Protein AF-A0A1W0W4L3-F1 (afdb_monomer)

Structure (mmCIF, N/CA/C/O backbone):
data_AF-A0A1W0W4L3-F1
#
_entry.id   AF-A0A1W0W4L3-F1
#
loop_
_atom_site.group_PDB
_atom_site.id
_atom_site.type_symbol
_atom_site.label_atom_id
_atom_site.label_alt_id
_atom_site.label_comp_id
_atom_site.label_asym_id
_atom_site.label_entity_id
_atom_site.label_seq_id
_atom_site.pdbx_PDB_ins_code
_atom_site.Cartn_x
_atom_site.Cartn_y
_atom_site.Cartn_z
_atom_site.occupancy
_atom_site.B_iso_or_equiv
_atom_site.auth_seq_id
_atom_site.auth_comp_id
_atom_site.auth_asym_id
_atom_site.auth_atom_id
_atom_site.pdbx_PDB_model_num
ATOM 1 N N . MET A 1 1 ? 4.968 10.123 13.118 1.00 72.88 1 MET A N 1
ATOM 2 C CA . MET A 1 1 ? 4.625 8.791 13.677 1.00 72.88 1 MET A CA 1
ATOM 3 C C . MET A 1 1 ? 4.519 7.738 12.578 1.00 72.88 1 MET A C 1
ATOM 5 O O . MET A 1 1 ? 5.399 6.891 12.528 1.00 72.88 1 MET A O 1
ATOM 9 N N . ALA A 1 2 ? 3.546 7.833 11.662 1.00 73.88 2 ALA A N 1
ATOM 10 C CA . ALA A 1 2 ? 3.308 6.856 10.584 1.00 73.88 2 ALA A CA 1
ATOM 11 C C . ALA A 1 2 ? 4.543 6.439 9.759 1.00 73.88 2 ALA A C 1
ATOM 13 O O . ALA A 1 2 ? 4.734 5.258 9.485 1.00 73.88 2 ALA A O 1
ATOM 14 N N . THR A 1 3 ? 5.426 7.382 9.421 1.00 76.31 3 THR A N 1
ATOM 15 C CA . THR A 1 3 ? 6.697 7.104 8.730 1.00 76.31 3 THR A CA 1
ATOM 16 C C . THR A 1 3 ? 7.600 6.153 9.520 1.00 76.31 3 THR A C 1
ATOM 18 O O . THR A 1 3 ? 8.022 5.134 8.986 1.00 76.31 3 THR A O 1
ATOM 21 N N . VAL A 1 4 ? 7.810 6.419 10.815 1.00 81.31 4 VAL A N 1
ATOM 22 C CA . VAL A 1 4 ? 8.582 5.549 11.724 1.00 81.31 4 VAL A CA 1
ATOM 23 C C . VAL A 1 4 ? 7.907 4.181 11.889 1.00 81.31 4 VAL A C 1
ATOM 25 O O . VAL A 1 4 ? 8.585 3.162 11.902 1.00 81.31 4 VAL A O 1
ATOM 28 N N . SER A 1 5 ? 6.573 4.144 11.959 1.00 82.06 5 SER A N 1
ATOM 29 C CA . SER A 1 5 ? 5.777 2.904 12.011 1.00 82.06 5 SER A CA 1
ATOM 30 C C . SER A 1 5 ? 6.055 1.996 10.798 1.00 82.06 5 SER A C 1
ATOM 32 O O . SER A 1 5 ? 6.288 0.794 10.944 1.00 82.06 5 SER A O 1
ATOM 34 N N . ALA A 1 6 ? 6.135 2.589 9.602 1.00 81.44 6 ALA A N 1
ATOM 35 C CA . ALA A 1 6 ? 6.450 1.890 8.358 1.00 81.44 6 ALA A CA 1
ATOM 36 C C . ALA A 1 6 ? 7.951 1.552 8.190 1.00 81.44 6 ALA A C 1
ATOM 38 O O . ALA A 1 6 ? 8.288 0.517 7.615 1.00 81.44 6 ALA A O 1
ATOM 39 N N . ASP A 1 7 ? 8.866 2.359 8.742 1.00 82.81 7 ASP A N 1
ATOM 40 C CA . ASP A 1 7 ? 10.290 1.999 8.850 1.00 82.81 7 ASP A CA 1
ATOM 41 C C . ASP A 1 7 ? 10.504 0.766 9.749 1.00 82.81 7 ASP A C 1
ATOM 43 O O . ASP A 1 7 ? 11.326 -0.098 9.431 1.00 82.81 7 ASP A O 1
ATOM 47 N N . ILE A 1 8 ? 9.753 0.659 10.855 1.00 84.62 8 ILE A N 1
ATOM 48 C CA . ILE A 1 8 ? 9.790 -0.514 11.738 1.00 84.62 8 ILE A CA 1
ATOM 49 C C . ILE A 1 8 ? 9.273 -1.756 11.003 1.00 84.62 8 ILE A C 1
ATOM 51 O O . ILE A 1 8 ? 9.934 -2.792 11.048 1.00 84.62 8 ILE A O 1
ATOM 55 N N . ASP A 1 9 ? 8.142 -1.651 10.298 1.00 84.06 9 ASP A N 1
ATOM 56 C CA . ASP A 1 9 ? 7.587 -2.735 9.474 1.00 84.06 9 ASP A CA 1
ATOM 57 C C . ASP A 1 9 ? 8.597 -3.248 8.429 1.00 84.06 9 ASP A C 1
ATOM 59 O O . ASP A 1 9 ? 8.841 -4.455 8.337 1.00 84.06 9 ASP A O 1
ATOM 63 N N . ARG A 1 10 ? 9.265 -2.338 7.703 1.00 85.31 10 ARG A N 1
ATOM 64 C CA . ARG A 1 10 ? 10.335 -2.690 6.754 1.00 85.31 10 ARG A CA 1
ATOM 65 C C . ARG A 1 10 ? 11.459 -3.476 7.436 1.00 85.31 10 ARG A C 1
ATOM 67 O O . ARG A 1 10 ? 11.866 -4.531 6.943 1.00 85.31 10 ARG A O 1
ATOM 74 N N . LEU A 1 11 ? 11.955 -2.988 8.576 1.00 84.88 11 LEU A N 1
ATOM 75 C CA . LEU A 1 11 ? 13.038 -3.649 9.307 1.00 84.88 11 LEU A CA 1
ATOM 76 C C . LEU A 1 11 ? 12.603 -5.012 9.878 1.00 84.88 11 LEU A C 1
ATOM 78 O O . LEU A 1 11 ? 13.381 -5.962 9.836 1.00 84.88 11 LEU A O 1
ATOM 82 N N . GLN A 1 12 ? 11.368 -5.152 10.364 1.00 82.69 12 GLN A N 1
ATOM 83 C CA . GLN A 1 12 ? 10.822 -6.434 10.824 1.00 82.69 12 GLN A CA 1
ATOM 84 C C . GLN A 1 12 ? 10.712 -7.456 9.688 1.00 82.69 12 GLN A C 1
ATOM 86 O O . GLN A 1 12 ? 11.142 -8.597 9.868 1.00 82.69 12 GLN A O 1
ATOM 91 N N . ARG A 1 13 ? 10.183 -7.058 8.519 1.00 79.38 13 ARG A N 1
ATOM 92 C CA . ARG A 1 13 ? 10.095 -7.929 7.334 1.00 79.38 13 ARG A CA 1
ATOM 93 C C . ARG A 1 13 ? 11.479 -8.425 6.909 1.00 79.38 13 ARG A C 1
ATOM 95 O O . ARG A 1 13 ? 11.647 -9.625 6.704 1.00 79.38 13 ARG A O 1
ATOM 102 N N . ARG A 1 14 ? 12.488 -7.545 6.906 1.00 78.31 14 ARG A N 1
ATOM 103 C CA . ARG A 1 14 ? 13.891 -7.923 6.667 1.00 78.31 14 ARG A CA 1
ATOM 104 C C . ARG A 1 14 ? 14.452 -8.871 7.736 1.00 78.31 14 ARG A C 1
ATOM 106 O O . ARG A 1 14 ? 15.073 -9.880 7.417 1.00 78.31 14 ARG A O 1
ATOM 113 N N . LEU A 1 15 ? 14.229 -8.588 9.019 1.00 76.44 15 LEU A N 1
ATOM 114 C CA . LEU A 1 15 ? 14.695 -9.456 10.110 1.00 76.44 15 LEU A CA 1
ATOM 115 C C . LEU A 1 15 ? 14.067 -10.862 10.038 1.00 76.44 15 LEU A C 1
ATOM 117 O O . LEU A 1 15 ? 14.711 -11.835 10.434 1.00 76.44 15 LEU A O 1
ATOM 121 N N . ALA A 1 16 ? 12.845 -10.978 9.507 1.00 71.44 16 ALA A N 1
ATOM 122 C CA . ALA A 1 16 ? 12.181 -12.253 9.256 1.00 71.44 16 ALA A CA 1
ATOM 123 C C . ALA A 1 16 ? 12.767 -13.020 8.051 1.00 71.44 16 ALA A C 1
ATOM 125 O O . ALA A 1 16 ? 12.920 -14.239 8.149 1.00 71.44 16 ALA A O 1
ATOM 126 N N . SER A 1 17 ? 13.136 -12.346 6.951 1.00 65.50 17 SER A N 1
ATOM 127 C CA . SER A 1 17 ? 13.777 -12.996 5.791 1.00 65.50 17 SER A CA 1
ATOM 128 C C . SER A 1 17 ? 15.217 -13.428 6.074 1.00 65.50 17 SER A C 1
ATOM 130 O O . SER A 1 17 ? 15.622 -14.550 5.758 1.00 65.50 17 SER A O 1
ATOM 132 N N . ASP A 1 18 ? 15.998 -12.546 6.692 1.00 54.88 18 ASP A N 1
ATOM 133 C CA . ASP A 1 18 ? 17.454 -12.692 6.764 1.00 54.88 18 ASP A CA 1
ATOM 134 C C . ASP A 1 18 ? 17.862 -13.614 7.925 1.00 54.88 18 ASP A C 1
ATOM 136 O O . ASP A 1 18 ? 18.857 -14.341 7.840 1.00 54.88 18 ASP A O 1
ATOM 140 N N . GLY A 1 19 ? 17.034 -13.671 8.978 1.00 47.62 19 GLY A N 1
ATOM 141 C CA . GLY A 1 19 ? 17.228 -14.524 10.153 1.00 47.62 19 GLY A CA 1
ATOM 142 C C . GLY A 1 19 ? 17.235 -16.032 9.868 1.00 47.62 19 GLY A C 1
ATOM 143 O O . GLY A 1 19 ? 17.760 -16.791 10.683 1.00 47.62 19 GLY A O 1
ATOM 144 N N . GLN A 1 20 ? 16.709 -16.472 8.717 1.00 44.34 20 GLN A N 1
ATOM 145 C CA . GLN A 1 20 ? 16.822 -17.860 8.246 1.00 44.34 20 GLN A CA 1
ATOM 146 C C . GLN A 1 20 ? 18.052 -18.108 7.356 1.00 44.34 20 GLN A C 1
ATOM 148 O O . GLN A 1 20 ? 18.494 -19.249 7.235 1.00 44.34 20 GLN A O 1
ATOM 153 N N . ARG A 1 21 ? 18.609 -17.065 6.723 1.00 45.69 21 ARG A N 1
ATOM 154 C CA . ARG A 1 21 ? 19.637 -17.196 5.672 1.00 45.69 21 ARG A CA 1
ATOM 155 C C . ARG A 1 21 ? 21.070 -17.014 6.175 1.00 45.69 21 ARG A C 1
ATOM 157 O O . ARG A 1 21 ? 21.980 -17.622 5.616 1.00 45.69 21 ARG A O 1
ATOM 164 N N . ILE A 1 22 ? 21.295 -16.217 7.223 1.00 54.22 22 ILE A N 1
ATOM 165 C CA . ILE A 1 22 ? 22.650 -15.895 7.703 1.00 54.22 22 ILE A CA 1
ATOM 166 C C . ILE A 1 22 ? 23.038 -16.766 8.916 1.00 54.22 22 ILE A C 1
ATOM 168 O O . ILE A 1 22 ? 22.363 -16.770 9.950 1.00 54.22 22 ILE A O 1
ATOM 172 N N . LYS A 1 23 ? 24.178 -17.475 8.832 1.00 55.34 23 LYS A N 1
ATOM 173 C CA . LYS A 1 23 ? 24.774 -18.249 9.946 1.00 55.34 23 LYS A CA 1
ATOM 174 C C . LYS A 1 23 ? 25.409 -17.328 11.007 1.00 55.34 23 LYS A C 1
ATOM 176 O O . LYS A 1 23 ? 26.623 -17.289 11.173 1.00 55.34 23 LYS A O 1
ATOM 181 N N . LEU A 1 24 ? 24.575 -16.574 11.722 1.00 62.69 24 LEU A N 1
ATOM 182 C CA . LEU A 1 24 ? 24.998 -15.654 12.783 1.00 62.69 24 LEU A CA 1
ATOM 183 C C . LEU A 1 24 ? 25.360 -16.377 14.099 1.00 62.69 24 LEU A C 1
ATOM 185 O O . LEU A 1 24 ? 24.648 -17.315 14.476 1.00 62.69 24 LEU A O 1
ATOM 189 N N . PRO A 1 25 ? 26.381 -15.899 14.845 1.00 64.00 25 PRO A N 1
ATOM 190 C CA . PRO A 1 25 ? 26.672 -16.335 16.212 1.00 64.00 25 PRO A CA 1
ATOM 191 C C . PRO A 1 25 ? 25.469 -16.213 17.159 1.00 64.00 25 PRO A C 1
ATOM 193 O O . PRO A 1 25 ? 24.625 -15.324 17.016 1.00 64.00 25 PRO A O 1
ATOM 196 N N . SER A 1 26 ? 25.417 -17.081 18.173 1.00 64.38 26 SER A N 1
ATOM 197 C CA . SER A 1 26 ? 24.311 -17.163 19.141 1.00 64.38 26 SER A CA 1
ATOM 198 C C . SER A 1 26 ? 24.073 -15.860 19.914 1.00 64.38 26 SER A C 1
ATOM 200 O O . SER A 1 26 ? 22.919 -15.502 20.161 1.00 64.38 26 SER A O 1
ATOM 202 N N . SER A 1 27 ? 25.134 -15.113 20.235 1.00 65.44 27 SER A N 1
ATOM 203 C CA . SER A 1 27 ? 25.059 -13.790 20.867 1.00 65.44 27 SER A CA 1
ATOM 204 C C . SER A 1 27 ? 24.352 -12.767 19.974 1.00 65.44 27 SER A C 1
ATOM 206 O O . SER A 1 27 ? 23.346 -12.196 20.385 1.00 65.44 27 SER A O 1
ATOM 208 N N . ILE A 1 28 ? 24.809 -12.593 18.728 1.00 68.25 28 ILE A N 1
ATOM 209 C CA . ILE A 1 28 ? 24.196 -11.682 17.746 1.00 68.25 28 ILE A CA 1
ATOM 210 C C . ILE A 1 28 ? 22.742 -12.082 17.468 1.00 68.25 28 ILE A C 1
ATOM 212 O O . ILE A 1 28 ? 21.866 -11.220 17.445 1.00 68.25 28 ILE A O 1
ATOM 216 N N . ARG A 1 29 ? 22.451 -13.383 17.324 1.00 70.62 29 ARG A N 1
ATOM 217 C CA . ARG A 1 29 ? 21.078 -13.878 17.136 1.00 70.62 29 ARG A CA 1
ATOM 218 C C . ARG A 1 29 ? 20.178 -13.526 18.326 1.00 70.62 29 ARG A C 1
ATOM 220 O O . ARG A 1 29 ? 19.088 -13.002 18.117 1.00 70.62 29 ARG A O 1
ATOM 227 N N . THR A 1 30 ? 20.645 -13.745 19.556 1.00 72.56 30 THR A N 1
ATOM 228 C CA . THR A 1 30 ? 19.919 -13.383 20.791 1.00 72.56 30 THR A CA 1
ATOM 229 C C . THR A 1 30 ? 19.675 -11.877 20.880 1.00 72.56 30 THR A C 1
ATOM 231 O O . THR A 1 30 ? 18.585 -11.435 21.248 1.00 72.56 30 THR A O 1
ATOM 234 N N . ASP A 1 31 ? 20.680 -11.087 20.514 1.00 72.69 31 ASP A N 1
ATOM 235 C CA . ASP A 1 31 ? 20.645 -9.631 20.539 1.00 72.69 31 ASP A CA 1
ATOM 236 C C . ASP A 1 31 ? 19.648 -9.065 19.513 1.00 72.69 31 ASP A C 1
ATOM 238 O O . ASP A 1 31 ? 18.815 -8.232 19.883 1.00 72.69 31 ASP A O 1
ATOM 242 N N . LEU A 1 32 ? 19.645 -9.583 18.276 1.00 74.06 32 LEU A N 1
ATOM 243 C CA . LEU A 1 32 ? 18.611 -9.294 17.275 1.00 74.06 32 LEU A CA 1
ATOM 244 C C . LEU A 1 32 ? 17.222 -9.705 17.785 1.00 74.06 32 LEU A C 1
ATOM 246 O O . LEU A 1 32 ? 16.309 -8.891 17.754 1.00 74.06 32 LEU A O 1
ATOM 250 N N . SER A 1 33 ? 17.053 -10.907 18.351 1.00 76.50 33 SER A N 1
ATOM 251 C CA . SER A 1 33 ? 15.760 -11.374 18.886 1.00 76.50 33 SER A CA 1
ATOM 252 C C . SER A 1 33 ? 15.223 -10.559 20.076 1.00 76.50 33 SER A C 1
ATOM 254 O O . SER A 1 33 ? 14.022 -10.599 20.360 1.00 76.50 33 SER A O 1
ATOM 256 N N . ARG A 1 34 ? 16.073 -9.818 20.799 1.00 75.00 34 ARG A N 1
ATOM 257 C CA . ARG A 1 34 ? 15.632 -8.807 21.780 1.00 75.00 34 ARG A CA 1
ATOM 258 C C . ARG A 1 34 ? 15.162 -7.538 21.066 1.00 75.00 34 ARG A C 1
ATOM 260 O O . ARG A 1 34 ? 14.041 -7.096 21.291 1.00 75.00 34 ARG A O 1
ATOM 267 N N . MET A 1 35 ? 15.964 -7.021 20.138 1.00 79.56 35 MET A N 1
ATOM 268 C CA . MET A 1 35 ? 15.668 -5.786 19.400 1.00 79.56 35 MET A CA 1
ATOM 269 C C . MET A 1 35 ? 14.404 -5.915 18.529 1.00 79.56 35 MET A C 1
ATOM 271 O O . MET A 1 35 ? 13.580 -5.005 18.517 1.00 79.56 35 MET A O 1
ATOM 275 N N . THR A 1 36 ? 14.163 -7.074 17.907 1.00 79.50 36 THR A N 1
ATOM 276 C CA . THR A 1 36 ? 12.912 -7.389 17.196 1.00 79.50 36 THR A CA 1
ATOM 277 C C . THR A 1 36 ? 11.683 -7.293 18.110 1.00 79.50 36 THR A C 1
ATOM 279 O O . THR A 1 36 ? 10.642 -6.798 17.682 1.00 79.50 36 THR A O 1
ATOM 282 N N . ARG A 1 37 ? 11.779 -7.719 19.380 1.00 79.94 37 ARG A N 1
ATOM 283 C CA . ARG A 1 37 ? 10.670 -7.608 20.348 1.00 79.94 37 ARG A CA 1
ATOM 284 C C . ARG A 1 37 ? 10.395 -6.158 20.752 1.00 79.94 37 ARG A C 1
ATOM 286 O O . ARG A 1 37 ? 9.229 -5.776 20.805 1.00 79.94 37 ARG A O 1
ATOM 293 N N . ALA A 1 38 ? 11.434 -5.349 20.971 1.00 79.06 38 ALA A N 1
ATOM 294 C CA . ALA A 1 38 ? 11.279 -3.913 21.221 1.00 79.06 38 ALA A CA 1
ATOM 295 C C . ALA A 1 38 ? 10.621 -3.197 20.024 1.00 79.06 38 ALA A C 1
ATOM 297 O O . ALA A 1 38 ? 9.690 -2.416 20.200 1.00 79.06 38 ALA A O 1
ATOM 298 N N . LEU A 1 39 ? 11.023 -3.540 18.794 1.00 81.12 39 LEU A N 1
ATOM 299 C CA . LEU A 1 39 ? 10.416 -3.021 17.565 1.00 81.12 39 LEU A CA 1
ATOM 300 C C . LEU A 1 39 ? 8.921 -3.379 17.448 1.00 81.12 39 LEU A C 1
ATOM 302 O O . LEU A 1 39 ? 8.119 -2.498 17.151 1.00 81.12 39 LEU A O 1
ATOM 306 N N . TYR A 1 40 ? 8.516 -4.624 17.739 1.00 80.31 40 TYR A N 1
ATOM 307 C CA . TYR A 1 40 ? 7.090 -4.998 17.776 1.00 80.31 40 TYR A CA 1
ATOM 308 C C . TYR A 1 40 ? 6.286 -4.215 18.832 1.00 80.31 40 TYR A C 1
ATOM 310 O O . TYR A 1 40 ? 5.167 -3.793 18.537 1.00 80.31 40 TYR A O 1
ATOM 318 N N . ARG A 1 41 ? 6.845 -3.963 20.029 1.00 78.38 41 ARG A N 1
ATOM 319 C CA . ARG A 1 41 ? 6.204 -3.097 21.043 1.00 78.38 41 ARG A CA 1
ATOM 320 C C . ARG A 1 41 ? 5.982 -1.681 20.493 1.00 78.38 41 ARG A C 1
ATOM 322 O O . ARG A 1 41 ? 4.859 -1.185 20.514 1.00 78.38 41 ARG A O 1
ATOM 329 N N . LEU A 1 42 ? 7.034 -1.059 19.952 1.00 78.50 42 LEU A N 1
ATOM 330 C CA . LEU A 1 42 ? 6.994 0.311 19.421 1.00 78.50 42 LEU A CA 1
ATOM 331 C C . LEU A 1 42 ? 6.000 0.468 18.260 1.00 78.50 42 LEU A C 1
ATOM 333 O O . LEU A 1 42 ? 5.224 1.421 18.248 1.00 78.50 42 LEU A O 1
ATOM 337 N N . GLN A 1 43 ? 5.974 -0.475 17.316 1.00 82.56 43 GLN A N 1
ATOM 338 C CA . GLN A 1 43 ? 5.027 -0.479 16.195 1.00 82.56 43 GLN A CA 1
ATOM 339 C C . GLN A 1 43 ? 3.569 -0.561 16.669 1.00 82.56 43 GLN A C 1
ATOM 341 O O . GLN A 1 43 ? 2.719 0.188 16.182 1.00 82.56 43 GLN A O 1
ATOM 346 N N . GLY A 1 44 ? 3.280 -1.436 17.640 1.00 75.12 44 GLY A N 1
ATOM 347 C CA . GLY A 1 44 ? 1.942 -1.583 18.212 1.00 75.12 44 GLY A CA 1
ATOM 348 C C . GLY A 1 44 ? 1.448 -0.310 18.902 1.00 75.12 44 GLY A C 1
ATOM 349 O O . GLY A 1 44 ? 0.267 0.015 18.812 1.00 75.12 44 GLY A O 1
ATOM 350 N N . ILE A 1 45 ? 2.340 0.455 19.535 1.00 74.31 45 ILE A N 1
ATOM 351 C CA . ILE A 1 45 ? 1.982 1.738 20.153 1.00 74.31 45 ILE A CA 1
ATOM 352 C C . ILE A 1 45 ? 1.804 2.821 19.075 1.00 74.31 45 ILE A C 1
ATOM 354 O O . ILE A 1 45 ? 0.755 3.462 19.023 1.00 74.31 45 ILE A O 1
ATOM 358 N N . LEU A 1 46 ? 2.766 2.972 18.156 1.00 76.62 46 LEU A N 1
ATOM 359 C CA . LEU A 1 46 ? 2.711 3.968 17.076 1.00 76.62 46 LEU A CA 1
ATOM 360 C C . LEU A 1 46 ? 1.449 3.829 16.213 1.00 76.62 46 LEU A C 1
ATOM 362 O O . LEU A 1 46 ? 0.775 4.827 15.976 1.00 76.62 46 LEU A O 1
ATOM 366 N N . THR A 1 47 ? 1.080 2.606 15.820 1.00 72.81 47 THR A N 1
ATOM 367 C CA . THR A 1 47 ? -0.112 2.344 14.987 1.00 72.81 47 THR A CA 1
ATOM 368 C C . THR A 1 47 ? -1.418 2.776 15.675 1.00 72.81 47 THR A C 1
ATOM 370 O O . THR A 1 47 ? -2.347 3.221 15.005 1.00 72.81 47 THR A O 1
ATOM 373 N N . ASN A 1 48 ? -1.498 2.693 17.011 1.00 68.31 48 ASN A N 1
ATOM 374 C CA . ASN A 1 48 ? -2.670 3.145 17.775 1.00 68.31 48 ASN A CA 1
ATOM 375 C C . ASN A 1 48 ? -2.710 4.675 17.953 1.00 68.31 48 ASN A C 1
ATOM 377 O O . ASN A 1 48 ? -3.790 5.262 17.978 1.00 68.31 48 ASN A O 1
ATOM 381 N N . VAL A 1 49 ? -1.546 5.322 18.064 1.00 67.88 49 VAL A N 1
ATOM 382 C CA . VAL A 1 49 ? -1.415 6.765 18.350 1.00 67.88 49 VAL A CA 1
ATOM 383 C C . VAL A 1 49 ? -1.316 7.614 17.068 1.00 67.88 49 VAL A C 1
ATOM 385 O O . VAL A 1 49 ? -1.535 8.820 17.103 1.00 67.88 49 VAL A O 1
ATOM 388 N N . GLU A 1 50 ? -1.079 6.995 15.905 1.00 69.56 50 GLU A N 1
ATOM 389 C CA . GLU A 1 50 ? -0.925 7.632 14.582 1.00 69.56 50 GLU A CA 1
ATOM 390 C C . GLU A 1 50 ? -2.015 8.648 14.191 1.00 69.56 50 GLU A C 1
ATOM 392 O O . GLU A 1 50 ? -1.735 9.528 13.377 1.00 69.56 50 GLU A O 1
ATOM 397 N N . LYS A 1 51 ? -3.223 8.532 14.760 1.00 63.25 51 LYS A N 1
ATOM 398 C CA . LYS A 1 51 ? -4.386 9.397 14.495 1.00 63.25 51 LYS A CA 1
ATOM 399 C C . LYS A 1 51 ? -4.531 10.596 15.447 1.00 63.25 51 LYS A C 1
ATOM 401 O O . LYS A 1 51 ? -5.414 11.417 15.227 1.00 63.25 51 LYS A O 1
ATOM 406 N N . GLN A 1 52 ? -3.740 10.685 16.518 1.00 62.19 52 GLN A N 1
ATOM 407 C CA . GLN A 1 52 ? -3.864 11.765 17.506 1.00 62.19 52 GLN A CA 1
ATOM 408 C C . GLN A 1 52 ? -3.150 13.059 17.063 1.00 62.19 52 GLN A C 1
ATOM 410 O O . GLN A 1 52 ? -2.163 12.981 16.322 1.00 62.19 52 GLN A O 1
ATOM 415 N N . PRO A 1 53 ? -3.581 14.241 17.556 1.00 54.09 53 PRO A N 1
ATOM 416 C CA . PRO A 1 53 ? -2.872 15.502 17.347 1.00 54.09 53 PRO A CA 1
ATOM 417 C C . PRO A 1 53 ? -1.391 15.414 17.740 1.00 54.09 53 PRO A C 1
ATOM 419 O O . PRO A 1 53 ? -1.032 14.888 18.800 1.00 54.09 53 PRO A O 1
ATOM 422 N N . PHE A 1 54 ? -0.522 15.929 16.870 1.00 56.12 54 PHE A N 1
ATOM 423 C CA . PHE A 1 54 ? 0.923 15.868 17.053 1.00 56.12 54 PHE A CA 1
ATOM 424 C C . PHE A 1 54 ? 1.457 17.169 17.653 1.00 56.12 54 PHE A C 1
ATOM 426 O O . PHE A 1 54 ? 1.396 18.221 17.026 1.00 56.12 54 PHE A O 1
ATOM 433 N N . ASP A 1 55 ? 2.020 17.073 18.854 1.00 56.25 55 ASP A N 1
ATOM 434 C CA . ASP A 1 55 ? 2.743 18.165 19.503 1.00 56.25 55 ASP A CA 1
ATOM 435 C C . ASP A 1 55 ? 4.251 18.059 19.194 1.00 56.25 55 ASP A C 1
ATOM 437 O O . ASP A 1 55 ? 4.842 16.974 19.228 1.00 56.25 55 ASP A O 1
ATOM 441 N N . GLY A 1 56 ? 4.865 19.199 18.860 1.00 57.56 56 GLY A N 1
ATOM 442 C CA . GLY A 1 56 ? 6.253 19.299 18.401 1.00 57.56 56 GLY A CA 1
ATOM 443 C C . GLY A 1 56 ? 7.307 18.898 19.440 1.00 57.56 56 GLY A C 1
ATOM 444 O O . GLY A 1 56 ? 8.424 18.547 19.057 1.00 57.56 56 GLY A O 1
ATOM 445 N N . SER A 1 57 ? 6.959 18.845 20.733 1.00 57.44 57 SER A N 1
ATOM 446 C CA . SER A 1 57 ? 7.843 18.342 21.801 1.00 57.44 57 SER A CA 1
ATOM 447 C C . SER A 1 57 ? 8.350 16.910 21.545 1.00 57.44 57 SER A C 1
ATOM 449 O O . SER A 1 57 ? 9.387 16.498 22.064 1.00 57.44 57 SER A O 1
ATOM 451 N N . ARG A 1 58 ? 7.632 16.154 20.702 1.00 63.47 58 ARG A N 1
ATOM 452 C CA . ARG A 1 58 ? 7.773 14.706 20.490 1.00 63.47 58 ARG A CA 1
ATOM 453 C C . ARG A 1 58 ? 8.728 14.340 19.347 1.00 63.47 58 ARG A C 1
ATOM 455 O O . ARG A 1 58 ? 9.088 13.170 19.192 1.00 63.47 58 ARG A O 1
ATOM 462 N N . GLU A 1 59 ? 9.166 15.316 18.545 1.00 67.56 59 GLU A N 1
ATOM 463 C CA . GLU A 1 59 ? 10.080 15.093 17.412 1.00 67.56 59 GLU A CA 1
ATOM 464 C C . GLU A 1 59 ? 11.434 14.445 17.781 1.00 67.56 59 GLU A C 1
ATOM 466 O O . GLU A 1 59 ? 11.876 13.564 17.029 1.00 67.56 59 GLU A O 1
ATOM 471 N N . PRO A 1 60 ? 12.106 14.791 18.903 1.00 72.12 60 PRO A N 1
ATOM 472 C CA . PRO A 1 60 ? 13.417 14.225 19.232 1.00 72.12 60 PRO A CA 1
ATOM 473 C C . PRO A 1 60 ? 13.378 12.712 19.486 1.00 72.12 60 PRO A C 1
ATOM 475 O O . PRO A 1 60 ? 14.260 11.990 19.019 1.00 72.12 60 PRO A O 1
ATOM 478 N N . CYS A 1 61 ? 12.339 12.214 20.168 1.00 74.75 61 CYS A N 1
ATOM 479 C CA . CYS A 1 61 ? 12.182 10.786 20.457 1.00 74.75 61 CYS A CA 1
ATOM 480 C C . CYS A 1 61 ? 11.943 9.978 19.169 1.00 74.75 61 CYS A C 1
ATOM 482 O O . CYS A 1 61 ? 12.660 9.012 18.897 1.00 74.75 61 CYS A O 1
ATOM 484 N N . LEU A 1 62 ? 11.026 10.432 18.305 1.00 77.06 62 LEU A N 1
ATOM 485 C CA . LEU A 1 62 ? 10.779 9.798 17.003 1.00 77.06 62 LEU A CA 1
ATOM 486 C C . LEU A 1 62 ? 12.028 9.799 16.108 1.00 77.06 62 LEU A C 1
ATOM 488 O O . LEU A 1 62 ? 12.340 8.780 15.489 1.00 77.06 62 LEU A O 1
ATOM 492 N N . SER A 1 63 ? 12.777 10.905 16.090 1.00 76.94 63 SER A N 1
ATOM 493 C CA . SER A 1 63 ? 14.055 11.004 15.373 1.00 76.94 63 SER A CA 1
ATOM 494 C C . SER A 1 63 ? 15.084 10.005 15.916 1.00 76.94 63 SER A C 1
ATOM 496 O O . SER A 1 63 ? 15.793 9.356 15.145 1.00 76.94 63 SER A O 1
ATOM 498 N N . LYS A 1 64 ? 15.138 9.811 17.242 1.00 80.12 64 LYS A N 1
ATOM 499 C CA . LYS A 1 64 ? 16.051 8.856 17.879 1.00 80.12 64 LYS A CA 1
ATOM 500 C C . LYS A 1 64 ? 15.686 7.399 17.586 1.00 80.12 64 LYS A C 1
ATOM 502 O O . LYS A 1 64 ? 16.592 6.607 17.316 1.00 80.12 64 LYS A O 1
ATOM 507 N N . ILE A 1 65 ? 14.396 7.052 17.592 1.00 81.44 65 ILE A N 1
ATOM 508 C CA . ILE A 1 65 ? 13.905 5.727 17.175 1.00 81.44 65 ILE A CA 1
ATOM 509 C C . ILE A 1 65 ? 14.271 5.479 15.707 1.00 81.44 65 ILE A C 1
ATOM 511 O O . ILE A 1 65 ? 14.817 4.427 15.383 1.00 81.44 65 ILE A O 1
ATOM 515 N N . LYS A 1 66 ? 14.055 6.458 14.823 1.00 82.94 66 LYS A N 1
ATOM 516 C CA . LYS A 1 66 ? 14.369 6.328 13.395 1.00 82.94 66 LYS A CA 1
ATOM 517 C C . LYS A 1 66 ? 15.868 6.159 13.123 1.00 82.94 66 LYS A C 1
ATOM 519 O O . LYS A 1 66 ? 16.247 5.254 12.383 1.00 82.94 66 LYS A O 1
ATOM 524 N N . GLN A 1 67 ? 16.730 6.919 13.802 1.00 82.75 67 GLN A N 1
ATOM 525 C CA . GLN A 1 67 ? 18.177 6.686 13.739 1.00 82.75 67 GLN A CA 1
ATOM 526 C C . GLN A 1 67 ? 18.559 5.294 14.274 1.00 82.75 67 GLN A C 1
ATOM 528 O O . GLN A 1 67 ? 19.413 4.642 13.684 1.00 82.75 67 GLN A O 1
ATOM 533 N N . ASN A 1 68 ? 17.909 4.794 15.334 1.00 84.19 68 ASN A N 1
ATOM 534 C CA . ASN A 1 68 ? 18.139 3.427 15.818 1.00 84.19 68 ASN A CA 1
ATOM 535 C C . ASN A 1 68 ? 17.762 2.361 14.770 1.00 84.19 68 ASN A C 1
ATOM 537 O O . ASN A 1 68 ? 18.457 1.354 14.677 1.00 84.19 68 ASN A O 1
ATOM 541 N N . ILE A 1 69 ? 16.701 2.566 13.978 1.00 84.00 69 ILE A N 1
ATOM 542 C CA . ILE A 1 69 ? 16.309 1.662 12.879 1.00 84.00 69 ILE A CA 1
ATOM 543 C C . ILE A 1 69 ? 17.395 1.638 11.798 1.00 84.00 69 ILE A C 1
ATOM 545 O O . ILE A 1 69 ? 17.854 0.558 11.419 1.00 84.00 69 ILE A O 1
ATOM 549 N N . TYR A 1 70 ? 17.858 2.811 11.350 1.00 84.12 70 TYR A N 1
ATOM 550 C CA . TYR A 1 70 ? 18.960 2.901 10.388 1.00 84.12 70 TYR A CA 1
ATOM 551 C C . TYR A 1 70 ? 20.247 2.269 10.930 1.00 84.12 70 TYR A C 1
ATOM 553 O O . TYR A 1 70 ? 20.869 1.468 10.238 1.00 84.12 70 TYR A O 1
ATOM 561 N N . ASP A 1 71 ? 20.580 2.508 12.199 1.00 82.25 71 ASP A N 1
ATOM 562 C CA . ASP A 1 71 ? 21.742 1.906 12.851 1.00 82.25 71 ASP A CA 1
ATOM 563 C C . ASP A 1 71 ? 21.697 0.362 12.904 1.00 82.25 71 ASP A C 1
ATOM 565 O O . ASP A 1 71 ? 22.769 -0.245 12.989 1.00 82.25 71 ASP A O 1
ATOM 569 N N . VAL A 1 72 ? 20.511 -0.271 12.853 1.00 81.12 72 VAL A N 1
ATOM 570 C CA . VAL A 1 72 ? 20.339 -1.737 12.731 1.00 81.12 72 VAL A CA 1
ATOM 571 C C . VAL A 1 72 ? 20.419 -2.198 11.282 1.00 81.12 72 VAL A C 1
ATOM 573 O O . VAL A 1 72 ? 21.090 -3.191 11.011 1.00 81.12 72 VAL A O 1
ATOM 576 N N . GLU A 1 73 ? 19.771 -1.495 10.350 1.00 80.81 73 GLU A N 1
ATOM 577 C CA . GLU A 1 73 ? 19.914 -1.776 8.917 1.00 80.81 73 GLU A CA 1
ATOM 578 C C . GLU A 1 73 ? 21.393 -1.757 8.491 1.00 80.81 73 GLU A C 1
ATOM 580 O O . GLU A 1 73 ? 21.818 -2.677 7.799 1.00 80.81 73 GLU A O 1
ATOM 585 N N . ASP A 1 74 ? 22.179 -0.782 8.971 1.00 81.50 74 ASP A N 1
ATOM 586 C CA . ASP A 1 74 ? 23.626 -0.688 8.727 1.00 81.50 74 ASP A CA 1
ATOM 587 C C . ASP A 1 74 ? 24.373 -1.950 9.204 1.00 81.50 74 ASP A C 1
ATOM 589 O O . ASP A 1 74 ? 25.297 -2.416 8.546 1.00 81.50 74 ASP A O 1
ATOM 593 N N . ILE A 1 75 ? 23.981 -2.511 10.358 1.00 78.50 75 ILE A N 1
ATOM 594 C CA . ILE A 1 75 ? 24.612 -3.706 10.949 1.00 78.50 75 ILE A CA 1
ATOM 595 C C . ILE A 1 75 ? 24.252 -4.961 10.148 1.00 78.50 75 ILE A C 1
ATOM 597 O O . ILE A 1 75 ? 25.108 -5.818 9.945 1.00 78.50 75 ILE A O 1
ATOM 601 N N . LEU A 1 76 ? 23.003 -5.085 9.687 1.00 77.19 76 LEU A N 1
ATOM 602 C CA . LEU A 1 76 ? 22.587 -6.187 8.811 1.00 77.19 76 LEU A CA 1
ATOM 603 C C . LEU A 1 76 ? 23.318 -6.117 7.461 1.00 77.19 76 LEU A C 1
ATOM 605 O O . LEU A 1 76 ? 23.832 -7.127 6.985 1.00 77.19 76 LEU A O 1
ATOM 609 N N . ASP A 1 77 ? 23.437 -4.910 6.903 1.00 76.31 77 ASP A N 1
ATOM 610 C CA . ASP A 1 77 ? 24.201 -4.628 5.688 1.00 76.31 77 ASP A CA 1
ATOM 611 C C . ASP A 1 77 ? 25.698 -5.005 5.867 1.00 76.31 77 ASP A C 1
ATOM 613 O O . ASP A 1 77 ? 26.259 -5.726 5.036 1.00 76.31 77 ASP A O 1
ATOM 617 N N . GLU A 1 78 ? 26.337 -4.642 6.989 1.00 74.69 78 GLU A N 1
ATOM 618 C CA . GLU A 1 78 ? 27.710 -5.069 7.330 1.00 74.69 78 GLU A CA 1
ATOM 619 C C . GLU A 1 78 ? 27.863 -6.608 7.454 1.00 74.69 78 GLU A C 1
ATOM 621 O O . GLU A 1 78 ? 28.884 -7.162 7.030 1.00 74.69 78 GLU A O 1
ATOM 626 N N . LEU A 1 79 ? 26.860 -7.318 7.994 1.00 72.00 79 LEU A N 1
ATOM 627 C CA . LEU A 1 79 ? 26.876 -8.783 8.169 1.00 72.00 79 LEU A CA 1
ATOM 628 C C . LEU A 1 79 ? 26.757 -9.557 6.840 1.00 72.00 79 LEU A C 1
ATOM 630 O O . LEU A 1 79 ? 27.425 -10.586 6.666 1.00 72.00 79 LEU A O 1
ATOM 634 N N . GLU A 1 80 ? 25.955 -9.069 5.887 1.00 69.44 80 GLU A N 1
ATOM 635 C CA . GLU A 1 80 ? 25.895 -9.632 4.528 1.00 69.44 80 GLU A CA 1
ATOM 636 C C . GLU A 1 80 ? 27.264 -9.532 3.830 1.00 69.44 80 GLU A C 1
ATOM 638 O O . GLU A 1 80 ? 27.802 -10.535 3.351 1.00 69.44 80 GLU A O 1
ATOM 643 N N . ASN A 1 81 ? 27.875 -8.342 3.860 1.00 64.56 81 ASN A N 1
ATOM 644 C CA . ASN A 1 81 ? 29.185 -8.067 3.258 1.00 64.56 81 ASN A CA 1
ATOM 645 C C . ASN A 1 81 ? 30.299 -8.989 3.788 1.00 64.56 81 ASN A C 1
ATOM 647 O O . ASN A 1 81 ? 31.126 -9.487 3.016 1.00 64.56 81 ASN A O 1
ATOM 651 N N . GLY A 1 82 ? 30.335 -9.225 5.105 1.00 59.09 82 GLY A N 1
ATOM 652 C CA . GLY A 1 82 ? 31.321 -10.113 5.730 1.00 59.09 82 GLY A CA 1
ATOM 653 C C . GLY A 1 82 ? 31.222 -11.555 5.223 1.00 59.09 82 GLY A C 1
ATOM 654 O O . GLY A 1 82 ? 32.240 -12.187 4.936 1.00 59.09 82 GLY A O 1
ATOM 655 N N . SER A 1 83 ? 29.995 -12.042 5.027 1.00 52.06 83 SER A N 1
ATOM 656 C CA . SER A 1 83 ? 29.720 -13.390 4.515 1.00 52.06 83 SER A CA 1
ATOM 657 C C . SER A 1 83 ? 30.204 -13.567 3.068 1.00 52.06 83 SER A C 1
ATOM 659 O O . SER A 1 83 ? 30.780 -14.599 2.723 1.00 52.06 83 SER A O 1
ATOM 661 N N . PHE A 1 84 ? 30.033 -12.539 2.229 1.00 45.34 84 PHE A N 1
ATOM 662 C CA . PHE A 1 84 ? 30.429 -12.569 0.816 1.00 45.34 84 PHE A CA 1
ATOM 663 C C . PHE A 1 84 ? 31.957 -12.572 0.626 1.00 45.34 84 PHE A C 1
ATOM 665 O O . PHE A 1 84 ? 32.481 -13.250 -0.260 1.00 45.34 84 PHE A O 1
ATOM 672 N N . ARG A 1 85 ? 32.705 -11.865 1.490 1.00 46.91 85 ARG A N 1
ATOM 673 C CA . ARG A 1 85 ? 34.182 -11.867 1.450 1.00 46.91 85 ARG A CA 1
ATOM 674 C C . ARG A 1 85 ? 34.775 -13.244 1.759 1.00 46.91 85 ARG A C 1
ATOM 676 O O . ARG A 1 85 ? 35.692 -13.659 1.055 1.00 46.91 85 ARG A O 1
ATOM 683 N N . ALA A 1 86 ? 34.222 -13.969 2.732 1.00 41.12 86 ALA A N 1
ATOM 684 C CA . ALA A 1 86 ? 34.700 -15.302 3.115 1.00 41.12 86 ALA A CA 1
ATOM 685 C C . ALA A 1 86 ? 34.548 -16.359 1.998 1.00 41.12 86 ALA A C 1
ATOM 687 O O . ALA A 1 86 ? 35.364 -17.271 1.894 1.00 41.12 86 ALA A O 1
ATOM 688 N N . GLN A 1 87 ? 33.542 -16.224 1.124 1.00 42.62 87 GLN A N 1
ATOM 689 C CA . GLN A 1 87 ? 33.395 -17.086 -0.059 1.00 42.62 87 GLN A CA 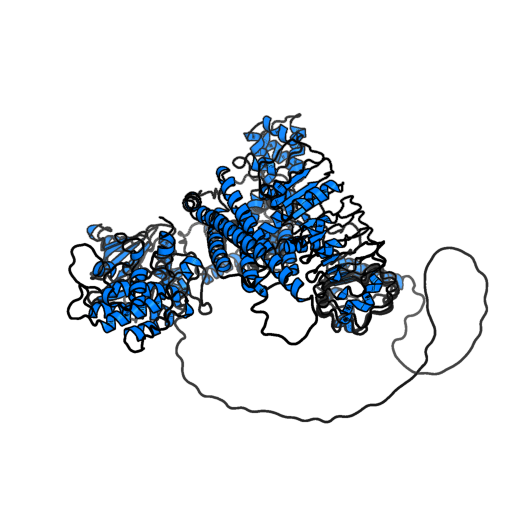1
ATOM 690 C C . GLN A 1 87 ? 34.370 -16.733 -1.192 1.00 42.62 87 GLN A C 1
ATOM 692 O O . GLN A 1 87 ? 34.674 -17.577 -2.035 1.00 42.62 87 GLN A O 1
ATOM 697 N N . ARG A 1 88 ? 34.869 -15.491 -1.245 1.00 37.06 88 ARG A N 1
ATOM 698 C CA . ARG A 1 88 ? 35.779 -15.047 -2.311 1.00 37.06 88 ARG A CA 1
ATOM 699 C C . ARG A 1 88 ? 37.214 -15.535 -2.088 1.00 37.06 88 ARG A C 1
ATOM 701 O O . ARG A 1 88 ? 37.910 -15.782 -3.066 1.00 37.06 88 ARG A O 1
ATOM 708 N N . SER A 1 89 ? 37.629 -15.749 -0.837 1.00 38.91 89 SER A N 1
ATOM 709 C CA . SER A 1 89 ? 38.931 -16.343 -0.497 1.00 38.91 89 SER A CA 1
ATOM 710 C C . SER A 1 89 ? 39.017 -17.858 -0.736 1.00 38.91 89 SER A C 1
ATOM 712 O O . SER A 1 89 ? 40.116 -18.360 -0.939 1.00 38.91 89 SER A O 1
ATOM 714 N N . SER A 1 90 ? 37.900 -18.600 -0.769 1.00 34.25 90 SER A N 1
ATOM 715 C CA . SER A 1 90 ? 37.925 -20.060 -0.992 1.00 34.25 90 SER A CA 1
ATOM 716 C C . SER A 1 90 ? 37.988 -20.484 -2.464 1.00 34.25 90 SER A C 1
ATOM 718 O O . SER A 1 90 ? 38.314 -21.630 -2.753 1.00 34.25 90 SER A O 1
ATOM 720 N N . ARG A 1 91 ? 37.725 -19.578 -3.416 1.00 32.47 91 ARG A N 1
ATOM 721 C CA . ARG A 1 91 ? 37.812 -19.856 -4.868 1.00 32.47 91 ARG A CA 1
ATOM 722 C C . ARG A 1 91 ? 39.220 -19.665 -5.456 1.00 32.47 91 ARG A C 1
ATOM 724 O O . ARG A 1 91 ? 39.378 -19.660 -6.673 1.00 32.47 91 ARG A O 1
ATOM 731 N N . GLY A 1 92 ? 40.219 -19.478 -4.592 1.00 32.16 92 GLY A N 1
ATOM 732 C CA . GLY A 1 92 ? 41.574 -19.052 -4.940 1.00 32.16 92 GLY A CA 1
ATOM 733 C C . GLY A 1 92 ? 42.641 -20.142 -5.074 1.00 32.16 92 GLY A C 1
ATOM 734 O O . GLY A 1 92 ? 43.772 -19.772 -5.350 1.00 32.16 92 GLY A O 1
ATOM 735 N N . TRP A 1 93 ? 42.330 -21.438 -4.922 1.00 26.66 93 TRP A N 1
ATOM 736 C CA . TRP A 1 93 ? 43.249 -22.548 -5.241 1.00 26.66 93 TRP A CA 1
ATOM 737 C C . TRP A 1 93 ? 42.493 -23.748 -5.835 1.00 26.66 93 TRP A C 1
ATOM 739 O O . TRP A 1 93 ? 41.406 -24.091 -5.376 1.00 26.66 93 TRP A O 1
ATOM 749 N N . LYS A 1 94 ? 43.084 -24.402 -6.846 1.00 32.28 94 LYS A N 1
ATOM 750 C CA . LYS A 1 94 ? 42.655 -25.718 -7.345 1.00 32.28 94 LYS A CA 1
ATOM 751 C C . LYS A 1 94 ? 43.540 -26.799 -6.728 1.00 32.28 94 LYS A C 1
ATOM 753 O O . LYS A 1 94 ? 44.702 -26.897 -7.103 1.00 32.28 94 LYS A O 1
ATOM 758 N N . LEU A 1 95 ? 42.966 -27.635 -5.872 1.00 24.92 95 LEU A N 1
ATOM 759 C CA . LEU A 1 95 ? 43.435 -28.989 -5.572 1.00 24.92 95 LEU A CA 1
ATOM 760 C C . LEU A 1 95 ? 42.241 -29.779 -5.022 1.00 24.92 95 LEU A C 1
ATOM 762 O O . LEU A 1 95 ? 41.388 -29.210 -4.340 1.00 24.92 95 LEU A O 1
ATOM 766 N N . ALA A 1 96 ? 42.143 -31.053 -5.388 1.00 32.22 96 ALA A N 1
ATOM 767 C CA . ALA A 1 96 ? 41.127 -31.956 -4.857 1.00 32.22 96 ALA A CA 1
ATOM 768 C C . ALA A 1 96 ? 41.609 -32.595 -3.538 1.00 32.22 96 ALA A C 1
ATOM 770 O O . ALA A 1 96 ? 42.783 -32.494 -3.198 1.00 32.22 96 ALA A O 1
ATOM 771 N N . GLU A 1 97 ? 40.691 -33.260 -2.832 1.00 33.00 97 GLU A N 1
ATOM 772 C CA . GLU A 1 97 ? 40.985 -34.233 -1.762 1.00 33.00 97 GLU A CA 1
ATOM 773 C C . GLU A 1 97 ? 41.766 -33.722 -0.530 1.00 33.00 97 GLU A C 1
ATOM 775 O O . GLU A 1 97 ? 42.898 -34.118 -0.274 1.00 33.00 97 GLU A O 1
ATOM 780 N N . ALA A 1 98 ? 41.099 -32.920 0.313 1.00 27.81 98 ALA A N 1
ATOM 781 C CA . ALA A 1 98 ? 41.350 -32.875 1.765 1.00 27.81 98 ALA A CA 1
ATOM 782 C C . ALA A 1 98 ? 40.173 -32.215 2.518 1.00 27.81 98 ALA A C 1
ATOM 784 O O . ALA A 1 98 ? 40.087 -30.987 2.596 1.00 27.81 98 ALA A O 1
ATOM 785 N N . SER A 1 99 ? 39.260 -33.003 3.096 1.00 31.89 99 SER A N 1
ATOM 786 C CA . SER A 1 99 ? 38.135 -32.475 3.893 1.00 31.89 99 SER A CA 1
ATOM 787 C C . SER A 1 99 ? 38.531 -32.044 5.314 1.00 31.89 99 SER A C 1
ATOM 789 O O . SER A 1 99 ? 37.942 -31.111 5.862 1.00 31.89 99 SER A O 1
ATOM 791 N N . ASP A 1 100 ? 39.558 -32.667 5.898 1.00 32.06 100 ASP A N 1
ATOM 792 C CA . ASP A 1 100 ? 39.657 -32.776 7.364 1.00 32.06 100 ASP A CA 1
ATOM 793 C C . ASP A 1 100 ? 40.619 -31.774 8.039 1.00 32.06 100 ASP A C 1
ATOM 795 O O . ASP A 1 100 ? 40.697 -31.712 9.265 1.00 32.06 100 ASP A O 1
ATOM 799 N N . LEU A 1 101 ? 41.313 -30.925 7.268 1.00 28.64 101 LEU A N 1
ATOM 800 C CA . LEU A 1 101 ? 42.264 -29.920 7.791 1.00 28.64 101 LEU A CA 1
ATOM 801 C C . LEU A 1 101 ? 41.686 -28.496 7.937 1.00 28.64 101 LEU A C 1
ATOM 803 O O . LEU A 1 101 ? 42.331 -27.607 8.501 1.00 28.64 101 LEU A O 1
ATOM 807 N N . TRP A 1 102 ? 40.447 -28.261 7.491 1.00 29.84 102 TRP A N 1
ATOM 808 C CA . TRP A 1 102 ? 39.804 -26.935 7.525 1.00 29.84 102 TRP A CA 1
ATOM 809 C C . TRP A 1 102 ? 39.454 -26.422 8.934 1.00 29.84 102 TRP A C 1
ATOM 811 O O . TRP A 1 102 ? 39.104 -25.253 9.097 1.00 29.84 102 TRP A O 1
ATOM 821 N N . SER A 1 103 ? 39.583 -27.262 9.962 1.00 32.16 103 SER A N 1
ATOM 822 C CA . SER A 1 103 ? 39.345 -26.911 11.367 1.00 32.16 103 SER A CA 1
ATOM 823 C C . SER A 1 103 ? 40.481 -26.102 12.012 1.00 32.16 103 SER A C 1
ATOM 825 O O . SER A 1 103 ? 40.221 -25.369 12.965 1.00 32.16 103 SER A O 1
ATOM 827 N N . GLN A 1 104 ? 41.719 -26.193 11.505 1.00 30.17 104 GLN A N 1
ATOM 828 C CA . GLN A 1 104 ? 42.901 -25.606 12.163 1.00 30.17 104 GLN A CA 1
ATOM 829 C C . GLN A 1 104 ? 43.423 -24.326 11.485 1.00 30.17 104 GLN A C 1
ATOM 831 O O . GLN A 1 104 ? 43.843 -23.393 12.167 1.00 30.17 104 GLN A O 1
ATOM 836 N N . VAL A 1 105 ? 43.331 -24.213 10.154 1.00 29.28 105 VAL A N 1
ATOM 837 C CA . VAL A 1 105 ? 43.853 -23.044 9.403 1.00 29.28 105 VAL A CA 1
ATOM 838 C C . VAL A 1 105 ? 43.006 -21.770 9.614 1.00 29.28 105 VAL A C 1
ATOM 840 O O . VAL A 1 105 ? 43.469 -20.654 9.376 1.00 29.28 105 VAL A O 1
ATOM 843 N N . ALA A 1 106 ? 41.786 -21.900 10.145 1.00 28.70 106 ALA A N 1
ATOM 844 C CA . ALA A 1 106 ? 40.871 -20.785 10.408 1.00 28.70 106 ALA A CA 1
ATOM 845 C C . ALA A 1 106 ? 41.375 -19.754 11.449 1.00 28.70 106 ALA A C 1
ATOM 847 O O . ALA A 1 106 ? 40.803 -18.668 11.556 1.00 28.70 106 ALA A O 1
ATOM 848 N N . PHE A 1 107 ? 42.431 -20.056 12.214 1.00 28.97 107 PHE A N 1
ATOM 849 C CA . PHE A 1 107 ? 42.911 -19.190 13.300 1.00 28.97 107 PHE A CA 1
ATOM 850 C C . PHE A 1 107 ? 43.812 -18.019 12.859 1.00 28.97 107 PHE A C 1
ATOM 852 O O . PHE A 1 107 ? 43.906 -17.015 13.574 1.00 28.97 107 PHE A O 1
ATOM 859 N N . SER A 1 108 ? 44.439 -18.095 11.679 1.00 27.72 108 SER A N 1
ATOM 860 C CA . SER A 1 108 ? 45.583 -17.234 11.311 1.00 27.72 108 SER A CA 1
ATOM 861 C C . SER A 1 108 ? 45.245 -15.867 10.686 1.00 27.72 108 SER A C 1
ATOM 863 O O . SER A 1 108 ? 46.152 -15.123 10.327 1.00 27.72 108 SER A O 1
ATOM 865 N N . PHE A 1 109 ? 43.963 -15.490 10.587 1.00 29.59 109 PHE A N 1
ATOM 866 C CA . PHE A 1 109 ? 43.508 -14.156 10.130 1.00 29.59 109 PHE A CA 1
ATOM 867 C C . PHE A 1 109 ? 42.516 -13.490 11.117 1.00 29.59 109 PHE A C 1
ATOM 869 O O . PHE A 1 109 ? 41.638 -12.711 10.744 1.00 29.59 109 PHE A O 1
ATOM 876 N N . SER A 1 110 ? 42.639 -13.810 12.408 1.00 35.97 110 SER A N 1
ATOM 877 C CA . SER A 1 110 ? 41.622 -13.570 13.448 1.00 35.97 110 SER A CA 1
ATOM 878 C C . SER A 1 110 ? 41.575 -12.155 14.064 1.00 35.97 110 SER A C 1
ATOM 880 O O . SER A 1 110 ? 40.567 -11.788 14.681 1.00 35.97 110 SER A O 1
ATOM 882 N N . SER A 1 111 ? 42.610 -11.327 13.888 1.00 34.50 111 SER A N 1
ATOM 883 C CA . SER A 1 111 ? 42.743 -10.022 14.565 1.00 34.50 111 SER A CA 1
ATOM 884 C C . SER A 1 111 ? 41.690 -8.987 14.142 1.00 34.50 111 SER A C 1
ATOM 886 O O . SER A 1 111 ? 41.016 -8.401 14.986 1.00 34.50 111 SER A O 1
ATOM 888 N N . ASN A 1 112 ? 41.478 -8.787 12.839 1.00 39.81 112 ASN A N 1
ATOM 889 C CA . ASN A 1 112 ? 40.527 -7.779 12.352 1.00 39.81 112 ASN A CA 1
ATOM 890 C C . ASN A 1 112 ? 39.056 -8.192 12.546 1.00 39.81 112 ASN A C 1
ATOM 892 O O . ASN A 1 112 ? 38.215 -7.348 12.863 1.00 39.81 112 ASN A O 1
ATOM 896 N N . HIS A 1 113 ? 38.727 -9.480 12.392 1.00 43.47 113 HIS A N 1
ATOM 897 C CA . HIS A 1 113 ? 37.342 -9.954 12.509 1.00 43.47 113 HIS A CA 1
ATOM 898 C C . HIS A 1 113 ? 36.821 -9.940 13.952 1.00 43.47 113 HIS A C 1
ATOM 900 O O . HIS A 1 113 ? 35.658 -9.599 14.174 1.00 43.47 113 HIS A O 1
ATOM 906 N N . SER A 1 114 ? 37.670 -10.253 14.936 1.00 51.16 114 SER A N 1
ATOM 907 C CA . SER A 1 114 ? 37.307 -10.206 16.359 1.00 51.16 114 SER A CA 1
ATOM 908 C C . SER A 1 114 ? 37.027 -8.774 16.835 1.00 51.16 114 SER A C 1
ATOM 910 O O . SER A 1 114 ? 35.993 -8.526 17.459 1.00 51.16 114 SER A O 1
ATOM 912 N N . VAL A 1 115 ? 37.871 -7.806 16.458 1.00 52.72 115 VAL A N 1
ATOM 913 C CA . VAL A 1 115 ? 37.657 -6.375 16.746 1.00 52.72 115 VAL A CA 1
ATOM 914 C C . VAL A 1 115 ? 36.371 -5.856 16.095 1.00 52.72 115 VAL A C 1
ATOM 916 O O . VAL A 1 115 ? 35.588 -5.164 16.753 1.00 52.72 115 VAL A O 1
ATOM 919 N N . LEU A 1 116 ? 36.106 -6.217 14.832 1.00 52.69 116 LEU A N 1
ATOM 920 C CA . LEU A 1 116 ? 34.881 -5.818 14.133 1.00 52.69 116 LEU A CA 1
ATOM 921 C C . LEU A 1 116 ? 33.631 -6.403 14.816 1.00 52.69 116 LEU A C 1
ATOM 923 O O . LEU A 1 116 ? 32.699 -5.666 15.127 1.00 52.69 116 LEU A O 1
ATOM 927 N N . HIS A 1 117 ? 33.650 -7.695 15.155 1.00 59.03 117 HIS A N 1
ATOM 928 C CA . HIS A 1 117 ? 32.566 -8.375 15.870 1.00 59.03 117 HIS A CA 1
ATOM 929 C C . HIS A 1 117 ? 32.290 -7.750 17.252 1.00 59.03 117 HIS A C 1
ATOM 931 O O . HIS A 1 117 ? 31.138 -7.475 17.595 1.00 59.03 117 HIS A O 1
ATOM 937 N N . CYS A 1 118 ? 33.330 -7.432 18.032 1.00 58.31 118 CYS A N 1
ATOM 938 C CA . CYS A 1 118 ? 33.187 -6.731 19.313 1.00 58.31 118 CYS A CA 1
ATOM 939 C C . CYS A 1 118 ? 32.624 -5.308 19.151 1.00 58.31 118 CYS A C 1
ATOM 941 O O . CYS A 1 118 ? 31.760 -4.893 19.929 1.00 58.31 118 CYS A O 1
ATOM 943 N N . ARG A 1 119 ? 33.043 -4.571 18.113 1.00 63.75 119 ARG A N 1
ATOM 944 C CA . ARG A 1 119 ? 32.488 -3.251 17.771 1.00 63.75 119 ARG A CA 1
ATOM 945 C C . ARG A 1 119 ? 31.001 -3.337 17.414 1.00 63.75 119 ARG A C 1
ATOM 947 O O . ARG A 1 119 ? 30.220 -2.529 17.916 1.00 63.75 119 ARG A O 1
ATOM 954 N N . MET A 1 120 ? 30.604 -4.328 16.614 1.00 64.94 120 MET A N 1
ATOM 955 C CA . MET A 1 120 ? 29.204 -4.575 16.247 1.00 64.94 120 MET A CA 1
ATOM 956 C C . MET A 1 120 ? 28.363 -4.941 17.474 1.00 64.94 120 MET A C 1
ATOM 958 O O . MET A 1 120 ? 27.353 -4.286 17.716 1.00 64.94 120 MET A O 1
ATOM 962 N N . MET A 1 121 ? 28.807 -5.884 18.318 1.00 66.25 121 MET A N 1
ATOM 963 C CA . MET A 1 121 ? 28.109 -6.223 19.570 1.00 66.25 121 MET A CA 1
ATOM 964 C C . MET A 1 121 ? 27.927 -5.001 20.486 1.00 66.25 121 MET A C 1
ATOM 966 O O . MET A 1 121 ? 26.858 -4.818 21.068 1.00 66.25 121 MET A O 1
ATOM 970 N N . ASN A 1 122 ? 28.929 -4.124 20.592 1.00 70.69 122 ASN A N 1
ATOM 971 C CA . ASN A 1 122 ? 28.813 -2.901 21.389 1.00 70.69 122 ASN A CA 1
ATOM 972 C C . ASN A 1 122 ? 27.855 -1.872 20.754 1.00 70.69 122 ASN A C 1
ATOM 974 O O . ASN A 1 122 ? 27.082 -1.246 21.484 1.00 70.69 122 ASN A O 1
ATOM 978 N N . LYS A 1 123 ? 27.818 -1.749 19.415 1.00 75.50 123 LYS A N 1
ATOM 979 C CA . LYS A 1 123 ? 26.799 -0.952 18.701 1.00 75.50 123 LYS A CA 1
ATOM 980 C C . LYS A 1 123 ? 25.395 -1.518 18.974 1.00 75.50 123 LYS A C 1
ATOM 982 O O . LYS A 1 123 ? 24.534 -0.784 19.451 1.00 75.50 123 LYS A O 1
ATOM 987 N N . MET A 1 124 ? 25.188 -2.828 18.807 1.00 72.69 124 MET A N 1
ATOM 988 C CA . MET A 1 124 ? 23.916 -3.523 19.074 1.00 72.69 124 MET A CA 1
ATOM 989 C C . MET A 1 124 ? 23.431 -3.366 20.521 1.00 72.69 124 MET A C 1
ATOM 991 O O . MET A 1 124 ? 22.251 -3.099 20.740 1.00 72.69 124 MET A O 1
ATOM 995 N N . LYS A 1 125 ? 24.318 -3.489 21.518 1.00 77.69 125 LYS A N 1
ATOM 996 C CA . LYS A 1 125 ? 23.982 -3.262 22.936 1.00 77.69 125 LYS A CA 1
ATOM 997 C C . LYS A 1 125 ? 23.547 -1.815 23.199 1.00 77.69 125 LYS A C 1
ATOM 999 O O . LYS A 1 125 ? 22.589 -1.600 23.938 1.00 77.69 125 LYS A O 1
ATOM 1004 N N . LYS A 1 126 ? 24.207 -0.827 22.577 1.00 80.56 126 LYS A N 1
ATOM 1005 C CA . LYS A 1 126 ? 23.844 0.596 2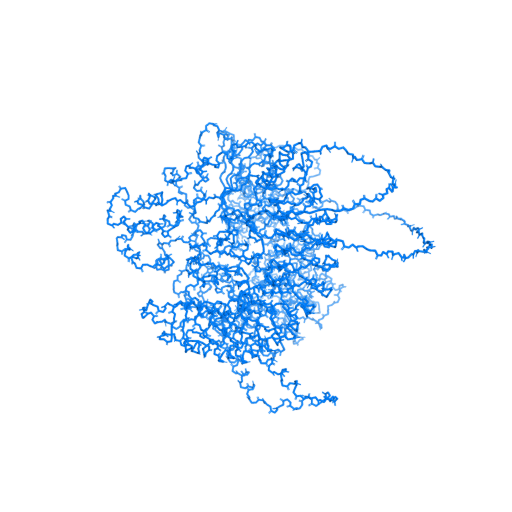2.705 1.00 80.56 126 LYS A CA 1
ATOM 1006 C C . LYS A 1 126 ? 22.509 0.919 22.026 1.00 80.56 126 LYS A C 1
ATOM 1008 O O . LYS A 1 126 ? 21.700 1.630 22.616 1.00 80.56 126 LYS A O 1
ATOM 1013 N N . ILE A 1 127 ? 22.258 0.378 20.830 1.00 77.00 127 ILE A N 1
ATOM 1014 C CA . ILE A 1 127 ? 20.970 0.541 20.139 1.00 77.00 127 ILE A CA 1
ATOM 1015 C C . ILE A 1 127 ? 19.853 -0.116 20.955 1.00 77.00 127 ILE A C 1
ATOM 1017 O O . ILE A 1 127 ? 18.837 0.526 21.190 1.00 77.00 127 ILE A O 1
ATOM 1021 N N . ARG A 1 128 ? 20.060 -1.346 21.453 1.00 77.50 128 ARG A N 1
ATOM 1022 C CA . ARG A 1 128 ? 19.096 -2.058 22.307 1.00 77.50 128 ARG A CA 1
ATOM 1023 C C . ARG A 1 128 ? 18.678 -1.225 23.512 1.00 77.50 128 ARG A C 1
ATOM 1025 O O . ARG A 1 128 ? 17.504 -0.910 23.615 1.00 77.50 128 ARG A O 1
ATOM 1032 N N . LYS A 1 129 ? 19.629 -0.772 24.341 1.00 81.44 129 LYS A N 1
ATOM 1033 C CA . LYS A 1 129 ? 19.314 0.096 25.493 1.00 81.44 129 LYS A CA 1
ATOM 1034 C C . LYS A 1 129 ? 18.524 1.351 25.093 1.00 81.44 129 LYS A C 1
ATOM 1036 O O . LYS A 1 129 ? 17.691 1.807 25.860 1.00 81.44 129 LYS A O 1
ATOM 1041 N N . SER A 1 130 ? 18.760 1.897 23.896 1.00 81.50 130 SER A N 1
ATOM 1042 C CA . SER A 1 130 ? 18.022 3.056 23.378 1.00 81.50 130 SER A CA 1
ATOM 1043 C C . SER A 1 130 ? 16.655 2.725 22.761 1.00 81.50 130 SER A C 1
ATOM 1045 O O . SER A 1 130 ? 15.873 3.654 22.580 1.00 81.50 130 SER A O 1
ATOM 1047 N N . LEU A 1 131 ? 16.375 1.470 22.396 1.00 76.69 131 LEU A N 1
ATOM 1048 C CA . LEU A 1 131 ? 15.066 1.003 21.921 1.00 76.69 131 LEU A CA 1
ATOM 1049 C C . LEU A 1 131 ? 14.195 0.526 23.084 1.00 76.69 131 LEU A C 1
ATOM 1051 O O . LEU A 1 131 ? 13.021 0.877 23.125 1.00 76.69 131 LEU A O 1
ATOM 1055 N N . ASP A 1 132 ? 14.780 -0.214 24.027 1.00 75.81 132 ASP A N 1
ATOM 1056 C CA . ASP A 1 132 ? 14.112 -0.693 25.239 1.00 75.81 132 ASP A CA 1
ATOM 1057 C C . ASP A 1 132 ? 13.610 0.520 26.047 1.00 75.81 132 ASP A C 1
ATOM 1059 O O . ASP A 1 132 ? 12.400 0.685 26.197 1.00 75.81 132 ASP A O 1
ATOM 1063 N N . HIS A 1 133 ? 14.499 1.477 26.360 1.00 76.94 133 HIS A N 1
ATOM 1064 C CA . HIS A 1 133 ? 14.154 2.737 27.035 1.00 76.94 133 HIS A CA 1
ATOM 1065 C C . HIS A 1 133 ? 13.105 3.573 26.278 1.00 76.94 133 HIS A C 1
ATOM 1067 O O . HIS A 1 133 ? 12.206 4.129 26.897 1.00 76.94 133 HIS A O 1
ATOM 1073 N N . ALA A 1 134 ? 13.152 3.621 24.940 1.00 68.88 134 ALA A N 1
ATOM 1074 C CA . ALA A 1 134 ? 12.131 4.310 24.139 1.00 68.88 134 ALA A CA 1
ATOM 1075 C C . ALA A 1 134 ? 10.779 3.565 24.097 1.00 68.88 134 ALA A C 1
ATOM 1077 O O . ALA A 1 134 ? 9.769 4.153 23.722 1.00 68.88 134 ALA A O 1
ATOM 1078 N N . SER A 1 135 ? 10.750 2.278 24.463 1.00 62.69 135 SER A N 1
ATOM 1079 C CA . SER A 1 135 ? 9.527 1.482 24.639 1.00 62.69 135 SER A CA 1
ATOM 1080 C C . SER A 1 135 ? 9.010 1.470 26.084 1.00 62.69 135 SER A C 1
ATOM 1082 O O . SER A 1 135 ? 7.878 1.057 26.314 1.00 62.69 135 SER A O 1
ATOM 1084 N N . GLU A 1 136 ? 9.833 1.918 27.034 1.00 62.91 136 GLU A N 1
ATOM 1085 C CA . GLU A 1 136 ? 9.569 1.979 28.480 1.00 62.91 136 GLU A CA 1
ATOM 1086 C C . GLU A 1 136 ? 9.329 3.418 28.976 1.00 62.91 136 GLU A C 1
ATOM 1088 O O . GLU A 1 136 ? 8.915 3.617 30.117 1.00 62.91 136 GLU A O 1
ATOM 1093 N N . ASP A 1 137 ? 9.544 4.417 28.115 1.00 61.69 137 ASP A N 1
ATOM 1094 C CA . ASP A 1 137 ? 9.257 5.828 28.370 1.00 61.69 137 ASP A CA 1
ATOM 1095 C C . ASP A 1 137 ? 7.790 6.027 28.800 1.00 61.69 137 ASP A C 1
ATOM 1097 O O . ASP A 1 137 ? 6.842 5.760 28.053 1.00 61.69 137 ASP A O 1
ATOM 1101 N N . SER A 1 138 ? 7.611 6.536 30.023 1.00 45.97 138 SER A N 1
ATOM 1102 C CA . SER A 1 138 ? 6.313 6.834 30.643 1.00 45.97 138 SER A CA 1
ATOM 1103 C C . SER A 1 138 ? 5.408 7.686 29.739 1.00 45.97 138 SER A C 1
ATOM 1105 O O . SER A 1 138 ? 4.187 7.502 29.684 1.00 45.97 138 SER A O 1
ATOM 1107 N N . PHE A 1 139 ? 6.008 8.587 28.958 1.00 53.38 139 PHE A N 1
ATOM 1108 C CA . PHE A 1 139 ? 5.309 9.466 28.028 1.00 53.38 139 PHE A CA 1
ATOM 1109 C C . PHE A 1 139 ? 4.643 8.701 26.871 1.00 53.38 139 PHE A C 1
ATOM 1111 O O . PHE A 1 139 ? 3.498 8.982 26.508 1.00 53.38 139 PHE A O 1
ATOM 1118 N N . ILE A 1 140 ? 5.315 7.671 26.344 1.00 52.25 140 ILE A N 1
ATOM 1119 C CA . ILE A 1 140 ? 4.789 6.792 25.289 1.00 52.25 140 ILE A CA 1
ATOM 1120 C C . ILE A 1 140 ? 3.570 5.998 25.797 1.00 52.25 140 ILE A C 1
ATOM 1122 O O . ILE A 1 140 ? 2.623 5.776 25.042 1.00 52.25 140 ILE A O 1
ATOM 1126 N N . PHE A 1 141 ? 3.536 5.647 27.088 1.00 50.22 141 PHE A N 1
ATOM 1127 C CA . PHE A 1 141 ? 2.360 5.046 27.733 1.00 50.22 141 PHE A CA 1
ATOM 1128 C C . PHE A 1 141 ? 1.259 6.059 28.085 1.00 50.22 141 PHE A C 1
ATOM 1130 O O . PHE A 1 141 ? 0.080 5.710 28.034 1.00 50.22 141 PHE A O 1
ATOM 1137 N N . THR A 1 142 ? 1.591 7.320 28.372 1.00 51.78 142 THR A N 1
ATOM 1138 C CA . THR A 1 142 ? 0.592 8.373 28.659 1.00 51.78 142 THR A CA 1
ATOM 1139 C C . THR A 1 142 ? -0.345 8.606 27.464 1.00 51.78 142 THR A C 1
ATOM 1141 O O . THR A 1 142 ? -1.541 8.850 27.638 1.00 51.78 142 THR A O 1
ATOM 1144 N N . LEU A 1 143 ? 0.156 8.410 26.239 1.00 48.22 143 LEU A N 1
ATOM 1145 C CA . LEU A 1 143 ? -0.623 8.472 24.993 1.00 48.22 143 LEU A CA 1
ATOM 1146 C C . LEU A 1 143 ? -1.706 7.379 24.860 1.00 48.22 143 LEU A C 1
ATOM 1148 O O . LEU A 1 143 ? -2.616 7.524 24.049 1.00 48.22 143 LEU A O 1
ATOM 1152 N N . LEU A 1 144 ? -1.666 6.317 25.675 1.00 46.91 144 LEU A N 1
ATOM 1153 C CA . LEU A 1 144 ? -2.757 5.334 25.777 1.00 46.91 144 LEU A CA 1
ATOM 1154 C C . LEU A 1 144 ? -3.882 5.786 26.728 1.00 46.91 144 LEU A C 1
ATOM 1156 O O . LEU A 1 144 ? -4.982 5.233 26.674 1.00 46.91 144 LEU A O 1
ATOM 1160 N N . HIS A 1 145 ? -3.618 6.776 27.588 1.00 41.41 145 HIS A N 1
ATOM 1161 C CA . HIS A 1 145 ? -4.554 7.277 28.599 1.00 41.41 145 HIS A CA 1
ATOM 1162 C C . HIS A 1 145 ? -5.217 8.607 28.221 1.00 41.41 145 HIS A C 1
ATOM 1164 O O . HIS A 1 145 ? -6.344 8.858 28.643 1.00 41.41 145 HIS A O 1
ATOM 1170 N N . HIS A 1 146 ? -4.578 9.443 27.399 1.00 38.47 146 HIS A N 1
ATOM 1171 C CA . HIS A 1 146 ? -5.248 10.594 26.792 1.00 38.47 146 HIS A CA 1
ATOM 1172 C C . HIS A 1 146 ? -5.998 10.189 25.521 1.00 38.47 146 HIS A C 1
ATOM 1174 O O . HIS A 1 146 ? -5.412 10.005 24.454 1.00 38.47 146 HIS A O 1
ATOM 1180 N N . ARG A 1 147 ? -7.328 10.118 25.629 1.00 33.62 147 ARG A N 1
ATOM 1181 C CA . ARG A 1 147 ? -8.209 10.364 24.487 1.00 33.62 147 ARG A CA 1
ATOM 1182 C C . ARG A 1 147 ? -8.469 11.858 24.388 1.00 33.62 147 ARG A C 1
ATOM 1184 O O . ARG A 1 147 ? -9.019 12.438 25.317 1.00 33.62 147 ARG A O 1
ATOM 1191 N N . ALA A 1 148 ? -8.155 12.440 23.239 1.00 31.14 148 ALA A N 1
ATOM 1192 C CA . ALA A 1 148 ? -8.982 13.520 22.733 1.00 31.14 148 ALA A CA 1
ATOM 1193 C C . ALA A 1 148 ? -10.185 12.857 22.047 1.00 31.14 148 ALA A C 1
ATOM 1195 O O . ALA A 1 148 ? -10.003 12.181 21.032 1.00 31.14 148 ALA A O 1
ATOM 1196 N N . ASP A 1 149 ? -11.386 13.002 22.608 1.00 30.58 149 ASP A N 1
ATOM 1197 C CA . ASP A 1 149 ? -12.614 12.734 21.855 1.00 30.58 149 ASP A CA 1
ATOM 1198 C C . ASP A 1 149 ? -12.780 13.905 20.869 1.00 30.58 149 ASP A C 1
ATOM 1200 O O . ASP A 1 149 ? -13.323 14.955 21.199 1.00 30.58 149 ASP A O 1
ATOM 1204 N N . ALA A 1 150 ? -12.187 13.736 19.684 1.00 29.81 150 ALA A N 1
ATOM 1205 C CA . ALA A 1 150 ? -12.066 14.747 18.632 1.00 29.81 150 ALA A CA 1
ATOM 1206 C C . ALA A 1 150 ? -12.749 14.312 17.321 1.00 29.81 150 ALA A C 1
ATOM 1208 O O . ALA A 1 150 ? -12.335 14.711 16.235 1.00 29.81 150 ALA A O 1
ATOM 1209 N N . ASP A 1 151 ? -13.815 13.516 17.430 1.00 31.14 151 ASP A N 1
ATOM 1210 C CA . ASP A 1 151 ? -14.857 13.459 16.404 1.00 31.14 151 ASP A CA 1
ATOM 1211 C C . ASP A 1 151 ? -15.850 14.601 16.688 1.00 31.14 151 ASP A C 1
ATOM 1213 O O . ASP A 1 151 ? -16.954 14.380 17.187 1.00 31.14 151 ASP A O 1
ATOM 1217 N N . GLN A 1 152 ? -15.450 15.847 16.393 1.00 32.31 152 GLN A N 1
ATOM 1218 C CA . GLN A 1 152 ? -16.432 16.909 16.170 1.00 32.31 152 GLN A CA 1
ATOM 1219 C C . GLN A 1 152 ? -17.157 16.586 14.864 1.00 32.31 152 GLN A C 1
ATOM 1221 O O . GLN A 1 152 ? -16.707 16.921 13.769 1.00 32.31 152 GLN A O 1
ATOM 1226 N N . SER A 1 153 ? -18.286 15.892 14.988 1.00 33.34 153 SER A N 1
ATOM 1227 C CA . SER A 1 153 ? -19.306 15.874 13.952 1.00 33.34 153 SER A CA 1
ATOM 1228 C C . SER A 1 153 ? -19.926 17.267 13.889 1.00 33.34 153 SER A C 1
ATOM 1230 O O . SER A 1 153 ? -20.935 17.530 14.549 1.00 33.34 153 SER A O 1
ATOM 1232 N N . ASP A 1 154 ? -19.302 18.164 13.124 1.00 31.59 154 ASP A N 1
ATOM 1233 C CA . ASP A 1 154 ? -19.914 19.436 12.761 1.00 31.59 154 ASP A CA 1
ATOM 1234 C C . ASP A 1 154 ? -21.208 19.136 11.999 1.00 31.59 154 ASP A C 1
ATOM 1236 O O . ASP A 1 154 ? -21.208 18.877 10.792 1.00 31.59 154 ASP A O 1
ATOM 1240 N N . HIS A 1 155 ? -22.330 19.203 12.717 1.00 31.67 155 HIS A N 1
ATOM 1241 C CA . HIS A 1 155 ? -23.648 19.421 12.136 1.00 31.67 155 HIS A CA 1
ATOM 1242 C C . HIS A 1 155 ? -23.694 20.853 11.590 1.00 31.67 155 HIS A C 1
ATOM 1244 O O . HIS A 1 155 ? -24.399 21.719 12.107 1.00 31.67 155 HIS A O 1
ATOM 1250 N N . ASN A 1 156 ? -22.897 21.102 10.549 1.00 38.38 156 ASN A N 1
ATOM 1251 C CA . ASN A 1 156 ? -22.994 22.302 9.742 1.00 38.38 156 ASN A CA 1
ATOM 1252 C C . ASN A 1 156 ? -24.421 22.368 9.202 1.00 38.38 156 ASN A C 1
ATOM 1254 O O . ASN A 1 156 ? -24.858 21.470 8.478 1.00 38.38 156 ASN A O 1
ATOM 1258 N N . VAL A 1 157 ? -25.140 23.421 9.588 1.00 40.25 157 VAL A N 1
ATOM 1259 C CA . VAL A 1 157 ? -26.449 23.743 9.023 1.00 40.25 157 VAL A CA 1
ATOM 1260 C C . VAL A 1 157 ? -26.276 23.830 7.509 1.00 40.25 157 VAL A C 1
ATOM 1262 O O . VAL A 1 157 ? -25.402 24.550 7.026 1.00 40.25 157 VAL A O 1
ATOM 1265 N N . PHE A 1 158 ? -27.061 23.048 6.769 1.00 52.16 158 PHE A N 1
ATOM 1266 C CA . PHE A 1 158 ? -26.982 23.013 5.314 1.00 52.16 158 PHE A CA 1
ATOM 1267 C C . PHE A 1 158 ? -27.559 24.312 4.741 1.00 52.16 158 PHE A C 1
ATOM 1269 O O . PHE A 1 158 ? -28.770 24.448 4.589 1.00 52.16 158 PHE A O 1
ATOM 1276 N N . ASP A 1 159 ? -26.681 25.270 4.449 1.00 59.84 159 ASP A N 1
ATOM 1277 C CA . ASP A 1 159 ? -27.009 26.433 3.630 1.00 59.84 159 ASP A CA 1
ATOM 1278 C C . ASP A 1 159 ? -26.726 26.109 2.161 1.00 59.84 159 ASP A C 1
ATOM 1280 O O . ASP A 1 159 ? -25.576 26.035 1.722 1.00 59.84 159 ASP A O 1
ATOM 1284 N N . GLU A 1 160 ? -27.797 25.910 1.398 1.00 59.62 160 GLU A N 1
ATOM 1285 C CA . GLU A 1 160 ? -27.728 25.593 -0.027 1.00 59.62 160 GLU A CA 1
ATOM 1286 C C . GLU A 1 160 ? -27.097 26.738 -0.845 1.00 59.62 160 GLU A C 1
ATOM 1288 O O . GLU A 1 160 ? -26.442 26.492 -1.860 1.00 59.62 160 GLU A O 1
ATOM 1293 N N . ASN A 1 161 ? -27.189 27.983 -0.356 1.00 60.22 161 ASN A N 1
ATOM 1294 C CA . ASN A 1 161 ? -26.610 29.168 -0.997 1.00 60.22 161 ASN A CA 1
ATOM 1295 C C . ASN A 1 161 ? -25.077 29.234 -0.864 1.00 60.22 161 ASN A C 1
ATOM 1297 O O . ASN A 1 161 ? -24.424 29.954 -1.620 1.00 60.22 161 ASN A O 1
ATOM 1301 N N . ALA A 1 162 ? -24.486 28.479 0.068 1.00 68.81 162 ALA A N 1
ATOM 1302 C CA . ALA A 1 162 ? -23.042 28.463 0.300 1.00 68.81 162 ALA A CA 1
ATOM 1303 C C . ALA A 1 162 ? -22.263 27.567 -0.690 1.00 68.81 162 ALA A C 1
ATOM 1305 O O . ALA A 1 162 ? -21.028 27.586 -0.699 1.00 68.81 162 ALA A O 1
ATOM 1306 N N . ILE A 1 163 ? -22.944 26.764 -1.522 1.00 82.06 163 ILE A N 1
ATOM 1307 C CA . ILE A 1 163 ? -22.303 25.773 -2.404 1.00 82.06 163 ILE A CA 1
ATOM 1308 C C . ILE A 1 163 ? -22.161 26.321 -3.829 1.00 82.06 163 ILE A C 1
ATOM 1310 O O . ILE A 1 163 ? -23.016 26.158 -4.697 1.00 82.06 163 ILE A O 1
ATOM 1314 N N . ILE A 1 164 ? -21.021 26.959 -4.082 1.00 85.06 164 ILE A N 1
ATOM 1315 C CA . ILE A 1 164 ? -20.742 27.680 -5.330 1.00 85.06 164 ILE A CA 1
ATOM 1316 C C . ILE A 1 164 ? -20.223 26.743 -6.438 1.00 85.06 164 ILE A C 1
ATOM 1318 O O . ILE A 1 164 ? -19.431 25.830 -6.200 1.00 85.06 164 ILE A O 1
ATOM 1322 N N . GLY A 1 165 ? -20.653 26.994 -7.679 1.00 86.00 165 GLY A N 1
ATOM 1323 C CA . GLY A 1 165 ? -20.067 26.417 -8.898 1.00 86.00 165 GLY A CA 1
ATOM 1324 C C . GLY A 1 165 ? -20.498 24.995 -9.279 1.00 86.00 165 GLY A C 1
ATOM 1325 O O . GLY A 1 165 ? -20.059 24.502 -10.315 1.00 86.00 165 GLY A O 1
ATOM 1326 N N . ARG A 1 166 ? -21.363 24.328 -8.500 1.00 93.19 166 ARG A N 1
ATOM 1327 C CA . ARG A 1 166 ? -21.731 22.907 -8.705 1.00 93.19 166 ARG A CA 1
ATOM 1328 C C . ARG A 1 166 ? -23.061 22.646 -9.426 1.00 93.19 166 ARG A C 1
ATOM 1330 O O . ARG A 1 166 ? -23.419 21.490 -9.632 1.00 93.19 166 ARG A O 1
ATOM 1337 N N . ASN A 1 167 ? -23.757 23.681 -9.900 1.00 89.06 167 ASN A N 1
ATOM 1338 C CA . ASN A 1 167 ? -25.064 23.532 -10.564 1.00 89.06 167 ASN A CA 1
ATOM 1339 C C . ASN A 1 167 ? -25.009 22.692 -11.857 1.00 89.06 167 ASN A C 1
ATOM 1341 O O . ASN A 1 167 ? -25.932 21.928 -12.127 1.00 89.06 167 ASN A O 1
ATOM 1345 N N . LYS A 1 168 ? -23.915 22.773 -12.630 1.00 90.31 168 LYS A N 1
ATOM 1346 C CA . LYS A 1 168 ? -23.724 21.933 -13.828 1.00 90.31 168 LYS A CA 1
ATOM 1347 C C . LYS A 1 168 ? -23.521 20.457 -13.464 1.00 90.31 168 LYS A C 1
ATOM 1349 O O . LYS A 1 168 ? -24.105 19.588 -14.101 1.00 90.31 168 LYS A O 1
ATOM 1354 N N . ASP A 1 169 ? -22.733 20.179 -12.424 1.00 93.31 169 ASP A N 1
ATOM 1355 C CA . ASP A 1 169 ? -22.533 18.814 -11.923 1.00 93.31 169 ASP A CA 1
ATOM 1356 C C . ASP A 1 169 ? -23.835 18.214 -11.379 1.00 93.31 169 ASP A C 1
ATOM 1358 O O . ASP A 1 169 ? -24.130 17.047 -11.637 1.00 93.31 169 ASP A O 1
ATOM 1362 N N . LYS A 1 170 ? -24.634 19.025 -10.668 1.00 91.75 170 LYS A N 1
ATOM 1363 C CA . LYS A 1 170 ? -25.959 18.644 -10.164 1.00 91.75 170 LYS A CA 1
ATOM 1364 C C . LYS A 1 170 ? -26.851 18.161 -11.308 1.00 91.75 170 LYS A C 1
ATOM 1366 O O . LYS A 1 170 ? -27.355 17.043 -11.235 1.00 91.75 170 LYS A O 1
ATOM 1371 N N . GLU A 1 171 ? -26.988 18.948 -12.376 1.00 89.50 171 GLU A N 1
ATOM 1372 C CA . GLU A 1 171 ? -27.844 18.578 -13.510 1.00 89.50 171 GLU A CA 1
ATOM 1373 C C . GLU A 1 171 ? -27.290 17.373 -14.295 1.00 89.50 171 GLU A C 1
ATOM 1375 O O . GLU A 1 171 ? -28.048 16.475 -14.653 1.00 89.50 171 GLU A O 1
ATOM 1380 N N . ASN A 1 172 ? -25.967 17.265 -14.477 1.00 90.38 172 ASN A N 1
ATOM 1381 C CA . ASN A 1 172 ? -25.351 16.089 -15.104 1.00 90.38 172 ASN A CA 1
ATOM 1382 C C . ASN A 1 172 ? -25.678 14.784 -14.347 1.00 90.38 172 ASN A C 1
ATOM 1384 O O . ASN A 1 172 ? -26.105 13.797 -14.949 1.00 90.38 172 ASN A O 1
ATOM 1388 N N . VAL A 1 173 ? -25.492 14.765 -13.021 1.00 89.88 173 VAL A N 1
ATOM 1389 C CA . VAL A 1 173 ? -25.791 13.584 -12.190 1.00 89.88 173 VAL A CA 1
ATOM 1390 C C . VAL A 1 173 ? -27.301 13.329 -12.127 1.00 89.88 173 VAL A C 1
ATOM 1392 O O . VAL A 1 173 ? -27.734 12.176 -12.128 1.00 89.88 173 VAL A O 1
ATOM 1395 N N . ARG A 1 174 ? -28.116 14.387 -12.149 1.00 85.50 174 ARG A N 1
ATOM 1396 C CA . ARG A 1 174 ? -29.577 14.300 -12.222 1.00 85.50 174 ARG A CA 1
ATOM 1397 C C . ARG A 1 174 ? -30.057 13.629 -13.513 1.00 85.50 174 ARG A C 1
ATOM 1399 O O . ARG A 1 174 ? -30.912 12.748 -13.443 1.00 85.50 174 ARG A O 1
ATOM 1406 N N . VAL A 1 175 ? -29.480 13.964 -14.669 1.00 84.81 175 VAL A N 1
ATOM 1407 C CA . VAL A 1 175 ? -29.766 13.285 -15.949 1.00 84.81 175 VAL A CA 1
ATOM 1408 C C . VAL A 1 175 ? -29.402 11.797 -15.878 1.00 84.81 175 VAL A C 1
ATOM 1410 O O . VAL A 1 175 ? -30.189 10.958 -16.315 1.00 84.81 175 VAL A O 1
ATOM 1413 N N . LEU A 1 176 ? -28.268 11.438 -15.260 1.00 85.69 176 LEU A N 1
ATOM 1414 C CA . LEU A 1 176 ? -27.905 10.031 -15.032 1.00 85.69 176 LEU A CA 1
ATOM 1415 C C . LEU A 1 176 ? -28.925 9.307 -14.133 1.00 85.69 176 LEU A C 1
ATOM 1417 O O . LEU A 1 176 ? -29.318 8.183 -14.442 1.00 85.69 176 LEU A O 1
ATOM 1421 N N . LEU A 1 177 ? -29.402 9.949 -13.063 1.00 81.00 177 LEU A N 1
ATOM 1422 C CA . LEU A 1 177 ? -30.421 9.396 -12.160 1.00 81.00 177 LEU A CA 1
ATOM 1423 C C . LEU A 1 177 ? -31.784 9.202 -12.844 1.00 81.00 177 LEU A C 1
ATOM 1425 O O . LEU A 1 177 ? -32.451 8.198 -12.589 1.00 81.00 177 LEU A O 1
ATOM 1429 N N . LEU A 1 178 ? -32.182 10.130 -13.718 1.00 77.31 178 LEU A N 1
ATOM 1430 C CA . LEU A 1 178 ? -33.437 10.081 -14.477 1.00 77.31 178 LEU A CA 1
ATOM 1431 C C . LEU A 1 178 ? -33.380 9.167 -15.714 1.00 77.31 178 LEU A C 1
ATOM 1433 O O . LEU A 1 178 ? -34.425 8.847 -16.277 1.00 77.31 178 LEU A O 1
ATOM 1437 N N . SER A 1 179 ? -32.193 8.722 -16.135 1.00 72.50 179 SER A N 1
ATOM 1438 C CA . SER A 1 179 ? -32.053 7.816 -17.277 1.00 72.50 179 SER A CA 1
ATOM 1439 C C . SER A 1 179 ? -32.674 6.432 -17.008 1.00 72.50 179 SER A C 1
ATOM 1441 O O . SER A 1 179 ? -32.495 5.835 -15.940 1.00 72.50 179 SER A O 1
ATOM 1443 N N . ASN A 1 180 ? -33.417 5.911 -17.991 1.00 53.25 180 ASN A N 1
ATOM 1444 C CA . ASN A 1 180 ? -34.017 4.577 -17.931 1.00 53.25 180 ASN A CA 1
ATOM 1445 C C . ASN A 1 180 ? -32.973 3.503 -18.267 1.00 53.25 180 ASN A C 1
ATOM 1447 O O . ASN A 1 180 ? -32.742 3.190 -19.433 1.00 53.25 180 ASN A O 1
ATOM 1451 N N . SER A 1 181 ? -32.370 2.908 -17.239 1.00 53.34 181 SER A N 1
ATOM 1452 C CA . SER A 1 181 ? -31.654 1.638 -17.360 1.00 53.34 181 SER A CA 1
ATOM 1453 C C . SER A 1 181 ? -32.627 0.459 -17.286 1.00 53.34 181 SER A C 1
ATOM 1455 O O . SER A 1 181 ? -33.469 0.422 -16.394 1.00 53.34 181 SER A O 1
ATOM 1457 N N . GLU A 1 182 ? -32.432 -0.575 -18.109 1.00 54.09 182 GLU A N 1
ATOM 1458 C CA . GLU A 1 182 ? -33.130 -1.873 -17.968 1.00 54.09 182 GLU A CA 1
ATOM 1459 C C . GLU A 1 182 ? -32.789 -2.602 -16.646 1.00 54.09 182 GLU A C 1
ATOM 1461 O O . GLU A 1 182 ? -33.420 -3.588 -16.264 1.00 54.09 182 GLU A O 1
ATOM 1466 N N . GLN A 1 183 ? -31.771 -2.119 -15.928 1.00 54.06 183 GLN A N 1
ATOM 1467 C CA . GLN A 1 183 ? -31.338 -2.634 -14.634 1.00 54.06 183 GLN A CA 1
ATOM 1468 C C . GLN A 1 183 ? -32.185 -2.055 -13.493 1.00 54.06 183 GLN A C 1
ATOM 1470 O O . GLN A 1 183 ? -32.351 -0.842 -13.384 1.00 54.06 183 GLN A O 1
ATOM 1475 N N . LYS A 1 184 ? -32.655 -2.934 -12.598 1.00 61.69 184 LYS A N 1
ATOM 1476 C CA . LYS A 1 184 ? -33.584 -2.599 -11.501 1.00 61.69 184 LYS A CA 1
ATOM 1477 C C . LYS A 1 184 ? -33.012 -1.670 -10.420 1.00 61.69 184 LYS A C 1
ATOM 1479 O O . LYS A 1 184 ? -33.786 -1.055 -9.705 1.00 61.69 184 LYS A O 1
ATOM 1484 N N . ILE A 1 185 ? -31.686 -1.545 -10.306 1.00 73.75 185 ILE A N 1
ATOM 1485 C CA . ILE A 1 185 ? -31.026 -0.657 -9.335 1.00 73.75 185 ILE A CA 1
ATOM 1486 C C . ILE A 1 185 ? -30.046 0.260 -10.064 1.00 73.75 185 ILE A C 1
ATOM 1488 O O . ILE A 1 185 ? -29.165 -0.215 -10.786 1.00 73.75 185 ILE A O 1
ATOM 1492 N N . SER A 1 186 ? -30.152 1.567 -9.821 1.00 85.38 186 SER A N 1
ATOM 1493 C CA . SER A 1 186 ? -29.225 2.576 -10.341 1.00 85.38 186 SER A CA 1
ATOM 1494 C C . SER A 1 186 ? -28.296 3.056 -9.224 1.00 85.38 186 SER A C 1
ATOM 1496 O O . SER A 1 186 ? -28.716 3.778 -8.321 1.00 85.38 186 SER A O 1
ATOM 1498 N N . ILE A 1 187 ? -27.034 2.625 -9.269 1.00 89.94 187 ILE A N 1
ATOM 1499 C CA . ILE A 1 187 ? -25.962 3.049 -8.367 1.00 89.94 187 ILE A CA 1
ATOM 1500 C C . ILE A 1 187 ? -25.001 3.925 -9.167 1.00 89.94 187 ILE A C 1
ATOM 1502 O O . ILE A 1 187 ? -24.345 3.432 -10.092 1.00 89.94 187 ILE A O 1
ATOM 1506 N N . ILE A 1 188 ? -24.900 5.199 -8.781 1.00 92.38 188 ILE A N 1
ATOM 1507 C CA . ILE A 1 188 ? -23.998 6.200 -9.365 1.00 92.38 188 ILE A CA 1
ATOM 1508 C C . ILE A 1 188 ? -22.959 6.594 -8.310 1.00 92.38 188 ILE A C 1
ATOM 1510 O O . ILE A 1 188 ? -23.259 7.348 -7.377 1.00 92.38 188 ILE A O 1
ATOM 1514 N N . PRO A 1 189 ? -21.714 6.107 -8.428 1.00 95.00 189 PRO A N 1
ATOM 1515 C CA . PRO A 1 189 ? -20.622 6.624 -7.624 1.00 95.00 189 PRO A CA 1
ATOM 1516 C C . PRO A 1 189 ? -20.201 8.017 -8.101 1.00 95.00 189 PRO A C 1
ATOM 1518 O O . PRO A 1 189 ? -19.856 8.187 -9.268 1.00 95.00 189 PRO A O 1
ATOM 1521 N N . ILE A 1 190 ? -20.170 8.990 -7.192 1.00 96.44 190 ILE A N 1
ATOM 1522 C CA . ILE A 1 190 ? -19.493 10.276 -7.389 1.00 96.44 190 ILE A CA 1
ATOM 1523 C C . ILE A 1 190 ? -18.059 10.099 -6.882 1.00 96.44 190 ILE A C 1
ATOM 1525 O O . ILE A 1 190 ? -17.837 9.826 -5.696 1.00 96.44 190 ILE A O 1
ATOM 1529 N N . VAL A 1 191 ? -17.082 10.228 -7.779 1.00 94.31 191 VAL A N 1
ATOM 1530 C CA . VAL A 1 191 ? -15.689 9.822 -7.548 1.00 94.31 191 VAL A CA 1
ATOM 1531 C C . VAL A 1 191 ? -14.698 10.944 -7.882 1.00 94.31 191 VAL A C 1
ATOM 1533 O O . VAL A 1 191 ? -14.969 11.799 -8.717 1.00 94.31 191 VAL A O 1
ATOM 1536 N N . GLY A 1 192 ? -13.562 10.991 -7.184 1.00 91.25 192 GLY A N 1
ATOM 1537 C CA . GLY A 1 192 ? -12.539 12.036 -7.340 1.00 91.25 192 GLY A CA 1
ATOM 1538 C C . GLY A 1 192 ? -11.680 12.208 -6.084 1.00 91.25 192 GLY A C 1
ATOM 1539 O O . GLY A 1 192 ? -11.959 11.594 -5.047 1.00 91.25 192 GLY A O 1
ATOM 1540 N N . LEU A 1 193 ? -10.672 13.083 -6.132 1.00 89.44 193 LEU A N 1
ATOM 1541 C CA . LEU A 1 193 ? -9.786 13.390 -5.000 1.00 89.44 193 LEU A CA 1
ATOM 1542 C C . LEU A 1 193 ? -10.550 13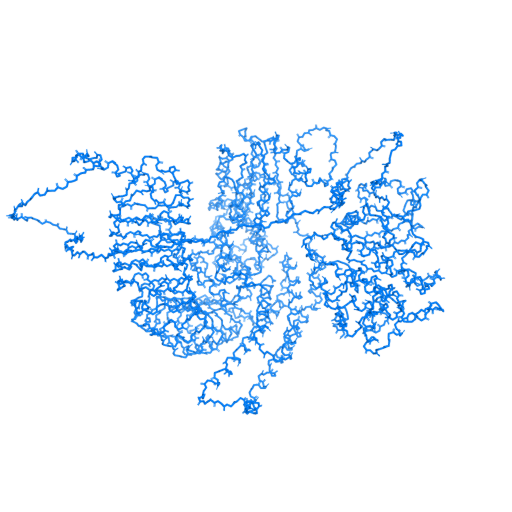.879 -3.745 1.00 89.44 193 LEU A C 1
ATOM 1544 O O . LEU A 1 193 ? -11.677 14.392 -3.801 1.00 89.44 193 LEU A O 1
ATOM 1548 N N . GLY A 1 194 ? -9.950 13.682 -2.568 1.00 86.06 194 GLY A N 1
ATOM 1549 C CA . GLY A 1 194 ? -10.431 14.256 -1.307 1.00 86.06 194 GLY A CA 1
ATOM 1550 C C . GLY A 1 194 ? -10.503 15.790 -1.357 1.00 86.06 194 GLY A C 1
ATOM 1551 O O . GLY A 1 194 ? -9.656 16.430 -1.966 1.00 86.06 194 GLY A O 1
ATOM 1552 N N . GLY A 1 195 ? -11.519 16.387 -0.729 1.00 85.81 195 GLY A N 1
ATOM 1553 C CA . GLY A 1 195 ? -11.692 17.846 -0.679 1.00 85.81 195 GLY A CA 1
ATOM 1554 C C . GLY A 1 195 ? -12.381 18.504 -1.886 1.00 85.81 195 GLY A C 1
ATOM 1555 O O . GLY A 1 195 ? -12.745 19.670 -1.773 1.00 85.81 195 GLY A O 1
ATOM 1556 N N . LEU A 1 196 ? -12.637 17.786 -2.993 1.00 90.81 196 LEU A N 1
ATOM 1557 C CA . LEU A 1 196 ? -13.282 18.324 -4.215 1.00 90.81 196 LEU A CA 1
ATOM 1558 C C . LEU A 1 196 ? -14.768 18.735 -4.076 1.00 90.81 196 LEU A C 1
ATOM 1560 O O . LEU A 1 196 ? -15.343 19.284 -5.015 1.00 90.81 196 LEU A O 1
ATOM 1564 N N . GLY A 1 197 ? -15.407 18.471 -2.931 1.00 89.88 197 GLY A N 1
ATOM 1565 C CA . GLY A 1 197 ? -16.820 18.807 -2.700 1.00 89.88 197 GLY A CA 1
ATOM 1566 C C . GLY A 1 197 ? -17.837 17.736 -3.119 1.00 89.88 197 GLY A C 1
ATOM 1567 O O . GLY A 1 197 ? -19.008 18.058 -3.274 1.00 89.88 197 GLY A O 1
ATOM 1568 N N . LYS A 1 198 ? -17.434 16.463 -3.265 1.00 92.44 198 LYS A N 1
ATOM 1569 C CA . LYS A 1 198 ? -18.350 15.342 -3.593 1.00 92.44 198 LYS A CA 1
ATOM 1570 C C . LYS A 1 198 ? -19.561 15.254 -2.657 1.00 92.44 198 LYS A C 1
ATOM 1572 O O . LYS A 1 198 ? -20.680 15.084 -3.122 1.00 92.44 198 LYS A O 1
ATOM 1577 N N . THR A 1 199 ? -19.324 15.400 -1.354 1.00 90.69 199 THR A N 1
ATOM 1578 C CA . THR A 1 199 ? -20.357 15.437 -0.309 1.00 90.69 199 THR A CA 1
ATOM 1579 C C . THR A 1 199 ? -21.315 16.610 -0.522 1.00 90.69 199 THR A C 1
ATOM 1581 O O . THR A 1 199 ? -22.519 16.399 -0.548 1.00 90.69 199 THR A O 1
ATOM 1584 N N . ALA A 1 200 ? -20.799 17.814 -0.795 1.00 90.69 200 ALA A N 1
ATOM 1585 C CA . ALA A 1 200 ? -21.613 19.002 -1.071 1.00 90.69 200 ALA A CA 1
ATOM 1586 C C . ALA A 1 200 ? -22.467 18.854 -2.347 1.00 90.69 200 ALA A C 1
ATOM 1588 O O . ALA A 1 200 ? -23.640 19.211 -2.348 1.00 90.69 200 ALA A O 1
ATOM 1589 N N . LEU A 1 201 ? -21.920 18.255 -3.414 1.00 93.19 201 LEU A N 1
ATOM 1590 C CA . LEU A 1 201 ? -22.691 17.910 -4.614 1.00 93.19 201 LEU A CA 1
ATOM 1591 C C . LEU A 1 201 ? -23.793 16.883 -4.307 1.00 93.19 201 LEU A C 1
ATOM 1593 O O . LEU A 1 201 ? -24.928 17.053 -4.740 1.00 93.19 201 LEU A O 1
ATOM 1597 N N . ALA A 1 202 ? -23.486 15.837 -3.537 1.00 92.88 202 ALA A N 1
ATOM 1598 C CA . ALA A 1 202 ? -24.491 14.864 -3.124 1.00 92.88 202 ALA A CA 1
ATOM 1599 C C . ALA A 1 202 ? -25.587 15.506 -2.251 1.00 92.88 202 ALA A C 1
ATOM 1601 O O . ALA A 1 202 ? -26.751 15.158 -2.420 1.00 92.88 202 ALA A O 1
ATOM 1602 N N . GLN A 1 203 ? -25.259 16.480 -1.391 1.00 91.00 203 GLN A N 1
ATOM 1603 C CA . GLN A 1 203 ? -26.249 17.253 -0.627 1.00 91.00 203 GLN A CA 1
ATOM 1604 C C . GLN A 1 203 ? -27.128 18.126 -1.540 1.00 91.00 203 GLN A C 1
ATOM 1606 O O . GLN A 1 203 ? -28.347 18.052 -1.438 1.00 91.00 203 GLN A O 1
ATOM 1611 N N . LEU A 1 204 ? -26.544 18.858 -2.501 1.00 90.25 204 LEU A N 1
ATOM 1612 C CA . LEU A 1 204 ? -27.290 19.631 -3.513 1.00 90.25 204 LEU A CA 1
ATOM 1613 C C . LEU A 1 204 ? -28.288 18.787 -4.327 1.00 90.25 204 LEU A C 1
ATOM 1615 O O . LEU A 1 204 ? -29.290 19.309 -4.815 1.00 90.25 204 LEU A O 1
ATOM 1619 N N . ILE A 1 205 ? -27.997 17.498 -4.516 1.00 90.25 205 ILE A N 1
ATOM 1620 C CA . ILE A 1 205 ? -28.870 16.536 -5.201 1.00 90.25 205 ILE A CA 1
ATOM 1621 C C . ILE A 1 205 ? -29.897 15.929 -4.227 1.00 90.25 205 ILE A C 1
ATOM 1623 O O . ILE A 1 205 ? -31.033 15.664 -4.610 1.00 90.25 205 ILE A O 1
ATOM 1627 N N . PHE A 1 206 ? -29.525 15.718 -2.963 1.00 89.88 206 PHE A N 1
ATOM 1628 C CA . PHE A 1 206 ? -30.393 15.167 -1.918 1.00 89.88 206 PHE A CA 1
ATOM 1629 C C . PHE A 1 206 ? -31.478 16.148 -1.449 1.00 89.88 206 PHE A C 1
ATOM 1631 O O . PHE A 1 206 ? -32.575 15.717 -1.092 1.00 89.88 206 PHE A O 1
ATOM 1638 N N . SER A 1 207 ? -31.194 17.451 -1.493 1.00 86.56 207 SER A N 1
ATOM 1639 C CA . SER A 1 207 ? -32.113 18.527 -1.101 1.00 86.56 207 SER A CA 1
ATOM 1640 C C . SER A 1 207 ? -33.071 18.975 -2.216 1.00 86.56 207 SER A C 1
ATOM 1642 O O . SER A 1 207 ? -34.047 19.659 -1.925 1.00 86.56 207 SER A O 1
ATOM 1644 N N . ASP A 1 208 ? -32.852 18.570 -3.474 1.00 83.31 208 ASP A N 1
ATOM 1645 C CA . ASP A 1 208 ? -33.606 19.051 -4.647 1.00 83.31 208 ASP A CA 1
ATOM 1646 C C . ASP A 1 208 ? -35.100 18.667 -4.621 1.00 83.31 208 ASP A C 1
ATOM 1648 O O . ASP A 1 208 ? -35.429 17.490 -4.465 1.00 83.31 208 ASP A O 1
ATOM 1652 N N . GLN A 1 209 ? -36.000 19.637 -4.808 1.00 73.19 209 GLN A N 1
ATOM 1653 C CA . GLN A 1 209 ? -37.459 19.475 -4.716 1.00 73.19 209 GLN A CA 1
ATOM 1654 C C . GLN A 1 209 ? -38.201 19.526 -6.073 1.00 73.19 209 GLN A C 1
ATOM 1656 O O . GLN A 1 209 ? -39.426 19.607 -6.081 1.00 73.19 209 GLN A O 1
ATOM 1661 N N . ASP A 1 210 ? -37.514 19.493 -7.225 1.00 74.62 210 ASP A N 1
ATOM 1662 C CA . ASP A 1 210 ? -38.183 19.449 -8.542 1.00 74.62 210 ASP A CA 1
ATOM 1663 C C . ASP A 1 210 ? -39.133 18.237 -8.651 1.00 74.62 210 ASP A C 1
ATOM 1665 O O . ASP A 1 210 ? -38.747 17.095 -8.395 1.00 74.62 210 ASP A O 1
ATOM 1669 N N . GLU A 1 211 ? -40.381 18.478 -9.061 1.00 63.56 211 GLU A N 1
ATOM 1670 C CA . GLU A 1 211 ? -41.470 17.489 -9.073 1.00 63.56 211 GLU A CA 1
ATOM 1671 C C . GLU A 1 211 ? -41.139 16.223 -9.883 1.00 63.56 211 GLU A C 1
ATOM 1673 O O . GLU A 1 211 ? -41.547 15.116 -9.523 1.00 63.56 211 GLU A O 1
ATOM 1678 N N . ARG A 1 212 ? -40.325 16.352 -10.941 1.00 63.75 212 ARG A N 1
ATOM 1679 C CA . ARG A 1 212 ? -39.863 15.226 -11.780 1.00 63.75 212 ARG A CA 1
ATOM 1680 C C . ARG A 1 212 ? -38.817 14.349 -11.081 1.00 63.75 212 ARG A C 1
ATOM 1682 O O . ARG A 1 212 ? -38.353 13.366 -11.650 1.00 63.75 212 ARG A O 1
ATOM 1689 N N . TYR A 1 213 ? -38.409 14.737 -9.878 1.00 68.81 213 TYR A N 1
ATOM 1690 C CA . TYR A 1 213 ? -37.361 14.144 -9.056 1.00 68.81 213 TYR A CA 1
ATOM 1691 C C . TYR A 1 213 ? -37.883 13.821 -7.632 1.00 68.81 213 TYR A C 1
ATOM 1693 O O . TYR A 1 213 ? -37.126 13.682 -6.669 1.00 68.81 213 TYR A O 1
ATOM 1701 N N . ASN A 1 214 ? -39.205 13.681 -7.487 1.00 74.88 214 ASN A N 1
ATOM 1702 C CA . ASN A 1 214 ? -39.846 13.292 -6.234 1.00 74.88 214 ASN A CA 1
ATOM 1703 C C . ASN A 1 214 ? -39.592 11.801 -5.905 1.00 74.88 214 ASN A C 1
ATOM 1705 O O . ASN A 1 214 ? -39.842 10.932 -6.747 1.00 74.88 214 ASN A O 1
ATOM 1709 N N . PHE A 1 215 ? -39.145 11.514 -4.677 1.00 81.88 215 PHE A N 1
ATOM 1710 C CA . PHE A 1 215 ? -38.822 10.180 -4.146 1.00 81.88 215 PHE A CA 1
ATOM 1711 C C . PHE A 1 215 ? -39.576 9.948 -2.838 1.00 81.88 215 PHE A C 1
ATOM 1713 O O . PHE A 1 215 ? -39.573 10.821 -1.974 1.00 81.88 215 PHE A O 1
ATOM 1720 N N . ASP A 1 216 ? -40.152 8.758 -2.670 1.00 80.56 216 ASP A N 1
ATOM 1721 C CA . ASP A 1 216 ? -41.035 8.430 -1.538 1.00 80.56 216 ASP A CA 1
ATOM 1722 C C . ASP A 1 216 ? -40.259 8.204 -0.225 1.00 80.56 216 ASP A C 1
ATOM 1724 O O . ASP A 1 216 ? -40.842 8.162 0.856 1.00 80.56 216 ASP A O 1
ATOM 1728 N N . LEU A 1 217 ? -38.933 8.050 -0.321 1.00 85.25 217 LEU A N 1
ATOM 1729 C CA . LEU A 1 217 ? -38.001 8.005 0.803 1.00 85.25 217 LEU A CA 1
ATOM 1730 C C . LEU A 1 217 ? -36.659 8.623 0.390 1.00 85.25 217 LEU A C 1
ATOM 1732 O O . LEU A 1 217 ? -36.141 8.325 -0.691 1.00 85.25 217 LEU A O 1
ATOM 1736 N N . ARG A 1 218 ? -36.049 9.428 1.266 1.00 87.12 218 ARG A N 1
ATOM 1737 C CA . ARG A 1 218 ? -34.687 9.956 1.091 1.00 87.12 218 ARG A CA 1
ATOM 1738 C C . ARG A 1 218 ? -33.852 9.654 2.336 1.00 87.12 218 ARG A C 1
ATOM 1740 O O . ARG A 1 218 ? -34.237 10.055 3.424 1.00 87.12 218 ARG A O 1
ATOM 1747 N N . VAL A 1 219 ? -32.722 8.956 2.186 1.00 87.88 219 VAL A N 1
ATOM 1748 C CA . VAL A 1 219 ? -31.860 8.525 3.310 1.00 87.88 219 VAL A CA 1
ATOM 1749 C C . VAL A 1 219 ? -30.414 8.979 3.109 1.00 87.88 219 VAL A C 1
ATOM 1751 O O . VAL A 1 219 ? -29.834 8.743 2.048 1.00 87.88 219 VAL A O 1
ATOM 1754 N N . TRP A 1 220 ? -29.799 9.565 4.141 1.00 88.50 220 TRP A N 1
ATOM 1755 C CA . TRP A 1 220 ? -28.386 9.959 4.140 1.00 88.50 220 TRP A CA 1
ATOM 1756 C C . TRP A 1 220 ? -27.567 9.150 5.154 1.00 88.50 220 TRP A C 1
ATOM 1758 O O . TRP A 1 220 ? -27.873 9.145 6.343 1.00 88.50 220 TRP A O 1
ATOM 1768 N N . ILE A 1 221 ? -26.482 8.504 4.712 1.00 86.94 221 ILE A N 1
ATOM 1769 C CA . ILE A 1 221 ? -25.643 7.646 5.561 1.00 86.94 221 ILE A CA 1
ATOM 1770 C C . ILE A 1 221 ? -24.172 8.052 5.437 1.00 86.94 221 ILE A C 1
ATOM 1772 O O . ILE A 1 221 ? -23.565 7.939 4.374 1.00 86.94 221 ILE A O 1
ATOM 1776 N N . ASN A 1 222 ? -23.580 8.494 6.549 1.00 82.06 222 ASN A N 1
ATOM 1777 C CA . ASN A 1 222 ? -22.170 8.879 6.635 1.00 82.06 222 ASN A CA 1
ATOM 1778 C C . ASN A 1 222 ? -21.311 7.682 7.086 1.00 82.06 222 ASN A C 1
ATOM 1780 O O . ASN A 1 222 ? -21.492 7.151 8.181 1.00 82.06 222 ASN A O 1
ATOM 1784 N N . LEU A 1 223 ? -20.369 7.254 6.243 1.00 76.06 223 LEU A N 1
ATOM 1785 C CA . LEU A 1 223 ? -19.594 6.015 6.398 1.00 76.06 223 LEU A CA 1
ATOM 1786 C C . LEU A 1 223 ? -18.145 6.244 6.861 1.00 76.06 223 LEU A C 1
ATOM 1788 O O . LEU A 1 223 ? -17.315 5.332 6.788 1.00 76.06 223 LEU A O 1
ATOM 1792 N N . ASN A 1 224 ? -17.806 7.454 7.325 1.00 56.38 224 ASN A N 1
ATOM 1793 C CA . ASN A 1 224 ? -16.412 7.885 7.488 1.00 56.38 224 ASN A CA 1
ATOM 1794 C C . ASN A 1 224 ? -15.547 7.003 8.415 1.00 56.38 224 ASN A C 1
ATOM 1796 O O . ASN A 1 224 ? -14.324 6.946 8.220 1.00 56.38 224 ASN A O 1
ATOM 1800 N N . MET A 1 225 ? -16.138 6.268 9.365 1.00 48.22 225 MET A N 1
ATOM 1801 C CA . MET A 1 225 ? -15.434 5.354 10.276 1.00 48.22 225 MET A CA 1
ATOM 1802 C C . MET A 1 225 ? -16.135 3.990 10.389 1.00 48.22 225 MET A C 1
ATOM 1804 O O . MET A 1 225 ? -17.186 3.884 11.007 1.00 48.22 225 MET A O 1
ATOM 1808 N N . SER A 1 226 ? -15.499 2.946 9.833 1.00 48.22 226 SER A N 1
ATOM 1809 C CA . SER A 1 226 ? -15.828 1.511 9.993 1.00 48.22 226 SER A CA 1
ATOM 1810 C C . SER A 1 226 ? -17.327 1.183 10.059 1.00 48.22 226 SER A C 1
ATOM 1812 O O . SER A 1 226 ? -17.849 0.869 11.131 1.00 48.22 226 SER A O 1
ATOM 1814 N N . TYR A 1 227 ? -17.999 1.243 8.910 1.00 62.59 227 TYR A N 1
ATOM 1815 C CA . TYR A 1 227 ? -19.400 0.852 8.786 1.00 62.59 227 TYR A CA 1
ATOM 1816 C C . TYR A 1 227 ? -19.600 -0.658 8.995 1.00 62.59 227 TYR A C 1
ATOM 1818 O O . TYR A 1 227 ? -18.740 -1.470 8.657 1.00 62.59 227 TYR A O 1
ATOM 1826 N N . ASP A 1 228 ? -20.768 -1.026 9.520 1.00 68.56 228 ASP A N 1
ATOM 1827 C CA . ASP A 1 228 ? -21.282 -2.398 9.541 1.00 68.56 228 ASP A CA 1
ATOM 1828 C C . ASP A 1 228 ? -22.540 -2.476 8.664 1.00 68.56 228 ASP A C 1
ATOM 1830 O O . ASP A 1 228 ? -23.339 -1.536 8.641 1.00 68.56 228 ASP A O 1
ATOM 1834 N N . PHE A 1 229 ? -22.756 -3.593 7.970 1.00 77.94 229 PHE A N 1
ATOM 1835 C CA . PHE A 1 229 ? -23.928 -3.791 7.110 1.00 77.94 229 PHE A CA 1
ATOM 1836 C C . PHE A 1 229 ? -25.239 -3.587 7.881 1.00 77.94 229 PHE A C 1
ATOM 1838 O O . PHE A 1 229 ? -26.155 -2.935 7.381 1.00 77.94 229 PHE A O 1
ATOM 1845 N N . ASN A 1 230 ? -25.290 -4.040 9.140 1.00 76.62 230 ASN A N 1
ATOM 1846 C CA . ASN A 1 230 ? -26.468 -3.865 9.987 1.00 76.62 230 ASN A CA 1
ATOM 1847 C C . ASN A 1 230 ? -26.715 -2.389 10.341 1.00 76.62 230 ASN A C 1
ATOM 1849 O O . ASN A 1 230 ? -27.866 -1.967 10.411 1.00 76.62 230 ASN A O 1
ATOM 1853 N N . SER A 1 231 ? -25.657 -1.583 10.514 1.00 78.25 231 SER A N 1
ATOM 1854 C CA . SER A 1 231 ? -25.791 -0.138 10.763 1.00 78.25 231 SER A CA 1
ATOM 1855 C C . SER A 1 231 ? -26.339 0.622 9.549 1.00 78.25 231 SER A C 1
ATOM 1857 O O . SER A 1 231 ? -27.197 1.483 9.717 1.00 78.25 231 SER A O 1
ATOM 1859 N N . ILE A 1 232 ? -25.928 0.245 8.331 1.00 81.25 232 ILE A N 1
ATOM 1860 C CA . ILE A 1 232 ? -26.456 0.817 7.081 1.00 81.25 232 ILE A CA 1
ATOM 1861 C C . ILE A 1 232 ? -27.934 0.443 6.906 1.00 81.25 232 ILE A C 1
ATOM 1863 O O . ILE A 1 232 ? -28.767 1.322 6.712 1.00 81.25 232 ILE A O 1
ATOM 1867 N N . ALA A 1 233 ? -28.278 -0.843 7.021 1.00 79.94 233 ALA A N 1
ATOM 1868 C CA . ALA A 1 233 ? -29.659 -1.303 6.867 1.00 79.94 233 ALA A CA 1
ATOM 1869 C C . ALA A 1 233 ? -30.603 -0.711 7.932 1.00 79.94 233 ALA A C 1
ATOM 1871 O O . ALA A 1 233 ? -31.717 -0.307 7.607 1.00 79.94 233 ALA A O 1
ATOM 1872 N N . SER A 1 234 ? -30.146 -0.589 9.186 1.00 78.38 234 SER A N 1
ATOM 1873 C CA . SER A 1 234 ? -30.943 0.017 10.264 1.00 78.38 234 SER A CA 1
ATOM 1874 C C . SER A 1 234 ? -31.229 1.501 10.016 1.00 78.38 234 SER A C 1
ATOM 1876 O O . SER A 1 234 ? -32.334 1.944 10.309 1.00 78.38 234 SER A O 1
ATOM 1878 N N . ALA A 1 235 ? -30.272 2.249 9.450 1.00 78.50 235 ALA A N 1
ATOM 1879 C CA . ALA A 1 235 ? -30.447 3.664 9.111 1.00 78.50 235 ALA A CA 1
ATOM 1880 C C . ALA A 1 235 ? -31.431 3.890 7.946 1.00 78.50 235 ALA A C 1
ATOM 1882 O O . ALA A 1 235 ? -32.124 4.899 7.914 1.00 78.50 235 ALA A O 1
ATOM 1883 N N . ILE A 1 236 ? -31.532 2.943 7.004 1.00 80.62 236 ILE A N 1
ATOM 1884 C CA . ILE A 1 236 ? -32.543 2.995 5.932 1.00 80.62 236 ILE A CA 1
ATOM 1885 C C . ILE A 1 236 ? -33.944 2.750 6.507 1.00 80.62 236 ILE A C 1
ATOM 1887 O O . ILE A 1 236 ? -34.882 3.464 6.167 1.00 80.62 236 ILE A O 1
ATOM 1891 N N . ILE A 1 237 ? -34.082 1.767 7.401 1.00 79.12 237 ILE A N 1
ATOM 1892 C CA . ILE A 1 237 ? -35.371 1.399 8.005 1.00 79.12 237 ILE A CA 1
ATOM 1893 C C . ILE A 1 237 ? -35.864 2.468 8.996 1.00 79.12 237 ILE A C 1
ATOM 1895 O O . ILE A 1 237 ? -37.066 2.712 9.071 1.00 79.12 237 ILE A O 1
ATOM 1899 N N . SER A 1 238 ? -34.973 3.138 9.740 1.00 76.12 238 SER A N 1
ATOM 1900 C CA . SER A 1 238 ? -35.384 4.184 10.690 1.00 76.12 238 SER A CA 1
ATOM 1901 C C . SER A 1 238 ? -36.066 5.376 10.020 1.00 76.12 238 SER A C 1
ATOM 1903 O O . SER A 1 238 ? -37.009 5.915 10.591 1.00 76.12 238 SER A O 1
ATOM 1905 N N . GLU A 1 239 ? -35.639 5.752 8.813 1.00 70.38 239 GLU A N 1
ATOM 1906 C CA . GLU A 1 239 ? -36.158 6.933 8.110 1.00 70.38 239 GLU A CA 1
ATOM 1907 C C . GLU A 1 239 ? -37.586 6.726 7.569 1.00 70.38 239 GLU A C 1
ATOM 1909 O O . GLU A 1 239 ? -38.376 7.666 7.465 1.00 70.38 239 GLU A O 1
ATOM 1914 N N . VAL A 1 240 ? -37.967 5.472 7.294 1.00 65.94 240 VAL A N 1
ATOM 1915 C CA . VAL A 1 240 ? -39.344 5.106 6.916 1.00 65.94 240 VAL A CA 1
ATOM 1916 C C . VAL A 1 240 ? -40.302 5.373 8.075 1.00 65.94 240 VAL A C 1
ATOM 1918 O O . VAL A 1 240 ? -41.336 6.005 7.893 1.00 65.94 240 VAL A O 1
ATOM 1921 N N . ASN A 1 241 ? -39.907 4.990 9.291 1.00 58.47 241 ASN A N 1
ATOM 1922 C CA . ASN A 1 241 ? -40.708 5.166 10.507 1.00 58.47 241 ASN A CA 1
ATOM 1923 C C . ASN A 1 241 ? -40.857 6.640 10.948 1.00 58.47 241 ASN A C 1
ATOM 1925 O O . ASN A 1 241 ? -41.540 6.910 11.934 1.00 58.47 241 ASN A O 1
ATOM 1929 N N . ILE A 1 242 ? -40.197 7.581 10.263 1.00 59.03 242 ILE A N 1
ATOM 1930 C CA . ILE A 1 242 ? -40.307 9.033 10.488 1.00 59.03 242 ILE A CA 1
ATOM 1931 C C . ILE A 1 242 ? -41.271 9.681 9.476 1.00 59.03 242 ILE A C 1
ATOM 1933 O O . ILE A 1 242 ? -41.822 10.743 9.753 1.00 59.03 242 ILE A O 1
ATOM 1937 N N . THR A 1 243 ? -41.504 9.048 8.319 1.00 52.25 243 THR A N 1
ATOM 1938 C CA . THR A 1 243 ? -42.293 9.618 7.208 1.00 52.25 243 THR A CA 1
ATOM 1939 C C . THR A 1 243 ? -43.765 9.187 7.187 1.00 52.25 243 THR A C 1
ATOM 1941 O O . THR A 1 243 ? -44.544 9.735 6.410 1.00 52.25 243 THR A O 1
ATOM 1944 N N . GLU A 1 244 ? -44.174 8.266 8.063 1.00 52.69 244 GLU A N 1
ATOM 1945 C CA . GLU A 1 244 ? -45.572 7.862 8.273 1.00 52.69 244 GLU A CA 1
ATOM 1946 C C . GLU A 1 244 ? -46.036 8.260 9.684 1.00 52.69 244 GLU A C 1
ATOM 1948 O O . GLU A 1 244 ? -45.604 7.687 10.685 1.00 52.69 244 GLU A O 1
ATOM 1953 N N . GLU A 1 245 ? -46.902 9.273 9.788 1.00 41.75 245 GLU A N 1
ATOM 1954 C CA . GLU A 1 245 ? -47.330 9.808 11.086 1.00 41.75 245 GLU A CA 1
ATOM 1955 C C . GLU A 1 245 ? -48.295 8.885 11.856 1.00 41.75 245 GLU A C 1
ATOM 1957 O O . GLU A 1 245 ? -49.297 8.402 11.330 1.00 41.75 245 GLU A O 1
ATOM 1962 N N . GLY A 1 246 ? -48.076 8.777 13.173 1.00 40.38 246 GLY A N 1
ATOM 1963 C CA . GLY A 1 246 ? -49.163 8.616 14.150 1.00 40.38 246 GLY A CA 1
ATOM 1964 C C . GLY A 1 246 ? -49.137 7.370 15.041 1.00 40.38 246 GLY A C 1
ATOM 1965 O O . GLY A 1 246 ? -49.645 7.430 16.163 1.00 40.38 246 GLY A O 1
ATOM 1966 N N . THR A 1 247 ? -48.542 6.251 14.618 1.00 29.73 247 THR A N 1
ATOM 1967 C CA . THR A 1 247 ? -48.644 4.979 15.364 1.00 29.73 247 THR A CA 1
ATOM 1968 C C . THR A 1 247 ? -47.389 4.610 16.154 1.00 29.73 247 THR A C 1
ATOM 1970 O O . THR A 1 247 ? -46.404 4.156 15.587 1.00 29.73 247 THR A O 1
ATOM 1973 N N . SER A 1 248 ? -47.492 4.729 17.485 1.00 35.38 248 SER A N 1
ATOM 1974 C CA . SER A 1 248 ? -46.732 3.998 18.522 1.00 35.38 248 SER A CA 1
ATOM 1975 C C . SER A 1 248 ? -45.237 3.731 18.272 1.00 35.38 248 SER A C 1
ATOM 1977 O O . SER A 1 248 ? -44.889 2.808 17.543 1.00 35.38 248 SER A O 1
ATOM 1979 N N . GLN A 1 249 ? -44.380 4.457 19.008 1.00 39.56 249 GLN A N 1
ATOM 1980 C CA . GLN A 1 249 ? -42.925 4.252 19.150 1.00 39.56 249 GLN A CA 1
ATOM 1981 C C . GLN A 1 249 ? -42.468 2.813 18.837 1.00 39.56 249 GLN A C 1
ATOM 1983 O O . GLN A 1 249 ? -42.635 1.918 19.662 1.00 39.56 249 GLN A O 1
ATOM 1988 N N . VAL A 1 250 ? -41.873 2.595 17.659 1.00 34.16 250 VAL A N 1
ATOM 1989 C CA . VAL A 1 250 ? -41.320 1.286 17.289 1.00 34.16 250 VAL A CA 1
ATOM 1990 C C . VAL A 1 250 ? -39.957 1.129 17.952 1.00 34.16 250 VAL A C 1
ATOM 1992 O O . VAL A 1 250 ? -38.978 1.778 17.583 1.00 34.16 250 VAL A O 1
ATOM 1995 N N . ASN A 1 251 ? -39.919 0.278 18.973 1.00 36.56 251 ASN A N 1
ATOM 1996 C CA . ASN A 1 251 ? -38.768 0.076 19.841 1.00 36.56 251 ASN A CA 1
ATOM 1997 C C . ASN A 1 251 ? -37.498 -0.270 19.031 1.00 36.56 251 ASN A C 1
ATOM 1999 O O . ASN A 1 251 ? -37.453 -1.270 18.312 1.00 36.56 251 ASN A O 1
ATOM 2003 N N . GLY A 1 252 ? -36.437 0.531 19.174 1.00 33.88 252 GLY A N 1
ATOM 2004 C CA . GLY A 1 252 ? -35.174 0.321 18.460 1.00 33.88 252 GLY A CA 1
ATOM 2005 C C . GLY A 1 252 ? -34.384 -0.869 19.009 1.00 33.88 252 GLY A C 1
ATOM 2006 O O . GLY A 1 252 ? -33.690 -0.732 20.017 1.00 33.88 252 GLY A O 1
ATOM 2007 N N . GLY A 1 253 ? -34.484 -2.027 18.353 1.00 38.94 253 GLY A N 1
ATOM 2008 C CA . GLY A 1 253 ? -33.729 -3.242 18.672 1.00 38.94 253 GLY A CA 1
ATOM 2009 C C . GLY A 1 253 ? -32.779 -3.686 17.560 1.00 38.94 253 GLY A C 1
ATOM 2010 O O . GLY A 1 253 ? -32.945 -3.312 16.402 1.00 38.94 253 GLY A O 1
ATOM 2011 N N . GLU A 1 254 ? -31.802 -4.540 17.890 1.00 41.19 254 GLU A N 1
ATOM 2012 C CA . GLU A 1 254 ? -31.059 -5.294 16.870 1.00 41.19 254 GLU A CA 1
ATOM 2013 C C . GLU A 1 254 ? -32.003 -6.302 16.201 1.00 41.19 254 GLU A C 1
ATOM 2015 O O . GLU A 1 254 ? -32.187 -7.437 16.656 1.00 41.19 254 GLU A O 1
ATOM 2020 N N . TYR A 1 255 ? -32.592 -5.878 15.085 1.00 45.50 255 TYR A N 1
ATOM 2021 C CA . TYR A 1 255 ? -33.153 -6.774 14.087 1.00 45.50 255 TYR A CA 1
ATOM 2022 C C . TYR A 1 255 ? -32.129 -7.884 13.781 1.00 45.50 255 TYR A C 1
ATOM 2024 O O . TYR A 1 255 ? -30.963 -7.611 13.493 1.00 45.50 255 TYR A O 1
ATOM 2032 N N . ASN A 1 256 ? -32.541 -9.156 13.813 1.00 57.22 256 ASN A N 1
ATOM 2033 C CA . ASN A 1 256 ? -31.664 -10.233 13.334 1.00 57.22 256 ASN A CA 1
ATOM 2034 C C . ASN A 1 256 ? -31.326 -9.987 11.852 1.00 57.22 256 ASN A C 1
ATOM 2036 O O . ASN A 1 256 ? -32.247 -9.646 11.118 1.00 57.22 256 ASN A O 1
ATOM 2040 N N . PRO A 1 257 ? -30.095 -10.262 11.382 1.00 58.44 257 PRO A N 1
ATOM 2041 C CA . PRO A 1 257 ? -29.693 -9.991 10.002 1.00 58.44 257 PRO A CA 1
ATOM 2042 C C . PRO A 1 257 ? -30.645 -10.479 8.897 1.00 58.44 257 PRO A C 1
ATOM 2044 O O . PRO A 1 257 ? -30.764 -9.793 7.894 1.00 58.44 257 PRO A O 1
ATOM 2047 N N . GLN A 1 258 ? -31.370 -11.599 9.056 1.00 61.19 258 GLN A N 1
ATOM 2048 C CA . GLN A 1 258 ? -32.404 -11.996 8.084 1.00 61.19 258 GLN A CA 1
ATOM 2049 C C . GLN A 1 258 ? -33.691 -11.162 8.187 1.00 61.19 258 GLN A C 1
ATOM 2051 O O . GLN A 1 258 ? -34.251 -10.834 7.154 1.00 61.19 258 GLN A O 1
ATOM 2056 N N . ILE A 1 259 ? -34.158 -10.786 9.383 1.00 65.50 259 ILE A N 1
ATOM 2057 C CA . ILE A 1 259 ? -35.296 -9.851 9.507 1.00 65.50 259 ILE A CA 1
ATOM 2058 C C . ILE A 1 259 ? -34.891 -8.458 9.020 1.00 65.50 259 ILE A C 1
ATOM 2060 O O . ILE A 1 259 ? -35.631 -7.852 8.263 1.00 65.50 259 ILE A O 1
ATOM 2064 N N . LEU A 1 260 ? -33.702 -7.980 9.391 1.00 70.62 260 LEU A N 1
ATOM 2065 C CA . LEU A 1 260 ? -33.168 -6.698 8.936 1.00 70.62 260 LEU A CA 1
ATOM 2066 C C . LEU A 1 260 ? -33.065 -6.649 7.406 1.00 70.62 260 LEU A C 1
ATOM 2068 O O . LEU A 1 260 ? -33.462 -5.663 6.801 1.00 70.62 260 LEU A O 1
ATOM 2072 N N . MET A 1 261 ? -32.583 -7.731 6.784 1.00 74.06 261 MET A N 1
ATOM 2073 C CA . MET A 1 261 ? -32.546 -7.875 5.328 1.00 74.06 261 MET A CA 1
ATOM 2074 C C . MET A 1 261 ? -33.952 -7.951 4.723 1.00 74.06 261 MET A C 1
ATOM 2076 O O . MET A 1 261 ? -34.197 -7.299 3.719 1.00 74.06 261 MET A O 1
ATOM 2080 N N . ASN A 1 262 ? -34.882 -8.705 5.318 1.00 75.19 262 ASN A N 1
ATOM 2081 C CA . ASN A 1 262 ? -36.253 -8.803 4.815 1.00 75.19 262 ASN A CA 1
ATOM 2082 C C . ASN A 1 262 ? -36.977 -7.453 4.881 1.00 75.19 262 ASN A C 1
ATOM 2084 O O . ASN A 1 262 ? -37.513 -7.031 3.869 1.00 75.19 262 ASN A O 1
ATOM 2088 N N . CYS A 1 263 ? -36.923 -6.745 6.011 1.00 73.62 263 CYS A N 1
ATOM 2089 C CA . CYS A 1 263 ? -37.551 -5.431 6.157 1.00 73.62 263 CYS A CA 1
ATOM 2090 C C . CYS A 1 263 ? -36.856 -4.355 5.313 1.00 73.62 263 CYS A C 1
ATOM 2092 O O . CYS A 1 263 ? -37.521 -3.473 4.782 1.00 73.62 263 CYS A O 1
ATOM 2094 N N . LEU A 1 264 ? -35.535 -4.450 5.109 1.00 82.81 264 LEU A N 1
ATOM 2095 C CA . LEU A 1 264 ? -34.838 -3.619 4.126 1.00 82.81 264 LEU A CA 1
ATOM 2096 C C . LEU A 1 264 ? -35.352 -3.906 2.707 1.00 82.81 264 LEU A C 1
ATOM 2098 O O . LEU A 1 264 ? -35.639 -2.975 1.967 1.00 82.81 264 LEU A O 1
ATOM 2102 N N . LEU A 1 265 ? -35.494 -5.178 2.328 1.00 80.69 265 LEU A N 1
ATOM 2103 C CA . LEU A 1 265 ? -36.028 -5.568 1.023 1.00 80.69 265 LEU A CA 1
ATOM 2104 C C . LEU A 1 265 ? -37.494 -5.150 0.860 1.00 80.69 265 LEU A C 1
ATOM 2106 O O . LEU A 1 265 ? -37.849 -4.683 -0.210 1.00 80.69 265 LEU A O 1
ATOM 2110 N N . GLU A 1 266 ? -38.329 -5.263 1.892 1.00 79.12 266 GLU A N 1
ATOM 2111 C CA . GLU A 1 266 ? -39.709 -4.757 1.904 1.00 79.12 266 GLU A CA 1
ATOM 2112 C C . GLU A 1 266 ? -39.718 -3.246 1.622 1.00 79.12 266 GLU A C 1
ATOM 2114 O O . GLU A 1 266 ? -40.291 -2.823 0.622 1.00 79.12 266 GLU A O 1
ATOM 2119 N N . VAL A 1 267 ? -38.966 -2.450 2.393 1.00 78.25 267 VAL A N 1
ATOM 2120 C CA . VAL A 1 267 ? -38.819 -0.995 2.195 1.00 78.25 267 VAL A CA 1
ATOM 2121 C C . VAL A 1 267 ? -38.330 -0.633 0.787 1.00 78.25 267 VAL A C 1
ATOM 2123 O O . VAL A 1 267 ? -38.908 0.238 0.139 1.00 78.25 267 VAL A O 1
ATOM 2126 N N . LEU A 1 268 ? -37.280 -1.296 0.289 1.00 81.25 268 LEU A N 1
ATOM 2127 C CA . LEU A 1 268 ? -36.702 -1.010 -1.031 1.00 81.25 268 LEU A CA 1
ATOM 2128 C C . LEU A 1 268 ? -37.553 -1.537 -2.207 1.00 81.25 268 LEU A C 1
ATOM 2130 O O . LEU A 1 268 ? -37.310 -1.142 -3.348 1.00 81.25 268 LEU A O 1
ATOM 2134 N N . ASN A 1 269 ? -38.515 -2.431 -1.955 1.00 80.56 269 ASN A N 1
ATOM 2135 C CA . ASN A 1 269 ? -39.441 -2.975 -2.956 1.00 80.56 269 ASN A CA 1
ATOM 2136 C C . ASN A 1 269 ? -40.829 -2.313 -2.921 1.00 80.56 269 ASN A C 1
ATOM 2138 O O . ASN A 1 269 ? -41.609 -2.534 -3.848 1.00 80.56 269 ASN A O 1
ATOM 2142 N N . ASP A 1 270 ? -41.139 -1.533 -1.884 1.00 79.31 270 ASP A N 1
ATOM 2143 C CA . ASP A 1 270 ? -42.403 -0.807 -1.719 1.00 79.31 270 ASP A CA 1
ATOM 2144 C C . ASP A 1 270 ? -42.285 0.677 -2.116 1.00 79.31 270 ASP A C 1
ATOM 2146 O O . ASP A 1 270 ? -43.175 1.210 -2.781 1.00 79.31 270 ASP A O 1
ATOM 2150 N N . LYS A 1 271 ? -41.151 1.325 -1.804 1.00 77.94 271 LYS A N 1
ATOM 2151 C CA . LYS A 1 271 ? -40.937 2.769 -2.008 1.00 77.94 271 LYS A CA 1
ATOM 2152 C C . LYS A 1 271 ? -39.831 3.092 -3.018 1.00 77.94 271 LYS A C 1
ATOM 2154 O O . LYS A 1 271 ? -38.795 2.424 -3.084 1.00 77.94 271 LYS A O 1
ATOM 2159 N N . ARG A 1 272 ? -39.979 4.201 -3.758 1.00 82.31 272 ARG A N 1
ATOM 2160 C CA . ARG A 1 272 ? -38.915 4.746 -4.622 1.00 82.31 272 ARG A CA 1
ATOM 2161 C C . ARG A 1 272 ? -37.912 5.514 -3.761 1.00 82.31 272 ARG A C 1
ATOM 2163 O O . ARG A 1 272 ? -38.056 6.716 -3.540 1.00 82.31 272 ARG A O 1
ATOM 2170 N N . CYS A 1 273 ? -36.898 4.812 -3.264 1.00 86.12 273 CYS A N 1
ATOM 2171 C CA . CYS A 1 273 ? -35.884 5.383 -2.376 1.00 86.12 273 CYS A CA 1
ATOM 2172 C C . CYS A 1 273 ? -34.735 6.075 -3.134 1.00 86.12 273 CYS A C 1
ATOM 2174 O O . CYS A 1 273 ? -34.179 5.502 -4.077 1.00 86.12 273 CYS A O 1
ATOM 2176 N N . LEU A 1 274 ? -34.312 7.248 -2.647 1.00 88.94 274 LEU A N 1
ATOM 2177 C CA . LEU A 1 274 ? -33.022 7.882 -2.947 1.00 88.94 274 LEU A CA 1
ATOM 2178 C C . LEU A 1 274 ? -32.094 7.750 -1.728 1.00 88.94 274 LEU A C 1
ATOM 2180 O O . LEU A 1 274 ? -32.374 8.302 -0.665 1.00 88.94 274 LEU A O 1
ATOM 2184 N N . ILE A 1 275 ? -30.986 7.025 -1.872 1.00 90.75 275 ILE A N 1
ATOM 2185 C CA . ILE A 1 275 ? -30.061 6.723 -0.766 1.00 90.75 275 ILE A CA 1
ATOM 2186 C C . ILE A 1 275 ? -28.682 7.311 -1.063 1.00 90.75 275 ILE A C 1
ATOM 2188 O O . ILE A 1 275 ? -28.126 7.071 -2.134 1.00 90.75 275 ILE A O 1
ATOM 2192 N N . VAL A 1 276 ? -28.095 8.033 -0.105 1.00 92.69 276 VAL A N 1
ATOM 2193 C CA . VAL A 1 276 ? -26.716 8.534 -0.192 1.00 92.69 276 VAL A CA 1
ATOM 2194 C C . VAL A 1 276 ? -25.809 7.774 0.769 1.00 92.69 276 VAL A C 1
ATOM 2196 O O . VAL A 1 276 ? -26.031 7.765 1.978 1.00 92.69 276 VAL A O 1
ATOM 2199 N N . LEU A 1 277 ? -24.754 7.170 0.223 1.00 92.06 277 LEU A N 1
ATOM 2200 C CA . LEU A 1 277 ? -23.661 6.535 0.957 1.00 92.06 277 LEU A CA 1
ATOM 2201 C C . LEU A 1 277 ? -22.418 7.432 0.874 1.00 92.06 277 LEU A C 1
ATOM 2203 O O . LEU A 1 277 ? -21.647 7.353 -0.085 1.00 92.06 277 LEU A O 1
ATOM 2207 N N . ASP A 1 278 ? -22.238 8.315 1.855 1.00 90.81 278 ASP A N 1
ATOM 2208 C CA . ASP A 1 278 ? -21.169 9.317 1.864 1.00 90.81 278 ASP A CA 1
ATOM 2209 C C . ASP A 1 278 ? -19.883 8.783 2.521 1.00 90.81 278 ASP A C 1
ATOM 2211 O O . ASP A 1 278 ? -19.899 8.271 3.641 1.00 90.81 278 ASP A O 1
ATOM 2215 N N . GLY A 1 279 ? -18.749 8.906 1.826 1.00 86.25 279 GLY A N 1
ATOM 2216 C CA . GLY A 1 279 ? -17.429 8.522 2.335 1.00 86.25 279 GLY A CA 1
ATOM 2217 C C . GLY A 1 279 ? -17.095 7.027 2.240 1.00 86.25 279 GLY A C 1
ATOM 2218 O O . GLY A 1 279 ? -16.247 6.550 3.001 1.00 86.25 279 GLY A O 1
ATOM 2219 N N . LEU A 1 280 ? -17.725 6.272 1.328 1.00 86.75 280 LEU A N 1
ATOM 2220 C CA . LEU A 1 280 ? -17.515 4.823 1.201 1.00 86.75 280 LEU A CA 1
ATOM 2221 C C . LEU A 1 280 ? -16.050 4.486 0.865 1.00 86.75 280 LEU A C 1
ATOM 2223 O O . LEU A 1 280 ? -15.496 4.944 -0.137 1.00 86.75 28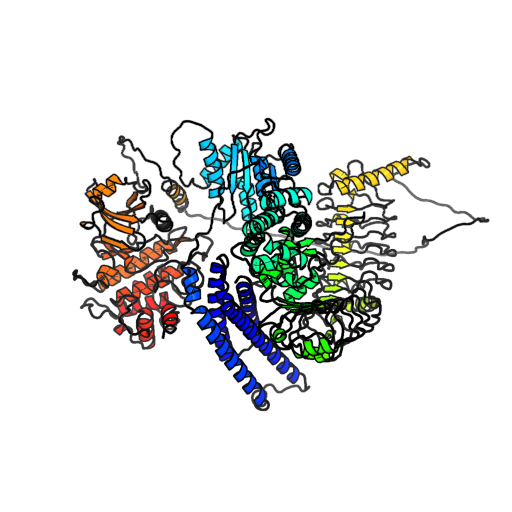0 LEU A O 1
ATOM 2227 N N . TRP A 1 281 ? -15.437 3.623 1.678 1.00 82.44 281 TRP A N 1
ATOM 2228 C CA . TRP A 1 281 ? -14.067 3.140 1.502 1.00 82.44 281 TRP A CA 1
ATOM 2229 C C . TRP A 1 281 ? -13.928 1.693 1.981 1.00 82.44 281 TRP A C 1
ATOM 2231 O O . TRP A 1 281 ? -14.227 1.397 3.137 1.00 82.44 281 TRP A O 1
ATOM 2241 N N . SER A 1 282 ? -13.393 0.815 1.131 1.00 77.31 282 SER A N 1
ATOM 2242 C CA . SER A 1 282 ? -12.962 -0.536 1.505 1.00 77.31 282 SER A CA 1
ATOM 2243 C C . SER A 1 282 ? -11.820 -1.008 0.600 1.00 77.31 282 SER A C 1
ATOM 2245 O O . SER A 1 282 ? -11.682 -0.540 -0.527 1.00 77.31 282 SER A O 1
ATOM 2247 N N . ILE A 1 283 ? -11.023 -1.949 1.108 1.00 66.69 283 ILE A N 1
ATOM 2248 C CA . ILE A 1 283 ? -10.016 -2.723 0.356 1.00 66.69 283 ILE A CA 1
ATOM 2249 C C . ILE A 1 283 ? -10.414 -4.206 0.216 1.00 66.69 283 ILE A C 1
ATOM 2251 O O . ILE A 1 283 ? -9.627 -5.020 -0.261 1.00 66.69 283 ILE A O 1
ATOM 2255 N N . ASP A 1 284 ? -11.618 -4.559 0.672 1.00 76.44 284 ASP A N 1
ATOM 2256 C CA . ASP A 1 284 ? -12.212 -5.891 0.592 1.00 76.44 284 ASP A CA 1
ATOM 2257 C C . ASP A 1 284 ? -13.353 -5.864 -0.435 1.00 76.44 284 ASP A C 1
ATOM 2259 O O . ASP A 1 284 ? -14.427 -5.297 -0.202 1.00 76.44 284 ASP A O 1
ATOM 2263 N N . GLU A 1 285 ? -13.094 -6.468 -1.593 1.00 81.88 285 GLU A N 1
ATOM 2264 C CA . GLU A 1 285 ? -14.034 -6.554 -2.714 1.00 81.88 285 GLU A CA 1
ATOM 2265 C C . GLU A 1 285 ? -15.265 -7.403 -2.366 1.00 81.88 285 GLU A C 1
ATOM 2267 O O . GLU A 1 285 ? -16.365 -7.124 -2.842 1.00 81.88 285 GLU A O 1
ATOM 2272 N N . GLY A 1 286 ? -15.109 -8.400 -1.488 1.00 80.25 286 GLY A N 1
ATOM 2273 C CA . GLY A 1 286 ? -16.198 -9.242 -1.003 1.00 80.25 286 GLY A CA 1
ATOM 2274 C C . GLY A 1 286 ? -17.175 -8.465 -0.124 1.00 80.25 286 GLY A C 1
ATOM 2275 O O . GLY A 1 286 ? -18.387 -8.629 -0.266 1.00 80.25 286 GLY A O 1
ATOM 2276 N N . GLN A 1 287 ? -16.673 -7.560 0.722 1.00 82.00 287 GLN A N 1
ATOM 2277 C CA . GLN A 1 287 ? -17.512 -6.644 1.505 1.00 82.00 287 GLN A CA 1
ATOM 2278 C C . GLN A 1 287 ? -18.281 -5.660 0.614 1.00 82.00 287 GLN A C 1
ATOM 2280 O O . GLN A 1 287 ? -19.469 -5.434 0.844 1.00 82.00 287 GLN A O 1
ATOM 2285 N N . LEU A 1 288 ? -17.644 -5.102 -0.421 1.00 85.06 288 LEU A N 1
ATOM 2286 C CA . LEU A 1 288 ? -18.310 -4.203 -1.373 1.00 85.06 288 LEU A CA 1
ATOM 2287 C C . LEU A 1 288 ? -19.369 -4.942 -2.201 1.00 85.06 288 LEU A C 1
ATOM 2289 O O . LEU A 1 288 ? -20.497 -4.472 -2.330 1.00 85.06 288 LEU A O 1
ATOM 2293 N N . LEU A 1 289 ? -19.054 -6.141 -2.693 1.00 85.19 289 LEU A N 1
ATOM 2294 C CA . LEU A 1 289 ? -20.009 -6.972 -3.424 1.00 85.19 289 LEU A CA 1
ATOM 2295 C C . LEU A 1 289 ? -21.163 -7.456 -2.527 1.00 85.19 289 LEU A C 1
ATOM 2297 O O . LEU A 1 289 ? -22.282 -7.614 -3.012 1.00 85.19 289 LEU A O 1
ATOM 2301 N N . HIS A 1 290 ? -20.933 -7.647 -1.223 1.00 84.25 290 HIS A N 1
ATOM 2302 C CA . HIS A 1 290 ? -21.999 -7.918 -0.257 1.00 84.25 290 HIS A CA 1
ATOM 2303 C C . HIS A 1 290 ? -22.886 -6.688 -0.013 1.00 84.25 290 HIS A C 1
ATOM 2305 O O . HIS A 1 290 ? -24.106 -6.823 -0.072 1.00 84.25 290 HIS A O 1
ATOM 2311 N N . LEU A 1 291 ? -22.308 -5.490 0.155 1.00 86.62 291 LEU A N 1
ATOM 2312 C CA . LEU A 1 291 ? -23.064 -4.232 0.257 1.00 86.62 291 LEU A CA 1
ATOM 2313 C C . LEU A 1 291 ? -23.938 -4.004 -0.984 1.00 86.62 291 LEU A C 1
ATOM 2315 O O . LEU A 1 291 ? -25.127 -3.718 -0.867 1.00 86.62 291 LEU A O 1
ATOM 2319 N N . LYS A 1 292 ? -23.365 -4.203 -2.176 1.00 87.31 292 LYS A N 1
ATOM 2320 C CA . LYS A 1 292 ? -24.074 -4.093 -3.455 1.00 87.31 292 LYS A CA 1
ATOM 2321 C C . LYS A 1 292 ? -25.241 -5.075 -3.564 1.00 87.31 292 LYS A C 1
ATOM 2323 O O . LYS A 1 292 ? -26.255 -4.706 -4.136 1.00 87.31 292 LYS A O 1
ATOM 2328 N N . ARG A 1 293 ? -25.112 -6.292 -3.011 1.00 85.44 293 ARG A N 1
ATOM 2329 C CA . ARG A 1 293 ? -26.178 -7.317 -2.951 1.00 85.44 293 ARG A CA 1
ATOM 2330 C C . ARG A 1 293 ? -27.259 -7.007 -1.913 1.00 85.44 293 ARG A C 1
ATOM 2332 O O . ARG A 1 293 ? -28.428 -7.240 -2.182 1.00 85.44 293 ARG A O 1
ATOM 2339 N N . MET A 1 294 ? -26.879 -6.473 -0.751 1.00 85.25 294 MET A N 1
ATOM 2340 C CA . MET A 1 294 ? -27.807 -6.052 0.310 1.00 85.25 294 MET A CA 1
ATOM 2341 C C . MET A 1 294 ? -28.768 -4.951 -0.162 1.00 85.25 294 MET A C 1
ATOM 2343 O O . MET A 1 294 ? -29.906 -4.892 0.284 1.00 85.25 294 MET A O 1
ATOM 2347 N N . LEU A 1 295 ? -28.305 -4.089 -1.069 1.00 84.56 295 LEU A N 1
ATOM 2348 C CA . LEU A 1 295 ? -29.054 -2.952 -1.603 1.00 84.56 295 LEU A CA 1
ATOM 2349 C C . LEU A 1 295 ? -29.767 -3.269 -2.937 1.00 84.56 295 LEU A C 1
ATOM 2351 O O . LEU A 1 295 ? -30.074 -2.350 -3.695 1.00 84.56 295 LEU A O 1
ATOM 2355 N N . GLN A 1 296 ? -29.994 -4.550 -3.264 1.00 78.50 296 GLN A N 1
ATOM 2356 C CA . GLN A 1 296 ? -30.721 -4.946 -4.480 1.00 78.50 296 GLN A CA 1
ATOM 2357 C C . GLN A 1 296 ? -32.226 -5.032 -4.238 1.00 78.50 296 GLN A C 1
ATOM 2359 O O . GLN A 1 296 ? -32.669 -5.714 -3.320 1.00 78.50 296 GLN A O 1
ATOM 2364 N N . SER A 1 297 ? -33.000 -4.402 -5.115 1.00 69.62 297 SER A N 1
ATOM 2365 C CA . SER A 1 297 ? -34.456 -4.308 -5.039 1.00 69.62 297 SER A CA 1
ATOM 2366 C C . SER A 1 297 ? -35.137 -4.625 -6.375 1.00 69.62 297 SER A C 1
ATOM 2368 O O . SER A 1 297 ? -34.491 -4.895 -7.395 1.00 69.62 297 SER A O 1
ATOM 2370 N N . THR A 1 298 ? -36.470 -4.643 -6.360 1.00 58.31 298 THR A N 1
ATOM 2371 C CA . THR A 1 298 ? -37.331 -4.852 -7.530 1.00 58.31 298 THR A CA 1
ATOM 2372 C C . THR A 1 298 ? -37.987 -3.571 -8.047 1.00 58.31 298 THR A C 1
ATOM 2374 O O . THR A 1 298 ? -38.415 -3.564 -9.202 1.00 58.31 298 THR A O 1
ATOM 2377 N N . GLN A 1 299 ? -38.031 -2.509 -7.234 1.00 62.88 299 GLN A N 1
ATOM 2378 C CA . GLN A 1 299 ? -38.477 -1.159 -7.597 1.00 62.88 299 GLN A CA 1
ATOM 2379 C C . GLN A 1 299 ? -37.309 -0.236 -7.992 1.00 62.88 299 GLN A C 1
ATOM 2381 O O . GLN A 1 299 ? -36.143 -0.589 -7.862 1.00 62.88 299 GLN A O 1
ATOM 2386 N N . ASN A 1 300 ? -37.634 0.967 -8.481 1.00 70.56 300 ASN A N 1
ATOM 2387 C CA . ASN A 1 300 ? -36.703 1.961 -9.034 1.00 70.56 300 ASN A CA 1
ATOM 2388 C C . ASN A 1 300 ? -35.868 2.692 -7.954 1.00 70.56 300 ASN A C 1
ATOM 2390 O O . ASN A 1 300 ? -35.935 3.916 -7.820 1.00 70.56 300 ASN A O 1
ATOM 2394 N N . THR A 1 301 ? -35.093 1.944 -7.166 1.00 84.25 301 THR A N 1
ATOM 2395 C CA . THR A 1 301 ? -34.175 2.485 -6.152 1.00 84.25 301 THR A CA 1
ATOM 2396 C C . THR A 1 301 ? -32.983 3.190 -6.809 1.00 84.25 301 THR A C 1
ATOM 2398 O O . THR A 1 301 ? -32.311 2.632 -7.687 1.00 84.25 301 THR A O 1
ATOM 2401 N N . LYS A 1 302 ? -32.676 4.407 -6.345 1.00 87.81 302 LYS A N 1
ATOM 2402 C CA . LYS A 1 302 ? -31.523 5.205 -6.783 1.00 87.81 302 LYS A CA 1
ATOM 2403 C C . LYS A 1 302 ? -30.529 5.374 -5.633 1.00 87.81 302 LYS A C 1
ATOM 2405 O O . LYS A 1 302 ? -30.914 5.729 -4.520 1.00 87.81 302 LYS A O 1
ATOM 2410 N N . ILE A 1 303 ? -29.244 5.133 -5.891 1.00 91.31 303 ILE A N 1
ATOM 2411 C CA . ILE A 1 303 ? -28.190 5.176 -4.869 1.00 91.31 303 ILE A CA 1
ATOM 2412 C C . ILE A 1 303 ? -27.021 6.035 -5.351 1.00 91.31 303 ILE A C 1
ATOM 2414 O O . ILE A 1 303 ? -26.377 5.728 -6.355 1.00 91.31 303 ILE A O 1
ATOM 2418 N N . ILE A 1 304 ? -26.711 7.088 -4.599 1.00 93.81 304 ILE A N 1
ATOM 2419 C CA . ILE A 1 304 ? -25.524 7.924 -4.786 1.00 93.81 304 ILE A CA 1
ATOM 2420 C C . ILE A 1 304 ? -24.445 7.430 -3.823 1.00 93.81 304 ILE A C 1
ATOM 2422 O O . ILE A 1 304 ? -24.685 7.294 -2.625 1.00 93.81 304 ILE A O 1
ATOM 2426 N N . VAL A 1 305 ? -23.238 7.177 -4.325 1.00 94.50 305 VAL A N 1
ATOM 2427 C CA . VAL A 1 305 ? -22.105 6.727 -3.498 1.00 94.50 305 VAL A CA 1
ATOM 2428 C C . VAL A 1 305 ? -20.973 7.737 -3.609 1.00 94.50 305 VAL A C 1
ATOM 2430 O O . VAL A 1 305 ? -20.333 7.812 -4.653 1.00 94.50 305 VAL A O 1
ATOM 2433 N N . THR A 1 306 ? -20.674 8.506 -2.560 1.00 94.25 306 THR A N 1
ATOM 2434 C CA . THR A 1 306 ? -19.481 9.367 -2.588 1.00 94.25 306 THR A CA 1
ATOM 2435 C C . THR A 1 306 ? -18.264 8.536 -2.182 1.00 94.25 306 THR A C 1
ATOM 2437 O O . THR A 1 306 ? -18.245 7.872 -1.142 1.00 94.25 306 THR A O 1
ATOM 2440 N N . THR A 1 307 ? -17.224 8.528 -3.017 1.00 91.88 307 THR A N 1
ATOM 2441 C CA . THR A 1 307 ? -15.975 7.827 -2.699 1.00 91.88 307 THR A CA 1
ATOM 2442 C C . THR A 1 307 ? -14.758 8.545 -3.269 1.00 91.88 307 THR A C 1
ATOM 2444 O O . THR A 1 307 ? -14.839 9.335 -4.207 1.00 91.88 307 THR A O 1
ATOM 2447 N N . CYS A 1 308 ? -13.601 8.302 -2.664 1.00 90.38 308 CYS A N 1
ATOM 2448 C CA . CYS A 1 308 ? -12.309 8.727 -3.190 1.00 90.38 308 CYS A CA 1
ATOM 2449 C C . CYS A 1 308 ? -11.560 7.602 -3.912 1.00 90.38 308 CYS A C 1
ATOM 2451 O O . CYS A 1 308 ? -10.416 7.827 -4.275 1.00 90.38 308 CYS A O 1
ATOM 2453 N N . SER A 1 309 ? -12.170 6.426 -4.126 1.00 90.62 309 SER A N 1
ATOM 2454 C CA . SER A 1 309 ? -11.538 5.310 -4.838 1.00 90.62 309 SER A CA 1
ATOM 2455 C C . SER A 1 309 ? -12.318 4.884 -6.088 1.00 90.62 309 SER A C 1
ATOM 2457 O O . SER A 1 309 ? -13.466 4.450 -5.993 1.00 90.62 309 SER A O 1
ATOM 2459 N N . GLU A 1 310 ? -11.668 4.933 -7.253 1.00 89.19 310 GLU A N 1
ATOM 2460 C CA . GLU A 1 310 ? -12.163 4.369 -8.515 1.00 89.19 310 GLU A CA 1
ATOM 2461 C C . GLU A 1 310 ? -12.376 2.850 -8.405 1.00 89.19 310 GLU A C 1
ATOM 2463 O O . GLU A 1 310 ? -13.338 2.342 -8.965 1.00 89.19 310 GLU A O 1
ATOM 2468 N N . ASN A 1 311 ? -11.585 2.117 -7.609 1.00 87.19 311 ASN A N 1
ATOM 2469 C CA . ASN A 1 311 ? -11.815 0.681 -7.383 1.00 87.19 311 ASN A CA 1
ATOM 2470 C C . ASN A 1 311 ? -13.132 0.432 -6.625 1.00 87.19 311 ASN A C 1
ATOM 2472 O O . ASN A 1 311 ? -13.919 -0.432 -7.011 1.00 87.19 311 ASN A O 1
ATOM 2476 N N . VAL A 1 312 ? -13.408 1.223 -5.579 1.00 89.88 312 VAL A N 1
ATOM 2477 C CA . VAL A 1 312 ? -14.683 1.169 -4.839 1.00 89.88 312 VAL A CA 1
ATOM 2478 C C . VAL A 1 312 ? -15.851 1.538 -5.757 1.00 89.88 312 VAL A C 1
ATOM 2480 O O . VAL A 1 312 ? -16.867 0.843 -5.761 1.00 89.88 312 VAL A O 1
ATOM 2483 N N . ALA A 1 313 ? -15.696 2.589 -6.566 1.00 90.75 313 ALA A N 1
ATOM 2484 C CA . ALA A 1 313 ? -16.690 2.994 -7.553 1.00 90.75 313 ALA A CA 1
ATOM 2485 C C . ALA A 1 313 ? -16.963 1.875 -8.573 1.00 90.75 313 ALA A C 1
ATOM 2487 O O . ALA A 1 313 ? -18.105 1.450 -8.718 1.00 90.75 313 ALA A O 1
ATOM 2488 N N . ASN A 1 314 ? -15.925 1.333 -9.210 1.00 87.31 314 ASN A N 1
ATOM 2489 C CA . ASN A 1 314 ? -16.031 0.299 -10.240 1.00 87.31 314 ASN A CA 1
ATOM 2490 C C . ASN A 1 314 ? -16.672 -0.995 -9.712 1.00 87.31 314 ASN A C 1
ATOM 2492 O O . ASN A 1 314 ? -17.449 -1.622 -10.429 1.00 87.31 314 ASN A O 1
ATOM 2496 N N . LEU A 1 315 ? -16.447 -1.363 -8.447 1.00 87.56 315 LEU A N 1
ATOM 2497 C CA . LEU A 1 315 ? -17.143 -2.493 -7.822 1.00 87.56 315 LEU A CA 1
ATOM 2498 C C . LEU A 1 315 ? -18.621 -2.176 -7.529 1.00 87.56 315 LEU A C 1
ATOM 2500 O O . LEU A 1 315 ? -19.494 -2.999 -7.812 1.00 87.56 315 LEU A O 1
ATOM 2504 N N . MET A 1 316 ? -18.928 -0.984 -7.008 1.00 87.44 316 MET A N 1
ATOM 2505 C CA . MET A 1 316 ? -20.290 -0.603 -6.601 1.00 87.44 316 MET A CA 1
ATOM 2506 C C . MET A 1 316 ? -21.220 -0.201 -7.755 1.00 87.44 316 MET A C 1
ATOM 2508 O O . MET A 1 316 ? -22.424 -0.401 -7.633 1.00 87.44 316 MET A O 1
ATOM 2512 N N . HIS A 1 317 ? -20.705 0.336 -8.861 1.00 87.75 317 HIS A N 1
ATOM 2513 C CA . HIS A 1 317 ? -21.518 0.997 -9.890 1.00 87.75 317 HIS A CA 1
ATOM 2514 C C . HIS A 1 317 ? -22.515 0.082 -10.624 1.00 87.75 317 HIS A C 1
ATOM 2516 O O . HIS A 1 317 ? -22.268 -1.113 -10.799 1.00 87.75 317 HIS A O 1
ATOM 2522 N N . THR A 1 318 ? -23.616 0.659 -11.107 1.00 85.69 318 THR A N 1
ATOM 2523 C CA . THR A 1 318 ? -24.437 0.075 -12.192 1.00 85.69 318 THR A CA 1
ATOM 2524 C C . THR A 1 318 ? -24.616 1.054 -13.356 1.00 85.69 318 THR A C 1
ATOM 2526 O O . THR A 1 318 ? -24.658 0.636 -14.509 1.00 85.69 318 THR A O 1
ATOM 2529 N N . VAL A 1 319 ? -24.592 2.361 -13.075 1.00 84.69 319 VAL A N 1
ATOM 2530 C CA . VAL A 1 319 ? -24.361 3.440 -14.050 1.00 84.69 319 VAL A CA 1
ATOM 2531 C C . VAL A 1 319 ? -22.897 3.883 -13.943 1.00 84.69 319 VAL A C 1
ATOM 2533 O O . VAL A 1 319 ? -22.340 3.861 -12.847 1.00 84.69 319 VAL A O 1
ATOM 2536 N N . ARG A 1 320 ? -22.244 4.263 -15.055 1.00 82.06 320 ARG A N 1
ATOM 2537 C CA . ARG A 1 320 ? -20.819 4.668 -15.066 1.00 82.06 320 ARG A CA 1
ATOM 2538 C C . ARG A 1 320 ? -20.523 5.725 -13.973 1.00 82.06 320 ARG A C 1
ATOM 2540 O O . ARG A 1 320 ? -21.296 6.677 -13.865 1.00 82.06 320 ARG A O 1
ATOM 2547 N N . PRO A 1 321 ? -19.432 5.597 -13.186 1.00 90.88 321 PRO A N 1
ATOM 2548 C CA . PRO A 1 321 ? -19.083 6.571 -12.150 1.00 90.88 321 PRO A CA 1
ATOM 2549 C C . PRO A 1 321 ? -18.964 8.007 -12.675 1.00 90.88 321 PRO A C 1
ATOM 2551 O O . PRO A 1 321 ? -18.294 8.253 -13.678 1.00 90.88 321 PRO A O 1
ATOM 2554 N N . TYR A 1 322 ? -19.562 8.963 -11.961 1.00 93.88 322 TYR A N 1
ATOM 2555 C CA . TYR A 1 322 ? -19.414 10.387 -12.248 1.00 93.88 322 TYR A CA 1
ATOM 2556 C C . TYR A 1 322 ? -18.116 10.905 -11.624 1.00 93.88 322 TYR A C 1
ATOM 2558 O O . TYR A 1 322 ? -18.001 11.033 -10.400 1.00 93.88 322 TYR A O 1
ATOM 2566 N N . LYS A 1 323 ? -17.121 11.185 -12.467 1.00 93.38 323 LYS A N 1
ATOM 2567 C CA . LYS A 1 323 ? -15.853 11.794 -12.058 1.00 93.38 323 LYS A CA 1
ATOM 2568 C C . LYS A 1 323 ? -16.077 13.289 -11.834 1.00 93.38 323 LYS A C 1
ATOM 2570 O O . LYS A 1 323 ? -16.510 13.986 -12.742 1.00 93.38 323 LYS A O 1
ATOM 2575 N N . LEU A 1 324 ? -15.839 13.757 -10.611 1.00 94.31 324 LEU A N 1
ATOM 2576 C CA . LEU A 1 324 ? -16.049 15.151 -10.231 1.00 94.31 324 LEU A CA 1
ATOM 2577 C C . LEU A 1 324 ? -14.778 15.969 -10.472 1.00 94.31 324 LEU A C 1
ATOM 2579 O O . LEU A 1 324 ? -13.772 15.747 -9.797 1.00 94.31 324 LEU A O 1
ATOM 2583 N N . ASP A 1 325 ? -14.855 16.940 -11.376 1.00 91.12 325 ASP A N 1
ATOM 2584 C CA . ASP A 1 325 ? -13.733 17.815 -11.722 1.00 91.12 325 ASP A CA 1
ATOM 2585 C C . ASP A 1 325 ? -13.507 18.943 -10.690 1.00 91.12 325 ASP A C 1
ATOM 2587 O O . ASP A 1 325 ? -14.413 19.270 -9.908 1.00 91.12 325 ASP A O 1
ATOM 2591 N N . PRO A 1 326 ? -12.315 19.572 -10.657 1.00 92.56 326 PRO A N 1
ATOM 2592 C CA . PRO A 1 326 ? -12.064 20.781 -9.869 1.00 92.56 326 PRO A CA 1
ATOM 2593 C C . PRO A 1 326 ? -12.956 21.966 -10.279 1.00 92.56 326 PRO A C 1
ATOM 2595 O O . PRO A 1 326 ? -13.453 22.032 -11.402 1.00 92.56 326 PRO A O 1
ATOM 2598 N N . LEU A 1 327 ? -13.157 22.927 -9.373 1.00 93.88 327 LEU A N 1
ATOM 2599 C CA . LEU A 1 327 ? -13.853 24.178 -9.697 1.00 93.88 327 LEU A CA 1
ATOM 2600 C C . LEU A 1 327 ? -12.972 25.114 -10.543 1.00 93.88 327 LEU A C 1
ATOM 2602 O O . LEU A 1 327 ? -11.748 25.123 -10.413 1.00 93.88 327 LEU A O 1
ATOM 2606 N N . SER A 1 328 ? -13.605 25.962 -11.361 1.00 92.88 328 SER A N 1
ATOM 2607 C CA . SER A 1 328 ? -12.913 27.017 -12.115 1.00 92.88 328 SER A CA 1
ATOM 2608 C C . SER A 1 328 ? -12.322 28.098 -11.199 1.00 92.88 328 SER A C 1
ATOM 2610 O O . SER A 1 328 ? -12.842 28.348 -10.109 1.00 92.88 328 SER A O 1
ATOM 2612 N N . GLU A 1 329 ? -11.266 28.781 -11.663 1.00 90.31 329 GLU A N 1
ATOM 2613 C CA . GLU A 1 329 ? -10.596 29.882 -10.941 1.00 90.31 329 GLU A CA 1
ATOM 2614 C C . GLU A 1 329 ? -11.589 30.952 -10.455 1.00 90.31 329 GLU A C 1
ATOM 2616 O O . GLU A 1 329 ? -11.488 31.414 -9.323 1.00 90.31 329 GLU A O 1
ATOM 2621 N N . GLU A 1 330 ? -12.596 31.285 -11.267 1.00 90.62 330 GLU A N 1
ATOM 2622 C CA . GLU A 1 330 ? -13.666 32.229 -10.926 1.00 90.62 330 GLU A CA 1
ATOM 2623 C C . GLU A 1 330 ? -14.503 31.771 -9.720 1.00 90.62 330 GLU A C 1
ATOM 2625 O O . GLU A 1 330 ? -14.610 32.497 -8.734 1.00 90.62 330 GLU A O 1
ATOM 2630 N N . ASN A 1 331 ? -15.038 30.544 -9.742 1.00 92.44 331 ASN A N 1
ATOM 2631 C CA . ASN A 1 331 ? -15.810 30.005 -8.615 1.00 92.44 331 ASN A CA 1
ATOM 2632 C C . ASN A 1 331 ? -14.948 29.896 -7.346 1.00 92.44 331 ASN A C 1
ATOM 2634 O O . ASN A 1 331 ? -15.412 30.182 -6.242 1.00 92.44 331 ASN A O 1
ATOM 2638 N N . CYS A 1 332 ? -13.674 29.533 -7.505 1.00 91.56 332 CYS A N 1
ATOM 2639 C CA . CYS A 1 332 ? -12.711 29.473 -6.410 1.00 91.56 332 CYS A CA 1
ATOM 2640 C C . CYS A 1 332 ? -12.404 30.857 -5.823 1.00 91.56 332 CYS A C 1
ATOM 2642 O O . CYS A 1 332 ? -12.311 30.998 -4.602 1.00 91.56 332 CYS A O 1
ATOM 2644 N N . TRP A 1 333 ? -12.287 31.881 -6.673 1.00 91.00 333 TRP A N 1
ATOM 2645 C CA . TRP A 1 333 ? -12.125 33.271 -6.263 1.00 91.00 333 TRP A CA 1
ATOM 2646 C C . TRP A 1 333 ? -13.345 33.783 -5.496 1.00 91.00 333 TRP A C 1
ATOM 2648 O O . TRP A 1 333 ? -13.174 34.450 -4.477 1.00 91.00 333 TRP A O 1
ATOM 2658 N N . THR A 1 334 ? -14.563 33.418 -5.900 1.00 89.81 334 THR A N 1
ATOM 2659 C CA . THR A 1 334 ? -15.786 33.790 -5.173 1.00 89.81 334 THR A CA 1
ATOM 2660 C C . THR A 1 334 ? -15.837 33.143 -3.784 1.00 89.81 334 THR A C 1
ATOM 2662 O O . THR A 1 334 ? -16.025 33.852 -2.798 1.00 89.81 334 THR A O 1
ATOM 2665 N N . ILE A 1 335 ? -15.564 31.834 -3.667 1.00 88.62 335 ILE A N 1
ATOM 2666 C CA . ILE A 1 335 ? -15.500 31.131 -2.367 1.00 88.62 335 ILE A CA 1
ATOM 2667 C C . ILE A 1 335 ? -14.445 31.766 -1.446 1.00 88.62 335 ILE A C 1
ATOM 2669 O O . ILE A 1 335 ? -14.697 31.996 -0.262 1.00 88.62 335 ILE A O 1
ATOM 2673 N N . PHE A 1 336 ? -13.258 32.064 -1.983 1.00 88.88 336 PHE A N 1
ATOM 2674 C CA . PHE A 1 336 ? -12.164 32.660 -1.218 1.00 88.88 336 PHE A CA 1
ATOM 2675 C C . PHE A 1 336 ? -12.483 34.096 -0.775 1.00 88.88 336 PHE A C 1
ATOM 2677 O O . PHE A 1 336 ? -12.361 34.417 0.405 1.00 88.88 336 PHE A O 1
ATOM 2684 N N . SER A 1 337 ? -12.924 34.954 -1.697 1.00 88.50 337 SER A N 1
ATOM 2685 C CA . SER A 1 337 ? -13.167 36.377 -1.425 1.00 88.50 337 SER A CA 1
ATOM 2686 C C . SER A 1 337 ? -14.340 36.600 -0.466 1.00 88.50 337 SER A C 1
ATOM 2688 O O . SER A 1 337 ? -14.208 37.400 0.459 1.00 88.50 337 SER A O 1
ATOM 2690 N N . GLN A 1 338 ? -15.431 35.830 -0.577 1.00 86.25 338 GLN A N 1
ATOM 2691 C CA . GLN A 1 338 ? -16.516 35.847 0.413 1.00 86.25 338 GLN A CA 1
ATOM 2692 C C . GLN A 1 338 ? -16.019 35.467 1.815 1.00 86.25 338 GLN A C 1
ATOM 2694 O O . GLN A 1 338 ? -16.321 36.167 2.782 1.00 86.25 338 GLN A O 1
ATOM 2699 N N . ARG A 1 339 ? -15.226 34.390 1.935 1.00 84.38 339 ARG A N 1
ATOM 2700 C CA . ARG A 1 339 ? -14.728 33.896 3.231 1.00 84.38 339 ARG A CA 1
ATOM 2701 C C . ARG A 1 339 ? -13.730 34.846 3.900 1.00 84.38 339 ARG A C 1
ATOM 2703 O O . ARG A 1 339 ? -13.638 34.850 5.122 1.00 84.38 339 ARG A O 1
ATOM 2710 N N . VAL A 1 340 ? -12.985 35.612 3.105 1.00 85.12 340 VAL A N 1
ATOM 2711 C CA . VAL A 1 340 ? -11.897 36.488 3.563 1.00 85.12 340 VAL A CA 1
ATOM 2712 C C . VAL A 1 340 ? -12.357 37.927 3.812 1.00 85.12 340 VAL A C 1
ATOM 2714 O O . VAL A 1 340 ? -11.925 38.532 4.790 1.00 85.12 340 VAL A O 1
ATOM 2717 N N . PHE A 1 341 ? -13.210 38.484 2.946 1.00 82.12 341 PHE A N 1
ATOM 2718 C CA . PHE A 1 341 ? -13.589 39.905 2.976 1.00 82.12 341 PHE A CA 1
ATOM 2719 C C . PHE A 1 341 ? -15.050 40.161 3.378 1.00 82.12 341 PHE A C 1
ATOM 2721 O O . PHE A 1 341 ? -15.454 41.319 3.475 1.00 82.12 341 PHE A O 1
ATOM 2728 N N . GLY A 1 342 ? -15.871 39.119 3.564 1.00 73.00 342 GLY A N 1
ATOM 2729 C CA . GLY A 1 342 ? -17.274 39.261 3.977 1.00 73.00 342 GLY A CA 1
ATOM 2730 C C . GLY A 1 342 ? -18.167 40.027 2.989 1.00 73.00 342 GLY A C 1
ATOM 2731 O O . GLY A 1 342 ? -19.221 40.518 3.381 1.00 73.00 342 GLY A O 1
ATOM 2732 N N . GLY A 1 343 ? -17.744 40.159 1.725 1.00 63.97 343 GLY A N 1
ATOM 2733 C CA . GLY A 1 343 ? -18.424 40.950 0.691 1.00 63.97 343 GLY A CA 1
ATOM 2734 C C . GLY A 1 343 ? -17.825 42.338 0.421 1.00 63.97 343 GLY A C 1
ATOM 2735 O O . GLY A 1 343 ? -18.292 43.018 -0.488 1.00 63.97 343 GLY A O 1
ATOM 2736 N N . GLY A 1 344 ? -16.790 42.761 1.157 1.00 63.72 344 GLY A N 1
ATOM 2737 C CA . GLY A 1 344 ? -15.974 43.923 0.786 1.00 63.72 344 GLY A CA 1
ATOM 2738 C C . GLY A 1 344 ? -14.981 43.614 -0.344 1.00 63.72 344 GLY A C 1
ATOM 2739 O O . GLY A 1 344 ? -14.603 42.461 -0.540 1.00 63.72 344 GLY A O 1
ATOM 2740 N N . ASP A 1 345 ? -14.522 44.647 -1.057 1.00 61.44 345 ASP A N 1
ATOM 2741 C CA . ASP A 1 345 ? -13.446 44.542 -2.056 1.00 61.44 345 ASP A CA 1
ATOM 2742 C C . ASP A 1 345 ? -12.159 45.228 -1.560 1.00 61.44 345 ASP A C 1
ATOM 2744 O O . ASP A 1 345 ? -12.191 46.213 -0.818 1.00 61.44 345 ASP A O 1
ATOM 2748 N N . ASN A 1 346 ? -11.013 44.692 -1.974 1.00 71.38 346 ASN A N 1
ATOM 2749 C CA . ASN A 1 346 ? -9.685 45.235 -1.733 1.00 71.38 346 ASN A CA 1
ATOM 2750 C C . ASN A 1 346 ? -8.799 44.946 -2.958 1.00 71.38 346 ASN A C 1
ATOM 2752 O O . ASN A 1 346 ? -8.366 43.809 -3.185 1.00 71.38 346 ASN A O 1
ATOM 2756 N N . SER A 1 347 ? -8.518 45.988 -3.745 1.00 73.06 347 SER A N 1
ATOM 2757 C CA . SER A 1 347 ? -7.753 45.914 -4.999 1.00 73.06 347 SER A CA 1
ATOM 2758 C C . SER A 1 347 ? -6.371 45.283 -4.831 1.00 73.06 347 SER A C 1
ATOM 2760 O O . SER A 1 347 ? -5.929 44.488 -5.665 1.00 73.06 347 SER A O 1
ATOM 2762 N N . ASP A 1 348 ? -5.696 45.621 -3.737 1.00 74.00 348 ASP A N 1
ATOM 2763 C CA . ASP A 1 348 ? -4.272 45.356 -3.548 1.00 74.00 348 ASP A CA 1
ATOM 2764 C C . ASP A 1 348 ? -4.049 43.895 -3.137 1.00 74.00 348 ASP A C 1
ATOM 2766 O O . ASP A 1 348 ? -3.153 43.213 -3.645 1.00 74.00 348 ASP A O 1
ATOM 2770 N N . LEU A 1 349 ? -4.929 43.380 -2.272 1.00 78.38 349 LEU A N 1
ATOM 2771 C CA . LEU A 1 349 ? -4.935 41.980 -1.852 1.00 78.38 349 LEU A CA 1
ATOM 2772 C C . LEU A 1 349 ? -5.506 41.051 -2.933 1.00 78.38 349 LEU A C 1
ATOM 2774 O O . LEU A 1 349 ? -5.064 39.904 -3.032 1.00 78.38 349 LEU A O 1
ATOM 2778 N N . THR A 1 350 ? -6.413 41.528 -3.795 1.00 84.06 350 THR A N 1
ATOM 2779 C CA . THR A 1 350 ? -7.041 40.720 -4.858 1.00 84.06 350 THR A CA 1
ATOM 2780 C C . THR A 1 350 ? -6.028 40.026 -5.773 1.00 84.06 350 THR A C 1
ATOM 2782 O O . THR A 1 350 ? -6.187 38.843 -6.090 1.00 84.06 350 THR A O 1
ATOM 2785 N N . ARG A 1 351 ? -4.928 40.698 -6.146 1.00 84.25 351 ARG A N 1
ATOM 2786 C CA . ARG A 1 351 ? -3.868 40.087 -6.972 1.00 84.25 351 ARG A CA 1
ATOM 2787 C C . ARG A 1 351 ? -3.200 38.895 -6.277 1.00 84.25 351 ARG A C 1
ATOM 2789 O O . ARG A 1 351 ? -2.957 37.871 -6.911 1.00 84.25 351 ARG A O 1
ATOM 2796 N N . ILE A 1 352 ? -2.897 39.032 -4.987 1.00 81.62 352 ILE A N 1
ATOM 2797 C CA . ILE A 1 352 ? -2.232 37.993 -4.187 1.00 81.62 352 ILE A CA 1
ATOM 2798 C C . ILE A 1 352 ? -3.216 36.844 -3.914 1.00 81.62 352 ILE A C 1
ATOM 2800 O O . ILE A 1 352 ? -2.859 35.674 -4.038 1.00 81.62 352 ILE A O 1
ATOM 2804 N N . GLY A 1 353 ? -4.480 37.170 -3.633 1.00 85.69 353 GLY A N 1
ATOM 2805 C CA . GLY A 1 353 ? -5.554 36.206 -3.400 1.00 85.69 353 GLY A CA 1
ATOM 2806 C C . GLY A 1 353 ? -5.804 35.278 -4.592 1.00 85.69 353 GLY A C 1
ATOM 2807 O O . GLY A 1 353 ? -5.877 34.065 -4.410 1.00 85.69 353 GLY A O 1
ATOM 2808 N N . LYS A 1 354 ? -5.829 35.804 -5.826 1.00 87.19 354 LYS A N 1
ATOM 2809 C CA . LYS A 1 354 ? -5.937 34.967 -7.038 1.00 87.19 354 LYS A CA 1
ATOM 2810 C C . LYS A 1 354 ? -4.742 34.021 -7.212 1.00 87.19 354 LYS A C 1
ATOM 2812 O O . LYS A 1 354 ? -4.922 32.854 -7.545 1.00 87.19 354 LYS A O 1
ATOM 2817 N N . GLN A 1 355 ? -3.523 34.462 -6.894 1.00 85.25 355 GLN A N 1
ATOM 2818 C CA . GLN A 1 355 ? -2.348 33.576 -6.902 1.00 85.25 355 GLN A CA 1
ATOM 2819 C C . GLN A 1 355 ? -2.430 32.463 -5.839 1.00 85.25 355 GLN A C 1
ATOM 2821 O O . GLN A 1 355 ? -1.970 31.350 -6.091 1.00 85.25 355 GLN A O 1
ATOM 2826 N N . ILE A 1 356 ? -3.018 32.739 -4.669 1.00 85.31 356 ILE A N 1
ATOM 2827 C CA . ILE A 1 356 ? -3.273 31.734 -3.623 1.00 85.31 356 ILE A CA 1
ATOM 2828 C C . ILE A 1 356 ? -4.334 30.731 -4.097 1.00 85.31 356 ILE A C 1
ATOM 2830 O O . ILE A 1 356 ? -4.115 29.525 -4.000 1.00 85.31 356 ILE A O 1
ATOM 2834 N N . VAL A 1 357 ? -5.436 31.209 -4.685 1.00 88.88 357 VAL A N 1
ATOM 2835 C CA . VAL A 1 357 ? -6.476 30.371 -5.306 1.00 88.88 357 VAL A CA 1
ATOM 2836 C C . VAL A 1 357 ? -5.891 29.446 -6.378 1.00 88.88 357 VAL A C 1
ATOM 2838 O O . VAL A 1 357 ? -6.173 28.249 -6.365 1.00 88.88 357 VAL A O 1
ATOM 2841 N N . ASN A 1 358 ? -4.991 29.940 -7.230 1.00 87.94 358 ASN A N 1
ATOM 2842 C CA . ASN A 1 358 ? -4.364 29.119 -8.270 1.00 87.94 358 ASN A CA 1
ATOM 2843 C C . ASN A 1 358 ? -3.389 28.060 -7.717 1.00 87.94 358 ASN A C 1
ATOM 2845 O O . ASN A 1 358 ? -3.215 27.017 -8.343 1.00 87.94 358 ASN A O 1
ATOM 2849 N N . LYS A 1 359 ? -2.832 28.239 -6.508 1.00 86.38 359 LYS A N 1
ATOM 2850 C CA . LYS A 1 359 ? -2.129 27.158 -5.781 1.00 86.38 359 LYS A CA 1
ATOM 2851 C C . LYS A 1 359 ? -3.071 26.083 -5.214 1.00 86.38 359 LYS A C 1
ATOM 2853 O O . LYS A 1 359 ? -2.586 25.026 -4.820 1.00 86.38 359 LYS A O 1
ATOM 2858 N N . CYS A 1 360 ? -4.381 26.335 -5.150 1.00 87.94 360 CYS A N 1
ATOM 2859 C CA . CYS A 1 360 ? -5.377 25.390 -4.633 1.00 87.94 360 CYS A CA 1
ATOM 2860 C C . CYS A 1 360 ? -5.952 24.447 -5.700 1.00 87.94 360 CYS A C 1
ATOM 2862 O O . CYS A 1 360 ? -6.717 23.552 -5.345 1.00 87.94 360 CYS A O 1
ATOM 2864 N N . GLU A 1 361 ? -5.624 24.660 -6.981 1.00 88.06 361 GLU A N 1
ATOM 2865 C CA . GLU A 1 361 ? -5.925 23.740 -8.094 1.00 88.06 361 GLU A CA 1
ATOM 2866 C C . GLU A 1 361 ? -7.414 23.348 -8.186 1.00 88.06 361 GLU A C 1
ATOM 2868 O O . GLU A 1 361 ? -7.767 22.213 -8.492 1.00 88.06 361 GLU A O 1
ATOM 2873 N N . GLY A 1 362 ? -8.305 24.298 -7.879 1.00 90.50 362 GLY A N 1
ATOM 2874 C CA . GLY A 1 362 ? -9.755 24.111 -7.944 1.00 90.50 362 GLY A CA 1
ATOM 2875 C C . GLY A 1 362 ? -10.375 23.276 -6.812 1.00 90.50 362 GLY A C 1
ATOM 2876 O O . GLY A 1 362 ? -11.534 22.881 -6.930 1.00 90.50 362 GLY A O 1
ATOM 2877 N N . ILE A 1 363 ? -9.640 22.982 -5.727 1.00 92.06 363 ILE A N 1
ATOM 2878 C CA . ILE A 1 363 ? -10.078 22.091 -4.634 1.00 92.06 363 ILE A CA 1
ATOM 2879 C C . ILE A 1 363 ? -10.759 22.891 -3.497 1.00 92.06 363 ILE A C 1
ATOM 2881 O O . ILE A 1 363 ? -10.059 23.527 -2.699 1.00 92.06 363 ILE A O 1
ATOM 2885 N N . PRO A 1 364 ? -12.101 22.830 -3.328 1.00 90.50 364 PRO A N 1
ATOM 2886 C CA . PRO A 1 364 ? -12.829 23.715 -2.407 1.00 90.50 364 PRO A CA 1
ATOM 2887 C C . PRO A 1 364 ? -12.417 23.591 -0.936 1.00 90.50 364 PRO A C 1
ATOM 2889 O O . PRO A 1 364 ? -12.309 24.602 -0.247 1.00 90.50 364 PRO A O 1
ATOM 2892 N N . GLY A 1 365 ? -12.124 22.378 -0.448 1.00 86.19 365 GLY A N 1
ATOM 2893 C CA . GLY A 1 365 ? -11.712 22.174 0.949 1.00 86.19 365 GLY A CA 1
ATOM 2894 C C . GLY A 1 365 ? -10.377 22.842 1.318 1.00 86.19 365 GLY A C 1
ATOM 2895 O O . GLY A 1 365 ? -10.193 23.275 2.458 1.00 86.19 365 GLY A O 1
ATOM 2896 N N . VAL A 1 366 ? -9.462 22.976 0.350 1.00 89.50 366 VAL A N 1
ATOM 2897 C CA . VAL A 1 366 ? -8.178 23.677 0.529 1.00 89.50 366 VAL A CA 1
ATOM 2898 C C . VAL A 1 366 ? -8.406 25.189 0.534 1.00 89.50 366 VAL A C 1
ATOM 2900 O O . VAL A 1 366 ? -7.899 25.882 1.415 1.00 89.50 366 VAL A O 1
ATOM 2903 N N . ILE A 1 367 ? -9.234 25.681 -0.395 1.00 89.75 367 ILE A N 1
ATOM 2904 C CA . ILE A 1 367 ? -9.609 27.099 -0.516 1.00 89.75 367 ILE A CA 1
ATOM 2905 C C . ILE A 1 367 ? -10.299 27.590 0.761 1.00 89.75 367 ILE A C 1
ATOM 2907 O O . ILE A 1 367 ? -9.918 28.627 1.301 1.00 89.75 367 ILE A O 1
ATOM 2911 N N . HIS A 1 368 ? -11.268 26.831 1.284 1.00 86.88 368 HIS A N 1
ATOM 2912 C CA . HIS A 1 368 ? -11.983 27.169 2.521 1.00 86.88 368 HIS A CA 1
ATOM 2913 C C . HIS A 1 368 ? -11.045 27.223 3.736 1.00 86.88 368 HIS A C 1
ATOM 2915 O O . HIS A 1 368 ? -11.090 28.185 4.504 1.00 86.88 368 HIS A O 1
ATOM 2921 N N . SER A 1 369 ? -10.126 26.256 3.848 1.00 86.75 369 SER A N 1
ATOM 2922 C CA . SER A 1 369 ? -9.122 26.214 4.922 1.00 86.75 369 SER A CA 1
ATOM 2923 C C . SER A 1 369 ? -8.139 27.394 4.867 1.00 86.75 369 SER A C 1
ATOM 2925 O O . SER A 1 369 ? -7.777 27.935 5.909 1.00 86.75 369 SER A O 1
ATOM 2927 N N . LEU A 1 370 ? -7.714 27.818 3.669 1.00 87.88 370 LEU A N 1
ATOM 2928 C CA . LEU A 1 370 ? -6.860 29.001 3.488 1.00 87.88 370 LEU A CA 1
ATOM 2929 C C . LEU A 1 370 ? -7.619 30.304 3.747 1.00 87.88 370 LEU A C 1
ATOM 2931 O O . LEU A 1 370 ? -7.085 31.188 4.412 1.00 87.88 370 LEU A O 1
ATOM 2935 N N . GLY A 1 371 ? -8.857 30.416 3.257 1.00 87.19 371 GLY A N 1
ATOM 2936 C CA . GLY A 1 371 ? -9.696 31.597 3.452 1.00 87.19 371 GLY A CA 1
ATOM 2937 C C . GLY A 1 371 ? -9.991 31.858 4.929 1.00 87.19 371 GLY A C 1
ATOM 2938 O O . GLY A 1 371 ? -9.813 32.979 5.395 1.00 87.19 371 GLY A O 1
ATOM 2939 N N . ALA A 1 372 ? -10.346 30.815 5.690 1.00 85.19 372 ALA A N 1
ATOM 2940 C CA . ALA A 1 372 ? -10.505 30.911 7.142 1.00 85.19 372 ALA A CA 1
ATOM 2941 C C . ALA A 1 372 ? -9.195 31.332 7.836 1.00 85.19 372 ALA A C 1
ATOM 2943 O O . ALA A 1 372 ? -9.172 32.321 8.562 1.00 85.19 372 ALA A O 1
ATOM 2944 N N . PHE A 1 373 ? -8.075 30.665 7.536 1.00 85.56 373 PHE A N 1
ATOM 2945 C CA . PHE A 1 373 ? -6.775 31.007 8.124 1.00 85.56 373 PHE A CA 1
ATOM 2946 C C . PHE A 1 373 ? -6.337 32.460 7.844 1.00 85.56 373 PHE A C 1
ATOM 2948 O O . PHE A 1 373 ? -5.739 33.099 8.712 1.00 85.56 373 PHE A O 1
ATOM 2955 N N . MET A 1 374 ? -6.630 32.996 6.654 1.00 84.75 374 MET A N 1
ATOM 2956 C CA . MET A 1 374 ? -6.266 34.368 6.268 1.00 84.75 374 MET A CA 1
ATOM 2957 C C . MET A 1 374 ? -7.218 35.435 6.815 1.00 84.75 374 MET A C 1
ATOM 2959 O O . MET A 1 374 ? -6.758 36.540 7.102 1.00 84.75 374 MET A O 1
ATOM 2963 N N . HIS A 1 375 ? -8.496 35.103 7.011 1.00 83.69 375 HIS A N 1
ATOM 2964 C CA . HIS A 1 375 ? -9.429 35.915 7.794 1.00 83.69 375 HIS A CA 1
ATOM 2965 C C . HIS A 1 375 ? -8.928 36.050 9.244 1.00 83.69 375 HIS A C 1
ATOM 2967 O O . HIS A 1 375 ? -8.706 37.159 9.727 1.00 83.69 375 HIS A O 1
ATOM 2973 N N . ASP A 1 376 ? -8.634 34.924 9.900 1.00 81.69 376 ASP A N 1
ATOM 2974 C CA . ASP A 1 376 ? -8.348 34.878 11.341 1.00 81.69 376 ASP A CA 1
ATOM 2975 C C . ASP A 1 376 ? -6.971 35.456 11.736 1.00 81.69 376 ASP A C 1
ATOM 2977 O O . ASP A 1 376 ? -6.766 35.833 12.889 1.00 81.69 376 ASP A O 1
ATOM 2981 N N . ASN A 1 377 ? -6.017 35.551 10.797 1.00 75.69 377 ASN A N 1
ATOM 2982 C CA . ASN A 1 377 ? -4.653 36.058 11.047 1.00 75.69 377 ASN A CA 1
ATOM 2983 C C . ASN A 1 377 ? -4.316 37.381 10.318 1.00 75.69 377 ASN A C 1
ATOM 2985 O O . ASN A 1 377 ? -3.219 37.929 10.487 1.00 75.69 377 ASN A O 1
ATOM 2989 N N . GLY A 1 378 ? -5.239 37.912 9.511 1.00 72.56 378 GLY A N 1
ATOM 2990 C CA . GLY A 1 378 ? -5.127 39.226 8.875 1.00 72.56 378 GLY A CA 1
ATOM 2991 C C . GLY A 1 378 ? -3.988 39.400 7.855 1.00 72.56 378 GLY A C 1
ATOM 2992 O O . GLY A 1 378 ? -3.296 38.463 7.441 1.00 72.56 378 GLY A O 1
ATOM 2993 N N . THR A 1 379 ? -3.785 40.655 7.438 1.00 69.12 379 THR A N 1
ATOM 2994 C CA . THR A 1 379 ? -2.949 41.048 6.282 1.00 69.12 379 THR A CA 1
ATOM 2995 C C . THR A 1 379 ? -1.478 40.635 6.376 1.00 69.12 379 THR A C 1
ATOM 2997 O O . THR A 1 379 ? -0.836 40.414 5.350 1.00 69.12 379 THR A O 1
ATOM 3000 N N . SER A 1 380 ? -0.933 40.461 7.585 1.00 66.94 380 SER A N 1
ATOM 3001 C CA . SER A 1 380 ? 0.477 40.092 7.786 1.00 66.94 380 SER A CA 1
ATOM 3002 C C . SER A 1 380 ? 0.865 38.759 7.124 1.00 66.94 380 SER A C 1
ATOM 3004 O O . SER A 1 380 ? 2.000 38.612 6.657 1.00 66.94 380 SER A O 1
ATOM 3006 N N . THR A 1 381 ? -0.087 37.821 7.018 1.00 69.19 381 THR A N 1
ATOM 3007 C CA . THR A 1 381 ? 0.115 36.471 6.464 1.00 69.19 381 THR A CA 1
ATOM 3008 C C . THR A 1 381 ? 0.256 36.430 4.942 1.00 69.19 381 THR A C 1
ATOM 3010 O O . THR A 1 381 ? 0.889 35.519 4.409 1.00 69.19 381 THR A O 1
ATOM 3013 N N . TRP A 1 382 ? -0.251 37.437 4.225 1.00 74.56 382 TRP A N 1
ATOM 3014 C CA . TRP A 1 382 ? -0.299 37.460 2.757 1.00 74.56 382 TRP A CA 1
ATOM 3015 C C . TRP A 1 382 ? 1.102 37.541 2.131 1.00 74.56 382 TRP A C 1
ATOM 3017 O O . TRP A 1 382 ? 1.360 36.941 1.087 1.00 74.56 382 TRP A O 1
ATOM 3027 N N . ASN A 1 383 ? 2.050 38.136 2.867 1.00 67.75 383 ASN A N 1
ATOM 3028 C CA . ASN A 1 383 ? 3.495 38.164 2.590 1.00 67.75 383 ASN A CA 1
ATOM 3029 C C . ASN A 1 383 ? 4.163 36.772 2.501 1.00 67.75 383 ASN A C 1
ATOM 3031 O O . ASN A 1 383 ? 5.381 36.675 2.313 1.00 67.75 383 ASN A O 1
ATOM 3035 N N . TRP A 1 384 ? 3.421 35.686 2.726 1.00 70.75 384 TRP A N 1
ATOM 3036 C CA . TRP A 1 384 ? 3.855 34.322 2.443 1.00 70.75 384 TRP A CA 1
ATOM 3037 C C . TRP A 1 384 ? 3.884 34.026 0.936 1.00 70.75 384 TRP A C 1
ATOM 3039 O O . TRP A 1 384 ? 4.822 33.381 0.462 1.00 70.75 384 TRP A O 1
ATOM 3049 N N . ASN A 1 385 ? 2.898 34.504 0.166 1.00 66.00 385 ASN A N 1
ATOM 3050 C CA . ASN A 1 385 ? 2.739 34.058 -1.218 1.00 66.00 385 ASN A CA 1
ATOM 3051 C C . ASN A 1 385 ? 3.818 34.627 -2.153 1.00 66.00 385 ASN A C 1
ATOM 3053 O O . ASN A 1 385 ? 4.408 33.868 -2.924 1.00 66.00 385 ASN A O 1
ATOM 3057 N N . ASP A 1 386 ? 4.157 35.912 -1.989 1.00 60.41 386 ASP A N 1
ATOM 3058 C CA . ASP A 1 386 ? 5.224 36.616 -2.725 1.00 60.41 386 ASP A CA 1
ATOM 3059 C C . ASP A 1 386 ? 6.614 35.961 -2.578 1.00 60.41 386 ASP A C 1
ATOM 3061 O O . ASP A 1 386 ? 7.528 36.227 -3.357 1.00 60.41 386 ASP A O 1
ATOM 3065 N N . LYS A 1 387 ? 6.797 35.074 -1.589 1.00 59.56 387 LYS A N 1
ATOM 3066 C CA . LYS A 1 387 ? 8.056 34.353 -1.339 1.00 59.56 387 LYS A CA 1
ATOM 3067 C C . LYS A 1 387 ? 8.169 33.027 -2.099 1.00 59.56 387 LYS A C 1
ATOM 3069 O O . LYS A 1 387 ? 9.173 32.336 -1.939 1.00 59.56 387 LYS A O 1
ATOM 3074 N N . ASN A 1 388 ? 7.168 32.659 -2.911 1.00 67.62 388 ASN A N 1
ATOM 3075 C CA . ASN A 1 388 ? 7.084 31.364 -3.604 1.00 67.62 388 ASN A CA 1
ATOM 3076 C C . ASN A 1 388 ? 7.235 30.149 -2.662 1.00 67.62 388 ASN A C 1
ATOM 3078 O O . ASN A 1 388 ? 7.781 29.109 -3.036 1.00 67.62 388 ASN A O 1
ATOM 3082 N N . GLU A 1 389 ? 6.740 30.279 -1.429 1.00 73.62 389 GLU A N 1
ATOM 3083 C CA . GLU A 1 389 ? 6.706 29.180 -0.465 1.00 73.62 389 GLU A CA 1
ATOM 3084 C C . GLU A 1 389 ? 5.567 28.182 -0.792 1.00 73.62 389 GLU A C 1
ATOM 3086 O O . GLU A 1 389 ? 4.598 28.495 -1.498 1.00 73.62 389 GLU A O 1
ATOM 3091 N N . GLU A 1 390 ? 5.732 26.956 -0.294 1.00 83.94 390 GLU A N 1
ATOM 3092 C CA . GLU A 1 390 ? 4.900 25.771 -0.558 1.00 83.94 390 GLU A CA 1
ATOM 3093 C C . GLU A 1 390 ? 3.849 25.578 0.552 1.00 83.94 390 GLU A C 1
ATOM 3095 O O . GLU A 1 390 ? 4.143 25.816 1.728 1.00 83.94 390 GLU A O 1
ATOM 3100 N N . LEU A 1 391 ? 2.630 25.151 0.203 1.00 87.25 391 LEU A N 1
ATOM 3101 C CA . LEU A 1 391 ? 1.483 25.022 1.117 1.00 87.25 391 LEU A CA 1
ATOM 3102 C C . LEU A 1 391 ? 1.797 24.126 2.320 1.00 87.25 391 LEU A C 1
ATOM 3104 O O . LEU A 1 391 ? 1.392 24.422 3.445 1.00 87.25 391 LEU A O 1
ATOM 3108 N N . TRP A 1 392 ? 2.586 23.067 2.115 1.00 88.12 392 TRP A N 1
ATOM 3109 C CA . TRP A 1 392 ? 2.975 22.157 3.196 1.00 88.12 392 TRP A CA 1
ATOM 3110 C C . TRP A 1 392 ? 3.758 22.831 4.333 1.00 88.12 392 TRP A C 1
ATOM 3112 O O . TRP A 1 392 ? 3.741 22.346 5.467 1.00 88.12 392 TRP A O 1
ATOM 3122 N N . LYS A 1 393 ? 4.418 23.964 4.061 1.00 86.62 393 LYS A N 1
ATOM 3123 C CA . LYS A 1 393 ? 5.134 24.751 5.074 1.00 86.62 393 LYS A CA 1
ATOM 3124 C C . LYS A 1 393 ? 4.180 25.545 5.964 1.00 86.62 393 LYS A C 1
ATOM 3126 O O . LYS A 1 393 ? 4.463 25.655 7.152 1.00 86.62 393 LYS A O 1
ATOM 3131 N N . LEU A 1 394 ? 3.049 26.032 5.434 1.00 84.69 394 LEU A N 1
ATOM 3132 C CA . LEU A 1 394 ? 2.010 26.690 6.241 1.00 84.69 394 LEU A CA 1
ATOM 3133 C C . LEU A 1 394 ? 1.451 25.723 7.283 1.00 84.69 394 LEU A C 1
ATOM 3135 O O . LEU A 1 394 ? 1.456 26.039 8.468 1.00 84.69 394 LEU A O 1
ATOM 3139 N N . GLU A 1 395 ? 1.047 24.520 6.864 1.00 84.75 395 GLU A N 1
ATOM 3140 C CA . GLU A 1 395 ? 0.498 23.531 7.800 1.00 84.75 395 GLU A CA 1
ATOM 3141 C C . GLU A 1 395 ? 1.544 23.047 8.816 1.00 84.75 395 GLU A C 1
ATOM 3143 O O . GLU A 1 395 ? 1.210 22.786 9.968 1.00 84.75 395 GLU A O 1
ATOM 3148 N N . LYS A 1 396 ? 2.833 23.008 8.446 1.00 82.00 396 LYS A N 1
ATOM 3149 C CA . LYS A 1 396 ? 3.914 22.712 9.400 1.00 82.00 396 LYS A CA 1
ATOM 3150 C C . LYS A 1 396 ? 4.208 23.866 10.372 1.00 82.00 396 LYS A C 1
ATOM 3152 O O . LYS A 1 396 ? 4.679 23.607 11.476 1.00 82.00 396 LYS A O 1
ATOM 3157 N N . GLN A 1 397 ? 3.948 25.115 9.983 1.00 82.12 397 GLN A N 1
ATOM 3158 C CA . GLN A 1 397 ? 4.148 26.300 10.824 1.00 82.12 397 GLN A CA 1
ATOM 3159 C C . GLN A 1 397 ? 2.952 26.575 11.753 1.00 82.12 397 GLN A C 1
ATOM 3161 O O . GLN A 1 397 ? 3.156 27.003 12.886 1.00 82.12 397 GLN A O 1
ATOM 3166 N N . PHE A 1 398 ? 1.726 26.290 11.303 1.00 79.56 398 PHE A N 1
ATOM 3167 C CA . PHE A 1 398 ? 0.476 26.596 12.010 1.00 79.56 398 PHE A CA 1
ATOM 3168 C C . PHE A 1 398 ? -0.448 25.362 12.198 1.00 79.56 398 PHE A C 1
ATOM 3170 O O . PHE A 1 398 ? -1.646 25.444 11.915 1.00 79.56 398 PHE A O 1
ATOM 3177 N N . PRO A 1 399 ? 0.049 24.209 12.699 1.00 73.19 399 PRO A N 1
ATOM 3178 C CA . PRO A 1 399 ? -0.656 22.914 12.660 1.00 73.19 399 PRO A CA 1
ATOM 3179 C C . PRO A 1 399 ? -1.939 22.816 13.507 1.00 73.19 399 PRO A C 1
ATOM 3181 O O . PRO A 1 399 ? -2.630 21.800 13.442 1.00 73.19 399 PRO A O 1
ATOM 3184 N N . LEU A 1 400 ? -2.247 23.835 14.317 1.00 76.19 400 LEU A N 1
ATOM 3185 C CA . LEU A 1 400 ? -3.482 23.944 15.109 1.00 76.19 400 LEU A CA 1
ATOM 3186 C C . LEU A 1 400 ? -4.486 24.964 14.538 1.00 76.19 400 LEU A C 1
ATOM 3188 O O . LEU A 1 400 ? -5.600 25.045 15.038 1.00 76.19 400 LEU A O 1
ATOM 3192 N N . GLN A 1 401 ? -4.099 25.743 13.522 1.00 76.00 401 GLN A N 1
ATOM 3193 C CA . GLN A 1 401 ? -4.929 26.794 12.911 1.00 76.00 401 GLN A CA 1
ATOM 3194 C C . GLN A 1 401 ? -5.300 26.491 11.452 1.00 76.00 401 GLN A C 1
ATOM 3196 O O . GLN A 1 401 ? -6.227 27.094 10.923 1.00 76.00 401 GLN A O 1
ATOM 3201 N N . ILE A 1 402 ? -4.578 25.587 10.780 1.00 81.12 402 ILE A N 1
ATOM 3202 C CA . ILE A 1 402 ? -4.808 25.257 9.370 1.00 81.12 402 ILE A CA 1
ATOM 3203 C C . ILE A 1 402 ? -4.756 23.739 9.145 1.00 81.12 402 ILE A C 1
ATOM 3205 O O . ILE A 1 402 ? -3.960 23.032 9.762 1.00 81.12 402 ILE A O 1
ATOM 3209 N N . ASN A 1 403 ? -5.630 23.222 8.278 1.00 82.50 403 ASN A N 1
ATOM 3210 C CA . ASN A 1 403 ? -5.812 21.780 8.056 1.00 82.50 403 ASN A CA 1
ATOM 3211 C C . ASN A 1 403 ? -6.043 21.459 6.565 1.00 82.50 403 ASN A C 1
ATOM 3213 O O . ASN A 1 403 ? -6.981 20.747 6.196 1.00 82.50 403 ASN A O 1
ATOM 3217 N N . LEU A 1 404 ? -5.170 22.006 5.713 1.00 86.12 404 LEU A N 1
ATOM 3218 C CA . LEU A 1 404 ? -5.191 21.895 4.249 1.00 86.12 404 LEU A CA 1
ATOM 3219 C C . LEU A 1 404 ? -5.343 20.446 3.781 1.00 86.12 404 LEU A C 1
ATOM 3221 O O . LEU A 1 404 ? -6.125 20.146 2.882 1.00 86.12 404 LEU A O 1
ATOM 3225 N N . PHE A 1 405 ? -4.608 19.531 4.415 1.00 88.88 405 PHE A N 1
ATOM 3226 C CA . PHE A 1 405 ? -4.571 18.129 4.012 1.00 88.88 405 PHE A CA 1
ATOM 3227 C C . PHE A 1 405 ? -5.612 17.247 4.720 1.00 88.88 405 PHE A C 1
ATOM 3229 O O . PHE A 1 405 ? -5.495 16.026 4.659 1.00 88.88 405 PHE A O 1
ATOM 3236 N N . SER A 1 406 ? -6.626 17.818 5.383 1.00 84.25 406 SER A N 1
ATOM 3237 C CA . SER A 1 406 ? -7.682 17.106 6.136 1.00 84.25 406 SER A CA 1
ATOM 3238 C C . SER A 1 406 ? -8.197 15.824 5.456 1.00 84.25 406 SER A C 1
ATOM 3240 O O . SER A 1 406 ? -8.090 14.731 6.014 1.00 84.25 406 SER A O 1
ATOM 3242 N N . SER A 1 407 ? -8.678 15.933 4.215 1.00 82.25 407 SER A N 1
ATOM 3243 C CA . SER A 1 407 ? -9.184 14.793 3.433 1.00 82.25 407 SER A CA 1
ATOM 3244 C C . SER A 1 407 ? -8.082 13.798 3.034 1.00 82.25 407 SER A C 1
ATOM 3246 O O . SER A 1 407 ? -8.307 12.590 3.009 1.00 82.25 407 SER A O 1
ATOM 3248 N N . VAL A 1 408 ? -6.870 14.283 2.742 1.00 87.69 408 VAL A N 1
ATOM 3249 C CA . VAL A 1 408 ? -5.730 13.446 2.321 1.00 87.69 408 VAL A CA 1
ATOM 3250 C C . VAL A 1 408 ? -5.189 12.633 3.506 1.00 87.69 408 VAL A C 1
ATOM 3252 O O . VAL A 1 408 ? -4.909 11.442 3.365 1.00 87.69 408 VAL A O 1
ATOM 3255 N N . LYS A 1 409 ? -5.146 13.236 4.704 1.00 86.81 409 LYS A N 1
ATOM 3256 C CA . LYS A 1 409 ? -4.825 12.585 5.985 1.00 86.81 409 LYS A CA 1
ATOM 3257 C C . LYS A 1 409 ? -5.754 11.403 6.265 1.00 86.81 409 LYS A C 1
ATOM 3259 O O . LYS A 1 409 ? -5.268 10.320 6.584 1.00 86.81 409 LYS A O 1
ATOM 3264 N N . GLN A 1 410 ? -7.072 11.582 6.125 1.00 80.56 410 GLN A N 1
ATOM 3265 C CA . GLN A 1 410 ? -8.059 10.517 6.366 1.00 80.56 410 GLN A CA 1
ATOM 3266 C C . GLN A 1 410 ? -7.803 9.276 5.496 1.00 80.56 410 GLN A C 1
ATOM 3268 O O . GLN A 1 410 ? -7.853 8.154 6.003 1.00 80.56 410 GLN A O 1
ATOM 3273 N N . ILE A 1 411 ? -7.483 9.477 4.212 1.00 85.06 411 ILE A N 1
ATOM 3274 C CA . ILE A 1 411 ? -7.111 8.402 3.282 1.00 85.06 411 ILE A CA 1
ATOM 3275 C C . ILE A 1 411 ? -5.776 7.780 3.719 1.00 85.06 411 ILE A C 1
ATOM 3277 O O . ILE A 1 411 ? -5.697 6.574 3.947 1.00 85.06 411 ILE A O 1
ATOM 3281 N N . TYR A 1 412 ? -4.738 8.599 3.919 1.00 87.25 412 TYR A N 1
ATOM 3282 C CA . TYR A 1 412 ? -3.396 8.149 4.297 1.00 87.25 412 TYR A CA 1
ATOM 3283 C C . TYR A 1 412 ? -3.375 7.313 5.584 1.00 87.25 412 TYR A C 1
ATOM 3285 O O . TYR A 1 412 ? -2.707 6.282 5.636 1.00 87.25 412 TYR A O 1
ATOM 3293 N N . TYR A 1 413 ? -4.135 7.685 6.619 1.00 83.44 413 TYR A N 1
ATOM 3294 C CA . TYR A 1 413 ? -4.210 6.896 7.852 1.00 83.44 413 TYR A CA 1
ATOM 3295 C C . TYR A 1 413 ? -4.879 5.526 7.657 1.00 83.44 413 TYR A C 1
ATOM 3297 O O . TYR A 1 413 ? -4.547 4.599 8.398 1.00 83.44 413 TYR A O 1
ATOM 3305 N N . LYS A 1 414 ? -5.772 5.383 6.663 1.00 78.25 414 LYS A N 1
ATOM 3306 C CA . LYS A 1 414 ? -6.414 4.114 6.268 1.00 78.25 414 LYS A CA 1
ATOM 3307 C C . LYS A 1 414 ? -5.525 3.244 5.351 1.00 78.25 414 LYS A C 1
ATOM 3309 O O . LYS A 1 414 ? -5.842 2.073 5.163 1.00 78.25 414 LYS A O 1
ATOM 3314 N N . MET A 1 415 ? -4.416 3.767 4.810 1.00 83.94 415 MET A N 1
ATOM 3315 C CA . MET A 1 415 ? -3.496 3.020 3.934 1.00 83.94 415 MET A CA 1
ATOM 3316 C C . MET A 1 415 ? -2.610 1.995 4.685 1.00 83.94 415 MET A C 1
ATOM 3318 O O . MET A 1 415 ? -2.189 2.259 5.818 1.00 83.94 415 MET A O 1
ATOM 3322 N N . PRO A 1 416 ? -2.224 0.869 4.041 1.00 84.94 416 PRO A N 1
ATOM 3323 C CA . PRO A 1 416 ? -1.208 -0.058 4.554 1.00 84.94 416 PRO A CA 1
ATOM 3324 C C . PRO A 1 416 ? 0.160 0.604 4.798 1.00 84.94 416 PRO A C 1
ATOM 3326 O O . PRO A 1 416 ? 0.553 1.515 4.070 1.00 84.94 416 PRO A O 1
ATOM 3329 N N . LEU A 1 417 ? 0.940 0.103 5.768 1.00 85.81 417 LEU A N 1
ATOM 3330 C CA . LEU A 1 417 ? 2.258 0.667 6.120 1.00 85.81 417 LEU A CA 1
ATOM 3331 C C . LEU A 1 417 ? 3.238 0.706 4.931 1.00 85.81 417 LEU A C 1
ATOM 3333 O O . LEU A 1 417 ? 3.888 1.725 4.708 1.00 85.81 417 LEU A O 1
ATOM 3337 N N . ALA A 1 418 ? 3.293 -0.351 4.115 1.00 86.56 418 ALA A N 1
ATOM 3338 C CA . ALA A 1 418 ? 4.123 -0.368 2.909 1.00 86.56 418 ALA A CA 1
ATOM 3339 C C . ALA A 1 418 ? 3.701 0.713 1.892 1.00 86.56 418 ALA A C 1
ATOM 3341 O O . ALA A 1 418 ? 4.561 1.397 1.339 1.00 86.56 418 ALA A O 1
ATOM 3342 N N . LEU A 1 419 ? 2.394 0.947 1.719 1.00 89.94 419 LEU A N 1
ATOM 3343 C CA . LEU A 1 419 ? 1.863 1.987 0.830 1.00 89.94 419 LEU A CA 1
ATOM 3344 C C . LEU A 1 419 ? 2.171 3.400 1.359 1.00 89.94 419 LEU A C 1
ATOM 3346 O O . LEU A 1 419 ? 2.543 4.288 0.591 1.00 89.94 419 LEU A O 1
ATOM 3350 N N . LYS A 1 420 ? 2.130 3.594 2.687 1.00 90.62 420 LYS A N 1
ATOM 3351 C CA . LYS A 1 420 ? 2.606 4.823 3.345 1.00 90.62 420 LYS A CA 1
ATOM 3352 C C . LYS A 1 420 ? 4.092 5.079 3.055 1.00 90.62 420 LYS A C 1
ATOM 3354 O O . LYS A 1 420 ? 4.462 6.230 2.819 1.00 90.62 420 LYS A O 1
ATOM 3359 N N . SER A 1 421 ? 4.941 4.044 3.019 1.00 91.06 421 SER A N 1
ATOM 3360 C CA . SER A 1 421 ? 6.348 4.162 2.590 1.00 91.06 421 SER A CA 1
ATOM 3361 C C . SER A 1 421 ? 6.502 4.445 1.093 1.00 91.06 421 SER A C 1
ATOM 3363 O O . SER A 1 421 ? 7.329 5.281 0.738 1.00 91.06 421 SER A O 1
ATOM 3365 N N . CYS A 1 422 ? 5.701 3.818 0.227 1.00 94.00 422 CYS A N 1
ATOM 3366 C CA . CYS A 1 422 ? 5.665 4.093 -1.214 1.00 94.00 422 CYS A CA 1
ATOM 3367 C C . CYS A 1 422 ? 5.352 5.571 -1.507 1.00 94.00 422 CYS A C 1
ATOM 3369 O O . CYS A 1 422 ? 6.110 6.235 -2.217 1.00 94.00 422 CYS A O 1
ATOM 3371 N N . LEU A 1 423 ? 4.290 6.108 -0.893 1.00 94.25 423 LEU A N 1
ATOM 3372 C CA . LEU A 1 423 ? 3.913 7.523 -0.991 1.00 94.25 423 LEU A CA 1
ATOM 3373 C C . LEU A 1 423 ? 5.004 8.446 -0.432 1.00 94.25 423 LEU A C 1
ATOM 3375 O O . LEU A 1 423 ? 5.324 9.471 -1.030 1.00 94.25 423 LEU A O 1
ATOM 3379 N N . SER A 1 424 ? 5.614 8.055 0.691 1.00 92.56 424 SER A N 1
ATOM 3380 C CA . SER A 1 424 ? 6.731 8.796 1.285 1.00 92.56 424 SER A CA 1
ATOM 3381 C C . SER A 1 424 ? 7.917 8.881 0.320 1.00 92.56 424 SER A C 1
ATOM 3383 O O . SER A 1 424 ? 8.445 9.966 0.098 1.00 92.56 424 SER A O 1
ATOM 3385 N N . TYR A 1 425 ? 8.312 7.771 -0.308 1.00 94.56 425 TYR A N 1
ATOM 3386 C CA . TYR A 1 425 ? 9.400 7.768 -1.287 1.00 94.56 425 TYR A CA 1
ATOM 3387 C C . TYR A 1 425 ? 9.097 8.661 -2.498 1.00 94.56 425 TYR A C 1
ATOM 3389 O O . TYR A 1 425 ? 9.946 9.446 -2.914 1.00 94.56 425 TYR A O 1
ATOM 3397 N N . LEU A 1 426 ? 7.864 8.610 -3.017 1.00 94.81 426 LEU A N 1
ATOM 3398 C CA . LEU A 1 426 ? 7.435 9.425 -4.159 1.00 94.81 426 LEU A CA 1
ATOM 3399 C C . LEU A 1 426 ? 7.551 10.942 -3.918 1.00 94.81 426 LEU A C 1
ATOM 3401 O O . LEU A 1 426 ? 7.679 11.697 -4.880 1.00 94.81 426 LEU A O 1
ATOM 3405 N N . SER A 1 427 ? 7.607 11.398 -2.660 1.00 93.25 427 SER A N 1
ATOM 3406 C CA . SER A 1 427 ? 7.922 12.801 -2.363 1.00 93.25 427 SER A CA 1
ATOM 3407 C C . SER A 1 427 ? 9.290 13.241 -2.902 1.00 93.25 427 SER A C 1
ATOM 3409 O O . SER A 1 427 ? 9.449 14.426 -3.171 1.00 93.25 427 SER A O 1
ATOM 3411 N N . MET A 1 428 ? 10.259 12.339 -3.124 1.00 91.31 428 MET A N 1
ATOM 3412 C CA . MET A 1 428 ? 11.586 12.688 -3.659 1.00 91.31 428 MET A CA 1
ATOM 3413 C C . MET A 1 428 ? 11.540 13.330 -5.051 1.00 91.31 428 MET A C 1
ATOM 3415 O O . MET A 1 428 ? 12.364 14.199 -5.338 1.00 91.31 428 MET A O 1
ATOM 3419 N N . PHE A 1 429 ? 10.587 12.952 -5.904 1.00 90.81 429 PHE A N 1
ATOM 3420 C CA . PHE A 1 429 ? 10.488 13.478 -7.267 1.00 90.81 429 PHE A CA 1
ATOM 3421 C C . PHE A 1 429 ? 10.058 14.962 -7.270 1.00 90.81 429 PHE A C 1
ATOM 3423 O O . PHE A 1 429 ? 9.418 15.418 -6.315 1.00 90.81 429 PHE A O 1
ATOM 3430 N N . PRO A 1 430 ? 10.403 15.764 -8.296 1.00 88.00 430 PRO A N 1
ATOM 3431 C CA . PRO A 1 430 ? 9.886 17.129 -8.441 1.00 88.00 430 PRO A CA 1
ATOM 3432 C C . PRO A 1 430 ? 8.360 17.173 -8.656 1.00 88.00 430 PRO A C 1
ATOM 3434 O O . PRO A 1 430 ? 7.793 16.276 -9.286 1.00 88.00 430 PRO A O 1
ATOM 3437 N N . LYS A 1 431 ? 7.695 18.232 -8.169 1.00 87.94 431 LYS A N 1
ATOM 3438 C CA . LYS A 1 431 ? 6.247 18.457 -8.357 1.00 87.94 431 LYS A CA 1
ATOM 3439 C C . LYS A 1 431 ? 5.915 18.488 -9.860 1.00 87.94 431 LYS A C 1
ATOM 3441 O O . LYS A 1 431 ? 6.639 19.118 -10.627 1.00 87.94 431 LYS A O 1
ATOM 3446 N N . GLY A 1 432 ? 4.870 17.771 -10.281 1.00 85.50 432 GLY A N 1
ATOM 3447 C CA . GLY A 1 432 ? 4.443 17.678 -11.688 1.00 85.50 432 GLY A CA 1
ATOM 3448 C C . GLY A 1 432 ? 5.371 16.903 -12.641 1.00 85.50 432 GLY A C 1
ATOM 3449 O O . GLY A 1 432 ? 5.097 16.864 -13.840 1.00 85.50 432 GLY A O 1
ATOM 3450 N N . SER A 1 433 ? 6.459 16.291 -12.153 1.00 87.44 433 SER A N 1
ATOM 3451 C CA . SER A 1 433 ? 7.375 15.520 -13.007 1.00 87.44 433 SER A CA 1
ATOM 3452 C C . SER A 1 433 ? 6.779 14.187 -13.480 1.00 87.44 433 SER A C 1
ATOM 3454 O O . SER A 1 433 ? 5.979 13.563 -12.785 1.00 87.44 433 SER A O 1
ATOM 3456 N N . ASN A 1 434 ? 7.194 13.753 -14.673 1.00 88.31 434 ASN A N 1
ATOM 3457 C CA . ASN A 1 434 ? 6.844 12.451 -15.241 1.00 88.31 434 ASN A CA 1
ATOM 3458 C C . ASN A 1 434 ? 7.667 11.343 -14.572 1.00 88.31 434 ASN A C 1
ATOM 3460 O O . ASN A 1 434 ? 8.898 11.375 -14.615 1.00 88.31 434 ASN A O 1
ATOM 3464 N N . ILE A 1 435 ? 6.988 10.347 -14.008 1.00 89.44 435 ILE A N 1
ATOM 3465 C CA . ILE A 1 435 ? 7.580 9.246 -13.248 1.00 89.44 435 ILE A CA 1
ATOM 3466 C C . ILE A 1 435 ? 7.303 7.925 -13.984 1.00 89.44 435 ILE A C 1
ATOM 3468 O O . ILE A 1 435 ? 6.145 7.586 -14.225 1.00 89.44 435 ILE A O 1
ATOM 3472 N N . ARG A 1 436 ? 8.357 7.177 -14.349 1.00 86.06 436 ARG A N 1
ATOM 3473 C CA . ARG A 1 436 ? 8.253 5.830 -14.948 1.00 86.06 436 ARG A CA 1
ATOM 3474 C C . ARG A 1 436 ? 7.896 4.793 -13.874 1.00 86.06 436 ARG A C 1
ATOM 3476 O O . ARG A 1 436 ? 8.560 4.721 -12.836 1.00 86.06 436 ARG A O 1
ATOM 3483 N N . MET A 1 437 ? 6.892 3.957 -14.141 1.00 86.50 437 MET A N 1
ATOM 3484 C CA . MET A 1 437 ? 6.421 2.909 -13.224 1.00 86.50 437 MET A CA 1
ATOM 3485 C C . MET A 1 437 ? 7.520 1.911 -12.831 1.00 86.50 437 MET A C 1
ATOM 3487 O O . MET A 1 437 ? 7.652 1.573 -11.655 1.00 86.50 437 MET A O 1
ATOM 3491 N N . GLU A 1 438 ? 8.331 1.461 -13.785 1.00 83.00 438 GLU A N 1
ATOM 3492 C CA . GLU A 1 438 ? 9.325 0.400 -13.570 1.00 83.00 438 GLU A CA 1
ATOM 3493 C C . GLU A 1 438 ? 10.518 0.886 -12.741 1.00 83.00 438 GLU A C 1
ATOM 3495 O O . GLU A 1 438 ? 10.911 0.218 -11.779 1.00 83.00 438 GLU A O 1
ATOM 3500 N N . ASN A 1 439 ? 11.026 2.088 -13.035 1.00 87.69 439 ASN A N 1
ATOM 3501 C CA . ASN A 1 439 ? 12.061 2.755 -12.245 1.00 87.69 439 ASN A CA 1
ATOM 3502 C C . ASN A 1 439 ? 11.596 2.927 -10.782 1.00 87.69 439 ASN A C 1
ATOM 3504 O O . ASN A 1 439 ? 12.349 2.633 -9.860 1.00 87.69 439 ASN A O 1
ATOM 3508 N N . VAL A 1 440 ? 10.333 3.295 -10.523 1.00 92.75 440 VAL A N 1
ATOM 3509 C CA . VAL A 1 440 ? 9.813 3.386 -9.141 1.00 92.75 440 VAL A CA 1
ATOM 3510 C C . VAL A 1 440 ? 9.670 2.025 -8.459 1.00 92.75 440 VAL A C 1
ATOM 3512 O O . VAL A 1 440 ? 10.074 1.888 -7.303 1.00 92.75 440 VAL A O 1
ATOM 3515 N N . ILE A 1 441 ? 9.135 1.005 -9.138 1.00 91.12 441 ILE A N 1
ATOM 3516 C CA . ILE A 1 441 ? 8.987 -0.339 -8.552 1.00 91.12 441 ILE A CA 1
ATOM 3517 C C . ILE A 1 441 ? 10.358 -0.925 -8.185 1.00 91.12 441 ILE A C 1
ATOM 3519 O O . ILE A 1 441 ? 10.522 -1.474 -7.093 1.00 91.12 441 ILE A O 1
ATOM 3523 N N . THR A 1 442 ? 11.356 -0.770 -9.056 1.00 90.25 442 THR A N 1
ATOM 3524 C CA . THR A 1 442 ? 12.729 -1.236 -8.809 1.00 90.25 442 THR A CA 1
ATOM 3525 C C . THR A 1 442 ? 13.434 -0.423 -7.717 1.00 90.25 442 THR A C 1
ATOM 3527 O O . THR A 1 442 ? 14.099 -1.016 -6.870 1.00 90.25 442 THR A O 1
ATOM 3530 N N . GLN A 1 443 ? 13.219 0.894 -7.623 1.00 94.75 443 GLN A N 1
ATOM 3531 C CA . GLN A 1 443 ? 13.709 1.713 -6.501 1.00 94.75 443 GLN A CA 1
ATOM 3532 C C . GLN A 1 443 ? 13.069 1.311 -5.155 1.00 94.75 443 GLN A C 1
ATOM 3534 O O . GLN A 1 443 ? 13.764 1.196 -4.142 1.00 94.75 443 GLN A O 1
ATOM 3539 N N . TRP A 1 444 ? 11.761 1.025 -5.122 1.00 94.31 444 TRP A N 1
ATOM 3540 C CA . TRP A 1 444 ? 11.088 0.509 -3.922 1.00 94.31 444 TRP A CA 1
ATOM 3541 C C . TRP A 1 444 ? 11.565 -0.900 -3.531 1.00 94.31 444 TRP A C 1
ATOM 3543 O O . TRP A 1 444 ? 11.665 -1.198 -2.337 1.00 94.31 444 TRP A O 1
ATOM 3553 N N . ALA A 1 445 ? 11.878 -1.757 -4.509 1.00 89.75 445 ALA A N 1
ATOM 3554 C CA . ALA A 1 445 ? 12.488 -3.067 -4.280 1.00 89.75 445 ALA A CA 1
ATOM 3555 C C . ALA A 1 445 ? 13.900 -2.930 -3.681 1.00 89.75 445 ALA A C 1
ATOM 3557 O O . ALA A 1 445 ? 14.162 -3.487 -2.616 1.00 89.75 445 ALA A O 1
ATOM 3558 N N . ALA A 1 446 ? 14.752 -2.096 -4.285 1.00 90.88 446 ALA A N 1
ATOM 3559 C CA . ALA A 1 446 ? 16.112 -1.792 -3.831 1.00 90.88 446 ALA A CA 1
ATOM 3560 C C . ALA A 1 446 ? 16.169 -1.233 -2.395 1.00 90.88 446 ALA A C 1
ATOM 3562 O O . ALA A 1 446 ? 17.100 -1.514 -1.635 1.00 90.88 446 ALA A O 1
ATOM 3563 N N . LEU A 1 447 ? 15.159 -0.457 -1.987 1.00 90.88 447 LEU A N 1
ATOM 3564 C CA . LEU A 1 447 ? 15.017 0.021 -0.607 1.00 90.88 447 LEU A CA 1
ATOM 3565 C C . LEU A 1 447 ? 14.503 -1.050 0.369 1.00 90.88 447 LEU A C 1
ATOM 3567 O O . LEU A 1 447 ? 14.690 -0.895 1.578 1.00 90.88 447 LEU A O 1
ATOM 3571 N N . GLY A 1 448 ? 13.890 -2.127 -0.126 1.00 86.56 448 GLY A N 1
ATOM 3572 C CA . GLY A 1 448 ? 13.216 -3.156 0.670 1.00 86.56 448 GLY A CA 1
ATOM 3573 C C . GLY A 1 448 ? 11.799 -2.771 1.111 1.00 86.56 448 GLY A C 1
ATOM 3574 O O . GLY A 1 448 ? 11.279 -3.350 2.059 1.00 86.56 448 GLY A O 1
ATOM 3575 N N . ILE A 1 449 ? 11.170 -1.777 0.471 1.00 89.50 449 ILE A N 1
ATOM 3576 C CA . ILE A 1 449 ? 9.791 -1.359 0.783 1.00 89.50 449 ILE A CA 1
ATOM 3577 C C . ILE A 1 449 ? 8.800 -2.463 0.379 1.00 89.50 449 ILE A C 1
ATOM 3579 O O . ILE A 1 449 ? 7.849 -2.744 1.115 1.00 89.50 449 ILE A O 1
ATOM 3583 N N . LEU A 1 450 ? 9.050 -3.124 -0.756 1.00 85.56 450 LEU A N 1
ATOM 3584 C CA . LEU A 1 450 ? 8.235 -4.217 -1.294 1.00 85.56 450 LEU A CA 1
ATOM 3585 C C . LEU A 1 450 ? 8.595 -5.575 -0.667 1.00 85.56 450 LEU A C 1
ATOM 3587 O O . LEU A 1 450 ? 9.759 -5.858 -0.405 1.00 85.56 450 LEU A O 1
ATOM 3591 N N . GLY A 1 451 ? 7.586 -6.427 -0.467 1.00 65.25 451 GLY A N 1
ATOM 3592 C CA . GLY A 1 451 ? 7.736 -7.805 0.021 1.00 65.25 451 GLY A CA 1
ATOM 3593 C C . GLY A 1 451 ? 6.675 -8.181 1.060 1.00 65.25 451 GLY A C 1
ATOM 3594 O O . GLY A 1 451 ? 6.361 -7.377 1.938 1.00 65.25 451 GLY A O 1
ATOM 3595 N N . SER A 1 452 ? 6.123 -9.395 0.971 1.00 53.34 452 SER A N 1
ATOM 3596 C CA . SER A 1 452 ? 5.071 -9.897 1.869 1.00 53.34 452 SER A CA 1
ATOM 3597 C C . SER A 1 452 ? 5.617 -10.861 2.931 1.00 53.34 452 SER A C 1
ATOM 3599 O O . SER A 1 452 ? 6.625 -11.533 2.723 1.00 53.34 452 SER A O 1
ATOM 3601 N N . THR A 1 453 ? 4.922 -10.983 4.067 1.00 45.12 453 THR A N 1
ATOM 3602 C CA . THR A 1 453 ? 5.299 -11.875 5.187 1.00 45.12 453 THR A CA 1
ATOM 3603 C C . THR A 1 453 ? 5.236 -13.371 4.856 1.00 45.12 453 THR A C 1
ATOM 3605 O O . THR A 1 453 ? 5.699 -14.188 5.650 1.00 45.12 453 THR A O 1
ATOM 3608 N N . HIS A 1 454 ? 4.663 -13.734 3.704 1.00 44.50 454 HIS A N 1
ATOM 3609 C CA . HIS A 1 454 ? 4.444 -15.118 3.268 1.00 44.50 454 HIS A CA 1
ATOM 3610 C C . HIS A 1 454 ? 4.969 -15.414 1.851 1.00 44.50 454 HIS A C 1
ATOM 3612 O O . HIS A 1 454 ? 4.746 -16.510 1.349 1.00 44.50 454 HIS A O 1
ATOM 3618 N N . GLY A 1 455 ? 5.650 -14.465 1.191 1.00 49.06 455 GLY A N 1
ATOM 3619 C CA . GLY A 1 455 ? 6.241 -14.665 -0.144 1.00 49.06 455 GLY A CA 1
ATOM 3620 C C . GLY A 1 455 ? 5.240 -14.892 -1.289 1.00 49.06 455 GLY A C 1
ATOM 3621 O O . GLY A 1 455 ? 5.634 -15.338 -2.359 1.00 49.06 455 GLY A O 1
ATOM 3622 N N . SER A 1 456 ? 3.955 -14.600 -1.076 1.00 56.72 456 SER A N 1
ATOM 3623 C CA . SER A 1 456 ? 2.836 -15.011 -1.940 1.00 56.72 456 SER A CA 1
ATOM 3624 C C . SER A 1 456 ? 2.705 -14.298 -3.294 1.00 56.72 456 SER A C 1
ATOM 3626 O O . SER A 1 456 ? 1.855 -14.687 -4.089 1.00 56.72 456 SER A O 1
ATOM 3628 N N . LEU A 1 457 ? 3.487 -13.246 -3.556 1.00 63.41 457 LEU A N 1
ATOM 3629 C CA . LEU A 1 457 ? 3.436 -12.450 -4.789 1.00 63.41 457 LEU A CA 1
ATOM 3630 C C . LEU A 1 457 ? 4.854 -12.021 -5.207 1.00 63.41 457 LEU A C 1
ATOM 3632 O O . LEU A 1 457 ? 5.627 -11.607 -4.336 1.00 63.41 457 LEU A O 1
ATOM 3636 N N . PRO A 1 458 ? 5.193 -12.044 -6.512 1.00 72.94 458 PRO A N 1
ATOM 3637 C CA . PRO A 1 458 ? 6.437 -11.472 -7.022 1.00 72.94 458 PRO A CA 1
ATOM 3638 C C . PRO A 1 458 ? 6.577 -9.983 -6.686 1.00 72.94 458 PRO A C 1
ATOM 3640 O O . PRO A 1 458 ? 5.595 -9.238 -6.679 1.00 72.94 458 PRO A O 1
ATOM 3643 N N . VAL A 1 459 ? 7.814 -9.527 -6.468 1.00 79.50 459 VAL A N 1
ATOM 3644 C CA . VAL A 1 459 ? 8.122 -8.141 -6.065 1.00 79.50 459 VAL A CA 1
ATOM 3645 C C . VAL A 1 459 ? 7.561 -7.118 -7.061 1.00 79.50 459 VAL A C 1
ATOM 3647 O O . VAL A 1 459 ? 6.924 -6.150 -6.647 1.00 79.50 459 VAL A O 1
ATOM 3650 N N . TYR A 1 460 ? 7.723 -7.364 -8.365 1.00 79.75 460 TYR A N 1
ATOM 3651 C CA . TYR A 1 460 ? 7.210 -6.487 -9.421 1.00 79.75 460 TYR A CA 1
ATOM 3652 C C . TYR A 1 460 ? 5.673 -6.399 -9.422 1.00 79.75 460 TYR A C 1
ATOM 3654 O O . TYR A 1 460 ? 5.114 -5.303 -9.425 1.00 79.75 460 TYR A O 1
ATOM 3662 N N . ALA A 1 461 ? 4.982 -7.540 -9.313 1.00 78.44 461 ALA A N 1
ATOM 3663 C CA . ALA A 1 461 ? 3.521 -7.596 -9.224 1.00 78.44 461 ALA A CA 1
ATOM 3664 C C . ALA A 1 461 ? 2.988 -6.875 -7.969 1.00 78.44 461 ALA A C 1
ATOM 3666 O O . ALA A 1 461 ? 2.010 -6.130 -8.042 1.00 78.44 461 ALA A O 1
ATOM 3667 N N . GLN A 1 462 ? 3.670 -7.027 -6.828 1.00 84.00 462 GLN A N 1
ATOM 3668 C CA . GLN A 1 462 ? 3.333 -6.313 -5.595 1.00 84.00 462 GLN A CA 1
ATOM 3669 C C . GLN A 1 462 ? 3.533 -4.791 -5.727 1.00 84.00 462 GLN A C 1
ATOM 3671 O O . GLN A 1 462 ? 2.732 -4.025 -5.188 1.00 84.00 462 GLN A O 1
ATOM 3676 N N . GLY A 1 463 ? 4.560 -4.353 -6.464 1.00 88.00 463 GLY A N 1
ATOM 3677 C CA . GLY A 1 463 ? 4.786 -2.947 -6.807 1.00 88.00 463 GLY A CA 1
ATOM 3678 C C . GLY A 1 463 ? 3.712 -2.377 -7.739 1.00 88.00 463 GLY A C 1
ATOM 3679 O O . GLY A 1 463 ? 3.163 -1.314 -7.447 1.00 88.00 463 GLY A O 1
ATOM 3680 N N . ARG A 1 464 ? 3.341 -3.111 -8.803 1.00 85.12 464 ARG A N 1
ATOM 3681 C CA . ARG A 1 464 ? 2.227 -2.746 -9.701 1.00 85.12 464 ARG A CA 1
ATOM 3682 C C . ARG A 1 464 ? 0.920 -2.576 -8.926 1.00 85.12 464 ARG A C 1
ATOM 3684 O O . ARG A 1 464 ? 0.273 -1.544 -9.088 1.00 85.12 464 ARG A O 1
ATOM 3691 N N . LYS A 1 465 ? 0.588 -3.508 -8.020 1.00 85.25 465 LYS A N 1
ATOM 3692 C CA . LYS A 1 465 ? -0.599 -3.399 -7.154 1.00 85.25 465 LYS A CA 1
ATOM 3693 C C . LYS A 1 465 ? -0.601 -2.108 -6.325 1.00 85.25 465 LYS A C 1
ATOM 3695 O O . LYS A 1 465 ? -1.609 -1.412 -6.311 1.00 85.25 465 LYS A O 1
ATOM 3700 N N . TYR A 1 466 ? 0.512 -1.743 -5.687 1.00 90.44 466 TYR A N 1
ATOM 3701 C CA . TYR A 1 466 ? 0.588 -0.497 -4.909 1.00 90.44 466 TYR A CA 1
ATOM 3702 C C . TYR A 1 466 ? 0.464 0.769 -5.773 1.00 90.44 466 TYR A C 1
ATOM 3704 O O . TYR A 1 466 ? -0.129 1.751 -5.332 1.00 90.44 466 TYR A O 1
ATOM 3712 N N . ILE A 1 467 ? 0.959 0.764 -7.015 1.00 91.50 467 ILE A N 1
ATOM 3713 C CA . ILE A 1 467 ? 0.762 1.897 -7.936 1.00 91.50 467 ILE A CA 1
ATOM 3714 C C . ILE A 1 467 ? -0.695 1.969 -8.412 1.00 91.50 467 ILE A C 1
ATOM 3716 O O . ILE A 1 467 ? -1.253 3.060 -8.458 1.00 91.50 467 ILE A O 1
ATOM 3720 N N . GLN A 1 468 ? -1.347 0.831 -8.673 1.00 86.62 468 GLN A N 1
ATOM 3721 C CA . GLN A 1 468 ? -2.784 0.778 -8.972 1.00 86.62 468 GLN A CA 1
ATOM 3722 C C . GLN A 1 468 ? -3.644 1.247 -7.787 1.00 86.62 468 GLN A C 1
ATOM 3724 O O . GLN A 1 468 ? -4.601 1.987 -7.995 1.00 86.62 468 GLN A O 1
ATOM 3729 N N . GLU A 1 469 ? -3.284 0.899 -6.547 1.00 87.81 469 GLU A N 1
ATOM 3730 C CA . GLU A 1 469 ? -3.938 1.427 -5.341 1.00 87.81 469 GLU A CA 1
ATOM 3731 C C . GLU A 1 469 ? -3.825 2.963 -5.272 1.00 87.81 469 GLU A C 1
ATOM 3733 O O . GLU A 1 469 ? -4.842 3.626 -5.073 1.00 87.81 469 GLU A O 1
ATOM 3738 N N . LEU A 1 470 ? -2.640 3.546 -5.517 1.00 92.75 470 LEU A N 1
ATOM 3739 C CA . LEU A 1 470 ? -2.436 5.007 -5.523 1.00 92.75 470 LEU A CA 1
ATOM 3740 C C . LEU A 1 470 ? -3.122 5.735 -6.696 1.00 92.75 470 LEU A C 1
ATOM 3742 O O . LEU A 1 470 ? -3.668 6.822 -6.492 1.00 92.75 470 LEU A O 1
ATOM 3746 N N . LEU A 1 471 ? -3.115 5.150 -7.899 1.00 90.88 471 LEU A N 1
ATOM 3747 C CA . LEU A 1 471 ? -3.855 5.656 -9.064 1.00 90.88 471 LEU A CA 1
ATOM 3748 C C . LEU A 1 471 ? -5.356 5.686 -8.770 1.00 90.88 471 LEU A C 1
ATOM 3750 O O . LEU A 1 471 ? -5.990 6.726 -8.917 1.00 90.88 471 LEU A O 1
ATOM 3754 N N . SER A 1 472 ? -5.900 4.579 -8.246 1.00 88.75 472 SER A N 1
ATOM 3755 C CA . SER A 1 472 ? -7.330 4.460 -7.947 1.00 88.75 472 SER A CA 1
ATOM 3756 C C . SER A 1 472 ? -7.839 5.497 -6.948 1.00 88.75 472 SER A C 1
ATOM 3758 O O . SER A 1 472 ? -9.045 5.682 -6.860 1.00 88.75 472 SER A O 1
ATOM 3760 N N . VAL A 1 473 ? -6.961 6.163 -6.187 1.00 90.81 473 VAL A N 1
ATOM 3761 C CA . VAL A 1 473 ? -7.335 7.180 -5.189 1.00 90.81 473 VAL A CA 1
ATOM 3762 C C . VAL A 1 473 ? -6.917 8.602 -5.558 1.00 90.81 473 VAL A C 1
ATOM 3764 O O . VAL A 1 473 ? -6.903 9.482 -4.696 1.00 90.81 473 VAL A O 1
ATOM 3767 N N . PHE A 1 474 ? -6.587 8.841 -6.833 1.00 91.44 474 PHE A N 1
ATOM 3768 C CA . PHE A 1 474 ? -6.164 10.145 -7.366 1.00 91.44 474 PHE A CA 1
ATOM 3769 C C . PHE A 1 474 ? -4.896 10.704 -6.701 1.00 91.44 474 PHE A C 1
ATOM 3771 O O . PHE A 1 474 ? -4.633 11.903 -6.741 1.00 91.44 474 PHE A O 1
ATOM 3778 N N . PHE A 1 475 ? -4.095 9.845 -6.062 1.00 94.00 475 PHE A N 1
ATOM 3779 C CA . PHE A 1 475 ? -2.785 10.234 -5.530 1.00 94.00 475 PHE A CA 1
ATOM 3780 C C . PHE A 1 475 ? -1.725 10.231 -6.638 1.00 94.00 475 PHE A C 1
ATOM 3782 O O . PHE A 1 475 ? -0.739 10.965 -6.558 1.00 94.00 475 PHE A O 1
ATOM 3789 N N . LEU A 1 476 ? -1.956 9.433 -7.681 1.00 93.25 476 LEU A N 1
ATOM 3790 C CA . LEU A 1 476 ? -1.238 9.452 -8.948 1.00 93.25 476 LEU A CA 1
ATOM 3791 C C . LEU A 1 476 ? -2.230 9.676 -10.097 1.00 93.25 476 LEU A C 1
ATOM 3793 O O . LEU A 1 476 ? -3.391 9.283 -10.005 1.00 93.25 476 LEU A O 1
ATOM 3797 N N . GLU A 1 477 ? -1.735 10.242 -11.190 1.00 88.38 477 GLU A N 1
ATOM 3798 C CA . GLU A 1 477 ? -2.453 10.466 -12.447 1.00 88.38 477 GLU A CA 1
ATOM 3799 C C . GLU A 1 477 ? -1.696 9.749 -13.569 1.00 88.38 477 GLU A C 1
ATOM 3801 O O . GLU A 1 477 ? -0.520 10.042 -13.801 1.00 88.38 477 GLU A O 1
ATOM 3806 N N . ALA A 1 478 ? -2.338 8.803 -14.259 1.00 81.94 478 ALA A N 1
ATOM 3807 C CA . ALA A 1 478 ? -1.759 8.178 -15.449 1.00 81.94 478 ALA A CA 1
ATOM 3808 C C . ALA A 1 478 ? -1.678 9.203 -16.590 1.00 81.94 478 ALA A C 1
ATOM 3810 O O . ALA A 1 478 ? -2.616 9.967 -16.804 1.00 81.94 478 ALA A O 1
ATOM 3811 N N . HIS A 1 479 ? -0.555 9.234 -17.311 1.00 69.69 479 HIS A N 1
ATOM 3812 C CA . HIS A 1 479 ? -0.319 10.214 -18.371 1.00 69.69 479 HIS A CA 1
ATOM 3813 C C . HIS A 1 479 ? -0.489 9.604 -19.765 1.00 69.69 479 HIS A C 1
ATOM 3815 O O . HIS A 1 479 ? 0.453 9.585 -20.564 1.00 69.69 479 HIS A O 1
ATOM 3821 N N . ASP A 1 480 ? -1.693 9.130 -20.070 1.00 52.19 480 ASP A N 1
ATOM 3822 C CA . ASP A 1 480 ? -2.014 8.649 -21.412 1.00 52.19 480 ASP A CA 1
ATOM 3823 C C . ASP A 1 480 ? -1.864 9.792 -22.432 1.00 52.19 480 ASP A C 1
ATOM 3825 O O . ASP A 1 480 ? -2.372 10.900 -22.250 1.00 52.19 480 ASP A O 1
ATOM 3829 N N . LYS A 1 481 ? -1.114 9.547 -23.513 1.00 41.50 481 LYS A N 1
ATOM 3830 C CA . LYS A 1 481 ? -0.946 10.497 -24.627 1.00 41.50 481 LYS A CA 1
ATOM 3831 C C . LYS A 1 481 ? -2.105 10.370 -25.624 1.00 41.50 481 LYS A C 1
ATOM 3833 O O . LYS A 1 481 ? -1.886 10.122 -26.804 1.00 41.50 481 LYS A O 1
ATOM 3838 N N . SER A 1 482 ? -3.337 10.528 -25.152 1.00 35.91 482 SER A N 1
ATOM 3839 C CA . SER A 1 482 ? -4.553 10.441 -25.970 1.00 35.91 482 SER A CA 1
ATOM 3840 C C . SER A 1 482 ? -5.036 11.825 -26.428 1.00 35.91 482 SER A C 1
ATOM 3842 O O . SER A 1 482 ? -6.155 12.236 -26.130 1.00 35.91 482 SER A O 1
ATOM 3844 N N . THR A 1 483 ? -4.172 12.560 -27.134 1.00 28.97 483 THR A N 1
ATOM 3845 C CA . THR A 1 483 ? -4.529 13.804 -27.848 1.00 28.97 483 THR A CA 1
ATOM 3846 C C . THR A 1 483 ? -3.975 13.798 -29.275 1.00 28.97 483 THR A C 1
ATOM 3848 O O . THR A 1 483 ? -3.422 14.791 -29.727 1.00 28.97 483 THR A O 1
ATOM 3851 N N . ASP A 1 484 ? -4.080 12.644 -29.933 1.00 27.98 484 ASP A N 1
ATOM 3852 C CA . ASP A 1 484 ? -4.045 12.441 -31.386 1.00 27.98 484 ASP A CA 1
ATOM 3853 C C . ASP A 1 484 ? -4.604 11.035 -31.679 1.00 27.98 484 ASP A C 1
ATOM 3855 O O . ASP A 1 484 ? -4.637 10.177 -30.788 1.00 27.98 484 ASP A O 1
ATOM 3859 N N . PHE A 1 485 ? -5.055 10.780 -32.911 1.00 35.22 485 PHE A N 1
ATOM 3860 C CA . PHE A 1 485 ? -5.565 9.466 -33.328 1.00 35.22 485 PHE A CA 1
ATOM 3861 C C . PHE A 1 485 ? -4.416 8.449 -33.477 1.00 35.22 485 PHE A C 1
ATOM 3863 O O . PHE A 1 485 ? -3.862 8.264 -34.557 1.00 35.22 485 PHE A O 1
ATOM 3870 N N . GLY A 1 486 ? -4.053 7.773 -32.384 1.00 32.44 486 GLY A N 1
ATOM 3871 C CA . GLY A 1 486 ? -3.094 6.667 -32.412 1.00 32.44 486 GLY A CA 1
ATOM 3872 C C . GLY A 1 486 ? -3.054 5.878 -31.105 1.00 32.44 486 GLY A C 1
ATOM 3873 O O . GLY A 1 486 ? -2.852 6.454 -30.034 1.00 32.44 486 GLY A O 1
ATOM 3874 N N . ILE A 1 487 ? -3.205 4.550 -31.189 1.00 35.88 487 ILE A N 1
ATOM 3875 C CA . ILE A 1 487 ? -3.237 3.625 -30.040 1.00 35.88 487 ILE A CA 1
ATOM 3876 C C . ILE A 1 487 ? -1.807 3.378 -29.522 1.00 35.88 487 ILE A C 1
ATOM 3878 O O . ILE A 1 487 ? -1.223 2.299 -29.622 1.00 35.88 487 ILE A O 1
ATOM 3882 N N . ASN A 1 488 ? -1.206 4.431 -28.969 1.00 32.22 488 ASN A N 1
ATOM 3883 C CA . ASN A 1 488 ? 0.192 4.443 -28.559 1.00 32.22 488 ASN A CA 1
ATOM 3884 C C . ASN A 1 488 ? 0.417 3.749 -27.203 1.00 32.22 488 ASN A C 1
ATOM 3886 O O . ASN A 1 488 ? 0.614 4.381 -26.167 1.00 32.22 488 ASN A O 1
ATOM 3890 N N . HIS A 1 489 ? 0.506 2.418 -27.293 1.00 42.00 489 HIS A N 1
ATOM 3891 C CA . HIS A 1 489 ? 1.210 1.500 -26.388 1.00 42.00 489 HIS A CA 1
ATOM 3892 C C . HIS A 1 489 ? 0.558 1.160 -25.029 1.00 42.00 489 HIS A C 1
ATOM 3894 O O . HIS A 1 489 ? 0.882 1.730 -23.987 1.00 42.00 489 HIS A O 1
ATOM 3900 N N . ALA A 1 490 ? -0.211 0.065 -24.982 1.00 37.75 490 ALA A N 1
ATOM 3901 C CA . ALA A 1 490 ? -0.700 -0.493 -23.714 1.00 37.75 490 ALA A CA 1
ATOM 3902 C C . ALA A 1 490 ? 0.402 -1.053 -22.772 1.00 37.75 490 ALA A C 1
ATOM 3904 O O . ALA A 1 490 ? 0.126 -1.177 -21.576 1.00 37.75 490 ALA A O 1
ATOM 3905 N N . SER A 1 491 ? 1.623 -1.327 -23.268 1.00 43.28 491 SER A N 1
ATOM 3906 C CA . SER A 1 491 ? 2.814 -1.724 -22.477 1.00 43.28 491 SER A CA 1
ATOM 3907 C C . SER A 1 491 ? 4.104 -0.943 -22.818 1.00 43.28 491 SER A C 1
ATOM 3909 O O . SER A 1 491 ? 5.198 -1.442 -22.570 1.00 43.28 491 SER A O 1
ATOM 3911 N N . ALA A 1 492 ? 4.035 0.298 -23.327 1.00 41.75 492 ALA A N 1
ATOM 3912 C CA . ALA A 1 492 ? 5.196 1.190 -23.145 1.00 41.75 492 ALA A CA 1
ATOM 3913 C C . ALA A 1 492 ? 5.280 1.608 -21.669 1.00 41.75 492 ALA A C 1
ATOM 3915 O O . ALA A 1 492 ? 4.249 1.691 -20.994 1.00 41.75 492 ALA A O 1
ATOM 3916 N N . SER A 1 493 ? 6.496 1.872 -21.175 1.00 53.44 493 SER A N 1
ATOM 3917 C CA . SER A 1 493 ? 6.774 2.180 -19.763 1.00 53.44 493 SER A CA 1
ATOM 3918 C C . SER A 1 493 ? 5.785 3.205 -19.197 1.00 53.44 493 SER A C 1
ATOM 3920 O O . SER A 1 493 ? 5.808 4.382 -19.566 1.00 53.44 493 SER A O 1
ATOM 3922 N N . LYS A 1 494 ? 4.873 2.750 -18.326 1.00 71.06 494 LYS A N 1
ATOM 3923 C CA . LYS A 1 494 ? 3.713 3.557 -17.926 1.00 71.06 494 LYS A CA 1
ATOM 3924 C C . LYS A 1 494 ? 4.158 4.751 -17.096 1.00 71.06 494 LYS A C 1
ATOM 3926 O O . LYS A 1 494 ? 4.708 4.595 -16.004 1.00 71.06 494 LYS A O 1
ATOM 3931 N N . VAL A 1 495 ? 3.917 5.944 -17.632 1.00 82.69 495 VAL A N 1
ATOM 3932 C CA . VAL A 1 495 ? 4.249 7.214 -16.989 1.00 82.69 495 VAL A CA 1
ATOM 3933 C C . VAL A 1 495 ? 3.050 7.715 -16.198 1.00 82.69 495 VAL A C 1
ATOM 3935 O O . VAL A 1 495 ? 1.930 7.761 -16.704 1.00 82.69 495 VAL A O 1
ATOM 3938 N N . PHE A 1 496 ? 3.304 8.152 -14.971 1.00 89.62 496 PHE A N 1
ATOM 3939 C CA . PHE A 1 496 ? 2.339 8.889 -14.165 1.00 89.62 496 PHE A CA 1
ATOM 3940 C C . PHE A 1 496 ? 2.951 10.173 -13.603 1.00 89.62 496 PHE A C 1
ATOM 3942 O O . PHE A 1 496 ? 4.173 10.322 -13.515 1.00 89.62 496 PHE A O 1
ATOM 3949 N N . LYS A 1 497 ? 2.086 11.097 -13.195 1.00 91.50 497 LYS A N 1
ATOM 3950 C CA . LYS A 1 497 ? 2.415 12.225 -12.317 1.00 91.50 497 LYS A CA 1
ATOM 3951 C C . LYS A 1 497 ? 1.856 11.940 -10.924 1.00 91.50 497 LYS A C 1
ATOM 3953 O O . LYS A 1 497 ? 0.959 11.117 -10.759 1.00 91.50 497 LYS A O 1
ATOM 3958 N N . MET A 1 498 ? 2.387 12.614 -9.909 1.00 93.62 498 MET A N 1
ATOM 3959 C CA . MET A 1 498 ? 1.732 12.705 -8.602 1.00 93.62 498 MET A CA 1
ATOM 3960 C C . MET A 1 498 ? 0.882 13.970 -8.570 1.00 93.62 498 MET A C 1
ATOM 3962 O O . MET A 1 498 ? 1.410 15.036 -8.894 1.00 93.62 498 MET A O 1
ATOM 3966 N N . HIS A 1 499 ? -0.377 13.859 -8.131 1.00 92.38 499 HIS A N 1
ATOM 3967 C CA . HIS A 1 499 ? -1.251 15.021 -7.990 1.00 92.38 499 HIS A CA 1
ATOM 3968 C C . HIS A 1 499 ? -0.580 16.056 -7.086 1.00 92.38 499 HIS A C 1
ATOM 3970 O O . HIS A 1 499 ? -0.146 15.749 -5.975 1.00 92.38 499 HIS A O 1
ATOM 3976 N N . SER A 1 500 ? -0.516 17.301 -7.538 1.00 91.06 500 SER A N 1
ATOM 3977 C CA . SER A 1 500 ? 0.188 18.404 -6.884 1.00 91.06 500 SER A CA 1
ATOM 3978 C C . SER A 1 500 ? -0.108 18.574 -5.382 1.00 91.06 500 SER A C 1
ATOM 3980 O O . SER A 1 500 ? 0.830 18.562 -4.585 1.00 91.06 500 SER A O 1
ATOM 3982 N N . LEU A 1 501 ? -1.377 18.679 -4.958 1.00 90.62 501 LEU A N 1
ATOM 3983 C CA . LEU A 1 501 ? -1.728 18.703 -3.523 1.00 90.62 501 LEU A CA 1
ATOM 3984 C C . LEU A 1 501 ? -1.204 17.474 -2.746 1.00 90.62 501 LEU A C 1
ATOM 3986 O O . LEU A 1 501 ? -0.749 17.597 -1.608 1.00 90.62 501 LEU A O 1
ATOM 3990 N N . VAL A 1 502 ? -1.242 16.285 -3.355 1.00 94.12 502 VAL A N 1
ATOM 3991 C CA . VAL A 1 502 ? -0.761 15.034 -2.747 1.00 94.12 502 VAL A CA 1
ATOM 3992 C C . VAL A 1 502 ? 0.767 14.998 -2.686 1.00 94.12 502 VAL A C 1
ATOM 3994 O O . VAL A 1 502 ? 1.317 14.480 -1.717 1.00 94.12 502 VAL A O 1
ATOM 3997 N N . HIS A 1 503 ? 1.464 15.615 -3.644 1.00 94.62 503 HIS A N 1
ATOM 3998 C CA . HIS A 1 503 ? 2.911 15.842 -3.582 1.00 94.62 503 HIS A CA 1
ATOM 3999 C C . HIS A 1 503 ? 3.288 16.722 -2.393 1.00 94.62 503 HIS A C 1
ATOM 4001 O O . HIS A 1 503 ? 4.197 16.379 -1.638 1.00 94.62 503 HIS A O 1
ATOM 4007 N N . GLU A 1 504 ? 2.543 17.802 -2.160 1.00 92.50 504 GLU A N 1
ATOM 4008 C CA . GLU A 1 504 ? 2.766 18.668 -1.002 1.00 92.50 504 GLU A CA 1
ATOM 4009 C C . GLU A 1 504 ? 2.420 17.972 0.322 1.00 92.50 504 GLU A C 1
ATOM 4011 O O . GLU A 1 504 ? 3.181 18.084 1.281 1.00 92.50 504 GLU A O 1
ATOM 4016 N N . PHE A 1 505 ? 1.372 17.145 0.371 1.00 93.31 505 PHE A N 1
ATOM 4017 C CA . PHE A 1 505 ? 1.122 16.272 1.522 1.00 93.31 505 PHE A CA 1
ATOM 4018 C C . PHE A 1 505 ? 2.242 15.236 1.732 1.00 93.31 505 PHE A C 1
ATOM 4020 O O . PHE A 1 505 ? 2.659 14.980 2.863 1.00 93.31 505 PHE A O 1
ATOM 4027 N N . ALA A 1 506 ? 2.783 14.653 0.660 1.00 94.25 506 ALA A N 1
ATOM 4028 C CA . ALA A 1 506 ? 3.900 13.723 0.757 1.00 94.25 506 ALA A CA 1
ATOM 4029 C C . ALA A 1 506 ? 5.151 14.436 1.305 1.00 94.25 506 ALA A C 1
ATOM 4031 O O . ALA A 1 506 ? 5.789 13.910 2.215 1.00 94.25 506 ALA A O 1
ATOM 4032 N N . ARG A 1 507 ? 5.441 15.666 0.845 1.00 91.50 507 ARG A N 1
ATOM 4033 C CA . ARG A 1 507 ? 6.496 16.545 1.390 1.00 91.50 507 ARG A CA 1
ATOM 4034 C C . ARG A 1 507 ? 6.240 16.900 2.858 1.00 91.50 507 ARG A C 1
ATOM 4036 O O . ARG A 1 507 ? 7.171 16.803 3.649 1.00 91.50 507 ARG A O 1
ATOM 4043 N N . TYR A 1 508 ? 5.006 17.230 3.255 1.00 90.12 508 TYR A N 1
ATOM 4044 C CA . TYR A 1 508 ? 4.620 17.446 4.660 1.00 90.12 508 TYR A CA 1
ATOM 4045 C C . TYR A 1 508 ? 5.022 16.245 5.529 1.00 90.12 508 TYR A C 1
ATOM 4047 O O . TYR A 1 508 ? 5.790 16.392 6.483 1.00 90.12 508 TYR A O 1
ATOM 4055 N N . VAL A 1 509 ? 4.576 15.042 5.150 1.00 87.50 509 VAL A N 1
ATOM 4056 C CA . VAL A 1 509 ? 4.790 13.792 5.898 1.00 87.50 509 VAL A CA 1
ATOM 4057 C C . VAL A 1 509 ? 6.263 13.352 5.932 1.00 87.50 509 VAL A C 1
ATOM 4059 O O . VAL A 1 509 ? 6.701 12.774 6.931 1.00 87.50 509 VAL A O 1
ATOM 4062 N N . THR A 1 510 ? 7.048 13.634 4.885 1.00 88.06 510 THR A N 1
ATOM 4063 C CA . THR A 1 510 ? 8.481 13.284 4.803 1.00 88.06 510 THR A CA 1
ATOM 4064 C C . THR A 1 510 ? 9.443 14.398 5.202 1.00 88.06 510 THR A C 1
ATOM 4066 O O . THR A 1 510 ? 10.643 14.148 5.262 1.00 88.06 510 THR A O 1
ATOM 4069 N N . SER A 1 511 ? 8.964 15.592 5.565 1.00 85.19 511 SER A N 1
ATOM 4070 C CA . SER A 1 511 ? 9.773 16.794 5.870 1.00 85.19 511 SER A CA 1
ATOM 4071 C C . SER A 1 511 ? 10.752 16.700 7.061 1.00 85.19 511 SER A C 1
ATOM 4073 O O . SER A 1 511 ? 11.396 17.690 7.417 1.00 85.19 511 SER A O 1
ATOM 4075 N N . HIS A 1 512 ? 10.870 15.536 7.704 1.00 78.94 512 HIS A N 1
ATOM 4076 C CA . HIS A 1 512 ? 11.895 15.216 8.710 1.00 78.94 512 HIS A CA 1
ATOM 4077 C C . HIS A 1 512 ? 12.908 14.163 8.231 1.00 78.94 512 HIS A C 1
ATOM 4079 O O . HIS A 1 512 ? 13.957 14.008 8.846 1.00 78.94 512 HIS A O 1
ATOM 4085 N N . ASP A 1 513 ? 12.601 13.460 7.140 1.00 83.69 513 ASP A N 1
ATOM 4086 C CA . ASP A 1 513 ? 13.366 12.348 6.561 1.00 83.69 513 ASP A CA 1
ATOM 4087 C C . ASP A 1 513 ? 13.931 12.655 5.162 1.00 83.69 513 ASP A C 1
ATOM 4089 O O . ASP A 1 513 ? 14.860 11.996 4.696 1.00 83.69 513 ASP A O 1
ATOM 4093 N N . LEU A 1 514 ? 13.377 13.671 4.501 1.00 87.69 514 LEU A N 1
ATOM 4094 C CA . LEU A 1 514 ? 13.774 14.144 3.185 1.00 87.69 514 LEU A CA 1
ATOM 4095 C C . LEU A 1 514 ? 14.629 15.409 3.304 1.00 87.69 514 LEU A C 1
ATOM 4097 O O . LEU A 1 514 ? 14.144 16.471 3.693 1.00 87.69 514 LEU A O 1
ATOM 4101 N N . PHE A 1 515 ? 15.897 15.303 2.918 1.00 87.25 515 PHE A N 1
ATOM 4102 C CA . PHE A 1 515 ? 16.765 16.452 2.689 1.00 87.25 515 PHE A CA 1
ATOM 4103 C C . PHE A 1 515 ? 16.558 16.999 1.269 1.00 87.25 515 PHE A C 1
ATOM 4105 O O . PHE A 1 515 ? 16.457 16.233 0.309 1.00 87.25 515 PHE A O 1
ATOM 4112 N N . ILE A 1 516 ? 16.514 18.324 1.125 1.00 86.44 516 ILE A N 1
ATOM 4113 C CA . ILE A 1 516 ? 16.379 19.016 -0.162 1.00 86.44 516 ILE A CA 1
ATOM 4114 C C . ILE A 1 516 ? 17.471 20.081 -0.230 1.00 86.44 516 ILE A C 1
ATOM 4116 O O . ILE A 1 516 ? 17.593 20.887 0.692 1.00 86.44 516 ILE A O 1
ATOM 4120 N N . LEU A 1 517 ? 18.239 20.110 -1.318 1.00 85.56 517 LEU A N 1
ATOM 4121 C CA . LEU A 1 517 ? 19.202 21.173 -1.598 1.00 85.56 517 LEU A CA 1
ATOM 4122 C C . LEU A 1 517 ? 19.064 21.643 -3.046 1.00 85.56 517 LEU A C 1
ATOM 4124 O O . LEU A 1 517 ? 19.303 20.875 -3.974 1.00 85.56 517 LEU A O 1
ATOM 4128 N N . ASP A 1 518 ? 18.730 22.918 -3.212 1.00 84.69 518 ASP A N 1
ATOM 4129 C CA . ASP A 1 518 ? 18.726 23.615 -4.496 1.00 84.69 518 ASP A CA 1
ATOM 4130 C C . ASP A 1 518 ? 19.991 24.478 -4.585 1.00 84.69 518 ASP A C 1
ATOM 4132 O O . ASP A 1 518 ? 20.234 25.327 -3.723 1.00 84.69 518 ASP A O 1
ATOM 4136 N N . GLY A 1 519 ? 20.825 24.231 -5.597 1.00 80.19 519 GLY A N 1
ATOM 4137 C CA . GLY A 1 519 ? 22.121 24.888 -5.760 1.00 80.19 519 GLY A CA 1
ATOM 4138 C C . GLY A 1 519 ? 22.043 26.397 -6.012 1.00 80.19 519 GLY A C 1
ATOM 4139 O O . GLY A 1 519 ? 23.029 27.094 -5.768 1.00 80.19 519 GLY A O 1
ATOM 4140 N N . GLU A 1 520 ? 20.891 26.898 -6.465 1.00 74.00 520 GLU A N 1
ATOM 4141 C CA . GLU A 1 520 ? 20.691 28.303 -6.840 1.00 74.00 520 GLU A CA 1
ATOM 4142 C C . GLU A 1 520 ? 19.993 29.114 -5.738 1.00 74.00 520 GLU A C 1
ATOM 4144 O O . GLU A 1 520 ? 20.307 30.286 -5.533 1.00 74.00 520 GLU A O 1
ATOM 4149 N N . ARG A 1 521 ? 19.095 28.494 -4.960 1.00 68.44 521 ARG A N 1
ATOM 4150 C CA . ARG A 1 521 ? 18.298 29.156 -3.903 1.00 68.44 521 ARG A CA 1
ATOM 4151 C C . ARG A 1 521 ? 19.047 29.295 -2.567 1.00 68.44 521 ARG A C 1
ATOM 4153 O O . ARG A 1 521 ? 18.476 29.038 -1.510 1.00 68.44 521 ARG A O 1
ATOM 4160 N N . MET A 1 522 ? 20.327 29.669 -2.603 1.00 52.81 522 MET A N 1
ATOM 4161 C CA . MET A 1 522 ? 21.257 29.694 -1.457 1.00 52.81 522 MET A CA 1
ATOM 4162 C C . MET A 1 522 ? 20.776 30.546 -0.253 1.00 52.81 522 MET A C 1
ATOM 4164 O O . MET A 1 522 ? 21.204 31.686 -0.074 1.00 52.81 522 MET A O 1
ATOM 4168 N N . ARG A 1 523 ? 19.957 29.971 0.639 1.00 50.22 523 ARG A N 1
ATOM 4169 C CA . ARG A 1 523 ? 19.796 30.425 2.034 1.00 50.22 523 ARG A CA 1
ATOM 4170 C C . ARG A 1 523 ? 20.812 29.708 2.928 1.00 50.22 523 ARG A C 1
ATOM 4172 O O . ARG A 1 523 ? 21.110 28.533 2.727 1.00 50.22 523 ARG A O 1
ATOM 4179 N N . ASN A 1 524 ? 21.314 30.399 3.952 1.00 42.53 524 ASN A N 1
ATOM 4180 C CA . ASN A 1 524 ? 22.209 29.827 4.970 1.00 42.53 524 ASN A CA 1
ATOM 4181 C C . ASN A 1 524 ? 21.443 28.993 6.020 1.00 42.53 524 ASN A C 1
ATOM 4183 O O . ASN A 1 524 ? 21.744 29.070 7.212 1.00 42.53 524 ASN A O 1
ATOM 4187 N N . ASP A 1 525 ? 20.484 28.173 5.584 1.00 45.38 525 ASP A N 1
ATOM 4188 C CA . ASP A 1 525 ? 19.801 27.190 6.429 1.00 45.38 525 ASP A CA 1
ATOM 4189 C C . ASP A 1 525 ? 20.761 26.027 6.711 1.00 45.38 525 ASP A C 1
ATOM 4191 O O . ASP A 1 525 ? 20.645 24.933 6.163 1.00 45.38 525 ASP A O 1
ATOM 4195 N N . ASN A 1 526 ? 21.773 26.300 7.541 1.00 46.72 526 ASN A N 1
ATOM 4196 C CA . ASN A 1 526 ? 22.741 25.326 8.022 1.00 46.72 526 ASN A CA 1
ATOM 4197 C C . ASN A 1 526 ? 21.975 24.258 8.816 1.00 46.72 526 ASN A C 1
ATOM 4199 O O . ASN A 1 526 ? 21.517 24.560 9.925 1.00 46.72 526 ASN A O 1
ATOM 4203 N N . PRO A 1 527 ? 21.773 23.038 8.283 1.00 49.72 527 PRO A N 1
ATOM 4204 C CA . PRO A 1 527 ? 20.828 22.128 8.898 1.00 49.72 527 PRO A CA 1
ATOM 4205 C C . PRO A 1 527 ? 21.343 21.715 10.275 1.00 49.72 527 PRO A C 1
ATOM 4207 O O . PRO A 1 527 ? 22.507 21.341 10.436 1.00 49.72 527 PRO A O 1
ATOM 4210 N N . GLY A 1 528 ? 20.459 21.726 11.276 1.00 52.91 528 GLY A N 1
ATOM 4211 C CA . GLY A 1 528 ? 20.717 20.988 12.513 1.00 52.91 528 GLY A CA 1
ATOM 4212 C C . GLY A 1 528 ? 21.055 19.529 12.184 1.00 52.91 528 GLY A C 1
ATOM 4213 O O . GLY A 1 528 ? 20.705 19.050 11.107 1.00 52.91 528 GLY A O 1
ATOM 4214 N N . ASN A 1 529 ? 21.732 18.824 13.094 1.00 56.03 529 ASN A N 1
ATOM 4215 C CA . ASN A 1 529 ? 22.344 17.501 12.878 1.00 56.03 529 ASN A CA 1
ATOM 4216 C C . ASN A 1 529 ? 21.307 16.354 12.711 1.00 56.03 529 ASN A C 1
ATOM 4218 O O . ASN A 1 529 ? 21.272 15.408 13.496 1.00 56.03 529 ASN A O 1
ATOM 4222 N N . ARG A 1 530 ? 20.417 16.497 11.722 1.00 64.94 530 ARG A N 1
ATOM 4223 C CA . ARG A 1 530 ? 19.250 15.667 11.409 1.00 64.94 530 ARG A CA 1
ATOM 4224 C C . ARG A 1 530 ? 19.656 14.470 10.553 1.00 64.94 530 ARG A C 1
ATOM 4226 O O . ARG A 1 530 ? 20.577 14.546 9.741 1.00 64.94 530 ARG A O 1
ATOM 4233 N N . THR A 1 531 ? 18.933 13.376 10.746 1.00 69.50 531 THR A N 1
ATOM 4234 C CA . THR A 1 531 ? 19.163 12.077 10.113 1.00 69.50 531 THR A CA 1
ATOM 4235 C C . THR A 1 531 ? 18.075 11.826 9.073 1.00 69.50 531 THR A C 1
ATOM 4237 O O . THR A 1 531 ? 16.929 11.563 9.435 1.00 69.50 531 THR A O 1
ATOM 4240 N N . SER A 1 532 ? 18.438 11.927 7.798 1.00 80.81 532 SER A N 1
ATOM 4241 C CA . SER A 1 532 ? 17.541 11.778 6.647 1.00 80.81 532 SER A CA 1
ATOM 4242 C C . SER A 1 532 ? 17.892 10.514 5.861 1.00 80.81 532 SER A C 1
ATOM 4244 O O . SER A 1 532 ? 19.065 10.287 5.556 1.00 80.81 532 SER A O 1
ATOM 4246 N N . GLY A 1 533 ? 16.897 9.689 5.541 1.00 85.75 533 GLY A N 1
ATOM 4247 C CA . GLY A 1 533 ? 17.026 8.526 4.663 1.00 85.75 533 GLY A CA 1
ATOM 4248 C C . GLY A 1 533 ? 16.943 8.877 3.177 1.00 85.75 533 GLY A C 1
ATOM 4249 O O . GLY A 1 533 ? 17.443 8.119 2.344 1.00 85.75 533 GLY A O 1
ATOM 4250 N N . TYR A 1 534 ? 16.369 10.033 2.838 1.00 91.75 534 TYR A N 1
ATOM 4251 C CA . TYR A 1 534 ? 16.170 10.489 1.463 1.00 91.75 534 TYR A CA 1
ATOM 4252 C C . TYR A 1 534 ? 16.848 11.840 1.222 1.00 91.75 534 TYR A C 1
ATOM 4254 O O . TYR A 1 534 ? 16.815 12.720 2.084 1.00 91.75 534 TYR A O 1
ATOM 4262 N N . ALA A 1 535 ? 17.439 12.032 0.041 1.00 91.06 535 ALA A N 1
ATOM 4263 C CA . ALA A 1 535 ? 18.034 13.309 -0.349 1.00 91.06 535 ALA A CA 1
ATOM 4264 C C . ALA A 1 535 ? 17.785 13.649 -1.830 1.00 91.06 535 ALA A C 1
ATOM 4266 O O . ALA A 1 535 ? 18.110 12.863 -2.719 1.00 91.06 535 ALA A O 1
ATOM 4267 N N . LEU A 1 536 ? 17.250 14.846 -2.083 1.00 91.19 536 LEU A N 1
ATOM 4268 C CA . LEU A 1 536 ? 17.102 15.451 -3.408 1.00 91.19 536 LEU A CA 1
ATOM 4269 C C . LEU A 1 536 ? 18.081 16.624 -3.547 1.00 91.19 536 LEU A C 1
ATOM 4271 O O . LEU A 1 536 ? 18.019 17.578 -2.770 1.00 91.19 536 LEU A O 1
ATOM 4275 N N . LEU A 1 537 ? 18.957 16.569 -4.548 1.00 89.81 537 LEU A N 1
ATOM 4276 C CA . LEU A 1 537 ? 19.871 17.653 -4.912 1.00 89.81 537 LEU A CA 1
ATOM 4277 C C . LEU A 1 537 ? 19.516 18.148 -6.321 1.00 89.81 537 LEU A C 1
ATOM 4279 O O . LEU A 1 537 ? 19.594 17.380 -7.279 1.00 89.81 537 LEU A O 1
ATOM 4283 N N . THR A 1 538 ? 19.152 19.423 -6.458 1.00 89.19 538 THR A N 1
ATOM 4284 C CA . THR A 1 538 ? 18.845 20.059 -7.750 1.00 89.19 538 THR A CA 1
ATOM 4285 C C . THR A 1 538 ? 19.868 21.141 -8.088 1.00 89.19 538 THR A C 1
ATOM 4287 O O . THR A 1 538 ? 20.315 21.875 -7.203 1.00 89.19 538 THR A O 1
ATOM 4290 N N . ARG A 1 539 ? 20.267 21.234 -9.366 1.00 88.31 539 ARG A N 1
ATOM 4291 C CA . ARG A 1 539 ? 21.148 22.293 -9.919 1.00 88.31 539 ARG A CA 1
ATOM 4292 C C . ARG A 1 539 ? 22.443 22.535 -9.123 1.00 88.31 539 ARG A C 1
ATOM 4294 O O . ARG A 1 539 ? 23.004 23.630 -9.098 1.00 88.31 539 ARG A O 1
ATOM 4301 N N . CYS A 1 540 ? 22.942 21.500 -8.447 1.00 87.75 540 CYS A N 1
ATOM 4302 C CA . CYS A 1 540 ? 24.153 21.583 -7.635 1.00 87.75 540 CYS A CA 1
ATOM 4303 C C . CYS A 1 540 ? 25.425 21.496 -8.493 1.00 87.75 540 CYS A C 1
ATOM 4305 O O . CYS A 1 540 ? 25.442 20.913 -9.578 1.00 87.75 540 CYS A O 1
ATOM 4307 N N . SER A 1 541 ? 26.511 22.076 -7.976 1.00 87.06 541 SER A N 1
ATOM 4308 C CA . SER A 1 541 ? 27.832 22.083 -8.613 1.00 87.06 541 SER A CA 1
ATOM 4309 C C . SER A 1 541 ? 28.949 21.773 -7.613 1.00 87.06 541 SER A C 1
ATOM 4311 O O . SER A 1 541 ? 28.711 21.736 -6.406 1.00 87.06 541 SER A O 1
ATOM 4313 N N . ASP A 1 542 ? 30.194 21.651 -8.081 1.00 84.00 542 ASP A N 1
ATOM 4314 C CA . ASP A 1 542 ? 31.388 21.535 -7.222 1.00 84.00 542 ASP A CA 1
ATOM 4315 C C . ASP A 1 542 ? 31.521 22.666 -6.173 1.00 84.00 542 ASP A C 1
ATOM 4317 O O . ASP A 1 542 ? 32.197 22.495 -5.158 1.00 84.00 542 ASP A O 1
ATOM 4321 N N . LYS A 1 543 ? 30.861 23.818 -6.384 1.00 80.69 543 LYS A N 1
ATOM 4322 C CA . LYS A 1 543 ? 30.815 24.945 -5.431 1.00 80.69 543 LYS A CA 1
ATOM 4323 C C . LYS A 1 543 ? 29.767 24.765 -4.314 1.00 80.69 543 LYS A C 1
ATOM 4325 O O . LYS A 1 543 ? 29.783 25.518 -3.340 1.00 80.69 543 LYS A O 1
ATOM 4330 N N . SER A 1 544 ? 28.857 23.794 -4.420 1.00 83.00 544 SER A N 1
ATOM 4331 C CA . SER A 1 544 ? 27.739 23.598 -3.485 1.00 83.00 544 SER A CA 1
ATOM 4332 C C . SER A 1 544 ? 28.197 23.027 -2.129 1.00 83.00 544 SER A C 1
ATOM 4334 O O . SER A 1 544 ? 28.878 21.999 -2.035 1.00 83.00 544 SER A O 1
ATOM 4336 N N . LYS A 1 545 ? 27.782 23.675 -1.031 1.00 75.44 545 LYS A N 1
ATOM 4337 C CA . LYS A 1 545 ? 28.194 23.350 0.351 1.00 75.44 545 LYS A CA 1
ATOM 4338 C C . LYS A 1 545 ? 27.466 22.130 0.951 1.00 75.44 545 LYS A C 1
ATOM 4340 O O . LYS A 1 545 ? 26.899 22.202 2.034 1.00 75.44 545 LYS A O 1
ATOM 4345 N N . VAL A 1 546 ? 27.536 20.970 0.295 1.00 73.81 546 VAL A N 1
ATOM 4346 C CA . VAL A 1 546 ? 27.049 19.703 0.879 1.00 73.81 546 VAL A CA 1
ATOM 4347 C C . VAL A 1 546 ? 27.925 19.306 2.078 1.00 73.81 546 VAL A C 1
ATOM 4349 O O . VAL A 1 546 ? 29.150 19.222 1.943 1.00 73.81 546 VAL A O 1
ATOM 4352 N N . SER A 1 547 ? 27.331 19.054 3.247 1.00 72.00 547 SER A N 1
ATOM 4353 C CA . SER A 1 547 ? 28.050 18.582 4.442 1.00 72.00 547 SER A CA 1
ATOM 4354 C C . SER A 1 547 ? 28.095 17.053 4.508 1.00 72.00 547 SER A C 1
ATOM 4356 O O . SER A 1 547 ? 27.082 16.383 4.316 1.00 72.00 547 SER A O 1
ATOM 4358 N N . ARG A 1 548 ? 29.257 16.491 4.874 1.00 70.88 548 ARG A N 1
ATOM 4359 C CA . ARG A 1 548 ? 29.435 15.045 5.125 1.00 70.88 548 ARG A CA 1
ATOM 4360 C C . ARG A 1 548 ? 28.687 14.532 6.370 1.00 70.88 548 ARG A C 1
ATOM 4362 O O . ARG A 1 548 ? 28.729 13.334 6.637 1.00 70.88 548 ARG A O 1
ATOM 4369 N N . GLY A 1 549 ? 28.055 15.406 7.160 1.00 67.31 549 GLY A N 1
ATOM 4370 C CA . GLY A 1 549 ? 27.237 15.012 8.313 1.00 67.31 549 GLY A CA 1
ATOM 4371 C C . GLY A 1 549 ? 25.954 14.294 7.890 1.00 67.31 549 GLY A C 1
ATOM 4372 O O . GLY A 1 549 ? 25.794 13.110 8.175 1.00 67.31 549 GLY A O 1
ATOM 4373 N N . PHE A 1 550 ? 25.089 15.007 7.163 1.00 69.25 550 PHE A N 1
ATOM 4374 C CA . PHE A 1 550 ? 23.720 14.586 6.830 1.00 69.25 550 PHE A CA 1
ATOM 4375 C C . PHE A 1 550 ? 23.657 13.364 5.909 1.00 69.25 550 PHE A C 1
ATOM 4377 O O . PHE A 1 550 ? 22.764 12.535 6.039 1.00 69.25 550 PHE A O 1
ATOM 4384 N N . LEU A 1 551 ? 24.634 13.218 5.008 1.00 74.25 551 LEU A N 1
ATOM 4385 C CA . LEU A 1 551 ? 24.655 12.124 4.033 1.00 74.25 551 LEU A CA 1
ATOM 4386 C C . LEU A 1 551 ? 24.748 10.727 4.679 1.00 74.25 551 LEU A C 1
ATOM 4388 O O . LEU A 1 551 ? 24.319 9.754 4.074 1.00 74.25 551 LEU A O 1
ATOM 4392 N N . LYS A 1 552 ? 25.271 10.592 5.905 1.00 77.50 552 LYS A N 1
ATOM 4393 C CA . LYS A 1 552 ? 25.597 9.279 6.503 1.00 77.50 552 LYS A CA 1
ATOM 4394 C C . LYS A 1 552 ? 24.411 8.314 6.639 1.00 77.50 552 LYS A C 1
ATOM 4396 O O . LYS A 1 552 ? 24.631 7.109 6.585 1.00 77.50 552 LYS A O 1
ATOM 4401 N N . SER A 1 553 ? 23.193 8.826 6.828 1.00 78.69 553 SER A N 1
ATOM 4402 C CA . SER A 1 553 ? 21.966 8.024 6.967 1.00 78.69 553 SER A CA 1
ATOM 4403 C C . SER A 1 553 ? 21.238 7.758 5.643 1.00 78.69 553 SER A C 1
ATOM 4405 O O . SER A 1 553 ? 20.303 6.961 5.616 1.00 78.69 553 SER A O 1
ATOM 4407 N N . VAL A 1 554 ? 21.641 8.410 4.547 1.00 89.19 554 VAL A N 1
ATOM 4408 C CA . VAL A 1 554 ? 20.882 8.418 3.289 1.00 89.19 554 VAL A CA 1
ATOM 4409 C C . VAL A 1 554 ? 20.910 7.042 2.612 1.00 89.19 554 VAL A C 1
ATOM 4411 O O . VAL A 1 554 ? 21.968 6.457 2.382 1.00 89.19 554 VAL A O 1
ATOM 4414 N N . ARG A 1 555 ? 19.716 6.541 2.278 1.00 90.94 555 ARG A N 1
ATOM 4415 C CA . ARG A 1 555 ? 19.438 5.264 1.599 1.00 90.94 555 ARG A CA 1
ATOM 4416 C C . ARG A 1 555 ? 19.123 5.443 0.116 1.00 90.94 555 ARG A C 1
ATOM 4418 O O . ARG A 1 555 ? 19.474 4.570 -0.679 1.00 90.94 555 ARG A O 1
ATOM 4425 N N . ALA A 1 556 ? 18.507 6.567 -0.249 1.00 95.00 556 ALA A N 1
ATOM 4426 C CA . ALA A 1 556 ? 18.281 6.975 -1.633 1.00 95.00 556 ALA A CA 1
ATOM 4427 C C . ALA A 1 556 ? 18.715 8.424 -1.856 1.00 95.00 556 ALA A C 1
ATOM 4429 O O . ALA A 1 556 ? 18.324 9.315 -1.096 1.00 95.00 556 ALA A O 1
ATOM 4430 N N . ILE A 1 557 ? 19.483 8.661 -2.919 1.00 93.62 557 ILE A N 1
ATOM 4431 C CA . ILE A 1 557 ? 19.839 10.007 -3.368 1.00 93.62 557 ILE A CA 1
ATOM 4432 C C . ILE A 1 557 ? 19.441 10.202 -4.832 1.00 93.62 557 ILE A C 1
ATOM 4434 O O . ILE A 1 557 ? 19.674 9.336 -5.673 1.00 93.62 557 ILE A O 1
ATOM 4438 N N . CYS A 1 558 ? 18.836 11.353 -5.105 1.00 92.94 558 CYS A N 1
ATOM 4439 C CA . CYS A 1 558 ? 18.363 11.776 -6.414 1.00 92.94 558 CYS A CA 1
ATOM 4440 C C . CYS A 1 558 ? 19.034 13.108 -6.764 1.00 92.94 558 CYS A C 1
ATOM 4442 O O . CYS A 1 558 ? 18.838 14.106 -6.066 1.00 92.94 558 CYS A O 1
ATOM 4444 N N . LEU A 1 559 ? 19.835 13.124 -7.828 1.00 91.31 559 LEU A N 1
ATOM 4445 C CA . LEU A 1 559 ? 20.438 14.325 -8.398 1.00 91.31 559 LEU A CA 1
ATOM 4446 C C . LEU A 1 559 ? 19.690 14.678 -9.688 1.00 91.31 559 LEU A C 1
ATOM 4448 O O . LEU A 1 559 ? 19.461 13.806 -10.522 1.00 91.31 559 LEU A O 1
ATOM 4452 N N . LYS A 1 560 ? 19.317 15.951 -9.857 1.00 88.19 560 LYS A N 1
ATOM 4453 C CA . LYS A 1 560 ? 18.728 16.481 -11.100 1.00 88.19 560 LYS A CA 1
ATOM 4454 C C . LYS A 1 560 ? 19.417 17.776 -11.496 1.00 88.19 560 LYS A C 1
ATOM 4456 O O . LYS A 1 560 ? 19.693 18.620 -10.642 1.00 88.19 560 LYS A O 1
ATOM 4461 N N . ASP A 1 561 ? 19.706 17.919 -12.785 1.00 87.31 561 ASP A N 1
ATOM 4462 C CA . ASP A 1 561 ? 20.375 19.089 -13.370 1.00 87.31 561 ASP A CA 1
ATOM 4463 C C . ASP A 1 561 ? 21.746 19.401 -12.713 1.00 87.31 561 ASP A C 1
ATOM 4465 O O . ASP A 1 561 ? 22.230 20.535 -12.726 1.00 87.31 561 ASP A O 1
ATOM 4469 N N . CYS A 1 562 ? 22.369 18.401 -12.076 1.00 88.44 562 CYS A N 1
ATOM 4470 C CA . CYS A 1 562 ? 23.623 18.546 -11.337 1.00 88.44 562 CYS A CA 1
ATOM 4471 C C . CYS A 1 562 ? 24.844 18.371 -12.251 1.00 88.44 562 CYS A C 1
ATOM 4473 O O . CYS A 1 562 ? 24.797 17.662 -13.259 1.00 88.44 562 CYS A O 1
ATOM 4475 N N . ARG A 1 563 ? 25.962 19.002 -11.870 1.00 86.06 563 ARG A N 1
ATOM 4476 C CA . ARG A 1 563 ? 27.215 19.008 -12.645 1.00 86.06 563 ARG A CA 1
ATOM 4477 C C . ARG A 1 563 ? 28.466 19.047 -11.764 1.00 86.06 563 ARG A C 1
ATOM 4479 O O . ARG A 1 563 ? 28.415 19.510 -10.629 1.00 86.06 563 ARG A O 1
ATOM 4486 N N . GLY A 1 564 ? 29.603 18.631 -12.320 1.00 83.56 564 GLY A N 1
ATOM 4487 C CA . GLY A 1 564 ? 30.901 18.612 -11.633 1.00 83.56 564 GLY A CA 1
ATOM 4488 C C . GLY A 1 564 ? 31.209 17.277 -10.947 1.00 83.56 564 GLY A C 1
ATOM 4489 O O . GLY A 1 564 ? 30.363 16.685 -10.278 1.00 83.56 564 GLY A O 1
ATOM 4490 N N . THR A 1 565 ? 32.428 16.776 -11.148 1.00 81.56 565 THR A N 1
ATOM 4491 C CA . THR A 1 565 ? 32.859 15.448 -10.679 1.00 81.56 565 THR A CA 1
ATOM 4492 C C . THR A 1 565 ? 33.201 15.435 -9.191 1.00 81.56 565 THR A C 1
ATOM 4494 O O . THR A 1 565 ? 32.902 14.456 -8.503 1.00 81.56 565 THR A O 1
ATOM 4497 N N . LYS A 1 566 ? 33.739 16.537 -8.651 1.00 84.62 566 LYS A N 1
ATOM 4498 C CA . LYS A 1 566 ? 34.119 16.649 -7.230 1.00 84.62 566 LYS A CA 1
ATOM 4499 C C . LYS A 1 566 ? 32.890 16.598 -6.324 1.00 84.62 566 LYS A C 1
ATOM 4501 O O . LYS A 1 566 ? 32.973 16.097 -5.202 1.00 84.62 566 LYS A O 1
ATOM 4506 N N . LEU A 1 567 ? 31.738 17.074 -6.807 1.00 85.56 567 LEU A N 1
ATOM 4507 C CA . LEU A 1 567 ? 30.445 16.890 -6.151 1.00 85.56 567 LEU A CA 1
ATOM 4508 C C . LEU A 1 567 ? 30.115 15.396 -5.981 1.00 85.56 567 LEU A C 1
ATOM 4510 O O . LEU A 1 567 ? 29.801 14.985 -4.863 1.00 85.56 567 LEU A O 1
ATOM 4514 N N . ILE A 1 568 ? 30.248 14.580 -7.036 1.00 86.50 568 ILE A N 1
ATOM 4515 C CA . ILE A 1 568 ? 30.005 13.128 -6.961 1.00 86.50 568 ILE A CA 1
ATOM 4516 C C . ILE A 1 568 ? 30.997 12.458 -6.006 1.00 86.50 568 ILE A C 1
ATOM 4518 O O . ILE A 1 568 ? 30.575 11.743 -5.103 1.00 86.50 568 ILE A O 1
ATOM 4522 N N . GLU A 1 569 ? 32.303 12.710 -6.134 1.00 86.94 569 GLU A N 1
ATOM 4523 C CA . GLU A 1 569 ? 33.318 12.106 -5.254 1.00 86.94 569 GLU A CA 1
ATOM 4524 C C . GLU A 1 569 ? 33.067 12.426 -3.771 1.00 86.94 569 GLU A C 1
ATOM 4526 O O . GLU A 1 569 ? 33.158 11.566 -2.885 1.00 86.94 569 GLU A O 1
ATOM 4531 N N . LYS A 1 570 ? 32.692 13.676 -3.479 1.00 84.88 570 LYS A N 1
ATOM 4532 C CA . LYS A 1 570 ? 32.334 14.127 -2.132 1.00 84.88 570 LYS A CA 1
ATOM 4533 C C . LYS A 1 570 ? 31.093 13.409 -1.596 1.00 84.88 570 LYS A C 1
ATOM 4535 O O . LYS A 1 570 ? 31.057 13.098 -0.405 1.00 84.88 570 LYS A O 1
ATOM 4540 N N . ILE A 1 571 ? 30.121 13.130 -2.462 1.00 87.25 571 ILE A N 1
ATOM 4541 C CA . ILE A 1 571 ? 28.899 12.379 -2.161 1.00 87.25 571 ILE A CA 1
ATOM 4542 C C . ILE A 1 571 ? 29.224 10.889 -1.935 1.00 87.25 571 ILE A C 1
ATOM 4544 O O . ILE A 1 571 ? 28.947 10.365 -0.855 1.00 87.25 571 ILE A O 1
ATOM 4548 N N . PHE A 1 572 ? 29.897 10.219 -2.875 1.00 89.00 572 PHE A N 1
ATOM 4549 C CA . PHE A 1 572 ? 30.263 8.799 -2.775 1.00 89.00 572 PHE A CA 1
ATOM 4550 C C . PHE A 1 572 ? 31.148 8.515 -1.550 1.00 89.00 572 PHE A C 1
ATOM 4552 O O . PHE A 1 572 ? 30.888 7.569 -0.811 1.00 89.00 572 PHE A O 1
ATOM 4559 N N . SER A 1 573 ? 32.106 9.398 -1.237 1.00 86.00 573 SER A N 1
ATOM 4560 C CA . SER A 1 573 ? 32.954 9.285 -0.033 1.00 86.00 573 SER A CA 1
ATOM 4561 C C . SER A 1 573 ? 32.210 9.409 1.312 1.00 86.00 573 SER A C 1
ATOM 4563 O O . SER A 1 573 ? 32.817 9.208 2.368 1.00 86.00 573 SER A O 1
ATOM 4565 N N . ALA A 1 574 ? 30.915 9.751 1.306 1.00 84.75 574 ALA A N 1
ATOM 4566 C CA . ALA A 1 574 ? 30.069 9.854 2.497 1.00 84.75 574 ALA A CA 1
ATOM 4567 C C . ALA A 1 574 ? 28.975 8.768 2.584 1.00 84.75 574 ALA A C 1
ATOM 4569 O O . ALA A 1 574 ? 28.570 8.403 3.689 1.00 84.75 574 ALA A O 1
ATOM 4570 N N . LEU A 1 575 ? 28.505 8.249 1.445 1.00 86.69 575 LEU A N 1
ATOM 4571 C CA . LEU A 1 575 ? 27.268 7.467 1.304 1.00 86.69 575 LEU A CA 1
ATOM 4572 C C . LEU A 1 575 ? 27.434 5.944 1.486 1.00 86.69 575 LEU A C 1
ATOM 4574 O O . LEU A 1 575 ? 27.037 5.147 0.639 1.00 86.69 575 LEU A O 1
ATOM 4578 N N . LYS A 1 576 ? 27.992 5.503 2.617 1.00 82.75 576 LYS A N 1
ATOM 4579 C CA . LYS A 1 576 ? 28.353 4.081 2.824 1.00 82.75 576 LYS A CA 1
ATOM 4580 C C . LYS A 1 576 ? 27.194 3.075 2.754 1.00 82.75 576 LYS A C 1
ATOM 4582 O O . LYS A 1 576 ? 27.435 1.929 2.391 1.00 82.75 576 LYS A O 1
ATOM 4587 N N . HIS A 1 577 ? 25.969 3.489 3.082 1.00 86.50 577 HIS A N 1
ATOM 4588 C CA . HIS A 1 577 ? 24.781 2.622 3.169 1.00 86.50 577 HIS A CA 1
ATOM 4589 C C . HIS A 1 577 ? 23.703 2.972 2.123 1.00 86.50 577 HIS A C 1
ATOM 4591 O O . HIS A 1 577 ? 22.513 2.727 2.330 1.00 86.50 577 HIS A O 1
ATOM 4597 N N . LEU A 1 578 ? 24.119 3.565 0.999 1.00 92.06 578 LEU A N 1
ATOM 4598 C CA . LEU A 1 578 ? 23.235 3.882 -0.121 1.00 92.06 578 LEU A CA 1
ATOM 4599 C C . LEU A 1 578 ? 22.737 2.608 -0.813 1.00 92.06 578 LEU A C 1
ATOM 4601 O O . LEU A 1 578 ? 23.523 1.692 -1.046 1.00 92.06 578 LEU A O 1
ATOM 4605 N N . ARG A 1 579 ? 21.452 2.580 -1.183 1.00 93.44 579 ARG A N 1
ATOM 4606 C CA . ARG A 1 579 ? 20.823 1.501 -1.966 1.00 93.44 579 ARG A CA 1
ATOM 4607 C C . ARG A 1 579 ? 20.286 1.971 -3.315 1.00 93.44 579 ARG A C 1
ATOM 4609 O O . ARG A 1 579 ? 20.279 1.179 -4.252 1.00 93.44 579 ARG A O 1
ATOM 4616 N N . VAL A 1 580 ? 19.882 3.238 -3.419 1.00 96.62 580 VAL A N 1
ATOM 4617 C CA . VAL A 1 580 ? 19.370 3.861 -4.649 1.00 96.62 580 VAL A CA 1
ATOM 4618 C C . VAL A 1 580 ? 20.202 5.095 -4.995 1.00 96.62 580 VAL A C 1
ATOM 4620 O O . VAL A 1 580 ? 20.339 6.006 -4.175 1.00 96.62 580 VAL A O 1
ATOM 4623 N N . LEU A 1 581 ? 20.728 5.123 -6.217 1.00 95.44 581 LEU A N 1
ATOM 4624 C CA . LEU A 1 581 ? 21.452 6.245 -6.803 1.00 95.44 581 LEU A CA 1
ATOM 4625 C C . LEU A 1 581 ? 20.799 6.632 -8.133 1.00 95.44 581 LEU A C 1
ATOM 4627 O O . LEU A 1 581 ? 20.915 5.899 -9.110 1.00 95.44 581 LEU A O 1
ATOM 4631 N N . ASP A 1 582 ? 20.143 7.788 -8.163 1.00 94.00 582 ASP A N 1
ATOM 4632 C CA . ASP A 1 582 ? 19.612 8.401 -9.382 1.00 94.00 582 ASP A CA 1
ATOM 4633 C C . ASP A 1 582 ? 20.445 9.647 -9.723 1.00 94.00 582 ASP A C 1
ATOM 4635 O O . ASP A 1 582 ? 20.485 10.616 -8.959 1.00 94.00 582 ASP A O 1
ATOM 4639 N N . LEU A 1 583 ? 21.145 9.584 -10.856 1.00 91.88 583 LEU A N 1
ATOM 4640 C CA . LEU A 1 583 ? 21.925 10.659 -11.478 1.00 91.88 583 LEU A CA 1
ATOM 4641 C C . LEU A 1 583 ? 21.360 11.037 -12.859 1.00 91.88 583 LEU A C 1
ATOM 4643 O O . LEU A 1 583 ? 22.040 11.716 -13.632 1.00 91.88 583 LEU A O 1
ATOM 4647 N N . SER A 1 584 ? 20.157 10.578 -13.209 1.00 89.12 584 SER A N 1
ATOM 4648 C CA . SER A 1 584 ? 19.629 10.763 -14.561 1.00 89.12 584 SER A CA 1
ATOM 4649 C C . SER A 1 584 ? 19.447 12.239 -14.918 1.00 89.12 584 SER A C 1
ATOM 4651 O O . SER A 1 584 ? 19.078 13.067 -14.078 1.00 89.12 584 SER A O 1
ATOM 4653 N N . ARG A 1 585 ? 19.728 12.570 -16.185 1.00 83.44 585 ARG A N 1
ATOM 4654 C CA . ARG A 1 585 ? 19.798 13.942 -16.729 1.00 83.44 585 ARG A CA 1
ATOM 4655 C C . ARG A 1 585 ? 20.865 14.846 -16.090 1.00 83.44 585 ARG A C 1
ATOM 4657 O O . ARG A 1 585 ? 20.805 16.064 -16.245 1.00 83.44 585 ARG A O 1
ATOM 4664 N N . CYS A 1 586 ? 21.851 14.295 -15.381 1.00 86.06 586 CYS A N 1
ATOM 4665 C CA . CYS A 1 586 ? 22.998 15.074 -14.906 1.00 86.06 586 CYS A CA 1
ATOM 4666 C C . CYS A 1 586 ? 24.123 15.121 -15.952 1.00 86.06 586 CYS A C 1
ATOM 4668 O O . CYS A 1 586 ? 24.427 14.128 -16.614 1.00 86.06 586 CYS A O 1
ATOM 4670 N N . SER A 1 587 ? 24.784 16.275 -16.085 1.00 83.38 587 SER A N 1
ATOM 4671 C CA . SER A 1 587 ? 25.794 16.516 -17.125 1.00 83.38 587 SER A CA 1
ATOM 4672 C C . SER A 1 587 ? 27.188 16.038 -16.687 1.00 83.38 587 SER A C 1
ATOM 4674 O O . SER A 1 587 ? 28.113 16.837 -16.497 1.00 83.38 587 SER A O 1
ATOM 4676 N N . PHE A 1 588 ? 27.326 14.733 -16.464 1.00 80.12 588 PHE A N 1
ATOM 4677 C CA . PHE A 1 588 ? 28.590 14.080 -16.122 1.00 80.12 588 PHE A CA 1
ATOM 4678 C C . PHE A 1 588 ? 29.161 13.348 -17.344 1.00 80.12 588 PHE A C 1
ATOM 4680 O O . PHE A 1 588 ? 28.410 12.724 -18.087 1.00 80.12 588 PHE A O 1
ATOM 4687 N N . LEU A 1 589 ? 30.480 13.436 -17.546 1.00 79.00 589 LEU A N 1
ATOM 4688 C CA . LEU A 1 589 ? 31.204 12.740 -18.625 1.00 79.00 589 LEU A CA 1
ATOM 4689 C C . LEU A 1 589 ? 31.690 11.347 -18.193 1.00 79.00 589 LEU A C 1
ATOM 4691 O O . LEU A 1 589 ? 31.771 10.426 -18.998 1.00 79.00 589 LEU A O 1
ATOM 4695 N N . GLU A 1 590 ? 32.005 11.200 -16.905 1.00 83.62 590 GLU A N 1
ATOM 4696 C CA . GLU A 1 590 ? 32.565 9.990 -16.308 1.00 83.62 590 GLU A CA 1
ATOM 4697 C C . GLU A 1 590 ? 31.963 9.752 -14.919 1.00 83.62 590 GLU A C 1
ATOM 4699 O O . GLU A 1 590 ? 31.620 10.692 -14.193 1.00 83.62 590 GLU A O 1
ATOM 4704 N N . LEU A 1 591 ? 31.878 8.478 -14.536 1.00 88.56 591 LEU A N 1
ATOM 4705 C CA . LEU A 1 591 ? 31.441 8.028 -13.218 1.00 88.56 591 LEU A CA 1
ATOM 4706 C C . LEU A 1 591 ? 32.689 7.691 -12.377 1.00 88.56 591 LEU A C 1
ATOM 4708 O O . LEU A 1 591 ? 33.438 6.790 -12.757 1.00 88.56 591 LEU A O 1
ATOM 4712 N N . PRO A 1 592 ? 32.967 8.382 -11.254 1.00 88.75 592 PRO A N 1
ATOM 4713 C CA . PRO A 1 592 ? 34.244 8.231 -10.562 1.00 88.75 592 PRO A CA 1
ATOM 4714 C C . PRO A 1 592 ? 34.388 6.850 -9.909 1.00 88.75 592 PRO A C 1
ATOM 4716 O O . PRO A 1 592 ? 33.460 6.334 -9.280 1.00 88.75 592 PRO A O 1
ATOM 4719 N N . SER A 1 593 ? 35.599 6.288 -9.971 1.00 87.81 593 SER A N 1
ATOM 4720 C CA . SER A 1 593 ? 35.952 4.955 -9.445 1.00 87.81 593 SER A CA 1
ATOM 4721 C C . SER A 1 593 ? 35.666 4.761 -7.947 1.00 87.81 593 SER A C 1
ATOM 4723 O O . SER A 1 593 ? 35.554 3.628 -7.474 1.00 87.81 593 SER A O 1
ATOM 4725 N N . SER A 1 594 ? 35.465 5.855 -7.201 1.00 88.56 594 SER A N 1
ATOM 4726 C CA . SER A 1 594 ? 34.973 5.855 -5.818 1.00 88.56 594 SER A CA 1
ATOM 4727 C C . SER A 1 594 ? 33.581 5.225 -5.642 1.00 88.56 594 SER A C 1
ATOM 4729 O O . SER A 1 594 ? 33.235 4.871 -4.514 1.00 88.56 594 SER A O 1
ATOM 4731 N N . ILE A 1 595 ? 32.825 4.976 -6.723 1.00 89.19 595 ILE A N 1
ATOM 4732 C CA . ILE A 1 595 ? 31.589 4.171 -6.703 1.00 89.19 595 ILE A CA 1
ATOM 4733 C C . ILE A 1 595 ? 31.786 2.791 -6.057 1.00 89.19 595 ILE A C 1
ATOM 4735 O O . ILE A 1 595 ? 30.880 2.277 -5.405 1.00 89.19 595 ILE A O 1
ATOM 4739 N N . CYS A 1 596 ? 32.994 2.221 -6.138 1.00 85.56 596 CYS A N 1
ATOM 4740 C CA . CYS A 1 596 ? 33.320 0.921 -5.550 1.00 85.56 596 CYS A CA 1
ATOM 4741 C C . CYS A 1 596 ? 33.178 0.862 -4.013 1.00 85.56 596 CYS A C 1
ATOM 4743 O O . CYS A 1 596 ? 33.174 -0.231 -3.438 1.00 85.56 596 CYS A O 1
ATOM 4745 N N . GLN A 1 597 ? 33.056 2.023 -3.353 1.00 86.12 597 GLN A N 1
ATOM 4746 C CA . GLN A 1 597 ? 32.816 2.173 -1.914 1.00 86.12 597 GLN A CA 1
ATOM 4747 C C . GLN A 1 597 ? 31.339 1.961 -1.531 1.00 86.12 597 GLN A C 1
ATOM 4749 O O . GLN A 1 597 ? 31.045 1.697 -0.365 1.00 86.12 597 GLN A O 1
ATOM 4754 N N . LEU A 1 598 ? 30.411 2.051 -2.491 1.00 89.75 598 LEU A N 1
ATOM 4755 C CA . LEU A 1 598 ? 28.962 1.964 -2.285 1.00 89.75 598 LEU A CA 1
ATOM 4756 C C . LEU A 1 598 ? 28.492 0.498 -2.254 1.00 89.75 598 LEU A C 1
ATOM 4758 O O . LEU A 1 598 ? 27.665 0.067 -3.050 1.00 89.75 598 LEU A O 1
ATOM 4762 N N . THR A 1 599 ? 29.037 -0.306 -1.339 1.00 85.69 599 THR A N 1
ATOM 4763 C CA . THR A 1 599 ? 28.884 -1.778 -1.367 1.00 85.69 599 THR A CA 1
ATOM 4764 C C . THR A 1 599 ? 27.451 -2.302 -1.182 1.00 85.69 599 THR A C 1
ATOM 4766 O O . THR A 1 599 ? 27.199 -3.473 -1.443 1.00 85.69 599 THR A O 1
ATOM 4769 N N . HIS A 1 600 ? 26.517 -1.455 -0.741 1.00 87.44 600 HIS A N 1
ATOM 4770 C CA . HIS A 1 600 ? 25.102 -1.800 -0.535 1.00 87.44 600 HIS A CA 1
ATOM 4771 C C . HIS A 1 600 ? 24.176 -1.296 -1.650 1.00 87.44 600 HIS A C 1
ATOM 4773 O O . HIS A 1 600 ? 22.960 -1.464 -1.552 1.00 87.44 600 HIS A O 1
ATOM 4779 N N . LEU A 1 601 ? 24.749 -0.699 -2.698 1.00 92.69 601 LEU A N 1
ATOM 4780 C CA . LEU A 1 601 ? 24.035 -0.114 -3.822 1.00 92.69 601 LEU A CA 1
ATOM 4781 C C . LEU A 1 601 ? 23.337 -1.200 -4.648 1.00 92.69 601 LEU A C 1
ATOM 4783 O O . LEU A 1 601 ? 23.948 -2.209 -5.003 1.00 92.69 601 LEU A O 1
ATOM 4787 N N . ARG A 1 602 ? 22.045 -0.987 -4.920 1.00 93.75 602 ARG A N 1
ATOM 4788 C CA . ARG A 1 602 ? 21.158 -1.954 -5.580 1.00 93.75 602 ARG A CA 1
ATOM 4789 C C . ARG A 1 602 ? 20.489 -1.401 -6.833 1.00 93.75 602 ARG A C 1
ATOM 4791 O O . ARG A 1 602 ? 20.278 -2.155 -7.769 1.00 93.75 602 ARG A O 1
ATOM 4798 N N . TYR A 1 603 ? 20.197 -0.106 -6.870 1.00 96.44 603 TYR A N 1
ATOM 4799 C CA . TYR A 1 603 ? 19.673 0.594 -8.042 1.00 96.44 603 TYR A CA 1
ATOM 4800 C C . TYR A 1 603 ? 20.642 1.705 -8.450 1.00 96.44 603 TYR A C 1
ATOM 4802 O O . TYR A 1 603 ? 20.984 2.555 -7.621 1.00 96.44 603 TYR A O 1
ATOM 4810 N N . ILE A 1 604 ? 21.052 1.701 -9.717 1.00 95.56 604 ILE A N 1
ATOM 4811 C CA . ILE A 1 604 ? 21.790 2.788 -10.368 1.00 95.56 604 ILE A CA 1
ATOM 4812 C C . ILE A 1 604 ? 20.990 3.241 -11.583 1.00 95.56 604 ILE A C 1
ATOM 4814 O O . ILE A 1 604 ? 20.628 2.421 -12.421 1.00 95.56 604 ILE A O 1
ATOM 4818 N N . ASP A 1 605 ? 20.789 4.546 -11.703 1.00 94.50 605 ASP A N 1
ATOM 4819 C CA . ASP A 1 605 ? 20.220 5.183 -12.884 1.00 94.50 605 ASP A CA 1
ATOM 4820 C C . ASP A 1 605 ? 21.101 6.362 -13.276 1.00 94.50 605 ASP A C 1
ATOM 4822 O O . ASP A 1 605 ? 21.275 7.315 -12.512 1.00 94.50 605 ASP A O 1
ATOM 4826 N N . ILE A 1 606 ? 21.711 6.250 -14.452 1.00 92.75 606 ILE A N 1
ATOM 4827 C CA . ILE A 1 606 ? 22.523 7.299 -15.070 1.00 92.75 606 ILE A CA 1
ATOM 4828 C C . ILE A 1 606 ? 21.953 7.686 -16.441 1.00 92.75 606 ILE A C 1
ATOM 4830 O O . ILE A 1 606 ? 22.684 8.179 -17.300 1.00 92.75 606 ILE A O 1
ATOM 4834 N N . SER A 1 607 ? 20.653 7.460 -16.656 1.00 91.19 607 SER A N 1
ATOM 4835 C CA . SER A 1 607 ? 19.994 7.695 -17.941 1.00 91.19 607 SER A CA 1
ATOM 4836 C C . SER A 1 607 ? 20.039 9.163 -18.389 1.00 91.19 607 SER A C 1
ATOM 4838 O O . SER A 1 607 ? 20.101 10.095 -17.580 1.00 91.19 607 SER A O 1
ATOM 4840 N N . CYS A 1 608 ? 20.021 9.386 -19.704 1.00 87.94 608 CYS A N 1
ATOM 4841 C CA . CYS A 1 608 ? 20.125 10.699 -20.343 1.00 87.94 608 CYS A CA 1
ATOM 4842 C C . CYS A 1 608 ? 21.352 11.509 -19.866 1.00 87.94 608 CYS A C 1
ATOM 4844 O O . CYS A 1 608 ? 21.239 12.709 -19.602 1.00 87.94 608 CYS A O 1
ATOM 4846 N N . SER A 1 609 ? 22.510 10.859 -19.699 1.00 87.25 609 SER A N 1
ATOM 4847 C CA . SER A 1 609 ? 23.770 11.498 -19.287 1.00 87.25 609 SER A CA 1
ATOM 4848 C C . SER A 1 609 ? 24.874 11.310 -20.330 1.00 87.25 609 SER A C 1
ATOM 4850 O O . SER A 1 609 ? 24.863 10.363 -21.114 1.00 87.25 609 SER A O 1
ATOM 4852 N N . ALA A 1 610 ? 25.864 12.205 -20.324 1.00 86.25 610 ALA A N 1
ATOM 4853 C CA . ALA A 1 610 ? 26.968 12.213 -21.289 1.00 86.25 610 ALA A CA 1
ATOM 4854 C C . ALA A 1 610 ? 28.072 11.172 -20.984 1.00 86.25 610 ALA A C 1
ATOM 4856 O O . ALA A 1 610 ? 29.217 11.345 -21.404 1.00 86.25 610 ALA A O 1
ATOM 4857 N N . ILE A 1 611 ? 27.742 10.113 -20.237 1.00 88.44 611 ILE A N 1
ATOM 4858 C CA . ILE A 1 611 ? 28.683 9.074 -19.812 1.00 88.44 611 ILE A CA 1
ATOM 4859 C C . ILE A 1 611 ? 29.012 8.145 -20.986 1.00 88.44 611 ILE A C 1
ATOM 4861 O O . ILE A 1 611 ? 28.117 7.620 -21.648 1.00 88.44 611 ILE A O 1
ATOM 4865 N N . GLN A 1 612 ? 30.311 7.941 -21.227 1.00 89.12 612 GLN A N 1
ATOM 4866 C CA . GLN A 1 612 ? 30.835 7.158 -22.360 1.00 89.12 612 GLN A CA 1
ATOM 4867 C C . GLN A 1 612 ? 31.330 5.754 -21.965 1.00 89.12 612 GLN A C 1
ATOM 4869 O O . GLN A 1 612 ? 31.485 4.882 -22.820 1.00 89.12 612 GLN A O 1
ATOM 4874 N N . SER A 1 613 ? 31.580 5.517 -20.673 1.00 90.00 613 SER A N 1
ATOM 4875 C CA . SER A 1 613 ? 32.088 4.248 -20.137 1.00 90.00 613 SER A CA 1
ATOM 4876 C C . SER A 1 613 ? 31.705 4.058 -18.662 1.00 90.00 613 SER A C 1
ATOM 4878 O O . SER A 1 613 ? 31.391 5.017 -17.955 1.00 90.00 613 SER A O 1
ATOM 4880 N N . LEU A 1 614 ? 31.731 2.808 -18.184 1.00 91.81 614 LEU A N 1
ATOM 4881 C CA . LEU A 1 614 ? 31.578 2.477 -16.761 1.00 91.81 614 LEU A CA 1
ATOM 4882 C C . LEU A 1 614 ? 32.937 2.053 -16.174 1.00 91.81 614 LEU A C 1
ATOM 4884 O O . LEU A 1 614 ? 33.639 1.268 -16.812 1.00 91.81 614 LEU A O 1
ATOM 4888 N N . PRO A 1 615 ? 33.310 2.507 -14.963 1.00 91.50 615 PRO A N 1
ATOM 4889 C CA . PRO A 1 615 ? 34.602 2.186 -14.360 1.00 91.50 615 PRO A CA 1
ATOM 4890 C C . PRO A 1 615 ? 34.676 0.720 -13.907 1.00 91.50 615 PRO A C 1
ATOM 4892 O O . PRO A 1 615 ? 33.787 0.245 -13.199 1.00 91.50 615 PRO A O 1
ATOM 4895 N N . ASP A 1 616 ? 35.779 0.022 -14.204 1.00 88.12 616 ASP A N 1
ATOM 4896 C CA . ASP A 1 616 ? 35.994 -1.394 -13.838 1.00 88.12 616 ASP A CA 1
ATOM 4897 C C . ASP A 1 616 ? 35.799 -1.696 -12.346 1.00 88.12 616 ASP A C 1
ATOM 4899 O O . ASP A 1 616 ? 35.409 -2.802 -11.957 1.00 88.12 616 ASP A O 1
ATOM 4903 N N . GLN A 1 617 ? 36.040 -0.714 -11.474 1.00 88.50 617 GLN A N 1
ATOM 4904 C CA . GLN A 1 617 ? 35.874 -0.872 -10.029 1.00 88.50 617 GLN A CA 1
ATOM 4905 C C . GLN A 1 617 ? 34.394 -1.016 -9.614 1.00 88.50 617 GLN A C 1
ATOM 4907 O O . GLN A 1 617 ? 34.122 -1.484 -8.509 1.00 88.50 617 GLN A O 1
ATOM 4912 N N . MET A 1 618 ? 33.437 -0.712 -10.502 1.00 90.19 618 MET A N 1
ATOM 4913 C CA . MET A 1 618 ? 32.007 -1.014 -10.333 1.00 90.19 618 MET A CA 1
ATOM 4914 C C . MET A 1 618 ? 31.736 -2.528 -10.237 1.00 90.19 618 MET A C 1
ATOM 4916 O O . MET A 1 618 ? 30.744 -2.936 -9.636 1.00 90.19 618 MET A O 1
ATOM 4920 N N . SER A 1 619 ? 32.661 -3.381 -10.696 1.00 87.38 619 SER A N 1
ATOM 4921 C CA . SER A 1 619 ? 32.639 -4.834 -10.449 1.00 87.38 619 SER A CA 1
ATOM 4922 C C . SER A 1 619 ? 32.630 -5.228 -8.956 1.00 87.38 619 SER A C 1
ATOM 4924 O O . SER A 1 619 ? 32.317 -6.377 -8.625 1.00 87.38 619 SER A O 1
ATOM 4926 N N . SER A 1 620 ? 32.919 -4.307 -8.022 1.00 85.31 620 SER A N 1
ATOM 4927 C CA . SER A 1 620 ? 32.750 -4.549 -6.580 1.00 85.31 620 SER A CA 1
ATOM 4928 C C . SER A 1 620 ? 31.286 -4.545 -6.114 1.00 85.31 620 SER A C 1
ATOM 4930 O O . SER A 1 620 ? 30.993 -5.116 -5.061 1.00 85.31 620 SER A O 1
ATOM 4932 N N . VAL A 1 621 ? 30.364 -3.944 -6.879 1.00 88.19 621 VAL A N 1
ATOM 4933 C CA . VAL A 1 621 ? 28.963 -3.687 -6.491 1.00 88.19 621 VAL A CA 1
ATOM 4934 C C . VAL A 1 621 ? 28.095 -4.935 -6.714 1.00 88.19 621 VAL A C 1
ATOM 4936 O O . VAL A 1 621 ? 27.136 -4.962 -7.476 1.00 88.19 621 VAL A O 1
ATOM 4939 N N . GLN A 1 622 ? 28.443 -6.022 -6.027 1.00 85.62 622 GLN A N 1
ATOM 4940 C CA . GLN A 1 622 ? 27.824 -7.350 -6.175 1.00 85.62 622 GLN A CA 1
ATOM 4941 C C . GLN A 1 622 ? 26.375 -7.438 -5.641 1.00 85.62 622 GLN A C 1
ATOM 4943 O O . GLN A 1 622 ? 25.752 -8.497 -5.709 1.00 85.62 622 GLN A O 1
ATOM 4948 N N . HIS A 1 623 ? 25.834 -6.341 -5.098 1.00 88.25 623 HIS A N 1
ATOM 4949 C CA . HIS A 1 623 ? 24.447 -6.224 -4.636 1.00 88.25 623 HIS A CA 1
ATOM 4950 C C . HIS A 1 623 ? 23.527 -5.497 -5.637 1.00 88.25 623 HIS A C 1
ATOM 4952 O O . HIS A 1 623 ? 22.363 -5.278 -5.312 1.00 88.25 623 HIS A O 1
ATOM 4958 N N . LEU A 1 624 ? 24.022 -5.166 -6.838 1.00 92.94 624 LEU A N 1
ATOM 4959 C CA . LEU A 1 624 ? 23.248 -4.494 -7.881 1.00 92.94 624 LEU A CA 1
ATOM 4960 C C . LEU A 1 624 ? 22.075 -5.366 -8.371 1.00 92.94 624 LEU A C 1
ATOM 4962 O O . LEU A 1 624 ? 22.273 -6.493 -8.827 1.00 92.94 624 LEU A O 1
ATOM 4966 N N . GLU A 1 625 ? 20.867 -4.820 -8.261 1.00 92.75 625 GLU A N 1
ATOM 4967 C CA . GLU A 1 625 ? 19.578 -5.407 -8.648 1.00 92.75 625 GLU A CA 1
ATOM 4968 C C . GLU A 1 625 ? 19.012 -4.716 -9.909 1.00 92.75 625 GLU A C 1
ATOM 4970 O O . GLU A 1 625 ? 18.392 -5.375 -10.738 1.00 92.75 625 GLU A O 1
ATOM 4975 N N . ALA A 1 626 ? 19.291 -3.424 -10.122 1.00 95.25 626 ALA A N 1
ATOM 4976 C CA . ALA A 1 626 ? 18.838 -2.652 -11.282 1.00 95.25 626 ALA A CA 1
ATOM 4977 C C . ALA A 1 626 ? 19.906 -1.672 -11.803 1.00 95.25 626 ALA A C 1
ATOM 4979 O O . ALA A 1 626 ? 20.581 -1.002 -11.015 1.00 95.25 626 ALA A O 1
ATOM 4980 N N . LEU A 1 627 ? 20.021 -1.569 -13.132 1.00 95.81 627 LEU A N 1
ATOM 4981 C CA . LEU A 1 627 ? 20.936 -0.665 -13.833 1.00 95.81 627 LEU A CA 1
ATOM 4982 C C . LEU A 1 627 ? 20.242 -0.013 -15.045 1.00 95.81 627 LEU A C 1
ATOM 4984 O O . LEU A 1 627 ? 19.958 -0.694 -16.030 1.00 95.81 627 LEU A O 1
ATOM 4988 N N . ASP A 1 628 ? 19.989 1.296 -14.980 1.00 94.56 628 ASP A N 1
ATOM 4989 C CA . ASP A 1 628 ? 19.476 2.097 -16.101 1.00 94.56 628 ASP A CA 1
ATOM 4990 C C . ASP A 1 628 ? 20.601 2.947 -16.720 1.00 94.56 628 ASP A C 1
ATOM 4992 O O . ASP A 1 628 ? 21.217 3.791 -16.058 1.00 94.56 628 ASP A O 1
ATOM 4996 N N . LEU A 1 629 ? 20.880 2.675 -17.996 1.00 94.38 629 LEU A N 1
ATOM 4997 C CA . LEU A 1 629 ? 21.869 3.335 -18.848 1.00 94.38 629 LEU A CA 1
ATOM 4998 C C . LEU A 1 629 ? 21.196 4.043 -20.040 1.00 94.38 629 LEU A C 1
ATOM 5000 O O . LEU A 1 629 ? 21.895 4.452 -20.965 1.00 94.38 629 LEU A O 1
ATOM 5004 N N . SER A 1 630 ? 19.863 4.158 -20.066 1.00 92.25 630 SER A N 1
ATOM 5005 C CA . SER A 1 630 ? 19.135 4.590 -21.265 1.00 92.25 630 SER A CA 1
ATOM 5006 C C . SER A 1 630 ? 19.513 6.002 -21.724 1.00 92.25 630 SER A C 1
ATOM 5008 O O . SER A 1 630 ? 19.649 6.916 -20.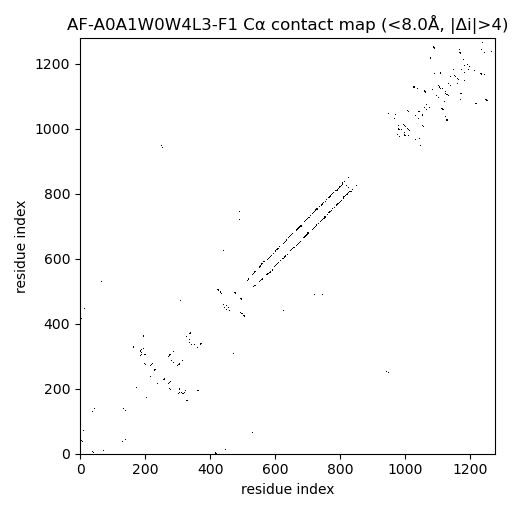914 1.00 92.25 630 SER A O 1
ATOM 5010 N N . GLY A 1 631 ? 19.711 6.204 -23.027 1.00 90.75 631 GLY A N 1
ATOM 5011 C CA . GLY A 1 631 ? 20.146 7.483 -23.592 1.00 90.75 631 GLY A CA 1
ATOM 5012 C C . GLY A 1 631 ? 21.529 7.937 -23.104 1.00 90.75 631 GLY A C 1
ATOM 5013 O O . GLY A 1 631 ? 21.727 9.133 -22.884 1.00 90.75 631 GLY A O 1
ATOM 5014 N N . THR A 1 632 ? 22.462 7.004 -22.877 1.00 92.88 632 THR A N 1
ATOM 5015 C CA . THR A 1 632 ? 23.882 7.308 -22.612 1.00 92.88 632 THR A CA 1
ATOM 5016 C C . THR A 1 632 ? 24.754 7.059 -23.842 1.00 92.88 632 THR A C 1
ATOM 5018 O O . THR A 1 632 ? 24.432 6.249 -24.711 1.00 92.88 632 THR A O 1
ATOM 5021 N N . CYS A 1 633 ? 25.901 7.735 -23.904 1.00 91.25 633 CYS A N 1
ATOM 5022 C CA . CYS A 1 633 ? 26.857 7.643 -25.012 1.00 91.25 633 CYS A CA 1
ATOM 5023 C C . CYS A 1 633 ? 27.816 6.438 -24.889 1.00 91.25 633 CYS A C 1
ATOM 5025 O O . CYS A 1 633 ? 28.970 6.521 -25.315 1.00 91.25 633 CYS A O 1
ATOM 5027 N N . ILE A 1 634 ? 27.383 5.342 -24.255 1.00 91.94 634 ILE A N 1
ATOM 5028 C CA . ILE A 1 634 ? 28.247 4.200 -23.938 1.00 91.94 634 ILE A CA 1
ATOM 5029 C C . ILE A 1 634 ? 28.549 3.355 -25.185 1.00 91.94 634 ILE A C 1
ATOM 5031 O O . ILE A 1 634 ? 27.643 2.839 -25.830 1.00 91.94 634 ILE A O 1
ATOM 5035 N N . GLN A 1 635 ? 29.832 3.190 -25.521 1.00 90.94 635 GLN A N 1
ATOM 5036 C CA . GLN A 1 635 ? 30.246 2.500 -26.757 1.00 90.94 635 GLN A CA 1
ATOM 5037 C C . GLN A 1 635 ? 30.326 0.970 -26.612 1.00 90.94 635 GLN A C 1
ATOM 5039 O O . GLN A 1 635 ? 30.068 0.223 -27.560 1.00 90.94 635 GLN A O 1
ATOM 5044 N N . VAL A 1 636 ? 30.688 0.502 -25.414 1.00 91.38 636 VAL A N 1
ATOM 5045 C CA . VAL A 1 636 ? 30.863 -0.914 -25.060 1.00 91.38 636 VAL A CA 1
ATOM 5046 C C . VAL A 1 636 ? 30.313 -1.135 -23.656 1.00 91.38 636 VAL A C 1
ATOM 5048 O O . VAL A 1 636 ? 30.700 -0.431 -22.723 1.00 91.38 636 VAL A O 1
ATOM 5051 N N . LEU A 1 637 ? 29.442 -2.132 -23.484 1.00 92.62 637 LEU A N 1
ATOM 5052 C CA . LEU A 1 637 ? 28.959 -2.544 -22.166 1.00 92.62 637 LEU A CA 1
ATOM 5053 C C . LEU A 1 637 ? 30.008 -3.469 -21.512 1.00 92.62 637 LEU A C 1
ATOM 5055 O O . LEU A 1 637 ? 30.264 -4.543 -22.060 1.00 92.62 637 LEU A O 1
ATOM 5059 N N . PRO A 1 638 ? 30.633 -3.106 -20.371 1.00 91.00 638 PRO A N 1
ATOM 5060 C CA . PRO A 1 638 ? 31.798 -3.840 -19.885 1.00 91.00 638 PRO A CA 1
ATOM 5061 C C . PRO A 1 638 ? 31.533 -5.286 -19.470 1.00 91.00 638 PRO A C 1
ATOM 5063 O O . PRO A 1 638 ? 30.523 -5.638 -18.857 1.00 91.00 638 PRO A O 1
ATOM 5066 N N . ASP A 1 639 ? 32.540 -6.118 -19.706 1.00 88.69 639 ASP A N 1
ATOM 5067 C CA . ASP A 1 639 ? 32.497 -7.568 -19.530 1.00 88.69 639 ASP A CA 1
ATOM 5068 C C . ASP A 1 639 ? 32.365 -8.023 -18.054 1.00 88.69 639 ASP A C 1
ATOM 5070 O O . ASP A 1 639 ? 32.131 -9.200 -17.773 1.00 88.69 639 ASP A O 1
ATOM 5074 N N . PHE A 1 640 ? 32.447 -7.094 -17.088 1.00 90.25 640 PHE A N 1
ATOM 5075 C CA . PHE A 1 640 ? 32.130 -7.350 -15.679 1.00 90.25 640 PHE A CA 1
ATOM 5076 C C . PHE A 1 640 ? 30.622 -7.381 -15.376 1.00 90.25 640 PHE A C 1
ATOM 5078 O O . PHE A 1 640 ? 30.235 -7.913 -14.332 1.00 90.25 640 PHE A O 1
ATOM 5085 N N . VAL A 1 641 ? 29.755 -6.857 -16.253 1.00 91.00 641 VAL A N 1
ATOM 5086 C CA . VAL A 1 641 ? 28.300 -6.759 -16.008 1.00 91.00 641 VAL A CA 1
ATOM 5087 C C . VAL A 1 641 ? 27.667 -8.145 -15.812 1.00 91.00 641 VAL A C 1
ATOM 5089 O O . VAL A 1 641 ? 26.849 -8.331 -14.910 1.00 91.00 641 VAL A O 1
ATOM 5092 N N . ARG A 1 642 ? 28.159 -9.172 -16.523 1.00 87.12 642 ARG A N 1
ATOM 5093 C CA . ARG A 1 642 ? 27.763 -10.585 -16.335 1.00 87.12 642 ARG A CA 1
ATOM 5094 C C . ARG A 1 642 ? 28.052 -11.160 -14.939 1.00 87.12 642 ARG A C 1
ATOM 5096 O O . ARG A 1 642 ? 27.581 -12.253 -14.614 1.00 87.12 642 ARG A O 1
ATOM 5103 N N . THR A 1 643 ? 28.826 -10.464 -14.100 1.00 87.31 643 THR A N 1
ATOM 5104 C CA . THR A 1 643 ? 29.101 -10.882 -12.713 1.00 87.31 643 THR A CA 1
ATOM 5105 C C . THR A 1 643 ? 28.000 -10.484 -11.728 1.00 87.31 643 THR A C 1
ATOM 5107 O O . THR A 1 643 ? 27.927 -11.086 -10.658 1.00 87.31 643 THR A O 1
ATOM 5110 N N . PHE A 1 644 ? 27.110 -9.543 -12.070 1.00 90.25 644 PHE A N 1
ATOM 5111 C CA . PHE A 1 644 ? 26.036 -9.078 -11.186 1.00 90.25 644 PHE A CA 1
ATOM 5112 C C . PHE A 1 644 ? 24.900 -10.111 -11.070 1.00 90.25 644 PHE A C 1
ATOM 5114 O O . PHE A 1 644 ? 23.832 -9.967 -11.656 1.00 90.25 644 PHE A O 1
ATOM 5121 N N . LYS A 1 645 ? 25.104 -11.171 -10.276 1.00 86.19 645 LYS A N 1
ATOM 5122 C CA . LYS A 1 645 ? 24.145 -12.290 -10.120 1.00 86.19 645 LYS A CA 1
ATOM 5123 C C . LYS A 1 645 ? 22.844 -11.954 -9.366 1.00 86.19 645 LYS A C 1
ATOM 5125 O O . LYS A 1 645 ? 22.075 -12.862 -9.068 1.00 86.19 645 LYS A O 1
ATOM 5130 N N . LYS A 1 646 ? 22.612 -10.679 -9.037 1.00 89.00 646 LYS A N 1
ATOM 5131 C CA . LYS A 1 646 ? 21.336 -10.158 -8.519 1.00 89.00 646 LYS A CA 1
ATOM 5132 C C . LYS A 1 646 ? 20.610 -9.241 -9.509 1.00 89.00 646 LYS A C 1
ATOM 5134 O O . LYS A 1 646 ? 19.498 -8.831 -9.200 1.00 89.00 646 LYS A O 1
ATOM 5139 N N . LEU A 1 647 ? 21.201 -8.918 -10.664 1.00 93.19 647 LEU A N 1
ATOM 5140 C CA . LEU A 1 647 ? 20.621 -7.969 -11.612 1.00 93.19 647 LEU A CA 1
ATOM 5141 C C . LEU A 1 647 ? 19.330 -8.553 -12.209 1.00 93.19 647 LEU A C 1
ATOM 5143 O O . LEU A 1 647 ? 19.369 -9.601 -12.858 1.00 93.19 647 LEU A O 1
ATOM 5147 N N . THR A 1 648 ? 18.205 -7.886 -11.952 1.00 92.31 648 THR A N 1
ATOM 5148 C CA . THR A 1 648 ? 16.865 -8.204 -12.466 1.00 92.31 648 THR A CA 1
ATOM 5149 C C . THR A 1 648 ? 16.398 -7.205 -13.525 1.00 92.31 648 THR A C 1
ATOM 5151 O O . THR A 1 648 ? 15.565 -7.562 -14.353 1.00 92.31 648 THR A O 1
ATOM 5154 N N . TYR A 1 649 ? 16.948 -5.988 -13.543 1.00 92.94 649 TYR A N 1
ATOM 5155 C CA . TYR A 1 649 ? 16.585 -4.920 -14.479 1.00 92.94 649 TYR A CA 1
ATOM 5156 C C . TYR A 1 649 ? 17.830 -4.341 -15.163 1.00 92.94 649 TYR A C 1
ATOM 5158 O O . TYR A 1 649 ? 18.751 -3.876 -14.484 1.00 92.94 649 TYR A O 1
ATOM 5166 N N . LEU A 1 650 ? 17.844 -4.342 -16.498 1.00 94.31 650 LEU A N 1
ATOM 5167 C CA . LEU A 1 650 ? 18.866 -3.695 -17.323 1.00 94.31 650 LEU A CA 1
ATOM 5168 C C . LEU A 1 650 ? 18.193 -2.895 -18.444 1.00 94.31 650 LEU A C 1
ATOM 5170 O O . LEU A 1 650 ? 17.495 -3.468 -19.279 1.00 94.31 650 LEU A O 1
ATOM 5174 N N . ASN A 1 651 ? 18.421 -1.583 -18.470 1.00 93.19 651 ASN A N 1
ATOM 5175 C CA . ASN A 1 651 ? 17.888 -0.696 -19.501 1.00 93.19 651 ASN A CA 1
ATOM 5176 C C . ASN A 1 651 ? 19.026 -0.052 -20.309 1.00 93.19 651 ASN A C 1
ATOM 5178 O O . ASN A 1 651 ? 19.898 0.613 -19.751 1.00 93.19 651 ASN A O 1
ATOM 5182 N N . LEU A 1 652 ? 18.999 -0.286 -21.620 1.00 93.19 652 LEU A N 1
ATOM 5183 C CA . LEU A 1 652 ? 19.938 0.155 -22.654 1.00 93.19 652 LEU A CA 1
ATOM 5184 C C . LEU A 1 652 ? 19.195 0.859 -23.814 1.00 93.19 652 LEU A C 1
ATOM 5186 O O . LEU A 1 652 ? 19.744 0.990 -24.909 1.00 93.19 652 LEU A O 1
ATOM 5190 N N . GLN A 1 653 ? 17.946 1.293 -23.588 1.00 91.12 653 GLN A N 1
ATOM 5191 C CA . GLN A 1 653 ? 17.158 2.063 -24.554 1.00 91.12 653 GLN A CA 1
ATOM 5192 C C . GLN A 1 653 ? 17.938 3.288 -25.046 1.00 91.12 653 GLN A C 1
ATOM 5194 O O . GLN A 1 653 ? 18.526 3.998 -24.236 1.00 91.12 653 GLN A O 1
ATOM 5199 N N . GLU A 1 654 ? 17.909 3.583 -26.346 1.00 91.06 654 GLU A N 1
ATOM 5200 C CA . GLU A 1 654 ? 18.544 4.777 -26.938 1.00 91.06 654 GLU A CA 1
ATOM 5201 C C . GLU A 1 654 ? 20.067 4.879 -26.674 1.00 91.06 654 GLU A C 1
ATOM 5203 O O . GLU A 1 654 ? 20.656 5.958 -26.757 1.00 91.06 654 GLU A O 1
ATOM 5208 N N . CYS A 1 655 ? 20.745 3.761 -26.391 1.00 91.75 655 CYS A N 1
ATOM 5209 C CA . CYS A 1 655 ? 22.210 3.680 -26.391 1.00 91.75 655 CYS A CA 1
ATOM 5210 C C . CYS A 1 655 ? 22.742 3.601 -27.836 1.00 91.75 655 CYS A C 1
ATOM 5212 O O . CYS A 1 655 ? 23.267 2.573 -28.265 1.00 91.75 655 CYS A O 1
ATOM 5214 N N . TRP A 1 656 ? 22.582 4.687 -28.600 1.00 89.94 656 TRP A N 1
ATOM 5215 C CA . TRP A 1 656 ? 22.862 4.748 -30.044 1.00 89.94 656 TRP A CA 1
ATOM 5216 C C . TRP A 1 656 ? 24.321 4.449 -30.427 1.00 89.94 656 TRP A C 1
ATOM 5218 O O . TRP A 1 656 ? 24.572 3.947 -31.518 1.00 89.94 656 TRP A O 1
ATOM 5228 N N . GLU A 1 657 ? 25.287 4.718 -29.543 1.00 90.75 657 GLU A N 1
ATOM 5229 C CA . GLU A 1 657 ? 26.708 4.412 -29.783 1.00 90.75 657 GLU A CA 1
ATOM 5230 C C . GLU A 1 657 ? 27.129 3.006 -29.326 1.00 90.75 657 GLU A C 1
ATOM 5232 O O . GLU A 1 657 ? 28.270 2.604 -29.564 1.00 90.75 657 GLU A O 1
ATOM 5237 N N . LEU A 1 658 ? 26.236 2.235 -28.691 1.00 91.25 658 LEU A N 1
ATOM 5238 C CA . LEU A 1 658 ? 26.563 0.909 -28.174 1.00 91.25 658 LEU A CA 1
ATOM 5239 C C . LEU A 1 658 ? 26.655 -0.101 -29.321 1.00 91.25 658 LEU A C 1
ATOM 5241 O O . LEU A 1 658 ? 25.645 -0.529 -29.883 1.00 91.25 658 LEU A O 1
ATOM 5245 N N . ARG A 1 659 ? 27.893 -0.491 -29.648 1.00 87.06 659 ARG A N 1
ATOM 5246 C CA . ARG A 1 659 ? 28.218 -1.394 -30.768 1.00 87.06 659 ARG A CA 1
ATOM 5247 C C . ARG A 1 659 ? 28.527 -2.823 -30.336 1.00 87.06 659 ARG A C 1
ATOM 5249 O O . ARG A 1 659 ? 28.485 -3.712 -31.181 1.00 87.06 659 ARG A O 1
ATOM 5256 N N . HIS A 1 660 ? 28.813 -3.058 -29.052 1.00 85.25 660 HIS A N 1
ATOM 5257 C CA . HIS A 1 660 ? 29.204 -4.376 -28.540 1.00 85.25 660 HIS A CA 1
ATOM 5258 C C . HIS A 1 660 ? 28.564 -4.721 -27.188 1.00 85.25 660 HIS A C 1
ATOM 5260 O O . HIS A 1 660 ? 28.717 -3.983 -26.210 1.00 85.25 660 HIS A O 1
ATOM 5266 N N . LEU A 1 661 ? 27.909 -5.885 -27.129 1.00 88.06 661 LEU A N 1
ATOM 5267 C CA . LEU A 1 661 ? 27.438 -6.523 -25.894 1.00 88.06 661 LEU A CA 1
ATOM 5268 C C . LEU A 1 661 ? 28.403 -7.643 -25.436 1.00 88.06 661 LEU A C 1
ATOM 5270 O O . LEU A 1 661 ? 29.107 -8.223 -26.266 1.00 88.06 661 LEU A O 1
ATOM 5274 N N . PRO A 1 662 ? 28.445 -7.998 -24.134 1.00 86.12 662 PRO A N 1
ATOM 5275 C CA . PRO A 1 662 ? 29.258 -9.111 -23.644 1.00 86.12 662 PRO A CA 1
ATOM 5276 C C . PRO A 1 662 ? 28.835 -10.449 -24.261 1.00 86.12 662 PRO A C 1
ATOM 5278 O O . PRO A 1 662 ? 27.659 -10.809 -24.221 1.00 86.12 662 PRO A O 1
ATOM 5281 N N . SER A 1 663 ? 29.801 -11.248 -24.723 1.00 76.75 663 SER A N 1
ATOM 5282 C CA . SER A 1 663 ? 29.577 -12.527 -25.432 1.00 76.75 663 SER A CA 1
ATOM 5283 C C . SER A 1 663 ? 28.944 -13.653 -24.596 1.00 76.75 663 SER A C 1
ATOM 5285 O O . SER A 1 663 ? 28.752 -14.760 -25.094 1.00 76.75 663 SER A O 1
ATOM 5287 N N . LYS A 1 664 ? 28.629 -13.373 -23.324 1.00 83.06 664 LYS A N 1
ATOM 5288 C CA . LYS A 1 664 ? 27.816 -14.189 -22.408 1.00 83.06 664 LYS A CA 1
ATOM 5289 C C . LYS A 1 664 ? 26.964 -13.303 -21.496 1.00 83.06 664 LYS A C 1
ATOM 5291 O O . LYS A 1 664 ? 27.004 -13.438 -20.274 1.00 83.06 664 LYS A O 1
ATOM 5296 N N . LEU A 1 665 ? 26.239 -12.328 -22.050 1.00 85.69 665 LEU A N 1
ATOM 5297 C CA . LEU A 1 665 ? 25.311 -11.513 -21.250 1.00 85.69 665 LEU A CA 1
ATOM 5298 C C . LEU A 1 665 ? 24.203 -12.383 -20.616 1.00 85.69 665 LEU A C 1
ATOM 5300 O O . LEU A 1 665 ? 23.736 -12.091 -19.516 1.00 85.69 665 LEU A O 1
ATOM 5304 N N . ASP A 1 666 ? 23.872 -13.508 -21.256 1.00 81.94 666 ASP A N 1
ATOM 5305 C CA . ASP A 1 666 ? 22.934 -14.522 -20.772 1.00 81.94 666 ASP A CA 1
ATOM 5306 C C . ASP A 1 666 ? 23.359 -15.197 -19.449 1.00 81.94 666 ASP A C 1
ATOM 5308 O O . ASP A 1 666 ? 22.516 -15.787 -18.774 1.00 81.94 666 ASP A O 1
ATOM 5312 N N . ASP A 1 667 ? 24.625 -15.088 -19.018 1.00 85.75 667 ASP A N 1
ATOM 5313 C CA . ASP A 1 667 ? 25.091 -15.545 -17.697 1.00 85.75 667 ASP A CA 1
ATOM 5314 C C . ASP A 1 667 ? 24.336 -14.858 -16.529 1.00 85.75 667 ASP A C 1
ATOM 5316 O O . ASP A 1 667 ? 24.425 -15.307 -15.377 1.00 85.75 667 ASP A O 1
ATOM 5320 N N . ILE A 1 668 ? 23.598 -13.770 -16.783 1.00 89.25 668 ILE A N 1
ATOM 5321 C CA . ILE A 1 668 ? 22.729 -13.078 -15.818 1.00 89.25 668 ILE A CA 1
ATOM 5322 C C . ILE A 1 668 ? 21.364 -13.790 -15.747 1.00 89.25 668 ILE A C 1
ATOM 5324 O O . ILE A 1 668 ? 20.329 -13.268 -16.151 1.00 89.25 668 ILE A O 1
ATOM 5328 N N . LYS A 1 669 ? 21.355 -15.012 -15.198 1.00 87.81 669 LYS A N 1
ATOM 5329 C CA . LYS A 1 669 ? 20.151 -15.868 -15.093 1.00 87.81 669 LYS A CA 1
ATOM 5330 C C . LYS A 1 669 ? 19.000 -15.269 -14.265 1.00 87.81 669 LYS A C 1
ATOM 5332 O O . LYS A 1 669 ? 17.889 -15.774 -14.336 1.00 87.81 669 LYS A O 1
ATOM 5337 N N . SER A 1 670 ? 19.265 -14.210 -13.499 1.00 90.19 670 SER A N 1
ATOM 5338 C CA . SER A 1 670 ? 18.298 -13.465 -12.683 1.00 90.19 670 SER A CA 1
ATOM 5339 C C . SER A 1 670 ? 17.584 -12.321 -13.417 1.00 90.19 670 SER A C 1
ATOM 5341 O O . SER A 1 670 ? 16.745 -11.666 -12.804 1.00 90.19 670 SER A O 1
ATOM 5343 N N . LEU A 1 671 ? 17.926 -12.034 -14.679 1.00 92.31 671 LEU A N 1
ATOM 5344 C CA . LEU A 1 671 ? 17.378 -10.888 -15.410 1.00 92.31 671 LEU A CA 1
ATOM 5345 C C . LEU A 1 671 ? 15.888 -11.094 -15.739 1.00 92.31 671 LEU A C 1
ATOM 5347 O O . LEU A 1 671 ? 15.521 -12.116 -16.311 1.00 92.31 671 LEU A O 1
ATOM 5351 N N . GLN A 1 672 ? 15.049 -10.117 -15.382 1.00 90.94 672 GLN A N 1
ATOM 5352 C CA . GLN A 1 672 ? 13.586 -10.142 -15.537 1.00 90.94 672 GLN A CA 1
ATOM 5353 C C . GLN A 1 672 ? 13.073 -9.080 -16.519 1.00 90.94 672 GLN A C 1
ATOM 5355 O O . GLN A 1 672 ? 12.089 -9.321 -17.213 1.00 90.94 672 GLN A O 1
ATOM 5360 N N . HIS A 1 673 ? 13.740 -7.929 -16.611 1.00 90.81 673 HIS A N 1
ATOM 5361 C CA . HIS A 1 673 ? 13.439 -6.863 -17.566 1.00 90.81 673 HIS A CA 1
ATOM 5362 C C . HIS A 1 673 ? 14.713 -6.486 -18.323 1.00 90.81 673 HIS A C 1
ATOM 5364 O O . HIS A 1 673 ? 15.724 -6.135 -17.703 1.00 90.81 673 HIS A O 1
ATOM 5370 N N . LEU A 1 674 ? 14.642 -6.533 -19.653 1.00 92.81 674 LEU A N 1
ATOM 5371 C CA . LEU A 1 674 ? 15.695 -6.079 -20.552 1.00 92.81 674 LEU A CA 1
ATOM 5372 C C . LEU A 1 674 ? 15.108 -5.170 -21.634 1.00 92.81 674 LEU A C 1
ATOM 5374 O O . LEU A 1 674 ? 14.266 -5.598 -22.420 1.00 92.81 674 LEU A O 1
ATOM 5378 N N . ASN A 1 675 ? 15.587 -3.931 -21.691 1.00 91.25 675 ASN A N 1
ATOM 5379 C CA . ASN A 1 675 ? 15.237 -2.984 -22.744 1.00 91.25 675 ASN A CA 1
ATOM 5380 C C . ASN A 1 675 ? 16.493 -2.616 -23.546 1.00 91.25 675 ASN A C 1
ATOM 5382 O O . ASN A 1 675 ? 17.503 -2.204 -22.979 1.00 91.25 675 ASN A O 1
ATOM 5386 N N . LEU A 1 676 ? 16.412 -2.809 -24.858 1.00 91.44 676 LEU A N 1
ATOM 5387 C CA . LEU A 1 676 ? 17.421 -2.578 -25.892 1.00 91.44 676 LEU A CA 1
ATOM 5388 C C . LEU A 1 676 ? 16.809 -1.814 -27.088 1.00 91.44 676 LEU A C 1
ATOM 5390 O O . LEU A 1 676 ? 17.370 -1.825 -28.185 1.00 91.44 676 LEU A O 1
ATOM 5394 N N . SER A 1 677 ? 15.666 -1.149 -26.884 1.00 90.12 677 SER A N 1
ATOM 5395 C CA . SER A 1 677 ? 15.009 -0.307 -27.887 1.00 90.12 677 SER A CA 1
ATOM 5396 C C . SER A 1 677 ? 15.990 0.719 -28.463 1.00 90.12 677 SER A C 1
ATOM 5398 O O . SER A 1 677 ? 16.706 1.390 -27.717 1.00 90.12 677 SER A O 1
ATOM 5400 N N . CYS A 1 678 ? 16.053 0.844 -29.788 1.00 89.12 678 CYS A N 1
ATOM 5401 C CA . CYS A 1 678 ? 16.975 1.752 -30.483 1.00 89.12 678 CYS A CA 1
ATOM 5402 C C . CYS A 1 678 ? 18.480 1.515 -30.189 1.00 89.12 678 CYS A C 1
ATOM 5404 O O . CYS A 1 678 ? 19.291 2.422 -30.375 1.00 89.12 678 CYS A O 1
ATOM 5406 N N . CYS A 1 679 ? 18.884 0.318 -29.742 1.00 87.81 679 CYS A N 1
ATOM 5407 C CA . CYS A 1 679 ? 20.292 -0.037 -29.530 1.00 87.81 679 CYS A CA 1
ATOM 5408 C C . CYS A 1 679 ? 20.857 -0.848 -30.719 1.00 87.81 679 CYS A C 1
ATOM 5410 O O . CYS A 1 679 ? 20.420 -1.984 -30.936 1.00 87.81 679 CYS A O 1
ATOM 5412 N N . PRO A 1 680 ? 21.867 -0.351 -31.468 1.00 85.06 680 PRO A N 1
ATOM 5413 C CA . PRO A 1 680 ? 22.407 -1.066 -32.629 1.00 85.06 680 PRO A CA 1
ATOM 5414 C C . PRO A 1 680 ? 22.966 -2.458 -32.309 1.00 85.06 680 PRO A C 1
ATOM 5416 O O . PRO A 1 680 ? 22.783 -3.383 -33.099 1.00 85.06 680 PRO A O 1
ATOM 5419 N N . ALA A 1 681 ? 23.595 -2.648 -31.144 1.00 85.19 681 ALA A N 1
ATOM 5420 C CA . ALA A 1 681 ? 24.139 -3.944 -30.728 1.00 85.19 681 ALA A CA 1
ATOM 5421 C C . ALA A 1 681 ? 23.084 -5.014 -30.377 1.00 85.19 681 ALA A C 1
ATOM 5423 O O . ALA A 1 681 ? 23.461 -6.163 -30.148 1.00 85.19 681 ALA A O 1
ATOM 5424 N N . ALA A 1 682 ? 21.783 -4.691 -30.343 1.00 85.38 682 ALA A N 1
ATOM 5425 C CA . ALA A 1 682 ? 20.734 -5.629 -29.926 1.00 85.38 682 ALA A CA 1
ATOM 5426 C C . ALA A 1 682 ? 20.710 -6.937 -30.749 1.00 85.38 682 ALA A C 1
ATOM 5428 O O . ALA A 1 682 ? 20.436 -8.001 -30.191 1.00 85.38 682 ALA A O 1
ATOM 5429 N N . HIS A 1 683 ? 21.093 -6.892 -32.032 1.00 81.94 683 HIS A N 1
ATOM 5430 C CA . HIS A 1 683 ? 21.202 -8.077 -32.895 1.00 81.94 683 HIS A CA 1
ATOM 5431 C C . HIS A 1 683 ? 22.160 -9.148 -32.333 1.00 81.94 683 HIS A C 1
ATOM 5433 O O . HIS A 1 683 ? 21.882 -10.338 -32.446 1.00 81.94 683 HIS A O 1
ATOM 5439 N N . GLN A 1 684 ? 23.241 -8.744 -31.652 1.00 81.62 684 GLN A N 1
ATOM 5440 C CA . GLN A 1 684 ? 24.246 -9.651 -31.070 1.00 81.62 684 GLN A CA 1
ATOM 5441 C C . GLN A 1 684 ? 23.687 -10.482 -29.911 1.00 81.62 684 GLN A C 1
ATOM 5443 O O . GLN A 1 684 ? 24.221 -11.541 -29.578 1.00 81.62 684 GLN A O 1
ATOM 5448 N N . LEU A 1 685 ? 22.614 -10.010 -29.270 1.00 80.50 685 LEU A N 1
ATOM 5449 C CA . LEU A 1 685 ? 21.993 -10.741 -28.177 1.00 80.50 685 LEU A CA 1
ATOM 5450 C C . LEU A 1 685 ? 21.151 -11.914 -28.678 1.00 80.50 685 LEU A C 1
ATOM 5452 O O . LEU A 1 685 ? 21.084 -12.940 -28.008 1.00 80.50 685 LEU A O 1
ATOM 5456 N N . VAL A 1 686 ? 20.503 -11.774 -29.835 1.00 75.94 686 VAL A N 1
ATOM 5457 C CA . VAL A 1 686 ? 19.420 -12.667 -30.278 1.00 75.94 686 VAL A CA 1
ATOM 5458 C C . VAL A 1 686 ? 19.876 -14.125 -30.425 1.00 75.94 686 VAL A C 1
ATOM 5460 O O . VAL A 1 686 ? 19.127 -15.032 -30.068 1.00 75.94 686 VAL A O 1
ATOM 5463 N N . GLU A 1 687 ? 21.125 -14.369 -30.826 1.00 71.81 687 GLU A N 1
ATOM 5464 C CA . GLU A 1 687 ? 21.707 -15.720 -30.896 1.00 71.81 687 GLU A CA 1
ATOM 5465 C C . GLU A 1 687 ? 21.908 -16.375 -29.511 1.00 71.81 687 GLU A C 1
ATOM 5467 O O . GLU A 1 687 ? 21.799 -17.596 -29.368 1.00 71.81 687 GLU A O 1
ATOM 5472 N N . SER A 1 688 ? 22.172 -15.574 -28.470 1.00 76.25 688 SER A N 1
ATOM 5473 C CA . SER A 1 688 ? 22.501 -16.032 -27.107 1.00 76.25 688 SER A CA 1
ATOM 5474 C C . SER A 1 688 ? 21.352 -15.895 -26.095 1.00 76.25 688 SER A C 1
ATOM 5476 O O . SER A 1 688 ? 21.399 -16.496 -25.018 1.00 76.25 688 SER A O 1
ATOM 5478 N N . ILE A 1 689 ? 20.280 -15.176 -26.448 1.00 82.25 689 ILE A N 1
ATOM 5479 C CA . ILE A 1 689 ? 19.199 -14.745 -25.545 1.00 82.25 689 ILE A CA 1
ATOM 5480 C C . ILE A 1 689 ? 18.492 -15.888 -24.799 1.00 82.25 689 ILE A C 1
ATOM 5482 O O . ILE A 1 689 ? 17.974 -15.694 -23.702 1.00 82.25 689 ILE A O 1
ATOM 5486 N N . SER A 1 690 ? 18.529 -17.109 -25.340 1.00 78.00 690 SER A N 1
ATOM 5487 C CA . SER A 1 690 ? 17.878 -18.291 -24.756 1.00 78.00 690 SER A CA 1
ATOM 5488 C C . SER A 1 690 ? 18.353 -18.690 -23.347 1.00 78.00 690 SER A C 1
ATOM 5490 O O . SER A 1 690 ? 17.775 -19.587 -22.732 1.00 78.00 690 SER A O 1
ATOM 5492 N N . GLY A 1 691 ? 19.401 -18.046 -22.825 1.00 82.94 691 GLY A N 1
ATOM 5493 C CA . GLY A 1 691 ? 19.879 -18.247 -21.465 1.00 82.94 691 GLY A CA 1
ATOM 5494 C C . GLY A 1 691 ? 19.143 -17.462 -20.366 1.00 82.94 691 GLY A C 1
ATOM 5495 O O . GLY A 1 691 ? 19.343 -17.810 -19.200 1.00 82.94 691 GLY A O 1
ATOM 5496 N N . PHE A 1 692 ? 18.315 -16.453 -20.672 1.00 89.06 692 PHE A N 1
ATOM 5497 C CA . PHE A 1 692 ? 17.608 -15.645 -19.658 1.00 89.06 692 PHE A CA 1
ATOM 5498 C C . PHE A 1 692 ? 16.308 -16.315 -19.171 1.00 89.06 692 PHE A C 1
ATOM 5500 O O . PHE A 1 692 ? 15.206 -15.968 -19.585 1.00 89.06 692 PHE A O 1
ATOM 5507 N N . GLN A 1 693 ? 16.430 -17.287 -18.266 1.00 84.75 693 GLN A N 1
ATOM 5508 C CA . GLN A 1 693 ? 15.298 -18.110 -17.808 1.00 84.75 693 GLN A CA 1
ATOM 5509 C C . GLN A 1 693 ? 14.220 -17.342 -17.015 1.00 84.75 693 GLN A C 1
ATOM 5511 O O . GLN A 1 693 ? 13.060 -17.742 -17.031 1.00 84.75 693 GLN A O 1
ATOM 5516 N N . GLU A 1 694 ? 14.573 -16.244 -16.344 1.00 89.25 694 GLU A N 1
ATOM 5517 C CA . GLU A 1 694 ? 13.651 -15.424 -15.535 1.00 89.25 694 GLU A CA 1
ATOM 5518 C C . GLU A 1 694 ? 13.040 -14.227 -16.297 1.00 89.25 694 GLU A C 1
ATOM 5520 O O . GLU A 1 694 ? 12.320 -13.426 -15.696 1.00 89.25 694 GLU A O 1
ATOM 5525 N N . LEU A 1 695 ? 13.315 -14.087 -17.601 1.00 91.75 695 LEU A N 1
ATOM 5526 C CA . LEU A 1 695 ? 12.931 -12.908 -18.382 1.00 91.75 695 LEU A CA 1
ATOM 5527 C C . LEU A 1 695 ? 11.409 -12.806 -18.557 1.00 91.75 695 LEU A C 1
ATOM 5529 O O . LEU A 1 695 ? 10.768 -13.759 -18.994 1.00 91.75 695 LEU A O 1
ATOM 5533 N N . ARG A 1 696 ? 10.856 -11.630 -18.235 1.00 90.00 696 ARG A N 1
ATOM 5534 C CA . ARG A 1 696 ? 9.423 -11.283 -18.283 1.00 90.00 696 ARG A CA 1
ATOM 5535 C C . ARG A 1 696 ? 9.130 -10.132 -19.238 1.00 90.00 696 ARG A C 1
ATOM 5537 O O . ARG A 1 696 ? 8.098 -10.153 -19.890 1.00 90.00 696 ARG A O 1
ATOM 5544 N N . PHE A 1 697 ? 10.030 -9.160 -19.348 1.00 89.38 697 PHE A N 1
ATOM 5545 C CA . PHE A 1 697 ? 9.924 -8.055 -20.299 1.00 89.38 697 PHE A CA 1
ATOM 5546 C C . PHE A 1 697 ? 11.145 -8.042 -21.219 1.00 89.38 697 PHE A C 1
ATOM 5548 O O . PHE A 1 697 ? 12.283 -8.048 -20.732 1.00 89.38 697 PHE A O 1
ATOM 5555 N N . LEU A 1 698 ? 10.901 -7.980 -22.529 1.00 92.19 698 LEU A N 1
ATOM 5556 C CA . LEU A 1 698 ? 11.925 -7.771 -23.547 1.00 92.19 698 LEU A CA 1
ATOM 5557 C C . LEU A 1 698 ? 11.470 -6.723 -24.569 1.00 92.19 698 LEU A C 1
ATOM 5559 O O . LEU A 1 698 ? 10.500 -6.936 -25.295 1.00 92.19 698 LEU A O 1
ATOM 5563 N N . ASP A 1 699 ? 12.228 -5.637 -24.682 1.00 90.12 699 ASP A N 1
ATOM 5564 C CA . ASP A 1 699 ? 12.099 -4.668 -25.773 1.00 90.12 699 ASP A CA 1
ATOM 5565 C C . ASP A 1 699 ? 13.389 -4.659 -26.601 1.00 90.12 699 ASP A C 1
ATOM 5567 O O . ASP A 1 699 ? 14.466 -4.378 -26.076 1.00 90.12 699 ASP A O 1
ATOM 5571 N N . ILE A 1 700 ? 13.276 -4.995 -27.888 1.00 91.38 700 ILE A N 1
ATOM 5572 C CA . ILE A 1 700 ? 14.341 -4.889 -28.901 1.00 91.38 700 ILE A CA 1
ATOM 5573 C C . ILE A 1 700 ? 13.851 -4.095 -30.125 1.00 91.38 700 ILE A C 1
ATOM 5575 O O . ILE A 1 700 ? 14.311 -4.311 -31.246 1.00 91.38 700 ILE A O 1
ATOM 5579 N N . SER A 1 701 ? 12.892 -3.188 -29.919 1.00 90.25 701 SER A N 1
ATOM 5580 C CA . SER A 1 701 ? 12.297 -2.361 -30.970 1.00 90.25 701 SER A CA 1
ATOM 5581 C C . SER A 1 701 ? 13.318 -1.474 -31.691 1.00 90.25 701 SER A C 1
ATOM 5583 O O . SER A 1 701 ? 14.338 -1.055 -31.143 1.00 90.25 701 SER A O 1
ATOM 5585 N N . SER A 1 702 ? 13.027 -1.169 -32.954 1.00 88.88 702 SER A N 1
ATOM 5586 C CA . SER A 1 702 ? 13.911 -0.455 -33.886 1.00 88.88 702 SER A CA 1
ATOM 5587 C C . SER A 1 702 ? 15.264 -1.145 -34.142 1.00 88.88 702 SER A C 1
ATOM 5589 O O . SER A 1 702 ? 16.206 -0.499 -34.601 1.00 88.88 702 SER A O 1
ATOM 5591 N N . CYS A 1 703 ? 15.387 -2.457 -33.895 1.00 85.94 703 CYS A N 1
ATOM 5592 C CA . CYS A 1 703 ? 16.562 -3.232 -34.299 1.00 85.94 703 CYS A CA 1
ATOM 5593 C C . CYS A 1 703 ? 16.499 -3.549 -35.807 1.00 85.94 703 CYS A C 1
ATOM 5595 O O . CYS A 1 703 ? 16.030 -4.605 -36.225 1.00 85.94 703 CYS A O 1
ATOM 5597 N N . THR A 1 704 ? 16.963 -2.617 -36.644 1.00 83.50 704 THR A N 1
ATOM 5598 C CA . THR A 1 704 ? 16.853 -2.695 -38.118 1.00 83.50 704 THR A CA 1
ATOM 5599 C C . THR A 1 704 ? 17.630 -3.846 -38.757 1.00 83.50 704 THR A C 1
ATOM 5601 O O . THR A 1 704 ? 17.311 -4.257 -39.869 1.00 83.50 704 THR A O 1
ATOM 5604 N N . GLU A 1 705 ? 18.647 -4.374 -38.075 1.00 84.00 705 GLU A N 1
ATOM 5605 C CA . GLU A 1 705 ? 19.478 -5.476 -38.574 1.00 84.00 705 GLU A CA 1
ATOM 5606 C C . GLU A 1 705 ? 18.901 -6.867 -38.244 1.00 84.00 705 GLU A C 1
ATOM 5608 O O . GLU A 1 705 ? 19.419 -7.878 -38.718 1.00 84.00 705 GLU A O 1
ATOM 5613 N N . LEU A 1 706 ? 17.821 -6.938 -37.455 1.00 86.94 706 LEU A N 1
ATOM 5614 C CA . LEU A 1 706 ? 17.180 -8.190 -37.060 1.00 86.94 706 LEU A CA 1
ATOM 5615 C C . LEU A 1 706 ? 16.349 -8.782 -38.209 1.00 86.94 706 LEU A C 1
ATOM 5617 O O . LEU A 1 706 ? 15.284 -8.266 -38.537 1.00 86.94 706 LEU A O 1
ATOM 5621 N N . GLN A 1 707 ? 16.816 -9.891 -38.791 1.00 87.62 707 GLN A N 1
ATOM 5622 C CA . GLN A 1 707 ? 16.137 -10.564 -39.911 1.00 87.62 707 GLN A CA 1
ATOM 5623 C C . GLN A 1 707 ? 15.184 -11.688 -39.469 1.00 87.62 707 GLN A C 1
ATOM 5625 O O . GLN A 1 707 ? 14.123 -11.873 -40.066 1.00 87.62 707 GLN A O 1
ATOM 5630 N N . THR A 1 708 ? 15.545 -12.436 -38.424 1.00 87.31 708 THR A N 1
ATOM 5631 C CA . THR A 1 708 ? 14.768 -13.552 -37.856 1.00 87.31 708 THR A CA 1
ATOM 5632 C C . THR A 1 708 ? 15.035 -13.683 -36.355 1.00 87.31 708 THR A C 1
ATOM 5634 O O . THR A 1 708 ? 16.081 -13.261 -35.860 1.00 87.31 708 THR A O 1
ATOM 5637 N N . LEU A 1 709 ? 14.107 -14.304 -35.620 1.00 88.56 709 LEU A N 1
ATOM 5638 C CA . LEU A 1 709 ? 14.370 -14.828 -34.275 1.00 88.56 709 LEU A CA 1
ATOM 5639 C C . LEU A 1 709 ? 14.655 -16.342 -34.373 1.00 88.56 709 LEU A C 1
ATOM 5641 O O . LEU A 1 709 ? 13.950 -17.031 -35.110 1.00 88.56 709 LEU A O 1
ATOM 5645 N N . PRO A 1 710 ? 15.648 -16.892 -33.652 1.00 86.06 710 PRO A N 1
ATOM 5646 C CA . PRO A 1 710 ? 15.976 -18.315 -33.711 1.00 86.06 710 PRO A CA 1
ATOM 5647 C C . PRO A 1 710 ? 14.958 -19.177 -32.948 1.00 86.06 710 PRO A C 1
ATOM 5649 O O . PRO A 1 710 ? 14.404 -18.750 -31.939 1.00 86.06 710 PRO A O 1
ATOM 5652 N N . GLU A 1 711 ? 14.821 -20.455 -33.314 1.00 84.50 711 GLU A N 1
ATOM 5653 C CA . GLU A 1 711 ? 14.032 -21.459 -32.560 1.00 84.50 711 GLU A CA 1
ATOM 5654 C C . GLU A 1 711 ? 14.547 -21.705 -31.118 1.00 84.50 711 GLU A C 1
ATOM 5656 O O . GLU A 1 711 ? 13.924 -22.408 -30.324 1.00 84.50 711 GLU A O 1
ATOM 5661 N N . SER A 1 712 ? 15.680 -21.115 -30.720 1.00 84.75 712 SER A N 1
ATOM 5662 C CA . SER A 1 712 ? 16.111 -21.068 -29.316 1.00 84.75 712 SER A CA 1
ATOM 5663 C C . SER A 1 712 ? 15.357 -20.013 -28.487 1.00 84.75 712 SER A C 1
ATOM 5665 O O . SER A 1 712 ? 15.326 -20.128 -27.260 1.00 84.75 712 SER A O 1
ATOM 5667 N N . PHE A 1 713 ? 14.716 -19.025 -29.123 1.00 87.44 713 PHE A N 1
ATOM 5668 C CA . PHE A 1 713 ? 13.993 -17.917 -28.483 1.00 87.44 713 PHE A CA 1
ATOM 5669 C C . PHE A 1 713 ? 12.804 -18.398 -27.638 1.00 87.44 713 PHE A C 1
ATOM 5671 O O . PHE A 1 713 ? 12.573 -17.894 -26.541 1.00 87.44 713 PHE A O 1
ATOM 5678 N N . VAL A 1 714 ? 12.111 -19.459 -28.068 1.00 85.44 714 VAL A N 1
ATOM 5679 C CA . VAL A 1 714 ? 10.952 -20.043 -27.357 1.00 85.44 714 VAL A CA 1
ATOM 5680 C C . VAL A 1 714 ? 11.305 -20.714 -26.017 1.00 85.44 714 VAL A C 1
ATOM 5682 O O . VAL A 1 714 ? 10.445 -21.283 -25.349 1.00 85.44 714 VAL A O 1
ATOM 5685 N N . ARG A 1 715 ? 12.580 -20.670 -25.608 1.00 87.44 715 ARG A N 1
ATOM 5686 C CA . ARG A 1 715 ? 13.046 -21.044 -24.262 1.00 87.44 715 ARG A CA 1
ATOM 5687 C C . ARG A 1 715 ? 12.797 -19.948 -23.216 1.00 87.44 715 ARG A C 1
ATOM 5689 O O . ARG A 1 715 ? 12.933 -20.228 -22.029 1.00 87.44 715 ARG A O 1
ATOM 5696 N N . LEU A 1 716 ? 12.411 -18.737 -23.629 1.00 89.69 716 LEU A N 1
ATOM 5697 C CA . LEU A 1 716 ? 12.003 -17.628 -22.755 1.00 89.69 716 LEU A CA 1
ATOM 5698 C C . LEU A 1 716 ? 10.585 -17.853 -22.182 1.00 89.69 716 LEU A C 1
ATOM 5700 O O . LEU A 1 716 ? 9.700 -17.017 -22.323 1.00 89.69 716 LEU A O 1
ATOM 5704 N N . THR A 1 717 ? 10.338 -19.005 -21.550 1.00 89.75 717 THR A N 1
ATOM 5705 C CA . THR A 1 717 ? 8.979 -19.465 -21.190 1.00 89.75 717 THR A CA 1
ATOM 5706 C C . THR A 1 717 ? 8.233 -18.550 -20.215 1.00 89.75 717 THR A C 1
ATOM 5708 O O . THR A 1 717 ? 7.015 -18.635 -20.127 1.00 89.75 717 THR A O 1
ATOM 5711 N N . ASN A 1 718 ? 8.949 -17.699 -19.473 1.00 89.88 718 ASN A N 1
ATOM 5712 C CA . ASN A 1 718 ? 8.402 -16.756 -18.490 1.00 89.88 718 ASN A CA 1
ATOM 5713 C C . ASN A 1 718 ? 8.071 -15.361 -19.066 1.00 89.88 718 ASN A C 1
ATOM 5715 O O . ASN A 1 718 ? 7.684 -14.481 -18.298 1.00 89.88 718 ASN A O 1
ATOM 5719 N N . LEU A 1 719 ? 8.232 -15.149 -20.378 1.00 91.19 719 LEU A N 1
ATOM 5720 C CA . LEU A 1 719 ? 8.049 -13.845 -21.019 1.00 91.19 719 LEU A CA 1
ATOM 5721 C C . LEU A 1 719 ? 6.573 -13.400 -20.975 1.00 91.19 719 LEU A C 1
ATOM 5723 O O . LEU A 1 719 ? 5.698 -14.132 -21.424 1.00 91.19 719 LEU A O 1
ATOM 5727 N N . GLU A 1 720 ? 6.316 -12.203 -20.439 1.00 90.31 720 GLU A N 1
ATOM 5728 C CA . GLU A 1 720 ? 4.994 -11.572 -20.280 1.00 90.31 720 GLU A CA 1
ATOM 5729 C C . GLU A 1 720 ? 4.761 -10.449 -21.310 1.00 90.31 720 GLU A C 1
ATOM 5731 O O . GLU A 1 720 ? 3.687 -10.370 -21.902 1.00 90.31 720 GLU A O 1
ATOM 5736 N N . ASP A 1 721 ? 5.765 -9.604 -21.560 1.00 88.12 721 ASP A N 1
ATOM 5737 C CA . ASP A 1 721 ? 5.709 -8.470 -22.491 1.00 88.12 721 ASP A CA 1
ATOM 5738 C C . ASP A 1 721 ? 6.861 -8.574 -23.520 1.00 88.12 721 ASP A C 1
ATOM 5740 O O . ASP A 1 721 ? 8.032 -8.689 -23.139 1.00 88.12 721 ASP A O 1
ATOM 5744 N N . LEU A 1 722 ? 6.547 -8.503 -24.822 1.00 92.69 722 LEU A N 1
ATOM 5745 C CA . LEU A 1 722 ? 7.529 -8.519 -25.918 1.00 92.69 722 LEU A CA 1
ATOM 5746 C C . LEU A 1 722 ? 7.281 -7.397 -26.938 1.00 92.69 722 LEU A C 1
ATOM 5748 O O . LEU A 1 722 ? 6.196 -7.282 -27.515 1.00 92.69 722 LEU A O 1
ATOM 5752 N N . ILE A 1 723 ? 8.318 -6.598 -27.201 1.00 91.38 723 ILE A N 1
ATOM 5753 C CA . ILE A 1 723 ? 8.277 -5.466 -28.132 1.00 91.38 723 ILE A CA 1
ATOM 5754 C C . ILE A 1 723 ? 9.347 -5.635 -29.222 1.00 91.38 723 ILE A C 1
ATOM 5756 O O . ILE A 1 723 ? 10.550 -5.600 -28.965 1.00 91.38 723 ILE A O 1
ATOM 5760 N N . LEU A 1 724 ? 8.871 -5.812 -30.456 1.00 92.12 724 LEU A N 1
ATOM 5761 C CA . LEU A 1 724 ? 9.626 -5.971 -31.706 1.00 92.12 724 LEU A CA 1
ATOM 5762 C C . LEU A 1 724 ? 9.343 -4.831 -32.706 1.00 92.12 724 LEU A C 1
ATOM 5764 O O . LEU A 1 724 ? 9.786 -4.887 -33.848 1.00 92.12 724 LEU A O 1
ATOM 5768 N N . SER A 1 725 ? 8.569 -3.816 -32.305 1.00 91.06 725 SER A N 1
ATOM 5769 C CA . SER A 1 725 ? 8.121 -2.724 -33.181 1.00 91.06 725 SER A CA 1
ATOM 5770 C C . SER A 1 725 ? 9.279 -2.084 -33.960 1.00 91.06 725 SER A C 1
ATOM 5772 O O . SER A 1 725 ? 10.349 -1.858 -33.399 1.00 91.06 725 SER A O 1
ATOM 5774 N N . LYS A 1 726 ? 9.079 -1.770 -35.243 1.00 90.06 726 LYS A N 1
ATOM 5775 C CA . LYS A 1 726 ? 10.081 -1.180 -36.155 1.00 90.06 726 LYS A CA 1
ATOM 5776 C C . LYS A 1 726 ? 11.342 -2.030 -36.394 1.00 90.06 726 LYS A C 1
ATOM 5778 O O . LYS A 1 726 ? 12.336 -1.506 -36.897 1.00 90.06 726 LYS A O 1
ATOM 5783 N N . CYS A 1 727 ? 11.326 -3.333 -36.110 1.00 90.75 727 CYS A N 1
ATOM 5784 C CA . CYS A 1 727 ? 12.323 -4.270 -36.643 1.00 90.75 727 CYS A CA 1
ATOM 5785 C C . CYS A 1 727 ? 12.043 -4.515 -38.137 1.00 90.75 727 CYS A C 1
ATOM 5787 O O . CYS A 1 727 ? 11.527 -5.554 -38.535 1.00 90.75 727 CYS A O 1
ATOM 5789 N N . THR A 1 728 ? 12.327 -3.514 -38.974 1.00 90.06 728 THR A N 1
ATOM 5790 C CA . THR A 1 728 ? 11.822 -3.424 -40.356 1.00 90.06 728 THR A CA 1
ATOM 5791 C C . THR A 1 728 ? 12.193 -4.604 -41.252 1.00 90.06 728 THR A C 1
ATOM 5793 O O . THR A 1 728 ? 11.386 -4.956 -42.108 1.00 90.06 728 THR A O 1
ATOM 5796 N N . ARG A 1 729 ? 13.358 -5.233 -41.037 1.00 90.75 729 ARG A N 1
ATOM 5797 C CA . ARG A 1 729 ? 13.833 -6.411 -41.788 1.00 90.75 729 ARG A CA 1
ATOM 5798 C C . ARG A 1 729 ? 13.388 -7.765 -41.217 1.00 90.75 729 ARG A C 1
ATOM 5800 O O . ARG A 1 729 ? 13.807 -8.792 -41.748 1.00 90.75 729 ARG A O 1
ATOM 5807 N N . LEU A 1 730 ? 12.582 -7.804 -40.152 1.00 91.81 730 LEU A N 1
ATOM 5808 C CA . LEU A 1 730 ? 12.128 -9.053 -39.533 1.00 91.81 730 LEU A CA 1
ATOM 5809 C C . LEU A 1 730 ? 11.138 -9.772 -40.460 1.00 91.81 730 LEU A C 1
ATOM 5811 O O . LEU A 1 730 ? 9.999 -9.338 -40.593 1.00 91.81 730 LEU A O 1
ATOM 5815 N N . LYS A 1 731 ? 11.565 -10.877 -41.082 1.00 91.12 731 LYS A N 1
ATOM 5816 C CA . LYS A 1 731 ? 10.782 -11.573 -42.124 1.00 91.12 731 LYS A CA 1
ATOM 5817 C C . LYS A 1 731 ? 9.792 -12.592 -41.589 1.00 91.12 731 LYS A C 1
ATOM 5819 O O . LYS A 1 731 ? 8.707 -12.745 -42.143 1.00 91.12 731 LYS A O 1
ATOM 5824 N N . LYS A 1 732 ? 10.199 -13.325 -40.549 1.00 88.88 732 LYS A N 1
ATOM 5825 C CA . LYS A 1 732 ? 9.464 -14.460 -39.976 1.00 88.88 732 LYS A CA 1
ATOM 5826 C C . LYS A 1 732 ? 9.697 -14.569 -38.472 1.00 88.88 732 LYS A C 1
ATOM 5828 O O . LYS A 1 732 ? 10.769 -14.222 -37.966 1.00 88.88 732 LYS A O 1
ATOM 5833 N N . LEU A 1 733 ? 8.697 -15.106 -37.780 1.00 90.44 733 LEU A N 1
ATOM 5834 C CA . LEU A 1 733 ? 8.788 -15.570 -36.396 1.00 90.44 733 LEU A CA 1
ATOM 5835 C C . LEU A 1 733 ? 8.978 -17.104 -36.376 1.00 90.44 733 LEU A C 1
ATOM 5837 O O . LEU A 1 733 ? 8.571 -17.759 -37.335 1.00 90.44 733 LEU A O 1
ATOM 5841 N N . PRO A 1 734 ? 9.549 -17.684 -35.302 1.00 89.75 734 PRO A N 1
ATOM 5842 C CA . PRO A 1 734 ? 9.634 -19.131 -35.093 1.00 89.75 734 PRO A CA 1
ATOM 5843 C C . PRO A 1 734 ? 8.299 -19.854 -35.312 1.00 89.75 734 PRO A C 1
ATOM 5845 O O . PRO A 1 734 ? 7.256 -19.376 -34.862 1.00 89.75 734 PRO A O 1
ATOM 5848 N N . GLU A 1 735 ? 8.308 -21.044 -35.911 1.00 86.81 735 GLU A N 1
ATOM 5849 C CA . GLU A 1 735 ? 7.071 -21.826 -36.074 1.00 86.81 735 GLU A CA 1
ATOM 5850 C C . GLU A 1 735 ? 6.502 -22.226 -34.707 1.00 86.81 735 GLU A C 1
ATOM 5852 O O . GLU A 1 735 ? 5.288 -22.195 -34.494 1.00 86.81 735 GLU A O 1
ATOM 5857 N N . SER A 1 736 ? 7.381 -22.517 -33.742 1.00 86.81 736 SER A N 1
ATOM 5858 C CA . SER A 1 736 ? 7.015 -22.933 -32.383 1.00 86.81 736 SER A CA 1
ATOM 5859 C C . SER A 1 736 ? 6.726 -21.774 -31.409 1.00 86.81 736 SER A C 1
ATOM 5861 O O . SER A 1 736 ? 6.575 -22.002 -30.207 1.00 86.81 736 SER A O 1
ATOM 5863 N N . PHE A 1 737 ? 6.638 -20.527 -31.897 1.00 86.56 737 PHE A N 1
ATOM 5864 C CA . PHE A 1 737 ? 6.569 -19.306 -31.077 1.00 86.56 737 PHE A CA 1
ATOM 5865 C C . PHE A 1 737 ? 5.481 -19.334 -29.991 1.00 86.56 737 PHE A C 1
ATOM 5867 O O . PHE A 1 737 ? 5.762 -19.044 -28.828 1.00 86.56 737 PHE A O 1
ATOM 5874 N N . GLY A 1 738 ? 4.255 -19.736 -30.338 1.00 82.56 738 GLY A N 1
ATOM 5875 C CA . GLY A 1 738 ? 3.144 -19.804 -29.386 1.00 82.56 738 GLY A CA 1
ATOM 5876 C C . GLY A 1 738 ? 3.086 -21.062 -28.510 1.00 82.56 738 GLY A C 1
ATOM 5877 O O . GLY A 1 738 ? 2.281 -21.107 -27.586 1.00 82.56 738 GLY A O 1
ATOM 5878 N N . ASP A 1 739 ? 3.942 -22.065 -28.739 1.00 84.75 739 ASP A N 1
ATOM 5879 C CA . ASP A 1 739 ? 3.860 -23.365 -28.043 1.00 84.75 739 ASP A CA 1
ATOM 5880 C C . ASP A 1 739 ? 4.429 -23.347 -26.618 1.00 84.75 739 ASP A C 1
ATOM 5882 O O . ASP A 1 739 ? 4.187 -24.269 -25.836 1.00 84.75 739 ASP A O 1
ATOM 5886 N N . LYS A 1 740 ? 5.260 -22.347 -26.298 1.00 82.56 740 LYS A N 1
ATOM 5887 C CA . LYS A 1 740 ? 6.040 -22.288 -25.046 1.00 82.56 740 LYS A CA 1
ATOM 5888 C C . LYS A 1 740 ? 6.040 -20.923 -24.364 1.00 82.56 740 LYS A C 1
ATOM 5890 O O . LYS A 1 740 ? 6.367 -20.847 -23.181 1.00 82.56 740 LYS A O 1
ATOM 5895 N N . LEU A 1 741 ? 5.650 -19.857 -25.064 1.00 88.25 741 LEU A N 1
ATOM 5896 C CA . LEU A 1 741 ? 5.508 -18.507 -24.507 1.00 88.25 741 LEU A CA 1
ATOM 5897 C C . LEU A 1 741 ? 4.139 -18.335 -23.815 1.00 88.25 741 LEU A C 1
ATOM 5899 O O . LEU A 1 741 ? 3.449 -17.338 -23.998 1.00 88.25 741 LEU A O 1
ATOM 5903 N N . CYS A 1 742 ? 3.718 -19.327 -23.022 1.00 85.56 742 CYS A N 1
ATOM 5904 C CA . CYS A 1 742 ? 2.350 -19.444 -22.499 1.00 85.56 742 CYS A CA 1
ATOM 5905 C C . CYS A 1 742 ? 1.929 -18.305 -21.554 1.00 85.56 742 CYS A C 1
ATOM 5907 O O . CYS A 1 742 ? 0.735 -18.129 -21.315 1.00 85.56 742 CYS A O 1
ATOM 5909 N N . PHE A 1 743 ? 2.890 -17.552 -21.012 1.00 88.50 743 PHE A N 1
ATOM 5910 C CA . PHE A 1 743 ? 2.666 -16.380 -20.162 1.00 88.50 743 PHE A CA 1
ATOM 5911 C C . PHE A 1 743 ? 2.687 -15.044 -20.921 1.00 88.50 743 PHE A C 1
ATOM 5913 O O . PHE A 1 743 ? 2.526 -14.009 -20.279 1.00 88.50 743 PHE A O 1
ATOM 5920 N N . LEU A 1 744 ? 2.848 -15.038 -22.251 1.00 91.44 744 LEU A N 1
ATOM 5921 C CA . LEU A 1 744 ? 2.911 -13.807 -23.041 1.00 91.44 744 LEU A CA 1
ATOM 5922 C C . LEU A 1 744 ? 1.535 -13.126 -23.093 1.00 91.44 744 LEU A C 1
ATOM 5924 O O . LEU A 1 744 ? 0.553 -13.725 -23.529 1.00 91.44 744 LEU A O 1
ATOM 5928 N N . ARG A 1 745 ? 1.483 -11.869 -22.641 1.00 90.12 745 ARG A N 1
ATOM 5929 C CA . ARG A 1 745 ? 0.277 -11.039 -22.479 1.00 90.12 745 ARG A CA 1
ATOM 5930 C C . ARG A 1 745 ? 0.252 -9.843 -23.423 1.00 90.12 745 ARG A C 1
ATOM 5932 O O . ARG A 1 745 ? -0.826 -9.472 -23.882 1.00 90.12 745 ARG A O 1
ATOM 5939 N N . PHE A 1 746 ? 1.411 -9.266 -23.731 1.00 88.50 746 PHE A N 1
ATOM 5940 C CA . PHE A 1 746 ? 1.553 -8.170 -24.688 1.00 88.50 746 PHE A CA 1
ATOM 5941 C C . PHE A 1 746 ? 2.568 -8.532 -25.769 1.00 88.50 746 PHE A C 1
ATOM 5943 O O . PHE A 1 746 ? 3.708 -8.893 -25.468 1.00 88.50 746 PHE A O 1
ATOM 5950 N N . LEU A 1 747 ? 2.167 -8.374 -27.029 1.00 92.94 747 LEU A N 1
ATOM 5951 C CA . LEU A 1 747 ? 3.029 -8.570 -28.187 1.00 92.94 747 LEU A CA 1
ATOM 5952 C C . LEU A 1 747 ? 2.850 -7.417 -29.178 1.00 92.94 747 LEU A C 1
ATOM 5954 O O . LEU A 1 747 ? 1.764 -7.203 -29.714 1.00 92.94 747 LEU A O 1
ATOM 5958 N N . ASN A 1 748 ? 3.923 -6.671 -29.436 1.00 91.56 748 ASN A N 1
ATOM 5959 C CA . ASN A 1 748 ? 3.919 -5.561 -30.388 1.00 91.56 748 ASN A CA 1
ATOM 5960 C C . ASN A 1 748 ? 4.991 -5.761 -31.460 1.00 91.56 748 ASN A C 1
ATOM 5962 O O . ASN A 1 748 ? 6.181 -5.681 -31.164 1.00 91.56 748 ASN A O 1
ATOM 5966 N N . ILE A 1 749 ? 4.550 -5.970 -32.698 1.00 92.69 749 ILE A N 1
ATOM 5967 C CA . ILE A 1 749 ? 5.382 -6.210 -33.887 1.00 92.69 749 ILE A CA 1
ATOM 5968 C C . ILE A 1 749 ? 5.114 -5.132 -34.960 1.00 92.69 749 ILE A C 1
ATOM 5970 O O . ILE A 1 749 ? 5.535 -5.266 -36.101 1.00 92.69 749 ILE A O 1
ATOM 5974 N N . SER A 1 750 ? 4.434 -4.036 -34.598 1.00 91.69 750 SER A N 1
ATOM 5975 C CA . SER A 1 750 ? 4.083 -2.943 -35.520 1.00 91.69 750 SER A CA 1
ATOM 5976 C C . SER A 1 750 ? 5.267 -2.408 -36.334 1.00 91.69 750 SER A C 1
ATOM 5978 O O . SER A 1 750 ? 6.385 -2.313 -35.829 1.00 91.69 750 SER A O 1
ATOM 5980 N N . TYR A 1 751 ? 5.020 -2.004 -37.580 1.00 91.38 751 TYR A N 1
ATOM 5981 C CA . TYR A 1 751 ? 6.026 -1.487 -38.517 1.00 91.38 751 TYR A CA 1
ATOM 5982 C C . TYR A 1 751 ? 7.190 -2.460 -38.819 1.00 91.38 751 TYR A C 1
ATOM 5984 O O . TYR A 1 751 ? 8.288 -2.031 -39.184 1.00 91.38 751 TYR A O 1
ATOM 5992 N N . CYS A 1 752 ? 6.978 -3.774 -38.689 1.00 92.31 752 CYS A N 1
ATOM 5993 C CA . CYS A 1 752 ? 7.886 -4.788 -39.239 1.00 92.31 752 CYS A CA 1
ATOM 5994 C C . CYS A 1 752 ? 7.550 -5.025 -40.717 1.00 92.31 752 CYS A C 1
ATOM 5996 O O . CYS A 1 752 ? 6.898 -5.999 -41.080 1.00 92.31 752 CYS A O 1
ATOM 5998 N N . CYS A 1 753 ? 7.950 -4.083 -41.574 1.00 88.56 753 CYS A N 1
ATOM 5999 C CA . CYS A 1 753 ? 7.491 -4.003 -42.964 1.00 88.56 753 CYS A CA 1
ATOM 6000 C C . CYS A 1 753 ? 7.856 -5.214 -43.846 1.00 88.56 753 CYS A C 1
ATOM 6002 O O . CYS A 1 753 ? 7.186 -5.441 -44.852 1.00 88.56 753 CYS A O 1
ATOM 6004 N N . GLU A 1 754 ? 8.897 -5.984 -43.507 1.00 91.88 754 GLU A N 1
ATOM 6005 C CA . GLU A 1 754 ? 9.249 -7.225 -44.212 1.00 91.88 754 GLU A CA 1
ATOM 6006 C C . GLU A 1 754 ? 8.582 -8.498 -43.650 1.00 91.88 754 GLU A C 1
ATOM 6008 O O . GLU A 1 754 ? 8.835 -9.573 -44.189 1.00 91.88 754 GLU A O 1
ATOM 6013 N N . LEU A 1 755 ? 7.728 -8.408 -42.621 1.00 92.75 755 LEU A N 1
ATOM 6014 C CA . LEU A 1 755 ? 7.067 -9.568 -42.007 1.00 92.75 755 LEU A CA 1
ATOM 6015 C C . LEU A 1 755 ? 5.993 -10.150 -42.939 1.00 92.75 755 LEU A C 1
ATOM 6017 O O . LEU A 1 755 ? 4.934 -9.555 -43.133 1.00 92.75 755 LEU A O 1
ATOM 6021 N N . GLU A 1 756 ? 6.278 -11.317 -43.513 1.00 89.56 756 GLU A N 1
ATOM 6022 C CA . GLU A 1 756 ? 5.446 -11.953 -44.547 1.00 89.56 756 GLU A CA 1
ATOM 6023 C C . GLU A 1 756 ? 4.309 -12.808 -43.961 1.00 89.56 756 GLU A C 1
ATOM 6025 O O . GLU A 1 756 ? 3.225 -12.880 -44.538 1.00 89.56 756 GLU A O 1
ATOM 6030 N N . GLU A 1 757 ? 4.529 -13.445 -42.807 1.00 85.38 757 GLU A N 1
ATOM 6031 C CA . GLU A 1 757 ? 3.572 -14.381 -42.207 1.00 85.38 757 GLU A CA 1
ATOM 6032 C C . GLU A 1 757 ? 3.591 -14.371 -40.671 1.00 85.38 757 GLU A C 1
ATOM 6034 O O . GLU A 1 757 ? 4.594 -14.050 -40.027 1.00 85.38 757 GLU A O 1
ATOM 6039 N N . VAL A 1 758 ? 2.464 -14.775 -40.079 1.00 89.38 758 VAL A N 1
ATOM 6040 C CA . VAL A 1 758 ? 2.284 -14.949 -38.633 1.00 89.38 758 VAL A CA 1
ATOM 6041 C C . VAL A 1 758 ? 2.096 -16.446 -38.346 1.00 89.38 758 VAL A C 1
ATOM 6043 O O . VAL A 1 758 ? 1.178 -17.048 -38.907 1.00 89.38 758 VAL A O 1
ATOM 6046 N N . PRO A 1 759 ? 2.926 -17.078 -37.491 1.00 90.38 759 PRO A N 1
ATOM 6047 C CA . PRO A 1 759 ? 2.933 -18.529 -37.330 1.00 90.38 759 PRO A CA 1
ATOM 6048 C C . PRO A 1 759 ? 1.638 -19.033 -36.685 1.00 90.38 759 PRO A C 1
ATOM 6050 O O . PRO A 1 759 ? 1.139 -18.459 -35.716 1.00 90.38 759 PRO A O 1
ATOM 6053 N N . ALA A 1 760 ? 1.127 -20.171 -37.162 1.00 89.06 760 ALA A N 1
ATOM 6054 C CA . ALA A 1 760 ? -0.125 -20.762 -36.676 1.00 89.06 760 ALA A CA 1
ATOM 6055 C C . ALA A 1 760 ? -0.095 -21.193 -35.192 1.00 89.06 760 ALA A C 1
ATOM 6057 O O . ALA A 1 760 ? -1.152 -21.429 -34.599 1.00 89.06 760 ALA A O 1
ATOM 6058 N N . SER A 1 761 ? 1.085 -21.267 -34.565 1.00 90.06 761 SER A N 1
ATOM 6059 C CA . SER A 1 761 ? 1.204 -21.445 -33.114 1.00 90.06 761 SER A CA 1
ATOM 6060 C C . SER A 1 761 ? 0.740 -20.219 -32.320 1.00 90.06 761 SER A C 1
ATOM 6062 O O . SER A 1 761 ? 0.341 -20.397 -31.175 1.00 90.06 761 SER A O 1
ATOM 6064 N N . LEU A 1 762 ? 0.704 -19.006 -32.896 1.00 89.12 762 LEU A N 1
ATOM 6065 C CA . LEU A 1 762 ? 0.300 -17.781 -32.186 1.00 89.12 762 LEU A CA 1
ATOM 6066 C C . LEU A 1 762 ? -1.104 -17.892 -31.561 1.00 89.12 762 LEU A C 1
ATOM 6068 O O . LEU A 1 762 ? -1.319 -17.415 -30.450 1.00 89.12 762 LEU A O 1
ATOM 6072 N N . GLY A 1 763 ? -2.022 -18.603 -32.226 1.00 84.38 763 GLY A N 1
ATOM 6073 C CA . GLY A 1 763 ? -3.361 -18.911 -31.709 1.00 84.38 763 GLY A CA 1
ATOM 6074 C C . GLY A 1 763 ? -3.381 -19.643 -30.358 1.00 84.38 763 GLY A C 1
ATOM 6075 O O . GLY A 1 763 ? -4.349 -19.559 -29.612 1.00 84.38 763 GLY A O 1
ATOM 6076 N N . ARG A 1 764 ? -2.284 -20.327 -30.005 1.00 85.81 764 ARG A N 1
ATOM 6077 C CA . ARG A 1 764 ? -2.125 -21.113 -28.769 1.00 85.81 764 ARG A CA 1
ATOM 6078 C C . ARG A 1 764 ? -1.681 -20.270 -27.564 1.00 85.81 764 ARG A C 1
ATOM 6080 O O . ARG A 1 764 ? -1.555 -20.811 -26.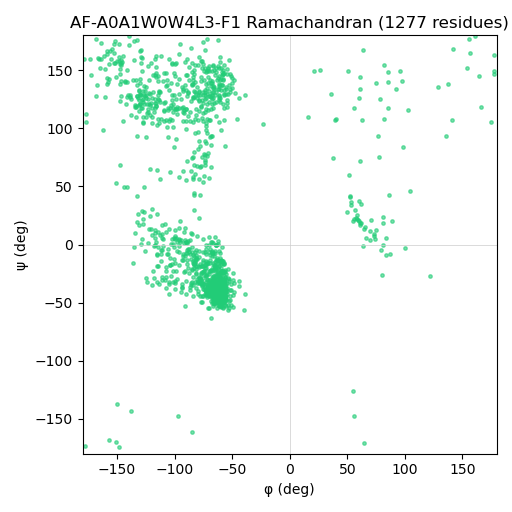466 1.00 85.81 764 ARG A O 1
ATOM 6087 N N . LEU A 1 765 ? -1.447 -18.962 -27.736 1.00 88.75 765 LEU A N 1
ATOM 6088 C CA . LEU A 1 765 ? -1.026 -18.047 -26.667 1.00 88.75 765 LEU A CA 1
ATOM 6089 C C . LEU A 1 765 ? -2.163 -17.762 -25.668 1.00 88.75 765 LEU A C 1
ATOM 6091 O O . LEU A 1 765 ? -2.785 -16.701 -25.669 1.00 88.75 765 LEU A O 1
ATOM 6095 N N . ALA A 1 766 ? -2.392 -18.711 -24.762 1.00 83.56 766 ALA A N 1
ATOM 6096 C CA . ALA A 1 766 ? -3.496 -18.722 -23.800 1.00 83.56 766 ALA A CA 1
ATOM 6097 C C . ALA A 1 766 ? -3.505 -17.582 -22.753 1.00 83.56 766 ALA A C 1
ATOM 6099 O O . ALA A 1 766 ? -4.422 -17.538 -21.937 1.00 83.56 766 ALA A O 1
ATOM 6100 N N . SER A 1 767 ? -2.522 -16.672 -22.765 1.00 88.75 767 SER A N 1
ATOM 6101 C CA . SER A 1 767 ? -2.471 -15.478 -21.902 1.00 88.75 767 SER A CA 1
ATOM 6102 C C . SER A 1 767 ? -2.509 -14.147 -22.672 1.00 88.75 767 SER A C 1
ATOM 6104 O O . SER A 1 767 ? -2.453 -13.096 -22.036 1.00 88.75 767 SER A O 1
ATOM 6106 N N . LEU A 1 768 ? -2.578 -14.151 -24.011 1.00 91.06 768 LEU A N 1
ATOM 6107 C CA . LEU A 1 768 ? -2.400 -12.932 -24.807 1.00 91.06 768 LEU A CA 1
ATOM 6108 C C . LEU A 1 768 ? -3.596 -11.978 -24.659 1.00 91.06 768 LEU A C 1
ATOM 6110 O O . LEU A 1 768 ? -4.704 -12.292 -25.083 1.00 91.06 768 LEU A O 1
ATOM 6114 N N . GLU A 1 769 ? -3.354 -10.799 -24.083 1.00 89.75 769 GLU A N 1
ATOM 6115 C CA . GLU A 1 769 ? -4.348 -9.741 -23.858 1.00 89.75 769 GLU A CA 1
ATOM 6116 C C . GLU A 1 769 ? -4.271 -8.634 -24.919 1.00 89.75 769 GLU A C 1
ATOM 6118 O O . GLU A 1 769 ? -5.292 -8.023 -25.241 1.00 89.75 769 GLU A O 1
ATOM 6123 N N . VAL A 1 770 ? -3.080 -8.360 -25.460 1.00 87.62 770 VAL A N 1
ATOM 6124 C CA . VAL A 1 770 ? -2.838 -7.264 -26.410 1.00 87.62 770 VAL A CA 1
ATOM 6125 C C . VAL A 1 770 ? -1.914 -7.707 -27.541 1.00 87.62 770 VAL A C 1
ATOM 6127 O O . VAL A 1 770 ? -0.802 -8.177 -27.291 1.00 87.62 770 VAL A O 1
ATOM 6130 N N . LEU A 1 771 ? -2.347 -7.471 -28.780 1.00 91.69 771 LEU A N 1
ATOM 6131 C CA . LEU A 1 771 ? -1.571 -7.720 -29.991 1.00 91.69 771 LEU A CA 1
ATOM 6132 C C . LEU A 1 771 ? -1.594 -6.494 -30.913 1.00 91.69 771 LEU A C 1
ATOM 6134 O O . LEU A 1 771 ? -2.659 -6.008 -31.291 1.00 91.69 771 LEU A O 1
ATOM 6138 N N . ILE A 1 772 ? -0.412 -5.995 -31.278 1.00 91.88 772 ILE A N 1
ATOM 6139 C CA . ILE A 1 772 ? -0.241 -4.834 -32.161 1.00 91.88 772 ILE A CA 1
ATOM 6140 C C . ILE A 1 772 ? 0.589 -5.259 -33.378 1.00 91.88 772 ILE A C 1
ATOM 6142 O O . ILE A 1 772 ? 1.784 -5.535 -33.254 1.00 91.88 772 ILE A O 1
ATOM 6146 N N . LEU A 1 773 ? -0.050 -5.284 -34.548 1.00 92.31 773 LEU A N 1
ATOM 6147 C CA . LEU A 1 773 ? 0.538 -5.569 -35.863 1.00 92.31 773 LEU A CA 1
ATOM 6148 C C . LEU A 1 773 ? 0.465 -4.362 -36.820 1.00 92.31 773 LEU A C 1
ATOM 6150 O O . LEU A 1 773 ? 0.906 -4.478 -37.956 1.00 92.31 773 LEU A O 1
ATOM 6154 N N . SER A 1 774 ? -0.051 -3.212 -36.368 1.00 91.06 774 SER A N 1
ATOM 6155 C CA . SER A 1 774 ? -0.155 -1.958 -37.136 1.00 91.06 774 SER A CA 1
ATOM 6156 C C . SER A 1 774 ? 1.061 -1.679 -38.042 1.00 91.06 774 SER A C 1
ATOM 6158 O O . SER A 1 774 ? 2.206 -1.746 -37.593 1.00 91.06 774 SER A O 1
ATOM 6160 N N . GLY A 1 775 ? 0.836 -1.394 -39.325 1.00 88.69 775 GLY A N 1
ATOM 6161 C CA . GLY A 1 775 ? 1.887 -1.120 -40.314 1.00 88.69 775 GLY A CA 1
ATOM 6162 C C . GLY A 1 775 ? 2.740 -2.328 -40.737 1.00 88.69 775 GLY A C 1
ATOM 6163 O O . GLY A 1 775 ? 3.864 -2.143 -41.203 1.00 88.69 775 GLY A O 1
ATOM 6164 N N . CYS A 1 776 ? 2.264 -3.566 -40.561 1.00 91.19 776 CYS A N 1
ATOM 6165 C CA . CYS A 1 776 ? 2.914 -4.764 -41.112 1.00 91.19 776 CYS A CA 1
ATOM 6166 C C . CYS A 1 776 ? 2.395 -5.063 -42.526 1.00 91.19 776 CYS A C 1
ATOM 6168 O O . CYS A 1 776 ? 1.641 -6.010 -42.752 1.00 91.19 776 CYS A O 1
ATOM 6170 N N . ASN A 1 777 ? 2.798 -4.225 -43.484 1.00 86.88 777 ASN A N 1
ATOM 6171 C CA . ASN A 1 777 ? 2.178 -4.140 -44.810 1.00 86.88 777 ASN A CA 1
ATOM 6172 C C . ASN A 1 777 ? 2.174 -5.441 -45.633 1.00 86.88 777 ASN A C 1
ATOM 6174 O O . ASN A 1 777 ? 1.336 -5.543 -46.517 1.00 86.88 777 ASN A O 1
ATOM 6178 N N . ARG A 1 778 ? 3.069 -6.411 -45.375 1.00 88.81 778 ARG A N 1
ATOM 6179 C CA . ARG A 1 778 ? 3.175 -7.675 -46.137 1.00 88.81 778 ARG A CA 1
ATOM 6180 C C . ARG A 1 778 ? 2.331 -8.840 -45.601 1.00 88.81 778 ARG A C 1
ATOM 6182 O O . ARG A 1 778 ? 2.266 -9.870 -46.269 1.00 88.81 778 ARG A O 1
ATOM 6189 N N . ILE A 1 779 ? 1.690 -8.718 -44.434 1.00 90.81 779 ILE A N 1
ATOM 6190 C CA . ILE A 1 779 ? 0.880 -9.811 -43.869 1.00 90.81 779 ILE A CA 1
ATOM 6191 C C . ILE A 1 779 ? -0.412 -9.951 -44.685 1.00 90.81 779 ILE A C 1
ATOM 6193 O O . ILE A 1 779 ? -1.352 -9.182 -44.505 1.00 90.81 779 ILE A O 1
ATOM 6197 N N . GLN A 1 780 ? -0.473 -10.950 -45.568 1.00 90.00 780 GLN A N 1
ATOM 6198 C CA . GLN A 1 780 ? -1.628 -11.159 -46.455 1.00 90.00 780 GLN A CA 1
ATOM 6199 C C . GLN A 1 780 ? -2.822 -11.828 -45.761 1.00 90.00 780 GLN A C 1
ATOM 6201 O O . GLN A 1 780 ? -3.964 -11.561 -46.118 1.00 90.00 780 GLN A O 1
ATOM 6206 N N . ASN A 1 781 ? -2.576 -12.705 -44.783 1.00 87.06 781 ASN A N 1
ATOM 6207 C CA . ASN A 1 781 ? -3.605 -13.437 -44.039 1.00 87.06 781 ASN A CA 1
ATOM 6208 C C . ASN A 1 781 ? -3.146 -13.650 -42.587 1.00 87.06 781 ASN A C 1
ATOM 6210 O O . ASN A 1 781 ? -1.946 -13.743 -42.320 1.00 87.06 781 ASN A O 1
ATOM 6214 N N . LEU A 1 782 ? -4.095 -13.811 -41.662 1.00 88.25 782 LEU A N 1
ATOM 6215 C CA . LEU A 1 782 ? -3.836 -14.343 -40.319 1.00 88.25 782 LEU A CA 1
ATOM 6216 C C . LEU A 1 782 ? -4.233 -15.834 -40.255 1.00 88.25 782 LEU A C 1
ATOM 6218 O O . LEU A 1 782 ? -5.156 -16.247 -40.962 1.00 88.25 782 LEU A O 1
ATOM 6222 N N . PRO A 1 783 ? -3.543 -16.669 -39.453 1.00 86.62 783 PRO A N 1
ATOM 6223 C CA . PRO A 1 783 ? -3.812 -18.107 -39.390 1.00 86.62 783 PRO A CA 1
ATOM 6224 C C . PRO A 1 783 ? -5.202 -18.401 -38.807 1.00 86.62 783 PRO A C 1
ATOM 6226 O O . PRO A 1 783 ? -5.673 -17.678 -37.937 1.00 86.62 783 PRO A O 1
ATOM 6229 N N . GLN A 1 784 ? -5.845 -19.502 -39.214 1.00 81.75 784 GLN A N 1
ATOM 6230 C CA . GLN A 1 784 ? -7.191 -19.850 -38.719 1.00 81.75 784 GLN A CA 1
ATOM 6231 C C . GLN A 1 784 ? -7.267 -19.980 -37.188 1.00 81.75 784 GLN A C 1
ATOM 6233 O O . GLN A 1 784 ? -8.267 -19.587 -36.604 1.00 81.75 784 GLN A O 1
ATOM 6238 N N . SER A 1 785 ? -6.195 -20.435 -36.530 1.00 83.81 785 SER A N 1
ATOM 6239 C CA . SER A 1 785 ? -6.095 -20.539 -35.064 1.00 83.81 785 SER A CA 1
ATOM 6240 C C . SER A 1 785 ? -6.131 -19.194 -34.321 1.00 83.81 785 SER A C 1
ATOM 6242 O O . SER A 1 785 ? -6.157 -19.165 -33.093 1.00 83.81 785 SER A O 1
ATOM 6244 N N . PHE A 1 786 ? -6.136 -18.057 -35.022 1.00 81.75 786 PHE A N 1
ATOM 6245 C CA . PHE A 1 786 ? -6.249 -16.728 -34.413 1.00 81.75 786 PHE A CA 1
ATOM 6246 C C . PHE A 1 786 ? -7.612 -16.511 -33.717 1.00 81.75 786 PHE A C 1
ATOM 6248 O O . PHE A 1 786 ? -7.702 -15.690 -32.805 1.00 81.75 786 PHE A O 1
ATOM 6255 N N . SER A 1 787 ? -8.642 -17.297 -34.069 1.00 80.50 787 SER A N 1
ATOM 6256 C CA . SER A 1 787 ? -9.917 -17.380 -33.335 1.00 80.50 787 SER A CA 1
ATOM 6257 C C . SER A 1 787 ? -9.769 -17.887 -31.898 1.00 80.50 787 SER A C 1
ATOM 6259 O O . SER A 1 787 ? -10.599 -17.576 -31.043 1.00 80.50 787 SER A O 1
ATOM 6261 N N . ASP A 1 788 ? -8.718 -18.662 -31.624 1.00 83.19 788 ASP A N 1
ATOM 6262 C CA . ASP A 1 788 ? -8.586 -19.467 -30.405 1.00 83.19 788 ASP A CA 1
ATOM 6263 C C . ASP A 1 788 ? -7.948 -18.679 -29.243 1.00 83.19 788 ASP A C 1
ATOM 6265 O O . ASP A 1 788 ? -7.863 -19.174 -28.114 1.00 83.19 788 ASP A O 1
ATOM 6269 N N . ILE A 1 789 ? -7.532 -17.428 -29.495 1.00 86.75 789 ILE A N 1
ATOM 6270 C CA . ILE A 1 789 ? -6.868 -16.535 -28.534 1.00 86.75 789 ILE A CA 1
ATOM 6271 C C . ILE A 1 789 ? -7.892 -16.009 -27.512 1.00 86.75 789 ILE A C 1
ATOM 6273 O O . ILE A 1 789 ? -8.361 -14.870 -27.562 1.00 86.75 789 ILE A O 1
ATOM 6277 N N . ALA A 1 790 ? -8.245 -16.871 -26.558 1.00 82.44 790 ALA A N 1
ATOM 6278 C CA . ALA A 1 790 ? -9.394 -16.708 -25.668 1.00 82.44 790 ALA A CA 1
ATOM 6279 C C . ALA A 1 790 ? -9.403 -15.426 -24.810 1.00 82.44 790 ALA A C 1
ATOM 6281 O O . ALA A 1 790 ? -10.475 -15.011 -24.366 1.00 82.44 790 ALA A O 1
ATOM 6282 N N . PHE A 1 791 ? -8.248 -14.801 -24.559 1.00 86.81 791 PHE A N 1
ATOM 6283 C CA . PHE A 1 791 ? -8.103 -13.644 -23.662 1.00 86.81 791 PHE A CA 1
ATOM 6284 C C . PHE A 1 791 ? -7.768 -12.323 -24.371 1.00 86.81 791 PHE A C 1
ATOM 6286 O O . PHE A 1 791 ? -7.517 -11.332 -23.687 1.00 86.81 791 PHE A O 1
ATOM 6293 N N . LEU A 1 792 ? -7.808 -12.269 -25.709 1.00 88.31 792 LEU A N 1
ATOM 6294 C CA . LEU A 1 792 ? -7.463 -11.056 -26.455 1.00 88.31 792 LEU A CA 1
ATOM 6295 C C . LEU A 1 792 ? -8.469 -9.925 -26.178 1.00 88.31 792 LEU A C 1
ATOM 6297 O O . LEU A 1 792 ? -9.667 -10.077 -26.418 1.00 88.31 792 LEU A O 1
ATOM 6301 N N . ARG A 1 793 ? -7.971 -8.787 -25.678 1.00 87.44 793 ARG A N 1
ATOM 6302 C CA . ARG A 1 793 ? -8.751 -7.585 -25.318 1.00 87.44 793 ARG A CA 1
ATOM 6303 C C . ARG A 1 793 ? -8.483 -6.408 -26.250 1.00 87.44 793 ARG A C 1
ATOM 6305 O O . ARG A 1 793 ? -9.380 -5.599 -26.468 1.00 87.44 793 ARG A O 1
ATOM 6312 N N . MET A 1 794 ? -7.278 -6.311 -26.809 1.00 87.44 794 MET A N 1
ATOM 6313 C CA . MET A 1 794 ? -6.903 -5.279 -27.777 1.00 87.44 794 MET A CA 1
ATOM 6314 C C . MET A 1 794 ? -6.192 -5.895 -28.981 1.00 87.44 794 MET A C 1
ATOM 6316 O O . MET A 1 794 ? -5.194 -6.599 -28.818 1.00 87.44 794 MET A O 1
ATOM 6320 N N . LEU A 1 795 ? -6.681 -5.569 -30.177 1.00 90.38 795 LEU A N 1
ATOM 6321 C CA . LEU A 1 795 ? -6.063 -5.929 -31.448 1.00 90.38 795 LEU A CA 1
ATOM 6322 C C . LEU A 1 795 ? -5.939 -4.691 -32.341 1.00 90.38 795 LEU A C 1
ATOM 6324 O O . LEU A 1 795 ? -6.945 -4.075 -32.687 1.00 90.38 795 LEU A O 1
ATOM 6328 N N . ASP A 1 796 ? -4.714 -4.349 -32.736 1.00 88.69 796 ASP A N 1
ATOM 6329 C CA . ASP A 1 796 ? -4.455 -3.265 -33.687 1.00 88.69 796 ASP A CA 1
ATOM 6330 C C . ASP A 1 796 ? -3.775 -3.802 -34.954 1.00 88.69 796 ASP A C 1
ATOM 6332 O O . ASP A 1 796 ? -2.639 -4.282 -34.912 1.00 88.69 796 ASP A O 1
ATOM 6336 N N . LEU A 1 797 ? -4.498 -3.719 -36.071 1.00 90.56 797 LEU A N 1
ATOM 6337 C CA . LEU A 1 797 ? -4.092 -4.121 -37.419 1.00 90.56 797 LEU A CA 1
ATOM 6338 C C . LEU A 1 797 ? -3.894 -2.909 -38.348 1.00 90.56 797 LEU A C 1
ATOM 6340 O O . LEU A 1 797 ? -3.672 -3.093 -39.540 1.00 90.56 797 LEU A O 1
ATOM 6344 N N . SER A 1 798 ? -4.009 -1.676 -37.844 1.00 89.00 798 SER A N 1
ATOM 6345 C CA . SER A 1 798 ? -4.128 -0.474 -38.681 1.00 89.00 798 SER A CA 1
ATOM 6346 C C . SER A 1 798 ? -2.990 -0.309 -39.694 1.00 89.00 798 SER A C 1
ATOM 6348 O O . SER A 1 798 ? -1.818 -0.503 -39.383 1.00 89.00 798 SER A O 1
ATOM 6350 N N . GLY A 1 799 ? -3.323 0.043 -40.934 1.00 86.62 799 GLY A N 1
ATOM 6351 C CA . GLY A 1 799 ? -2.359 0.174 -42.029 1.00 86.62 799 GLY A CA 1
ATOM 6352 C C . GLY A 1 799 ? -1.820 -1.143 -42.608 1.00 86.62 799 GLY A C 1
ATOM 6353 O O . GLY A 1 799 ? -0.971 -1.091 -43.495 1.00 86.62 799 GLY A O 1
ATOM 6354 N N . CYS A 1 800 ? -2.299 -2.319 -42.181 1.00 90.25 800 CYS A N 1
ATOM 6355 C CA . CYS A 1 800 ? -1.993 -3.594 -42.846 1.00 90.25 800 CYS A CA 1
ATOM 6356 C C . CYS A 1 800 ? -2.730 -3.699 -44.198 1.00 90.25 800 CYS A C 1
ATOM 6358 O O . CYS A 1 800 ? -3.748 -4.378 -44.327 1.00 90.25 800 CYS A O 1
ATOM 6360 N N . ALA A 1 801 ? -2.224 -2.993 -45.213 1.00 86.12 801 ALA A N 1
ATOM 6361 C CA . ALA A 1 801 ? -2.893 -2.794 -46.501 1.00 86.12 801 ALA A CA 1
ATOM 6362 C C . ALA A 1 801 ? -3.177 -4.093 -47.290 1.00 86.12 801 ALA A C 1
ATOM 6364 O O . ALA A 1 801 ? -4.223 -4.190 -47.940 1.00 86.12 801 ALA A O 1
ATOM 6365 N N . ASP A 1 802 ? -2.290 -5.095 -47.214 1.00 87.62 802 ASP A N 1
ATOM 6366 C CA . ASP A 1 802 ? -2.482 -6.394 -47.875 1.00 87.62 802 ASP A CA 1
ATOM 6367 C C . ASP A 1 802 ? -3.340 -7.397 -47.091 1.00 87.62 802 ASP A C 1
ATOM 6369 O O . ASP A 1 802 ? -3.709 -8.425 -47.663 1.00 87.62 802 ASP A O 1
ATOM 6373 N N . LEU A 1 803 ? -3.696 -7.118 -45.831 1.00 90.00 803 LEU A N 1
ATOM 6374 C CA . LEU A 1 803 ? -4.374 -8.089 -44.974 1.00 90.00 803 LEU A CA 1
ATOM 6375 C C . LEU A 1 803 ? -5.808 -8.358 -45.442 1.00 90.00 803 LEU A C 1
ATOM 6377 O O . LEU A 1 803 ? -6.718 -7.548 -45.251 1.00 90.00 803 LEU A O 1
ATOM 6381 N N . HIS A 1 804 ? -6.005 -9.537 -46.021 1.00 88.00 804 HIS A N 1
ATOM 6382 C CA . HIS A 1 804 ? -7.294 -10.066 -46.427 1.00 88.00 804 HIS A CA 1
ATOM 6383 C C . HIS A 1 804 ? -7.898 -10.897 -45.288 1.00 88.00 804 HIS A C 1
ATOM 6385 O O . HIS A 1 804 ? -7.337 -11.917 -44.883 1.00 88.00 804 HIS A O 1
ATOM 6391 N N . MET A 1 805 ? -9.031 -10.452 -44.738 1.00 86.00 805 MET A N 1
ATOM 6392 C CA . MET A 1 805 ? -9.651 -11.092 -43.572 1.00 86.00 805 MET A CA 1
ATOM 6393 C C . MET A 1 805 ? -11.147 -10.773 -43.462 1.00 86.00 805 MET A C 1
ATOM 6395 O O . MET A 1 805 ? -11.545 -9.622 -43.642 1.00 86.00 805 MET A O 1
ATOM 6399 N N . ASP A 1 806 ? -11.954 -11.771 -43.089 1.00 83.75 806 ASP A N 1
ATOM 6400 C CA . ASP A 1 806 ? -13.298 -11.551 -42.541 1.00 83.75 806 ASP A CA 1
ATOM 6401 C C . ASP A 1 806 ? -13.180 -11.262 -41.035 1.00 83.75 806 ASP A C 1
ATOM 6403 O O . ASP A 1 806 ? -12.599 -12.063 -40.294 1.00 83.75 806 ASP A O 1
ATOM 6407 N N . LEU A 1 807 ? -13.754 -10.155 -40.554 1.00 82.62 807 LEU A N 1
ATOM 6408 C CA . LEU A 1 807 ? -13.820 -9.852 -39.117 1.00 82.62 807 LEU A CA 1
ATOM 6409 C C . LEU A 1 807 ? -14.502 -10.970 -38.308 1.00 82.62 807 LEU A C 1
ATOM 6411 O O . LEU A 1 807 ? -14.205 -11.125 -37.125 1.00 82.62 807 LEU A O 1
ATOM 6415 N N . GLY A 1 808 ? -15.354 -11.792 -38.929 1.00 74.56 808 GLY A N 1
ATOM 6416 C CA . GLY A 1 808 ? -15.942 -12.991 -38.325 1.00 74.56 808 GLY A CA 1
ATOM 6417 C C . GLY A 1 808 ? -14.933 -14.062 -37.879 1.00 74.56 808 GLY A C 1
ATOM 6418 O O . GLY A 1 808 ? -15.300 -14.933 -37.095 1.00 74.56 808 GLY A O 1
ATOM 6419 N N . MET A 1 809 ? -13.670 -13.994 -38.321 1.00 78.31 809 MET A N 1
ATOM 6420 C CA . MET A 1 809 ? -12.587 -14.886 -37.873 1.00 78.31 809 MET A CA 1
ATOM 6421 C C . MET A 1 809 ? -11.893 -14.428 -36.573 1.00 78.31 809 MET A C 1
ATOM 6423 O O . MET A 1 809 ? -11.028 -15.139 -36.061 1.00 78.31 809 MET A O 1
ATOM 6427 N N . LEU A 1 810 ? -12.222 -13.245 -36.040 1.00 83.25 810 LEU A N 1
ATOM 6428 C CA . LEU A 1 810 ? -11.587 -12.702 -34.833 1.00 83.25 810 LEU A CA 1
ATOM 6429 C C . LEU A 1 810 ? -12.205 -13.251 -33.530 1.00 83.25 810 LEU A C 1
ATOM 6431 O O . LEU A 1 810 ? -13.406 -13.530 -33.484 1.00 83.25 810 LEU A O 1
ATOM 6435 N N . PRO A 1 811 ? -11.424 -13.355 -32.433 1.00 78.81 811 PRO A N 1
ATOM 6436 C CA . PRO A 1 811 ? -11.926 -13.808 -31.137 1.00 78.81 811 PRO A CA 1
ATOM 6437 C C . PRO A 1 811 ? -12.973 -12.829 -30.585 1.00 78.81 811 PRO A C 1
ATOM 6439 O O . PRO A 1 811 ? -12.679 -11.702 -30.189 1.00 78.81 811 PRO A O 1
ATOM 6442 N N . ASN A 1 812 ? -14.222 -13.282 -30.545 1.00 74.38 812 ASN A N 1
ATOM 6443 C CA . ASN A 1 812 ? -15.398 -12.436 -30.340 1.00 74.38 812 ASN A CA 1
ATOM 6444 C C . ASN A 1 812 ? -15.797 -12.228 -28.860 1.00 74.38 812 ASN A C 1
ATOM 6446 O O . ASN A 1 812 ? -16.515 -11.289 -28.519 1.00 74.38 812 ASN A O 1
ATOM 6450 N N . ASN A 1 813 ? -15.296 -13.077 -27.958 1.00 73.44 813 ASN A N 1
ATOM 6451 C CA . ASN A 1 813 ? -15.753 -13.157 -26.567 1.00 73.44 813 ASN A CA 1
ATOM 6452 C C . ASN A 1 813 ? -15.158 -12.116 -25.604 1.00 73.44 813 ASN A C 1
ATOM 6454 O O . ASN A 1 813 ? -15.761 -11.873 -24.557 1.00 73.44 813 ASN A O 1
ATOM 6458 N N . ASN A 1 814 ? -13.973 -11.556 -25.878 1.00 82.88 814 ASN A N 1
ATOM 6459 C CA . ASN A 1 814 ? -13.219 -10.717 -24.925 1.00 82.88 814 ASN A CA 1
ATOM 6460 C C . ASN A 1 814 ? -12.628 -9.423 -25.512 1.00 82.88 814 ASN A C 1
ATOM 6462 O O . ASN A 1 814 ? -12.074 -8.629 -24.753 1.00 82.88 814 ASN A O 1
ATOM 6466 N N . LEU A 1 815 ? -12.792 -9.180 -26.814 1.00 84.00 815 LEU A N 1
ATOM 6467 C CA . LEU A 1 815 ? -12.221 -8.023 -27.497 1.00 84.00 815 LEU A CA 1
ATOM 6468 C C . LEU A 1 815 ? -12.946 -6.723 -27.096 1.00 84.00 815 LEU A C 1
ATOM 6470 O O . LEU A 1 815 ? -14.154 -6.588 -27.288 1.00 84.00 815 LEU A O 1
ATOM 6474 N N . GLU A 1 816 ? -12.200 -5.773 -26.532 1.00 84.56 816 GLU A N 1
ATOM 6475 C CA . GLU A 1 816 ? -12.678 -4.463 -26.057 1.00 84.56 816 GLU A CA 1
ATOM 6476 C C . GLU A 1 816 ? -12.277 -3.325 -27.007 1.00 84.56 816 GLU A C 1
ATOM 6478 O O . GLU A 1 816 ? -13.017 -2.354 -27.169 1.00 84.56 816 GLU A O 1
ATOM 6483 N N . ASN A 1 817 ? -11.123 -3.454 -27.668 1.00 83.06 817 ASN A N 1
ATOM 6484 C CA . ASN A 1 817 ? -10.637 -2.509 -28.668 1.00 83.06 817 ASN A CA 1
ATOM 6485 C C . ASN A 1 817 ? -10.149 -3.260 -29.918 1.00 83.06 817 ASN A C 1
ATOM 6487 O O . ASN A 1 817 ? -9.332 -4.179 -29.825 1.00 83.06 817 ASN A O 1
ATOM 6491 N N . LEU A 1 818 ? -10.658 -2.847 -31.075 1.00 87.81 818 LEU A N 1
ATOM 6492 C CA . LEU A 1 818 ? -10.242 -3.296 -32.397 1.00 87.81 818 LEU A CA 1
ATOM 6493 C C . LEU A 1 818 ? -9.925 -2.057 -33.234 1.00 87.81 818 LEU A C 1
ATOM 6495 O O . LEU A 1 818 ? -10.735 -1.130 -33.288 1.00 87.81 818 LEU A O 1
ATOM 6499 N N . ASN A 1 819 ? -8.774 -2.065 -33.900 1.00 85.94 819 ASN A N 1
ATOM 6500 C CA . ASN A 1 819 ? -8.384 -1.039 -34.858 1.00 85.94 819 ASN A CA 1
ATOM 6501 C C . ASN A 1 819 ? -8.001 -1.684 -36.195 1.00 85.94 819 ASN A C 1
ATOM 6503 O O . ASN A 1 819 ? -7.089 -2.509 -36.255 1.00 85.94 819 ASN A O 1
ATOM 6507 N N . VAL A 1 820 ? -8.716 -1.301 -37.254 1.00 87.00 820 VAL A N 1
ATOM 6508 C CA . VAL A 1 820 ? -8.529 -1.771 -38.639 1.00 87.00 820 VAL A CA 1
ATOM 6509 C C . VAL A 1 820 ? -8.459 -0.610 -39.638 1.00 87.00 820 VAL A C 1
ATOM 6511 O O . VAL A 1 820 ? -8.608 -0.820 -40.841 1.00 87.00 820 VAL A O 1
ATOM 6514 N N . ASP A 1 821 ? -8.234 0.621 -39.167 1.00 84.44 821 ASP A N 1
ATOM 6515 C CA . ASP A 1 821 ? -8.136 1.787 -40.052 1.00 84.44 821 ASP A CA 1
ATOM 6516 C C . ASP A 1 821 ? -7.011 1.599 -41.087 1.00 84.44 821 ASP A C 1
ATOM 6518 O O . ASP A 1 821 ? -5.978 0.989 -40.807 1.00 84.44 821 ASP A O 1
ATOM 6522 N N . GLY A 1 822 ? -7.232 2.044 -42.322 1.00 81.56 822 GLY A N 1
ATOM 6523 C CA . GLY A 1 822 ? -6.317 1.800 -43.445 1.00 81.56 822 GLY A CA 1
ATOM 6524 C C . GLY A 1 822 ? -6.168 0.334 -43.905 1.00 81.56 822 GLY A C 1
ATOM 6525 O O . GLY A 1 822 ? -5.355 0.069 -44.788 1.00 81.56 822 GLY A O 1
ATOM 6526 N N . CYS A 1 823 ? -6.926 -0.632 -43.367 1.00 86.62 823 CYS A N 1
ATOM 6527 C CA . CYS A 1 823 ? -6.900 -2.020 -43.858 1.00 86.62 823 CYS A CA 1
ATOM 6528 C C . CYS A 1 823 ? -7.805 -2.175 -45.090 1.00 86.62 823 CYS A C 1
ATOM 6530 O O . CYS A 1 823 ? -9.014 -2.370 -44.958 1.00 86.62 823 CYS A O 1
ATOM 6532 N N . CYS A 1 824 ? -7.236 -2.087 -46.293 1.00 82.19 824 CYS A N 1
ATOM 6533 C CA . CYS A 1 824 ? -7.990 -2.014 -47.554 1.00 82.19 824 CYS A CA 1
ATOM 6534 C C . CYS A 1 824 ? -8.702 -3.315 -47.981 1.00 82.19 824 CYS A C 1
ATOM 6536 O O . CYS A 1 824 ? -9.552 -3.274 -48.871 1.00 82.19 824 CYS A O 1
ATOM 6538 N N . LYS A 1 825 ? -8.342 -4.468 -47.398 1.00 83.75 825 LYS A N 1
ATOM 6539 C CA . LYS A 1 825 ? -8.803 -5.809 -47.823 1.00 83.75 825 LYS A CA 1
ATOM 6540 C C . LYS A 1 825 ? -9.568 -6.578 -46.733 1.00 83.75 825 LYS A C 1
ATOM 6542 O O . LYS A 1 825 ? -9.912 -7.743 -46.928 1.00 83.75 825 LYS A O 1
ATOM 6547 N N . VAL A 1 826 ? -9.879 -5.917 -45.617 1.00 84.44 826 VAL A N 1
ATOM 6548 C CA . VAL A 1 826 ? -10.701 -6.455 -44.522 1.00 84.44 826 VAL A CA 1
ATOM 6549 C C . VAL A 1 826 ? -12.186 -6.245 -44.826 1.00 84.44 826 VAL A C 1
ATOM 6551 O O . VAL A 1 826 ? -12.584 -5.180 -45.293 1.00 84.44 826 VAL A O 1
ATOM 6554 N N . TYR A 1 827 ? -13.021 -7.247 -44.559 1.00 81.94 827 TYR A N 1
ATOM 6555 C CA . TYR A 1 827 ? -14.470 -7.197 -44.781 1.00 81.94 827 TYR A CA 1
ATOM 6556 C C . TYR A 1 827 ? -15.238 -7.866 -43.635 1.00 81.94 827 TYR A C 1
ATOM 6558 O O . TYR A 1 827 ? -14.647 -8.464 -42.738 1.00 81.94 827 TYR A O 1
ATOM 6566 N N . ALA A 1 828 ? -16.565 -7.735 -43.641 1.00 81.38 828 ALA A N 1
ATOM 6567 C CA . ALA A 1 828 ? -17.443 -8.375 -42.667 1.00 81.38 828 ALA A CA 1
ATOM 6568 C C . ALA A 1 828 ? -18.866 -8.536 -43.221 1.00 81.38 828 ALA A C 1
ATOM 6570 O O . ALA A 1 828 ? -19.297 -7.761 -44.079 1.00 81.38 828 ALA A O 1
ATOM 6571 N N . MET A 1 829 ? -19.615 -9.512 -42.706 1.00 75.62 829 MET A N 1
ATOM 6572 C CA . MET A 1 829 ? -21.035 -9.692 -43.037 1.00 75.62 829 MET A CA 1
ATOM 6573 C C . MET A 1 829 ? -21.928 -8.590 -42.425 1.00 75.62 829 MET A C 1
ATOM 6575 O O . MET A 1 829 ? -21.616 -8.067 -41.351 1.00 75.62 829 MET A O 1
ATOM 6579 N N . PRO A 1 830 ? -23.080 -8.248 -43.036 1.00 68.56 830 PRO A N 1
ATOM 6580 C CA . PRO A 1 830 ? -24.052 -7.336 -42.433 1.00 68.56 830 PRO A CA 1
ATOM 6581 C C . PRO A 1 830 ? -24.467 -7.789 -41.023 1.00 68.56 830 PRO A C 1
ATOM 6583 O O . PRO A 1 830 ? -24.839 -8.941 -40.817 1.00 68.56 830 PRO A O 1
ATOM 6586 N N . GLY A 1 831 ? -24.399 -6.881 -40.044 1.00 67.56 831 GLY A N 1
ATOM 6587 C CA . GLY A 1 831 ? -24.712 -7.184 -38.640 1.00 67.56 831 GLY A CA 1
ATOM 6588 C C . GLY A 1 831 ? -23.567 -7.802 -37.820 1.00 67.56 831 GLY A C 1
ATOM 6589 O O . GLY A 1 831 ? -23.788 -8.130 -36.655 1.00 67.56 831 GLY A O 1
ATOM 6590 N N . TRP A 1 832 ? -22.348 -7.917 -38.369 1.00 78.00 832 TRP A N 1
ATOM 6591 C CA . TRP A 1 832 ? -21.169 -8.472 -37.678 1.00 78.00 832 TRP A CA 1
ATOM 6592 C C . TRP A 1 832 ? -20.903 -7.880 -36.283 1.00 78.00 832 TRP A C 1
ATOM 6594 O O . TRP A 1 832 ? -20.405 -8.583 -35.406 1.00 78.00 832 TRP A O 1
ATOM 6604 N N . THR A 1 833 ? -21.260 -6.613 -36.057 1.00 73.06 833 THR A N 1
ATOM 6605 C CA . THR A 1 833 ? -21.082 -5.893 -34.786 1.00 73.06 833 THR A CA 1
ATOM 6606 C C . THR A 1 833 ? -21.775 -6.570 -33.601 1.00 73.06 833 THR A C 1
ATOM 6608 O O . THR A 1 833 ? -21.274 -6.490 -32.481 1.00 73.06 833 THR A O 1
ATOM 6611 N N . VAL A 1 834 ? -22.872 -7.304 -33.834 1.00 76.31 834 VAL A N 1
ATOM 6612 C CA . VAL A 1 834 ? -23.595 -8.068 -32.798 1.00 76.31 834 VAL A CA 1
ATOM 6613 C C . VAL A 1 834 ? -22.728 -9.185 -32.202 1.00 76.31 834 VAL A C 1
ATOM 6615 O O . VAL A 1 834 ? -22.893 -9.537 -31.036 1.00 76.31 834 VAL A O 1
ATOM 6618 N N . ASN A 1 835 ? -21.758 -9.705 -32.962 1.00 75.25 835 ASN A N 1
ATOM 6619 C CA . ASN A 1 835 ? -20.860 -10.758 -32.491 1.00 75.25 835 ASN A CA 1
ATOM 6620 C C . ASN A 1 835 ? -19.843 -10.263 -31.449 1.00 75.25 835 ASN A C 1
ATOM 6622 O O . ASN A 1 835 ? -19.271 -11.093 -30.752 1.00 75.25 835 ASN A O 1
ATOM 6626 N N . PHE A 1 836 ? -19.626 -8.948 -31.312 1.00 81.94 836 PHE A N 1
ATOM 6627 C CA . PHE A 1 836 ? -18.570 -8.360 -30.476 1.00 81.94 836 PHE A CA 1
ATOM 6628 C C . PHE A 1 836 ? -19.131 -7.529 -29.299 1.00 81.94 836 PHE A C 1
ATOM 6630 O O . PHE A 1 836 ? -18.891 -6.321 -29.219 1.00 81.94 836 PHE A O 1
ATOM 6637 N N . PRO A 1 837 ? -19.845 -8.144 -28.332 1.00 75.38 837 PRO A N 1
ATOM 6638 C CA . PRO A 1 837 ? -20.614 -7.445 -27.291 1.00 75.38 837 PRO A CA 1
ATOM 6639 C C . PRO A 1 837 ? -19.777 -6.685 -26.243 1.00 75.38 837 PRO A C 1
ATOM 6641 O O . PRO A 1 837 ? -20.340 -6.138 -25.294 1.00 75.38 837 PRO A O 1
ATOM 6644 N N . LYS A 1 838 ? -18.443 -6.674 -26.367 1.00 81.69 838 LYS A N 1
ATOM 6645 C CA . LYS A 1 838 ? -17.511 -5.970 -25.469 1.00 81.69 838 LYS A CA 1
ATOM 6646 C C . LYS A 1 838 ? -16.728 -4.838 -26.135 1.00 81.69 838 LYS A C 1
ATOM 6648 O O . LYS A 1 838 ? -16.081 -4.087 -25.405 1.00 81.69 838 LYS A O 1
ATOM 6653 N N . LEU A 1 839 ? -16.791 -4.684 -27.462 1.00 79.50 839 LEU A N 1
ATOM 6654 C CA . LEU A 1 839 ? -16.107 -3.579 -28.132 1.00 79.50 839 LEU A CA 1
ATOM 6655 C C . LEU A 1 839 ? -16.656 -2.235 -27.638 1.00 79.50 839 LEU A C 1
ATOM 6657 O O . LEU A 1 839 ? -17.865 -2.051 -27.482 1.00 79.50 839 LEU A O 1
ATOM 6661 N N . LEU A 1 840 ? -15.757 -1.279 -27.409 1.00 73.50 840 LEU A N 1
ATOM 6662 C CA . LEU A 1 840 ? -16.140 0.082 -27.046 1.00 73.50 840 LEU A CA 1
ATOM 6663 C C . LEU A 1 840 ? -16.990 0.717 -28.170 1.00 73.50 840 LEU A C 1
ATOM 6665 O O . LEU A 1 840 ? -16.663 0.530 -29.344 1.00 73.50 840 LEU A O 1
ATOM 6669 N N . PRO A 1 841 ? -18.039 1.508 -27.853 1.00 71.06 841 PRO A N 1
ATOM 6670 C CA . PRO A 1 841 ? -18.907 2.120 -28.867 1.00 71.06 841 PRO A CA 1
ATOM 6671 C C . PRO A 1 841 ? -18.157 2.964 -29.906 1.00 71.06 841 PRO A C 1
ATOM 6673 O O . PRO A 1 841 ? -18.522 2.965 -31.076 1.00 71.06 841 PRO A O 1
ATOM 6676 N N . GLU A 1 842 ? -17.079 3.629 -29.489 1.00 72.12 842 GLU A N 1
ATOM 6677 C CA . GLU A 1 842 ? -16.188 4.405 -30.360 1.00 72.12 842 GLU A CA 1
ATOM 6678 C C . GLU A 1 842 ? -15.453 3.503 -31.371 1.00 72.12 842 GLU A C 1
ATOM 6680 O O . GLU A 1 842 ? -15.439 3.808 -32.561 1.00 72.12 842 GLU A O 1
ATOM 6685 N N . CYS A 1 843 ? -14.929 2.351 -30.929 1.00 76.25 843 CYS A N 1
ATOM 6686 C CA . CYS A 1 843 ? -14.297 1.348 -31.797 1.00 76.25 843 CYS A CA 1
ATOM 6687 C C . CYS A 1 843 ? -15.306 0.689 -32.752 1.00 76.25 843 CYS A C 1
ATOM 6689 O O . CYS A 1 843 ? -14.988 0.445 -33.913 1.00 76.25 843 CYS A O 1
ATOM 6691 N N . LEU A 1 844 ? -16.532 0.418 -32.286 1.00 78.38 844 LEU A N 1
ATOM 6692 C CA . LEU A 1 844 ? -17.614 -0.071 -33.147 1.00 78.38 844 LEU A CA 1
ATOM 6693 C C . LEU A 1 844 ? -17.960 0.958 -34.230 1.00 78.38 844 LEU A C 1
ATOM 6695 O O . LEU A 1 844 ? -18.089 0.592 -35.395 1.00 78.38 844 LEU A O 1
ATOM 6699 N N . GLN A 1 845 ? -18.059 2.240 -33.868 1.00 77.94 845 GLN A N 1
ATOM 6700 C CA . GLN A 1 845 ? -18.366 3.315 -34.807 1.00 77.94 845 GLN A CA 1
ATOM 6701 C C . GLN A 1 845 ? -17.261 3.508 -35.857 1.00 77.94 845 GLN A C 1
ATOM 6703 O O . GLN A 1 845 ? -17.581 3.675 -37.034 1.00 77.94 845 GLN A O 1
ATOM 6708 N N . THR A 1 846 ? -15.980 3.468 -35.477 1.00 79.12 846 THR A N 1
ATOM 6709 C CA . THR A 1 846 ? -14.867 3.606 -36.435 1.00 79.12 846 THR A CA 1
ATOM 6710 C C . THR A 1 846 ? -14.748 2.387 -37.348 1.00 79.12 846 THR A C 1
ATOM 6712 O O . THR A 1 846 ? -14.625 2.555 -38.561 1.00 79.12 846 THR A O 1
ATOM 6715 N N . CYS A 1 847 ? -14.859 1.166 -36.811 1.00 78.12 847 CYS A N 1
ATOM 6716 C CA . CYS A 1 847 ? -14.795 -0.058 -37.614 1.00 78.12 847 CYS A CA 1
ATOM 6717 C C . CYS A 1 847 ? -15.988 -0.186 -38.574 1.00 78.12 847 CYS A C 1
ATOM 6719 O O . CYS A 1 847 ? -15.797 -0.534 -39.736 1.00 78.12 847 CYS A O 1
ATOM 6721 N N . ASP A 1 848 ? -17.210 0.132 -38.134 1.00 79.94 848 ASP A N 1
ATOM 6722 C CA . ASP A 1 848 ? -18.394 0.099 -39.001 1.00 79.94 848 ASP A CA 1
ATOM 6723 C C . ASP A 1 848 ? -18.332 1.186 -40.089 1.00 79.94 848 ASP A C 1
ATOM 6725 O O . ASP A 1 848 ? -18.657 0.918 -41.243 1.00 79.94 848 ASP A O 1
ATOM 6729 N N . GLN A 1 849 ? -17.816 2.386 -39.783 1.00 81.50 849 GLN A N 1
ATOM 6730 C CA . GLN A 1 849 ? -17.523 3.393 -40.812 1.00 81.50 849 GLN A CA 1
ATOM 6731 C C . GLN A 1 849 ? -16.465 2.918 -41.816 1.00 81.50 849 GLN A C 1
ATOM 6733 O O . GLN A 1 849 ? -16.623 3.162 -43.010 1.00 81.50 849 GLN A O 1
ATOM 6738 N N . HIS A 1 850 ? -15.407 2.235 -41.368 1.00 81.12 850 HIS A N 1
ATOM 6739 C CA . HIS A 1 850 ? -14.375 1.684 -42.255 1.00 81.12 850 HIS A CA 1
ATOM 6740 C C . HIS A 1 850 ? -14.946 0.613 -43.194 1.00 81.12 850 HIS A C 1
ATOM 6742 O O . HIS A 1 850 ? -14.791 0.712 -44.410 1.00 81.12 850 HIS A O 1
ATOM 6748 N N . VAL A 1 851 ? -15.695 -0.355 -42.655 1.00 80.06 851 VAL A N 1
ATOM 6749 C CA . VAL A 1 851 ? -16.354 -1.409 -43.447 1.00 80.06 851 VAL A CA 1
ATOM 6750 C C . VAL A 1 851 ? -17.363 -0.814 -44.440 1.00 80.06 851 VAL A C 1
ATOM 6752 O O . VAL A 1 851 ? -17.362 -1.207 -45.606 1.00 80.06 851 VAL A O 1
ATOM 6755 N N . ARG A 1 852 ? -18.169 0.182 -44.036 1.00 79.62 852 ARG A N 1
ATOM 6756 C CA . ARG A 1 852 ? -19.077 0.897 -44.955 1.00 79.62 852 ARG A CA 1
ATOM 6757 C C . ARG A 1 852 ? -18.329 1.597 -46.084 1.00 79.62 852 ARG A C 1
ATOM 6759 O O . ARG A 1 852 ? -18.687 1.380 -47.235 1.00 79.62 852 ARG A O 1
ATOM 6766 N N . ARG A 1 853 ? -17.258 2.348 -45.789 1.00 79.62 853 ARG A N 1
ATOM 6767 C CA . ARG A 1 853 ? -16.432 3.009 -46.820 1.00 79.62 853 ARG A CA 1
ATOM 6768 C C . ARG A 1 853 ? -15.895 2.013 -47.847 1.00 79.62 853 ARG A C 1
ATOM 6770 O O . ARG A 1 853 ? -15.876 2.335 -49.027 1.00 79.62 853 ARG A O 1
ATOM 6777 N N . LEU A 1 854 ? -15.484 0.812 -47.429 1.00 74.88 854 LEU A N 1
ATOM 6778 C CA . LEU A 1 854 ? -15.010 -0.235 -48.345 1.00 74.88 854 LEU A CA 1
ATOM 6779 C C . LEU A 1 854 ? -16.136 -0.818 -49.218 1.00 74.88 854 LEU A C 1
ATOM 6781 O O . LEU A 1 854 ? -15.914 -1.086 -50.399 1.00 74.88 854 LEU A O 1
ATOM 6785 N N . ILE A 1 855 ? -17.347 -0.980 -48.673 1.00 73.12 855 ILE A N 1
ATOM 6786 C CA . ILE A 1 855 ? -18.536 -1.391 -49.441 1.00 73.12 855 ILE A CA 1
ATOM 6787 C C . ILE A 1 855 ? -18.920 -0.299 -50.453 1.00 73.12 855 ILE A C 1
ATOM 6789 O O . ILE A 1 855 ? -19.106 -0.591 -51.633 1.00 73.12 855 ILE A O 1
ATOM 6793 N N . GLU A 1 856 ? -18.962 0.960 -50.018 1.00 69.88 856 GLU A N 1
ATOM 6794 C CA . GLU A 1 856 ? -19.246 2.131 -50.854 1.00 69.88 856 GLU A CA 1
ATOM 6795 C C . GLU A 1 856 ? -18.192 2.296 -51.966 1.00 69.88 856 GLU A C 1
ATOM 6797 O O . GLU A 1 856 ? -18.555 2.506 -53.121 1.00 69.88 856 GLU A O 1
ATOM 6802 N N . HIS A 1 857 ? -16.898 2.096 -51.678 1.00 63.59 857 HIS A N 1
ATOM 6803 C CA . HIS A 1 857 ? -15.839 2.125 -52.697 1.00 63.59 857 HIS A CA 1
ATOM 6804 C C . HIS A 1 857 ? -15.955 0.994 -53.727 1.00 63.59 857 HIS A C 1
ATOM 6806 O O . HIS A 1 857 ? -15.683 1.223 -54.907 1.00 63.59 857 HIS A O 1
ATOM 6812 N N . LYS A 1 858 ? -16.378 -0.213 -53.320 1.00 58.59 858 LYS A N 1
ATOM 6813 C CA . LYS A 1 858 ? -16.681 -1.303 -54.266 1.00 58.59 858 LYS A CA 1
ATOM 6814 C C . LYS A 1 858 ? -17.891 -0.971 -55.144 1.00 58.59 858 LYS A C 1
ATOM 6816 O O . LYS A 1 858 ? -17.876 -1.274 -56.332 1.00 58.59 858 LYS A O 1
ATOM 6821 N N . GLN A 1 859 ? -18.909 -0.310 -54.592 1.00 49.56 859 GLN A N 1
ATOM 6822 C CA . GLN A 1 859 ? -20.100 0.115 -55.339 1.00 49.56 859 GLN A CA 1
ATOM 6823 C C . GLN A 1 859 ? -19.849 1.337 -56.245 1.00 49.56 859 GLN A C 1
ATOM 6825 O O . GLN A 1 859 ? -20.545 1.500 -57.244 1.00 49.56 859 GLN A O 1
ATOM 6830 N N . ALA A 1 860 ? -18.837 2.160 -55.949 1.00 42.50 860 ALA A N 1
ATOM 6831 C CA . ALA A 1 860 ? -18.454 3.324 -56.754 1.00 42.50 860 ALA A CA 1
ATOM 6832 C C . ALA A 1 860 ? -17.698 2.979 -58.057 1.00 42.50 860 ALA A C 1
ATOM 6834 O O . ALA A 1 860 ? -17.666 3.804 -58.970 1.00 42.50 860 ALA A O 1
ATOM 6835 N N . CYS A 1 861 ? -17.137 1.767 -58.178 1.00 34.59 861 CYS A N 1
ATOM 6836 C CA . CYS A 1 861 ? -16.460 1.278 -59.389 1.00 34.59 861 CYS A CA 1
ATOM 6837 C C . CYS A 1 861 ? -17.107 -0.011 -59.954 1.00 34.59 861 CYS A C 1
ATOM 6839 O O . CYS A 1 861 ? -16.458 -1.061 -59.986 1.00 34.59 861 CYS A O 1
ATOM 6841 N N . PRO A 1 862 ? -18.366 0.031 -60.434 1.00 40.12 862 PRO A N 1
ATOM 6842 C CA . PRO A 1 862 ? -19.096 -1.149 -60.898 1.00 40.12 862 PRO A CA 1
ATOM 6843 C C . PRO A 1 862 ? -18.698 -1.554 -62.331 1.00 40.12 862 PRO A C 1
ATOM 6845 O O . PRO A 1 862 ? -19.493 -1.441 -63.259 1.00 40.12 862 PRO A O 1
ATOM 6848 N N . ASN A 1 863 ? -17.459 -2.018 -62.528 1.00 36.97 863 ASN A N 1
ATOM 6849 C CA . ASN A 1 863 ? -16.977 -2.567 -63.805 1.00 36.97 863 ASN A CA 1
ATOM 6850 C C . ASN A 1 863 ? -15.928 -3.678 -63.598 1.00 36.97 863 ASN A C 1
ATOM 6852 O O . ASN A 1 863 ? -14.751 -3.502 -63.895 1.00 36.97 863 ASN A O 1
ATOM 6856 N N . HIS A 1 864 ? -16.358 -4.825 -63.067 1.00 33.34 864 HIS A N 1
ATOM 6857 C CA . HIS A 1 864 ? -16.447 -6.071 -63.848 1.00 33.34 864 HIS A CA 1
ATOM 6858 C C . HIS A 1 864 ? -17.044 -7.202 -62.986 1.00 33.34 864 HIS A C 1
ATOM 6860 O O . HIS A 1 864 ? -16.433 -7.640 -62.020 1.00 33.34 864 HIS A O 1
ATOM 6866 N N . SER A 1 865 ? -18.261 -7.620 -63.357 1.00 33.31 865 SER A N 1
ATOM 6867 C CA . SER A 1 865 ? -18.989 -8.852 -62.984 1.00 33.31 865 SER A CA 1
ATOM 6868 C C . SER A 1 865 ? -18.511 -9.672 -61.770 1.00 33.31 865 SER A C 1
ATOM 6870 O O . SER A 1 865 ? -17.566 -10.454 -61.870 1.00 33.31 865 SER A O 1
ATOM 6872 N N . GLU A 1 866 ? -19.304 -9.654 -60.694 1.00 33.34 866 GLU A N 1
ATOM 6873 C CA . GLU A 1 866 ? -19.441 -10.833 -59.832 1.00 33.34 866 GLU A CA 1
ATOM 6874 C C . GLU A 1 866 ? -20.156 -11.947 -60.611 1.00 33.34 866 GLU A C 1
ATOM 6876 O O . GLU A 1 866 ? -21.290 -11.745 -61.043 1.00 33.34 866 GLU A O 1
ATOM 6881 N N . LEU A 1 867 ? -19.516 -13.109 -60.766 1.00 32.31 867 LEU A N 1
ATOM 6882 C CA . LEU A 1 867 ? -20.157 -14.428 -60.869 1.00 32.31 867 LEU A CA 1
ATOM 6883 C C . LEU A 1 867 ? -19.073 -15.511 -60.956 1.00 32.31 867 LEU A C 1
ATOM 6885 O O . LEU A 1 867 ? -18.425 -15.638 -61.985 1.00 32.31 867 LEU A O 1
ATOM 6889 N N . GLU A 1 868 ? -18.875 -16.250 -59.862 1.00 30.48 868 GLU A N 1
ATOM 6890 C CA . GLU A 1 868 ? -18.875 -17.726 -59.810 1.00 30.48 868 GLU A CA 1
ATOM 6891 C C . GLU A 1 868 ? -18.278 -18.224 -58.486 1.00 30.48 868 GLU A C 1
ATOM 6893 O O . GLU A 1 868 ? -17.116 -17.999 -58.153 1.00 30.48 868 GLU A O 1
ATOM 6898 N N . ILE A 1 869 ? -19.104 -18.941 -57.723 1.00 31.80 869 ILE A N 1
ATOM 6899 C CA . ILE A 1 869 ? -18.656 -19.835 -56.659 1.00 31.80 869 ILE A CA 1
ATOM 6900 C C . ILE A 1 869 ? -19.011 -21.252 -57.115 1.00 31.80 869 ILE A C 1
ATOM 6902 O O . ILE A 1 869 ? -20.162 -21.516 -57.457 1.00 31.80 869 ILE A O 1
ATOM 6906 N N . SER A 1 870 ? -18.030 -22.151 -57.011 1.00 28.62 870 SER A N 1
ATOM 6907 C CA . SER A 1 870 ? -18.081 -23.613 -57.197 1.00 28.62 870 SER A CA 1
ATOM 6908 C C . SER A 1 870 ? -17.940 -24.206 -58.619 1.00 28.62 870 SER A C 1
ATOM 6910 O O . SER A 1 870 ? -18.836 -24.119 -59.448 1.00 28.62 870 SER A O 1
ATOM 6912 N N . ASN A 1 871 ? -16.854 -24.989 -58.744 1.00 28.53 871 ASN A N 1
ATOM 6913 C CA . ASN A 1 871 ? -16.727 -26.303 -59.402 1.00 28.53 871 ASN A CA 1
ATOM 6914 C C . ASN A 1 871 ? -16.203 -26.462 -60.855 1.00 28.53 871 ASN A C 1
ATOM 6916 O O . ASN A 1 871 ? -16.580 -25.765 -61.781 1.00 28.53 871 ASN A O 1
ATOM 6920 N N . GLU A 1 872 ? -15.402 -27.537 -60.975 1.00 26.86 872 GLU A N 1
ATOM 6921 C CA . GLU A 1 872 ? -14.994 -28.347 -62.146 1.00 26.86 872 GLU A CA 1
ATOM 6922 C C . GLU A 1 872 ? -13.848 -27.923 -63.111 1.00 26.86 872 GLU A C 1
ATOM 6924 O O . GLU A 1 872 ? -13.983 -27.094 -63.996 1.00 26.86 872 GLU A O 1
ATOM 6929 N N . LEU A 1 873 ? -12.738 -28.677 -62.976 1.00 26.11 873 LEU A N 1
ATOM 6930 C CA . LEU A 1 873 ? -12.014 -29.443 -64.018 1.00 26.11 873 LEU A CA 1
ATOM 6931 C C . LEU A 1 873 ? -11.343 -28.748 -65.234 1.00 26.11 873 LEU A C 1
ATOM 6933 O O . LEU A 1 873 ? -11.976 -28.505 -66.247 1.00 26.11 873 LEU A O 1
ATOM 6937 N N . ASN A 1 874 ? -9.999 -28.720 -65.175 1.00 26.78 874 ASN A N 1
ATOM 6938 C CA . ASN A 1 874 ? -9.000 -29.145 -66.188 1.00 26.78 874 ASN A CA 1
ATOM 6939 C C . ASN A 1 874 ? -9.038 -28.690 -67.679 1.00 26.78 874 ASN A C 1
ATOM 6941 O O . ASN A 1 874 ? -10.065 -28.706 -68.340 1.00 26.78 874 ASN A O 1
ATOM 6945 N N . VAL A 1 875 ? -7.808 -28.612 -68.234 1.00 29.28 875 VAL A N 1
ATOM 6946 C CA . VAL A 1 875 ? -7.371 -28.672 -69.662 1.00 29.28 875 VAL A CA 1
ATOM 6947 C C . VAL A 1 875 ? -6.997 -27.329 -70.336 1.00 29.28 875 VAL A C 1
ATOM 6949 O O . VAL A 1 875 ? -7.843 -26.465 -70.495 1.00 29.28 875 VAL A O 1
ATOM 6952 N N . LEU A 1 876 ? -5.701 -27.241 -70.713 1.00 27.45 876 LEU A N 1
ATOM 6953 C CA . LEU A 1 876 ? -5.005 -26.680 -71.912 1.00 27.45 876 LEU A CA 1
ATOM 6954 C C . LEU A 1 876 ? -5.656 -25.527 -72.743 1.00 27.45 876 LEU A C 1
ATOM 6956 O O . LEU A 1 876 ? -6.868 -25.460 -72.881 1.00 27.45 876 LEU A O 1
ATOM 6960 N N . ASP A 1 877 ? -4.919 -24.619 -73.410 1.00 27.48 877 ASP A N 1
ATOM 6961 C CA . ASP A 1 877 ? -3.556 -24.749 -73.980 1.00 27.48 877 ASP A CA 1
ATOM 6962 C C . ASP A 1 877 ? -2.779 -23.400 -74.176 1.00 27.48 877 ASP A C 1
ATOM 6964 O O . ASP A 1 877 ? -3.170 -22.364 -73.640 1.00 27.48 877 ASP A O 1
ATOM 6968 N N . GLU A 1 878 ? -1.650 -23.433 -74.905 1.00 29.77 878 GLU A N 1
ATOM 6969 C CA . GLU A 1 878 ? -0.569 -22.419 -75.036 1.00 29.77 878 GLU A CA 1
ATOM 6970 C C . GLU A 1 878 ? -0.805 -21.088 -75.835 1.00 29.77 878 GLU A C 1
ATOM 6972 O O . GLU A 1 878 ? -1.782 -20.904 -76.558 1.00 29.77 878 GLU A O 1
ATOM 6977 N N . THR A 1 879 ? 0.239 -20.224 -75.812 1.00 26.23 879 THR A N 1
ATOM 6978 C CA . THR A 1 879 ? 0.577 -19.046 -76.678 1.00 26.23 879 THR A CA 1
ATOM 6979 C C . THR A 1 879 ? -0.044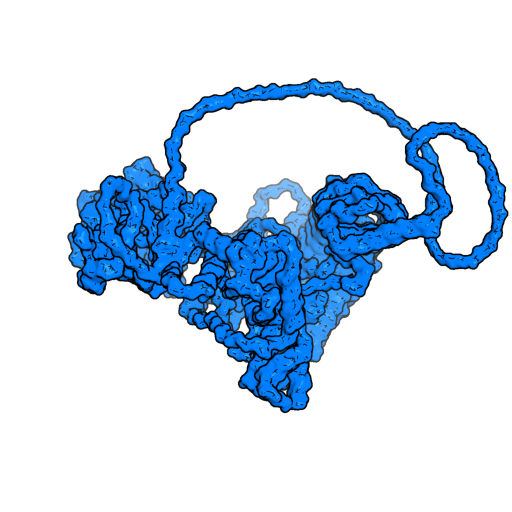 -17.667 -76.339 1.00 26.23 879 THR A C 1
ATOM 6981 O O . THR A 1 879 ? -1.146 -17.587 -75.814 1.00 26.23 879 THR A O 1
ATOM 6984 N N . GLY A 1 880 ? 0.613 -16.513 -76.586 1.00 28.20 880 GLY A N 1
ATOM 6985 C CA . GLY A 1 880 ? 2.011 -16.273 -77.003 1.00 28.20 880 GLY A CA 1
ATOM 6986 C C . GLY A 1 880 ? 2.388 -14.785 -77.255 1.00 28.20 880 GLY A C 1
ATOM 6987 O O . GLY A 1 880 ? 1.578 -14.015 -77.753 1.00 28.20 880 GLY A O 1
ATOM 6988 N N . GLU A 1 881 ? 3.653 -14.439 -76.959 1.00 27.61 881 GLU A N 1
ATOM 6989 C CA . GLU A 1 881 ? 4.453 -13.264 -77.410 1.00 27.61 881 GLU A CA 1
ATOM 6990 C C . GLU A 1 881 ? 4.051 -11.802 -77.054 1.00 27.61 881 GLU A C 1
ATOM 6992 O O . GLU A 1 881 ? 3.014 -11.513 -76.465 1.00 27.61 881 GLU A O 1
ATOM 6997 N N . ALA A 1 882 ? 4.990 -10.870 -77.298 1.00 28.75 882 ALA A N 1
ATOM 6998 C CA . ALA A 1 882 ? 5.097 -9.539 -76.677 1.00 28.75 882 ALA A CA 1
ATOM 6999 C C . ALA A 1 882 ? 5.281 -8.382 -77.687 1.00 28.75 882 ALA A C 1
ATOM 7001 O O . ALA A 1 882 ? 5.662 -8.615 -78.827 1.00 28.75 882 ALA A O 1
ATOM 7002 N N . MET A 1 883 ? 5.113 -7.128 -77.233 1.00 26.66 883 MET A N 1
ATOM 7003 C CA . MET A 1 883 ? 5.616 -5.872 -77.844 1.00 26.66 883 MET A CA 1
ATOM 7004 C C . MET A 1 883 ? 5.680 -4.757 -76.764 1.00 26.66 883 MET A C 1
ATOM 7006 O O . MET A 1 883 ? 5.123 -4.926 -75.680 1.00 26.66 883 MET A O 1
ATOM 7010 N N . ALA A 1 884 ? 6.360 -3.626 -77.016 1.00 27.53 884 ALA A N 1
ATOM 7011 C CA . ALA A 1 884 ? 6.627 -2.578 -76.007 1.00 27.53 884 ALA A CA 1
ATOM 7012 C C . ALA A 1 884 ? 6.702 -1.146 -76.589 1.00 27.53 884 ALA A C 1
ATOM 7014 O O . ALA A 1 884 ? 6.983 -1.025 -77.781 1.00 27.53 884 ALA A O 1
ATOM 7015 N N . SER A 1 885 ? 6.551 -0.088 -75.753 1.00 27.84 885 SER A N 1
ATOM 7016 C CA . SER A 1 885 ? 7.330 1.196 -75.754 1.00 27.84 885 SER A CA 1
ATOM 7017 C C . SER A 1 885 ? 6.622 2.453 -75.165 1.00 27.84 885 SER A C 1
ATOM 7019 O O . SER A 1 885 ? 5.419 2.616 -75.306 1.00 27.84 885 SER A O 1
ATOM 7021 N N . GLN A 1 886 ? 7.435 3.391 -74.633 1.00 30.83 886 GLN A N 1
ATOM 7022 C CA . GLN A 1 886 ? 7.237 4.868 -74.512 1.00 30.83 886 GLN A CA 1
ATOM 7023 C C . GLN A 1 886 ? 6.323 5.525 -73.430 1.00 30.83 886 GLN A C 1
ATOM 7025 O O . GLN A 1 886 ? 5.298 6.131 -73.714 1.00 30.83 886 GLN A O 1
ATOM 7030 N N . SER A 1 887 ? 6.830 5.543 -72.188 1.00 26.33 887 SER A N 1
ATOM 7031 C CA . SER A 1 887 ? 7.181 6.742 -71.368 1.00 26.33 887 SER A CA 1
ATOM 7032 C C . SER A 1 887 ? 6.375 8.070 -71.381 1.00 26.33 887 SER A C 1
ATOM 7034 O O . SER A 1 887 ? 6.368 8.776 -72.386 1.00 26.33 887 SER A O 1
ATOM 7036 N N . PHE A 1 888 ? 6.017 8.556 -70.176 1.00 25.78 888 PHE A N 1
ATOM 7037 C CA . PHE A 1 888 ? 6.351 9.914 -69.667 1.00 25.78 888 PHE A CA 1
ATOM 7038 C C . PHE A 1 888 ? 6.441 9.910 -68.112 1.00 25.78 888 PHE A C 1
ATOM 7040 O O . PHE A 1 888 ? 6.245 8.862 -67.502 1.00 25.78 888 PHE A O 1
ATOM 7047 N N . GLN A 1 889 ? 6.835 11.019 -67.464 1.00 28.25 889 GLN A N 1
ATOM 7048 C CA . GLN A 1 889 ? 7.336 11.056 -66.067 1.00 28.25 889 GLN A CA 1
ATOM 7049 C C . GLN A 1 889 ? 6.390 11.727 -65.047 1.00 28.25 889 GLN A C 1
ATOM 7051 O O . GLN A 1 889 ? 5.917 12.823 -65.329 1.00 28.25 889 GLN A O 1
ATOM 7056 N N . HIS A 1 890 ? 6.280 11.187 -63.817 1.00 25.23 890 HIS A N 1
ATOM 7057 C CA . HIS A 1 890 ? 6.769 11.846 -62.578 1.00 25.23 890 HIS A CA 1
ATOM 7058 C C . HIS A 1 890 ? 6.558 11.025 -61.278 1.00 25.23 890 HIS A C 1
ATOM 7060 O O . HIS A 1 890 ? 5.704 10.155 -61.225 1.00 25.23 890 HIS A O 1
ATOM 7066 N N . ALA A 1 891 ? 7.343 11.389 -60.249 1.00 24.77 891 ALA A N 1
ATOM 7067 C CA . ALA A 1 891 ? 7.172 11.171 -58.798 1.00 24.77 891 ALA A CA 1
ATOM 7068 C C . ALA A 1 891 ? 6.980 9.748 -58.201 1.00 24.77 891 ALA A C 1
ATOM 7070 O O . ALA A 1 891 ? 5.919 9.152 -58.305 1.00 24.77 891 ALA A O 1
ATOM 7071 N N . GLY A 1 892 ? 7.943 9.352 -57.353 1.00 24.88 892 GLY A N 1
ATOM 7072 C CA . GLY A 1 892 ? 7.652 9.218 -55.912 1.00 24.88 892 GLY A CA 1
ATOM 7073 C C . GLY A 1 892 ? 7.338 7.834 -55.325 1.00 24.88 892 GLY A C 1
ATOM 7074 O O . GLY A 1 892 ? 6.184 7.561 -55.038 1.00 24.88 892 GLY A O 1
ATOM 7075 N N . ASP A 1 893 ? 8.401 7.087 -55.005 1.00 22.81 893 ASP A N 1
ATOM 7076 C CA . ASP A 1 893 ? 8.505 6.043 -53.964 1.00 22.81 893 ASP A CA 1
ATOM 7077 C C . ASP A 1 893 ? 7.630 4.766 -53.984 1.00 22.81 893 ASP A C 1
ATOM 7079 O O . ASP A 1 893 ? 6.453 4.737 -54.313 1.00 22.81 893 ASP A O 1
ATOM 7083 N N . SER A 1 894 ? 8.288 3.684 -53.544 1.00 24.38 894 SER A N 1
ATOM 7084 C CA . SER A 1 894 ? 7.755 2.415 -53.021 1.00 24.38 894 SER A CA 1
ATOM 7085 C C . SER A 1 894 ? 6.528 1.768 -53.687 1.00 24.38 894 SER A C 1
ATOM 7087 O O . SER A 1 894 ? 5.397 2.056 -53.315 1.00 24.38 894 SER A O 1
ATOM 7089 N N . GLU A 1 895 ? 6.767 0.657 -54.394 1.00 21.97 895 GLU A N 1
ATOM 7090 C CA . GLU A 1 895 ? 6.373 -0.636 -53.811 1.00 21.97 895 GLU A CA 1
ATOM 7091 C C . GLU A 1 895 ? 7.227 -1.811 -54.316 1.00 21.97 895 GLU A C 1
ATOM 7093 O O . GLU A 1 895 ? 7.984 -1.695 -55.280 1.00 21.97 895 GLU A O 1
ATOM 7098 N N . CYS A 1 896 ? 7.147 -2.945 -53.617 1.00 26.00 896 CYS A N 1
ATOM 7099 C CA . CYS A 1 896 ? 7.852 -4.180 -53.948 1.00 26.00 896 CYS A CA 1
ATOM 7100 C C . CYS A 1 896 ? 6.835 -5.249 -54.352 1.00 26.00 896 CYS A C 1
ATOM 7102 O O . CYS A 1 896 ? 5.964 -5.584 -53.555 1.00 26.00 896 CYS A O 1
ATOM 7104 N N . THR A 1 897 ? 6.976 -5.834 -55.543 1.00 21.14 897 THR A N 1
ATOM 7105 C CA . THR A 1 897 ? 6.217 -7.032 -55.934 1.00 21.14 897 THR A CA 1
ATOM 7106 C C . THR A 1 897 ? 7.145 -8.137 -56.435 1.00 21.14 897 THR A C 1
ATOM 7108 O O . THR A 1 897 ? 7.753 -8.063 -57.500 1.00 21.14 897 THR A O 1
ATOM 7111 N N . THR A 1 898 ? 7.256 -9.196 -55.636 1.00 38.00 898 THR A N 1
ATOM 7112 C CA . THR A 1 898 ? 7.861 -10.485 -55.996 1.00 38.00 898 THR A CA 1
ATOM 7113 C C . THR A 1 898 ? 6.953 -11.271 -56.939 1.00 38.00 898 THR A C 1
ATOM 7115 O O . THR A 1 898 ? 5.733 -11.253 -56.768 1.00 38.00 898 THR A O 1
ATOM 7118 N N . LYS A 1 899 ? 7.528 -12.086 -57.844 1.00 24.39 899 LYS A N 1
ATOM 7119 C CA . LYS A 1 899 ? 6.892 -13.351 -58.267 1.00 24.39 899 LYS A CA 1
ATOM 7120 C C . LYS A 1 899 ? 7.806 -14.318 -59.032 1.00 24.39 899 LYS A C 1
ATOM 7122 O O . LYS A 1 899 ? 8.751 -13.898 -59.687 1.00 24.39 899 LYS A O 1
ATOM 7127 N N . LYS A 1 900 ? 7.363 -15.586 -59.011 1.00 24.31 900 LYS A N 1
ATOM 7128 C CA . LYS A 1 900 ? 7.772 -16.765 -59.808 1.00 24.31 900 LYS A CA 1
ATOM 7129 C C . LYS A 1 900 ? 9.120 -17.443 -59.464 1.00 24.31 900 LYS A C 1
ATOM 7131 O O . LYS A 1 900 ? 10.104 -16.758 -59.236 1.00 24.31 900 LYS A O 1
ATOM 7136 N N . VAL A 1 901 ? 9.216 -18.787 -59.454 1.00 25.17 901 VAL A N 1
ATOM 7137 C CA . VAL A 1 901 ? 8.162 -19.841 -59.374 1.00 25.17 901 VAL A CA 1
ATOM 7138 C C . VAL A 1 901 ? 8.758 -21.177 -58.864 1.00 25.17 901 VAL A C 1
ATOM 7140 O O . VAL A 1 901 ? 9.876 -21.508 -59.232 1.00 25.17 901 VAL A O 1
ATOM 7143 N N . ILE A 1 902 ? 8.006 -21.838 -57.969 1.00 24.64 902 ILE A N 1
ATOM 7144 C CA . ILE A 1 902 ? 7.645 -23.276 -57.797 1.00 24.64 902 ILE A CA 1
ATOM 7145 C C . ILE A 1 902 ? 8.523 -24.394 -58.438 1.00 24.64 902 ILE A C 1
ATOM 7147 O O . ILE A 1 902 ? 9.034 -24.225 -59.536 1.00 24.64 902 ILE A O 1
ATOM 7151 N N . GLU A 1 903 ? 8.545 -25.560 -57.759 1.00 24.27 903 GLU A N 1
ATOM 7152 C CA . GLU A 1 903 ? 8.511 -26.971 -58.258 1.00 24.27 903 GLU A CA 1
ATOM 7153 C C . GLU A 1 903 ? 9.619 -27.917 -57.715 1.00 24.27 903 GLU A C 1
ATOM 7155 O O . GLU A 1 903 ? 10.788 -27.545 -57.677 1.00 24.27 903 GLU A O 1
ATOM 7160 N N . ASP A 1 904 ? 9.341 -29.167 -57.290 1.00 24.03 904 ASP A N 1
ATOM 7161 C CA . ASP A 1 904 ? 8.073 -29.764 -56.795 1.00 24.03 904 ASP A CA 1
ATOM 7162 C C . ASP A 1 904 ? 8.291 -31.114 -56.040 1.00 24.03 904 ASP A C 1
ATOM 7164 O O . ASP A 1 904 ? 9.364 -31.714 -56.119 1.00 24.03 904 ASP A O 1
ATOM 7168 N N . SER A 1 905 ? 7.216 -31.651 -55.435 1.00 24.91 905 SER A N 1
ATOM 7169 C CA . SER A 1 905 ? 6.952 -33.078 -55.120 1.00 24.91 905 SER A CA 1
ATOM 7170 C C . SER A 1 905 ? 7.676 -33.681 -53.880 1.00 24.91 905 SER A C 1
ATOM 7172 O O . SER A 1 905 ? 8.857 -33.455 -53.656 1.00 24.91 905 SER A O 1
ATOM 7174 N N . SER A 1 906 ? 6.980 -34.289 -52.898 1.00 24.88 906 SER A N 1
ATOM 7175 C CA . SER A 1 906 ? 6.348 -35.640 -52.821 1.00 24.88 906 SER A CA 1
ATOM 7176 C C . SER A 1 906 ? 7.331 -36.760 -52.382 1.00 24.88 906 SER A C 1
ATOM 7178 O O . SER A 1 906 ? 8.468 -36.764 -52.829 1.00 24.88 906 SER A O 1
ATOM 7180 N N . ALA A 1 907 ? 7.024 -37.761 -51.534 1.00 26.12 907 ALA A N 1
ATOM 7181 C CA . ALA A 1 907 ? 5.894 -38.055 -50.621 1.00 26.12 907 ALA A CA 1
ATOM 7182 C C . ALA A 1 907 ? 6.440 -38.897 -49.402 1.00 26.12 907 ALA A C 1
ATOM 7184 O O . ALA A 1 907 ? 7.506 -38.536 -48.921 1.00 26.12 907 ALA A O 1
ATOM 7185 N N . HIS A 1 908 ? 5.896 -39.975 -48.789 1.00 26.05 908 HIS A N 1
ATOM 7186 C CA . HIS A 1 908 ? 4.711 -40.836 -48.983 1.00 26.05 908 HIS A CA 1
ATOM 7187 C C . HIS A 1 908 ? 4.427 -41.748 -47.741 1.00 26.05 908 HIS A C 1
ATOM 7189 O O . HIS A 1 908 ? 5.344 -42.062 -46.989 1.00 26.05 908 HIS A O 1
ATOM 7195 N N . THR A 1 909 ? 3.194 -42.274 -47.612 1.00 23.30 909 THR A N 1
ATOM 7196 C CA . THR A 1 909 ? 2.747 -43.491 -46.851 1.00 23.30 909 THR A CA 1
ATOM 7197 C C . THR A 1 909 ? 2.895 -43.668 -45.317 1.00 23.30 909 THR A C 1
ATOM 7199 O O . THR A 1 909 ? 3.956 -43.542 -44.721 1.00 23.30 909 THR A O 1
ATOM 7202 N N . SER A 1 910 ? 1.790 -44.132 -44.708 1.00 24.19 910 SER A N 1
ATOM 7203 C CA . SER A 1 910 ? 1.628 -44.740 -43.358 1.00 24.19 910 SER A CA 1
ATOM 7204 C C . SER A 1 910 ? 1.629 -46.302 -43.474 1.00 24.19 910 SER A C 1
ATOM 7206 O O . SER A 1 910 ? 2.216 -46.770 -44.450 1.00 24.19 910 SER A O 1
ATOM 7208 N N . PRO A 1 911 ? 0.929 -47.164 -42.670 1.00 48.28 911 PRO A N 1
ATOM 7209 C CA . PRO A 1 911 ? 0.281 -47.057 -41.329 1.00 48.28 911 PRO A CA 1
ATOM 7210 C C . PRO A 1 911 ? 0.466 -48.299 -40.384 1.00 48.28 911 PRO A C 1
ATOM 7212 O O . PRO A 1 911 ? 0.982 -49.327 -40.814 1.00 48.28 911 PRO A O 1
ATOM 7215 N N . LYS A 1 912 ? -0.080 -48.268 -39.139 1.00 25.17 912 LYS A N 1
ATOM 7216 C CA . LYS A 1 912 ? -1.114 -49.206 -38.567 1.00 25.17 912 LYS A CA 1
ATOM 7217 C C . LYS A 1 912 ? -1.152 -49.305 -37.016 1.00 25.17 912 LYS A C 1
ATOM 7219 O O . LYS A 1 912 ? -0.249 -48.850 -36.329 1.00 25.17 912 LYS A O 1
ATOM 7224 N N . ILE A 1 913 ? -2.257 -49.874 -36.500 1.00 28.34 913 ILE A N 1
ATOM 7225 C CA . ILE A 1 913 ? -2.704 -50.004 -35.084 1.00 28.34 913 ILE A CA 1
ATOM 7226 C C . ILE A 1 913 ? -3.069 -51.490 -34.793 1.00 28.34 913 ILE A C 1
ATOM 7228 O O . ILE A 1 913 ? -3.190 -52.247 -35.763 1.00 28.34 913 ILE A O 1
ATOM 7232 N N . PRO A 1 914 ? -3.262 -51.944 -33.527 1.00 33.53 914 PRO A N 1
ATOM 7233 C CA . PRO A 1 914 ? -4.634 -52.159 -32.991 1.00 33.53 914 PRO A CA 1
ATOM 7234 C C . PRO A 1 914 ? -4.814 -51.922 -31.453 1.00 33.53 914 PRO A C 1
ATOM 7236 O O . PRO A 1 914 ? -3.898 -51.447 -30.788 1.00 33.53 914 PRO A O 1
ATOM 7239 N N . LEU A 1 915 ? -6.009 -52.208 -30.888 1.00 26.31 915 LEU A N 1
ATOM 7240 C CA . LEU A 1 915 ? -6.484 -51.797 -29.537 1.00 26.31 915 LEU A CA 1
ATOM 7241 C C . LEU A 1 915 ? -6.772 -52.953 -28.537 1.00 26.31 915 LEU A C 1
ATOM 7243 O O . LEU A 1 915 ? -7.086 -54.051 -28.980 1.00 26.31 915 LEU A O 1
ATOM 7247 N N . HIS A 1 916 ? -6.790 -52.653 -27.217 1.00 27.48 916 HIS A N 1
ATOM 7248 C CA . HIS A 1 916 ? -7.700 -53.135 -26.125 1.00 27.48 916 HIS A CA 1
ATOM 7249 C C . HIS A 1 916 ? -7.265 -52.529 -24.748 1.00 27.48 916 HIS A C 1
ATOM 7251 O O . HIS A 1 916 ? -6.139 -52.054 -24.651 1.00 27.48 916 HIS A O 1
ATOM 7257 N N . GLY A 1 917 ? -8.038 -52.489 -23.639 1.00 23.91 917 GLY A N 1
ATOM 7258 C CA . GLY A 1 917 ? -9.483 -52.724 -23.426 1.00 23.91 917 GLY A CA 1
ATOM 7259 C C . GLY A 1 917 ? -9.930 -52.949 -21.945 1.00 23.91 917 GLY A C 1
ATOM 7260 O O . GLY A 1 917 ? -9.261 -53.657 -21.204 1.00 23.91 917 GLY A O 1
ATOM 7261 N N . THR A 1 918 ? -11.136 -52.468 -21.579 1.00 24.50 918 THR A N 1
ATOM 7262 C CA . THR A 1 918 ? -12.047 -52.896 -20.457 1.00 24.50 918 THR A CA 1
ATOM 7263 C C . THR A 1 918 ? -11.872 -52.430 -18.980 1.00 24.50 918 THR A C 1
ATOM 7265 O O . THR A 1 918 ? -10.796 -52.061 -18.524 1.00 24.50 918 THR A O 1
ATOM 7268 N N . THR A 1 919 ? -13.013 -52.444 -18.256 1.00 29.27 919 THR A N 1
ATOM 7269 C CA . THR A 1 919 ? -13.336 -52.202 -16.810 1.00 29.27 919 THR A CA 1
ATOM 7270 C C . THR A 1 919 ? -14.609 -53.059 -16.469 1.00 29.27 919 THR A C 1
ATOM 7272 O O . THR A 1 919 ? -14.974 -53.825 -17.369 1.00 29.27 919 THR A O 1
ATOM 7275 N N . PRO A 1 920 ? -15.370 -53.001 -15.325 1.00 46.72 920 PRO A N 1
ATOM 7276 C CA . PRO A 1 920 ? -15.280 -52.276 -14.030 1.00 46.72 920 PRO A CA 1
ATOM 7277 C C . PRO A 1 920 ? -15.641 -53.160 -12.767 1.00 46.72 920 PRO A C 1
ATOM 7279 O O . PRO A 1 920 ? -15.383 -54.359 -12.770 1.00 46.72 920 PRO A O 1
ATOM 7282 N N . THR A 1 921 ? -16.319 -52.581 -11.741 1.00 27.09 921 THR A N 1
ATOM 7283 C CA . THR A 1 921 ? -16.970 -53.133 -10.493 1.00 27.09 921 THR A CA 1
ATOM 7284 C C . THR A 1 921 ? -16.163 -53.110 -9.170 1.00 27.09 921 THR A C 1
ATOM 7286 O O . THR A 1 921 ? -14.942 -53.188 -9.201 1.00 27.09 921 THR A O 1
ATOM 7289 N N . GLY A 1 922 ? -16.752 -52.983 -7.957 1.00 23.05 922 GLY A N 1
ATOM 7290 C CA . GLY A 1 922 ? -18.098 -52.485 -7.562 1.00 23.05 922 GLY A CA 1
ATOM 7291 C C . GLY A 1 922 ? -18.825 -53.247 -6.417 1.00 23.05 922 GLY A C 1
ATOM 7292 O O . GLY A 1 922 ? -19.351 -54.321 -6.678 1.00 23.05 922 GLY A O 1
ATOM 7293 N N . VAL A 1 923 ? -18.943 -52.688 -5.190 1.00 23.22 923 VAL A N 1
ATOM 7294 C CA . VAL A 1 923 ? -19.736 -53.239 -4.038 1.00 23.22 923 VAL A CA 1
ATOM 7295 C C . VAL A 1 923 ? -20.356 -52.107 -3.169 1.00 23.22 923 VAL A C 1
ATOM 7297 O O . VAL A 1 923 ? -19.861 -50.982 -3.193 1.00 23.22 923 VAL A O 1
ATOM 7300 N N . GLN A 1 924 ? -21.439 -52.378 -2.413 1.00 21.34 924 GLN A N 1
ATOM 7301 C CA . GLN A 1 924 ? -22.303 -51.394 -1.719 1.00 21.34 924 GLN A CA 1
ATOM 7302 C C . GLN A 1 924 ? -22.691 -51.736 -0.249 1.00 21.34 924 GLN A C 1
ATOM 7304 O O . GLN A 1 924 ? -22.777 -52.901 0.118 1.00 21.34 924 GLN A O 1
ATOM 7309 N N . LEU A 1 925 ? -23.079 -50.683 0.502 1.00 24.78 925 LEU A N 1
ATOM 7310 C CA . LEU A 1 925 ? -24.107 -50.600 1.578 1.00 24.78 925 LEU A CA 1
ATOM 7311 C C . LEU A 1 925 ? -24.030 -51.445 2.878 1.00 24.78 925 LEU A C 1
ATOM 7313 O O . LEU A 1 925 ? -24.210 -52.659 2.857 1.00 24.78 925 LEU A O 1
ATOM 7317 N N . LYS A 1 926 ? -24.105 -50.754 4.038 1.00 21.72 926 LYS A N 1
ATOM 7318 C CA . LYS A 1 926 ? -25.331 -50.680 4.888 1.00 21.72 926 LYS A CA 1
ATOM 7319 C C . LYS A 1 926 ? -25.236 -49.608 5.999 1.00 21.72 926 LYS A C 1
ATOM 7321 O O . LYS A 1 926 ? -24.242 -48.894 6.075 1.00 21.72 926 LYS A O 1
ATOM 7326 N N . SER A 1 927 ? -26.312 -49.420 6.775 1.00 25.48 927 SER A N 1
ATOM 7327 C CA . SER A 1 927 ? -26.649 -48.159 7.468 1.00 25.48 927 SER A CA 1
ATOM 7328 C C . SER A 1 927 ? -26.985 -48.264 8.966 1.00 25.48 927 SER A C 1
ATOM 7330 O O . SER A 1 927 ? -27.767 -49.126 9.361 1.00 25.48 927 SER A O 1
ATOM 7332 N N . ALA A 1 928 ? -26.540 -47.272 9.743 1.00 24.16 928 ALA A N 1
ATOM 7333 C CA . ALA A 1 928 ? -27.138 -46.761 10.989 1.00 24.16 928 ALA A CA 1
ATOM 7334 C C . ALA A 1 928 ? -26.566 -45.343 11.232 1.00 24.16 928 ALA A C 1
ATOM 7336 O O . ALA A 1 928 ? -25.448 -45.078 10.802 1.00 24.16 928 ALA A O 1
ATOM 7337 N N . GLY A 1 929 ? -27.213 -44.373 11.880 1.00 23.00 929 GLY A N 1
ATOM 7338 C CA . GLY A 1 929 ? -28.573 -44.215 12.418 1.00 23.00 929 GLY A CA 1
ATOM 7339 C C . GLY A 1 929 ? -28.692 -42.749 12.892 1.00 23.00 929 GLY A C 1
ATOM 7340 O O . GLY A 1 929 ? -27.674 -42.166 13.268 1.00 23.00 929 GLY A O 1
ATOM 7341 N N . SER A 1 930 ? -29.853 -42.089 12.789 1.00 27.41 930 SER A N 1
ATOM 7342 C CA . SER A 1 930 ? -29.889 -40.615 12.896 1.00 27.41 930 SER A CA 1
ATOM 7343 C C . SER A 1 930 ? -29.889 -40.088 14.340 1.00 27.41 930 SER A C 1
ATOM 7345 O O . SER A 1 930 ? -30.693 -40.511 15.160 1.00 27.41 930 SER A O 1
ATOM 7347 N N . PHE A 1 931 ? -29.008 -39.122 14.625 1.00 27.59 931 PHE A N 1
ATOM 7348 C CA . PHE A 1 931 ? -29.156 -38.068 15.643 1.00 27.59 931 PHE A CA 1
ATOM 7349 C C . PHE A 1 931 ? -28.102 -36.967 15.372 1.00 27.59 931 PHE A C 1
ATOM 7351 O O . PHE A 1 931 ? -27.044 -37.275 14.834 1.00 27.59 931 PHE A O 1
ATOM 7358 N N . PHE A 1 932 ? -28.390 -35.710 15.763 1.00 28.16 932 PHE A N 1
ATOM 7359 C CA . PHE A 1 932 ? -27.630 -34.442 15.550 1.00 28.16 932 PHE A CA 1
ATOM 7360 C C . PHE A 1 932 ? -28.154 -33.451 14.481 1.00 28.16 932 PHE A C 1
ATOM 7362 O O . PHE A 1 932 ? -27.382 -32.868 13.725 1.00 28.16 932 PHE A O 1
ATOM 7369 N N . GLY A 1 933 ? -29.466 -33.173 14.478 1.00 25.70 933 GLY A N 1
ATOM 7370 C CA . GLY A 1 933 ? -30.082 -32.115 13.649 1.00 25.70 933 GLY A CA 1
ATOM 7371 C C . GLY A 1 933 ? -30.531 -30.831 14.376 1.00 25.70 933 GLY A C 1
ATOM 7372 O O . GLY A 1 933 ? -31.014 -29.913 13.723 1.00 25.70 933 GLY A O 1
ATOM 7373 N N . ALA A 1 934 ? -30.423 -30.749 15.711 1.00 26.11 934 ALA A N 1
ATOM 7374 C CA . ALA A 1 934 ? -31.208 -29.789 16.510 1.00 26.11 934 ALA A CA 1
ATOM 7375 C C . ALA A 1 934 ? -30.444 -28.586 17.113 1.00 26.11 934 ALA A C 1
ATOM 7377 O O . ALA A 1 934 ? -31.065 -27.593 17.493 1.00 26.11 934 ALA A O 1
ATOM 7378 N N . SER A 1 935 ? -29.113 -28.641 17.237 1.00 28.47 935 SER A N 1
ATOM 7379 C CA . SER A 1 935 ? -28.346 -27.652 18.020 1.00 28.47 935 SER A CA 1
ATOM 7380 C C . SER A 1 935 ? -28.083 -26.325 17.294 1.00 28.47 935 SER A C 1
ATOM 7382 O O . SER A 1 935 ? -28.067 -25.275 17.933 1.00 28.47 935 SER A O 1
ATOM 7384 N N . THR A 1 936 ? -27.943 -26.329 15.966 1.00 31.14 936 THR A N 1
ATOM 7385 C CA . THR A 1 936 ? -27.564 -25.134 15.181 1.00 31.14 936 THR A CA 1
ATOM 7386 C C . THR A 1 936 ? -28.647 -24.044 15.144 1.00 31.14 936 THR A C 1
ATOM 7388 O O . THR A 1 936 ? -28.342 -22.881 14.894 1.00 31.14 936 THR A O 1
ATOM 7391 N N . ILE A 1 937 ? -29.914 -24.392 15.395 1.00 33.16 937 ILE A N 1
ATOM 7392 C CA . ILE A 1 937 ? -31.064 -23.489 15.199 1.00 33.16 937 ILE A CA 1
ATOM 7393 C C . ILE A 1 937 ? -31.352 -22.621 16.443 1.00 33.16 937 ILE A C 1
ATOM 7395 O O . ILE A 1 937 ? -31.893 -21.523 16.310 1.00 33.16 937 ILE A O 1
ATOM 7399 N N . ARG A 1 938 ? -30.959 -23.048 17.654 1.00 34.06 938 ARG A N 1
ATOM 7400 C CA . ARG A 1 938 ? -31.329 -22.353 18.909 1.00 34.06 938 ARG A CA 1
ATOM 7401 C C . ARG A 1 938 ? -30.655 -20.985 19.109 1.00 34.06 938 ARG A C 1
ATOM 7403 O O . ARG A 1 938 ? -31.279 -20.090 19.673 1.00 34.06 938 ARG A O 1
ATOM 7410 N N . PHE A 1 939 ? -29.437 -20.776 18.605 1.00 34.16 939 PHE A N 1
ATOM 7411 C CA . PHE A 1 939 ? -28.690 -19.525 18.829 1.00 34.16 939 PHE A CA 1
ATOM 7412 C C . PHE A 1 939 ? -29.264 -18.290 18.104 1.00 34.16 939 PHE A C 1
ATOM 7414 O O . PHE A 1 939 ? -29.026 -17.169 18.539 1.00 34.16 939 PHE A O 1
ATOM 7421 N N . SER A 1 940 ? -30.040 -18.452 17.024 1.00 32.69 940 SER A N 1
ATOM 7422 C CA . SER A 1 940 ? -30.458 -17.324 16.168 1.00 32.69 940 SER A CA 1
ATOM 7423 C C . SER A 1 940 ? -31.727 -16.586 16.622 1.00 32.69 940 SER A C 1
ATOM 7425 O O . SER A 1 940 ? -32.065 -15.550 16.039 1.00 32.69 940 SER A O 1
ATOM 7427 N N . LYS A 1 941 ? -32.448 -17.099 17.631 1.00 30.59 941 LYS A N 1
ATOM 7428 C CA . LYS A 1 941 ? -33.646 -16.454 18.206 1.00 30.59 941 LYS A CA 1
ATOM 7429 C C . LYS A 1 941 ? -33.334 -15.581 19.427 1.00 30.59 941 LYS A C 1
ATOM 7431 O O . LYS A 1 941 ? -33.914 -14.508 19.546 1.00 30.59 941 LYS A O 1
ATOM 7436 N N . MET A 1 942 ? -32.398 -15.999 20.283 1.00 33.62 942 MET A N 1
ATOM 7437 C CA . MET A 1 942 ? -32.149 -15.371 21.591 1.00 33.62 942 MET A CA 1
ATOM 7438 C C . MET A 1 942 ? -31.721 -13.896 21.492 1.00 33.62 942 MET A C 1
ATOM 7440 O O . MET A 1 942 ? -32.274 -13.036 22.175 1.00 33.62 942 MET A O 1
ATOM 7444 N N . SER A 1 943 ? -30.764 -13.591 20.609 1.00 35.06 943 SER A N 1
ATOM 7445 C CA . SER A 1 943 ? -30.148 -12.259 20.503 1.00 35.06 943 SER A CA 1
ATOM 7446 C C . SER A 1 943 ? -31.113 -11.160 20.034 1.00 35.06 943 SER A C 1
ATOM 7448 O O . SER A 1 943 ? -30.890 -9.994 20.339 1.00 35.06 943 SER A O 1
ATOM 7450 N N . ARG A 1 944 ? -32.217 -11.522 19.361 1.00 31.88 944 ARG A N 1
ATOM 7451 C CA . ARG A 1 944 ? -33.240 -10.574 18.871 1.00 31.88 944 ARG A CA 1
ATOM 7452 C C . ARG A 1 944 ? -33.980 -9.861 20.003 1.00 31.88 944 ARG A C 1
ATOM 7454 O O . ARG A 1 944 ? -34.453 -8.747 19.827 1.00 31.88 944 ARG A O 1
ATOM 7461 N N . CYS A 1 945 ? -34.136 -10.525 21.149 1.00 32.97 945 CYS A N 1
ATOM 7462 C CA . CYS A 1 945 ? -35.176 -10.171 22.116 1.00 32.97 945 CYS A CA 1
ATOM 7463 C C . CYS A 1 945 ? -34.754 -9.120 23.160 1.00 32.97 945 CYS A C 1
ATOM 7465 O O . CYS A 1 945 ? -35.604 -8.589 23.867 1.00 32.97 945 CYS A O 1
ATOM 7467 N N . PHE A 1 946 ? -33.453 -8.825 23.279 1.00 35.19 946 PHE A N 1
ATOM 7468 C CA . PHE A 1 946 ? -32.893 -8.076 24.419 1.00 35.19 946 PHE A CA 1
ATOM 7469 C C . PHE A 1 946 ? -32.127 -6.800 24.053 1.00 35.19 946 PHE A C 1
ATOM 7471 O O . PHE A 1 946 ? -31.631 -6.101 24.937 1.00 35.19 946 PHE A O 1
ATOM 7478 N N . MET A 1 947 ? -32.057 -6.476 22.763 1.00 30.44 947 MET A N 1
ATOM 7479 C CA . MET A 1 947 ? -31.396 -5.272 22.251 1.00 30.44 947 MET A CA 1
ATOM 7480 C C . MET A 1 947 ? -32.313 -4.050 22.151 1.00 30.44 947 MET A C 1
ATOM 7482 O O . MET A 1 947 ? -31.880 -2.998 21.698 1.00 30.44 947 MET A O 1
ATOM 7486 N N . CYS A 1 948 ? -33.568 -4.198 22.571 1.00 26.77 948 CYS A N 1
ATOM 7487 C CA . CYS A 1 948 ? -34.689 -3.361 22.173 1.00 26.77 948 CYS A CA 1
ATOM 7488 C C . CYS A 1 948 ? -35.246 -2.573 23.371 1.00 26.77 948 CYS A C 1
ATOM 7490 O O . CYS A 1 948 ? -35.917 -3.149 24.227 1.00 26.77 948 CYS A O 1
ATOM 7492 N N . THR A 1 949 ? -34.941 -1.275 23.482 1.00 28.89 949 THR A N 1
ATOM 7493 C CA . THR A 1 949 ? -35.341 -0.456 24.648 1.00 28.89 949 THR A CA 1
ATOM 7494 C C . THR A 1 949 ? -36.569 0.409 24.395 1.00 28.89 949 THR A C 1
ATOM 7496 O O . THR A 1 949 ? -36.445 1.608 24.143 1.00 28.89 949 THR A O 1
ATOM 7499 N N . THR A 1 950 ? -37.757 -0.169 24.558 1.00 27.55 950 THR A N 1
ATOM 7500 C CA . THR A 1 950 ? -38.962 0.559 25.010 1.00 27.55 950 THR A CA 1
ATOM 7501 C C . THR A 1 950 ? -39.924 -0.429 25.691 1.00 27.55 950 THR A C 1
ATOM 7503 O O . THR A 1 950 ? -39.652 -1.632 25.710 1.00 27.55 950 THR A O 1
ATOM 7506 N N . ASP A 1 951 ? -40.956 0.068 26.375 1.00 26.06 951 ASP A N 1
ATOM 7507 C CA . ASP A 1 951 ? -41.580 -0.644 27.501 1.00 26.06 951 ASP A CA 1
ATOM 7508 C C . ASP A 1 951 ? -42.404 -1.897 27.115 1.00 26.06 951 ASP A C 1
ATOM 7510 O O . ASP A 1 951 ? -43.192 -1.893 26.169 1.00 26.06 951 ASP A O 1
ATOM 7514 N N . LEU A 1 952 ? -42.281 -2.964 27.918 1.00 24.69 952 LEU A N 1
ATOM 7515 C CA . LEU A 1 952 ? -43.111 -4.173 27.838 1.00 24.69 952 LEU A CA 1
ATOM 7516 C C . LEU A 1 952 ? -44.337 -4.057 28.758 1.00 24.69 952 LEU A C 1
ATOM 7518 O O . LEU A 1 952 ? -44.212 -4.127 29.980 1.00 24.69 952 LEU A O 1
ATOM 7522 N N . LYS A 1 953 ? -45.541 -3.985 28.179 1.00 24.75 953 LYS A N 1
ATOM 7523 C CA . LYS A 1 953 ? -46.787 -4.319 28.891 1.00 24.75 953 LYS A CA 1
ATOM 7524 C C . LYS A 1 953 ? -47.131 -5.789 28.652 1.00 24.75 953 LYS A C 1
ATOM 7526 O O . LYS A 1 953 ? -47.468 -6.167 27.536 1.00 24.75 953 LYS A O 1
ATOM 7531 N N . MET A 1 954 ? -47.084 -6.600 29.706 1.00 26.00 954 MET A N 1
ATOM 7532 C CA . MET A 1 954 ? -47.590 -7.978 29.708 1.00 26.00 954 MET A CA 1
ATOM 7533 C C . MET A 1 954 ? -48.958 -8.018 30.396 1.00 26.00 954 MET A C 1
ATOM 7535 O O . MET A 1 954 ? -49.051 -7.719 31.586 1.00 26.00 954 MET A O 1
ATOM 7539 N N . ASN A 1 955 ? -50.006 -8.404 29.664 1.00 21.81 955 ASN A N 1
ATOM 7540 C CA . ASN A 1 955 ? -51.286 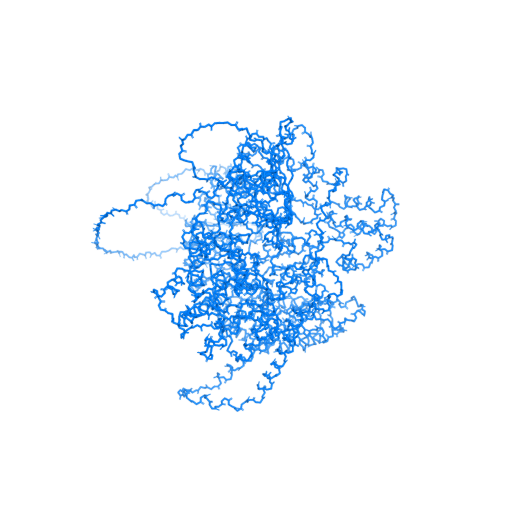-8.780 30.267 1.00 21.81 955 ASN A CA 1
ATOM 7541 C C . ASN A 1 955 ? -51.205 -10.220 30.788 1.00 21.81 955 ASN A C 1
ATOM 7543 O O . ASN A 1 955 ? -50.733 -11.114 30.091 1.00 21.81 955 ASN A O 1
ATOM 7547 N N . SER A 1 956 ? -51.707 -10.448 31.998 1.00 31.08 956 SER A N 1
ATOM 7548 C CA . SER A 1 956 ? -51.809 -11.772 32.610 1.00 31.08 956 SER A CA 1
ATOM 7549 C C . SER A 1 956 ? -53.178 -12.405 32.353 1.00 31.08 956 SER A C 1
ATOM 7551 O O . SER A 1 956 ? -54.164 -11.870 32.856 1.00 31.08 956 SER A O 1
ATOM 7553 N N . GLN A 1 957 ? -53.229 -13.547 31.655 1.00 27.19 957 GLN A N 1
ATOM 7554 C CA . GLN A 1 957 ? -54.193 -14.653 31.848 1.00 27.19 957 GLN A CA 1
ATOM 7555 C C . GLN A 1 957 ? -53.960 -15.766 30.810 1.00 27.19 957 GLN A C 1
ATOM 7557 O O . GLN A 1 957 ? -53.548 -15.481 29.688 1.00 27.19 957 GLN A O 1
ATOM 7562 N N . GLY A 1 958 ? -54.245 -17.018 31.186 1.00 24.98 958 GLY A N 1
ATOM 7563 C CA . GLY A 1 958 ? -54.152 -18.192 30.309 1.00 24.98 958 GLY A CA 1
ATOM 7564 C C . GLY A 1 958 ? -53.485 -19.386 30.993 1.00 24.98 958 GLY A C 1
ATOM 7565 O O . GLY A 1 958 ? -52.264 -19.503 30.973 1.00 24.98 958 GLY A O 1
ATOM 7566 N N . GLU A 1 959 ? -54.286 -20.264 31.594 1.00 34.31 959 GLU A N 1
ATOM 7567 C CA . GLU A 1 959 ? -53.838 -21.585 32.055 1.00 34.31 959 GLU A CA 1
ATOM 7568 C C . GLU A 1 959 ? -53.865 -22.584 30.886 1.00 34.31 959 GLU A C 1
ATOM 7570 O O . GLU A 1 959 ? -54.719 -22.492 30.003 1.00 34.31 959 GLU A O 1
ATOM 7575 N N . GLY A 1 960 ? -52.941 -23.545 30.877 1.00 25.56 960 GLY A N 1
ATOM 7576 C CA . GLY A 1 960 ? -52.877 -24.586 29.851 1.00 25.56 960 GLY A CA 1
ATOM 7577 C C . GLY A 1 960 ? -51.646 -25.470 30.018 1.00 25.56 960 GLY A C 1
ATOM 7578 O O . GLY A 1 960 ? -50.531 -25.046 29.719 1.00 25.56 960 GLY A O 1
ATOM 7579 N N . GLU A 1 961 ? -51.838 -26.693 30.508 1.00 33.78 961 GLU A N 1
ATOM 7580 C CA . GLU A 1 961 ? -50.745 -27.644 30.719 1.00 33.78 961 GLU A CA 1
ATOM 7581 C C . GLU A 1 961 ? -50.289 -28.275 29.393 1.00 33.78 961 GLU A C 1
ATOM 7583 O O . GLU A 1 961 ? -51.040 -28.968 28.708 1.00 33.78 961 GLU A O 1
ATOM 7588 N N . GLY A 1 962 ? -49.025 -28.045 29.045 1.00 25.05 962 GLY A N 1
ATOM 7589 C CA . GLY A 1 962 ? -48.317 -28.658 27.923 1.00 25.05 962 GLY A CA 1
ATOM 7590 C C . GLY A 1 962 ? -46.826 -28.358 28.064 1.00 25.05 962 GLY A C 1
ATOM 7591 O O . GLY A 1 962 ? -46.470 -27.250 28.455 1.00 25.05 962 GLY A O 1
ATOM 7592 N N . GLU A 1 963 ? -45.956 -29.343 27.829 1.00 28.38 963 GLU A N 1
ATOM 7593 C CA . GLU A 1 963 ? -44.547 -29.302 28.260 1.00 28.38 963 GLU A CA 1
ATOM 7594 C C . GLU A 1 963 ? -43.773 -28.085 27.712 1.00 28.38 963 GLU A C 1
ATOM 7596 O O . GLU A 1 963 ? -43.424 -28.012 26.531 1.00 28.38 963 GLU A O 1
ATOM 7601 N N . HIS A 1 964 ? -43.486 -27.120 28.592 1.00 33.81 964 HIS A N 1
ATOM 7602 C CA . HIS A 1 964 ? -42.982 -25.796 28.230 1.00 33.81 964 HIS A CA 1
ATOM 7603 C C . HIS A 1 964 ? -41.606 -25.551 28.872 1.00 33.81 964 HIS A C 1
ATOM 7605 O O . HIS A 1 964 ? -41.521 -25.312 30.073 1.00 33.81 964 HIS A O 1
ATOM 7611 N N . MET A 1 965 ? -40.518 -25.624 28.091 1.00 30.03 965 MET A N 1
ATOM 7612 C CA . MET A 1 965 ? -39.149 -25.419 28.603 1.00 30.03 965 MET A CA 1
ATOM 7613 C C . MET A 1 965 ? -38.147 -25.089 27.472 1.00 30.03 965 MET A C 1
ATOM 7615 O O . MET A 1 965 ? -38.034 -25.831 26.497 1.00 30.03 965 MET A O 1
ATOM 7619 N N . ASP A 1 966 ? -37.354 -24.016 27.498 1.00 38.75 966 ASP A N 1
ATOM 7620 C CA . ASP A 1 966 ? -37.407 -22.808 28.330 1.00 38.75 966 ASP A CA 1
ATOM 7621 C C . ASP A 1 966 ? -36.880 -21.615 27.510 1.00 38.75 966 ASP A C 1
ATOM 7623 O O . ASP A 1 966 ? -35.964 -21.768 26.694 1.00 38.75 966 ASP A O 1
ATOM 7627 N N . MET A 1 967 ? -37.421 -20.416 27.744 1.00 51.31 967 MET A N 1
ATOM 7628 C CA . MET A 1 967 ? -36.768 -19.152 27.373 1.00 51.31 967 MET A CA 1
ATOM 7629 C C . MET A 1 967 ? -36.269 -18.461 28.644 1.00 51.31 967 MET A C 1
ATOM 7631 O O . MET A 1 967 ? -36.901 -18.555 29.690 1.00 51.31 967 MET A O 1
ATOM 7635 N N . VAL A 1 968 ? -35.154 -17.731 28.554 1.00 65.56 968 VAL A N 1
ATOM 7636 C CA . VAL A 1 968 ? -34.609 -16.954 29.683 1.00 65.56 968 VAL A CA 1
ATOM 7637 C C . VAL A 1 968 ? -35.654 -15.950 30.184 1.00 65.56 968 VAL A C 1
ATOM 7639 O O . VAL A 1 968 ? -36.102 -15.094 29.420 1.00 65.56 968 VAL A O 1
ATOM 7642 N N . ARG A 1 969 ? -36.039 -16.059 31.466 1.00 81.19 969 ARG A N 1
ATOM 7643 C CA . ARG A 1 969 ? -37.125 -15.270 32.074 1.00 81.19 969 ARG A CA 1
ATOM 7644 C C . ARG A 1 969 ? -36.805 -13.777 32.003 1.00 81.19 969 ARG A C 1
ATOM 7646 O O . ARG A 1 969 ? -35.786 -13.322 32.525 1.00 81.19 969 ARG A O 1
ATOM 7653 N N . VAL A 1 970 ? -37.692 -13.006 31.379 1.00 83.19 970 VAL A N 1
ATOM 7654 C CA . VAL A 1 970 ? -37.612 -11.542 31.401 1.00 83.19 970 VAL A CA 1
ATOM 7655 C C . VAL A 1 970 ? -38.158 -11.059 32.740 1.00 83.19 970 VAL A C 1
ATOM 7657 O O . VAL A 1 970 ? -39.287 -11.379 33.103 1.00 83.19 970 VAL A O 1
ATOM 7660 N N . PHE A 1 971 ? -37.356 -10.297 33.473 1.00 85.62 971 PHE A N 1
ATOM 7661 C CA . PHE A 1 971 ? -37.742 -9.671 34.732 1.00 85.62 971 PHE A CA 1
ATOM 7662 C C . PHE A 1 971 ? -37.929 -8.167 34.543 1.00 85.62 971 PHE A C 1
ATOM 7664 O O . PHE A 1 971 ? -37.121 -7.524 33.867 1.00 85.62 971 PHE A O 1
ATOM 7671 N N . SER A 1 972 ? -38.936 -7.588 35.198 1.00 84.06 972 SER A N 1
ATOM 7672 C CA . SER A 1 972 ? -39.058 -6.125 35.259 1.00 84.06 972 SER A CA 1
ATOM 7673 C C . SER A 1 972 ? -38.061 -5.517 36.247 1.00 84.06 972 SER A C 1
ATOM 7675 O O . SER A 1 972 ? -37.698 -6.145 37.249 1.00 84.06 972 SER A O 1
ATOM 7677 N N . TYR A 1 973 ? -37.637 -4.273 36.017 1.00 89.25 973 TYR A N 1
ATOM 7678 C CA . TYR A 1 973 ? -36.749 -3.567 36.941 1.00 89.25 973 TYR A CA 1
ATOM 7679 C C . TYR A 1 973 ? -37.415 -3.415 38.309 1.00 89.25 973 TYR A C 1
ATOM 7681 O O . TYR A 1 973 ? -36.762 -3.619 39.326 1.00 89.25 973 TYR A O 1
ATOM 7689 N N . ASN A 1 974 ? -38.724 -3.147 38.351 1.00 87.44 974 ASN A N 1
ATOM 7690 C CA . ASN A 1 974 ? -39.482 -3.042 39.599 1.00 87.44 974 ASN A CA 1
ATOM 7691 C C . ASN A 1 974 ? -39.566 -4.380 40.366 1.00 87.44 974 ASN A C 1
ATOM 7693 O O . ASN A 1 974 ? -39.495 -4.392 41.596 1.00 87.44 974 ASN A O 1
ATOM 7697 N N . GLU A 1 975 ? -39.665 -5.523 39.674 1.00 90.25 975 GLU A N 1
ATOM 7698 C CA . GLU A 1 975 ? -39.603 -6.849 40.310 1.00 90.25 975 GLU A CA 1
ATOM 7699 C C . GLU A 1 975 ? -38.224 -7.105 40.929 1.00 90.25 975 GLU A C 1
ATOM 7701 O O . GLU A 1 975 ? -38.150 -7.494 42.093 1.00 90.25 975 GLU A O 1
ATOM 7706 N N . LEU A 1 976 ? -37.132 -6.810 40.213 1.00 93.31 976 LEU A N 1
ATOM 7707 C CA . LEU A 1 976 ? -35.769 -6.978 40.738 1.00 93.31 976 LEU A CA 1
ATOM 7708 C C . LEU A 1 976 ? -35.419 -5.950 41.8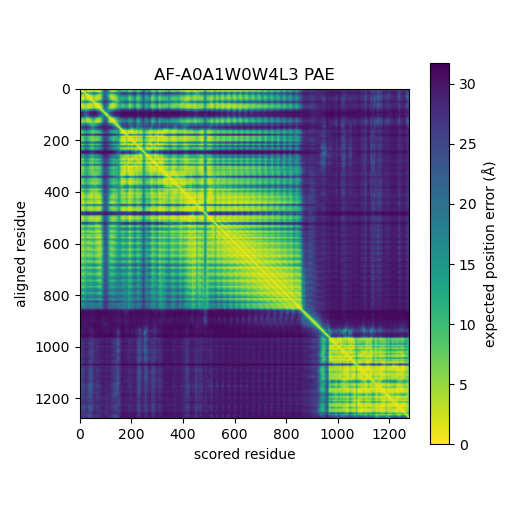24 1.00 93.31 976 LEU A C 1
ATOM 7710 O O . LEU A 1 976 ? -34.751 -6.288 42.802 1.00 93.31 976 LEU A O 1
ATOM 7714 N N . GLN A 1 977 ? -35.911 -4.718 41.704 1.00 91.38 977 GLN A N 1
ATOM 7715 C CA . GLN A 1 977 ? -35.791 -3.682 42.725 1.00 91.38 977 GLN A CA 1
ATOM 7716 C C . GLN A 1 977 ? -36.553 -4.088 43.995 1.00 91.38 977 GLN A C 1
ATOM 7718 O O . GLN A 1 977 ? -36.042 -3.900 45.095 1.00 91.38 977 GLN A O 1
ATOM 7723 N N . THR A 1 978 ? -37.732 -4.704 43.873 1.00 89.75 978 THR A N 1
ATOM 7724 C CA . THR A 1 978 ? -38.462 -5.266 45.022 1.00 89.75 978 THR A CA 1
ATOM 7725 C C . THR A 1 978 ? -37.693 -6.442 45.630 1.00 89.75 978 THR A C 1
ATOM 7727 O O . THR A 1 978 ? -37.404 -6.433 46.824 1.00 89.75 978 THR A O 1
ATOM 7730 N N . ALA A 1 979 ? -37.278 -7.407 44.802 1.00 91.81 979 ALA A N 1
ATOM 7731 C CA . ALA A 1 979 ? -36.581 -8.626 45.217 1.00 91.81 979 ALA A CA 1
ATOM 7732 C C . ALA A 1 979 ? -35.252 -8.370 45.952 1.00 91.81 979 ALA A C 1
ATOM 7734 O O . ALA A 1 979 ? -34.854 -9.179 46.787 1.00 91.81 979 ALA A O 1
ATOM 7735 N N . THR A 1 980 ? -34.563 -7.264 45.648 1.00 91.75 980 THR A N 1
ATOM 7736 C CA . THR A 1 980 ? -33.281 -6.851 46.259 1.00 91.75 980 THR A CA 1
ATOM 7737 C C . THR A 1 980 ? -33.432 -5.806 47.374 1.00 91.75 980 THR A C 1
ATOM 7739 O O . THR A 1 980 ? -32.429 -5.296 47.879 1.00 91.75 980 THR A O 1
ATOM 7742 N N . HIS A 1 981 ? -34.665 -5.461 47.769 1.00 90.75 981 HIS A N 1
ATOM 7743 C CA . HIS A 1 981 ? -34.979 -4.356 48.688 1.00 90.75 981 HIS A CA 1
ATOM 7744 C C . HIS A 1 981 ? -34.325 -3.026 48.260 1.00 90.75 981 HIS A C 1
ATOM 7746 O O . HIS A 1 981 ? -33.533 -2.431 48.987 1.00 90.75 981 HIS A O 1
ATOM 7752 N N . LYS A 1 982 ? -34.670 -2.570 47.053 1.00 89.94 982 LYS A N 1
ATOM 7753 C CA . LYS A 1 982 ? -34.160 -1.369 46.370 1.00 89.94 982 LYS A CA 1
ATOM 7754 C C . LYS A 1 982 ? -32.646 -1.379 46.117 1.00 89.94 982 LYS A C 1
ATOM 7756 O O . LYS A 1 982 ? -32.019 -0.330 46.205 1.00 89.94 982 LYS A O 1
ATOM 7761 N N . PHE A 1 983 ? -32.077 -2.543 45.783 1.00 90.25 983 PHE A N 1
ATOM 7762 C CA . PHE A 1 983 ? -30.626 -2.742 45.634 1.00 90.25 983 PHE A CA 1
ATOM 7763 C C . PHE A 1 983 ? -29.841 -2.268 46.871 1.00 90.25 983 PHE A C 1
ATOM 7765 O O . PHE A 1 983 ? -28.807 -1.615 46.761 1.00 90.25 983 PHE A O 1
ATOM 7772 N N . SER A 1 984 ? -30.362 -2.567 48.067 1.00 88.25 984 SER A N 1
ATOM 7773 C CA . SER A 1 984 ? -29.728 -2.177 49.330 1.00 88.25 984 SER A CA 1
ATOM 7774 C C . SER A 1 984 ? -28.316 -2.755 49.453 1.00 88.25 984 SER A C 1
ATOM 7776 O O . SER A 1 984 ? -28.104 -3.943 49.199 1.00 88.25 984 SER A O 1
ATOM 7778 N N . GLU A 1 985 ? -27.367 -1.948 49.935 1.00 86.00 985 GLU A N 1
ATOM 7779 C CA . GLU A 1 985 ? -26.001 -2.389 50.260 1.00 86.00 985 GLU A CA 1
ATOM 7780 C C . GLU A 1 985 ? -25.998 -3.560 51.266 1.00 86.00 985 GLU A C 1
ATOM 7782 O O . GLU A 1 985 ? -25.137 -4.429 51.190 1.00 86.00 985 GLU A O 1
ATOM 7787 N N . ALA A 1 986 ? -27.016 -3.679 52.132 1.00 84.62 986 ALA A N 1
ATOM 7788 C CA . ALA A 1 986 ? -27.177 -4.829 53.035 1.00 84.62 986 ALA A CA 1
ATOM 7789 C C . ALA A 1 986 ? -27.435 -6.168 52.304 1.00 84.62 986 ALA A C 1
ATOM 7791 O O . ALA A 1 986 ? -27.235 -7.235 52.881 1.00 84.62 986 ALA A O 1
ATOM 7792 N N . ASN A 1 987 ? -27.863 -6.120 51.038 1.00 86.81 987 ASN A N 1
ATOM 7793 C CA . ASN A 1 987 ? -28.031 -7.278 50.158 1.00 86.81 987 ASN A CA 1
ATOM 7794 C C . ASN A 1 987 ? -26.882 -7.434 49.149 1.00 86.81 987 ASN A C 1
ATOM 7796 O O . ASN A 1 987 ? -26.915 -8.355 48.333 1.00 86.81 987 ASN A O 1
ATOM 7800 N N . LYS A 1 988 ? -25.871 -6.562 49.155 1.00 88.31 988 LYS A N 1
ATOM 7801 C CA . LYS A 1 988 ? -24.752 -6.608 48.209 1.00 88.31 988 LYS A CA 1
ATOM 7802 C C . LYS A 1 988 ? -23.810 -7.760 48.559 1.00 88.31 988 LYS A C 1
ATOM 7804 O O . LYS A 1 988 ? -23.340 -7.883 49.685 1.00 88.31 988 LYS A O 1
ATOM 7809 N N . ILE A 1 989 ? -23.558 -8.632 47.585 1.00 84.19 989 ILE A N 1
ATOM 7810 C CA . ILE A 1 989 ? -22.765 -9.863 47.746 1.00 84.19 989 ILE A CA 1
ATOM 7811 C C . ILE A 1 989 ? -21.464 -9.861 46.937 1.00 84.19 989 ILE A C 1
ATOM 7813 O O . ILE A 1 989 ? -20.636 -10.747 47.134 1.00 84.19 989 ILE A O 1
ATOM 7817 N N . GLY A 1 990 ? -21.261 -8.872 46.064 1.00 77.12 990 GLY A N 1
ATOM 7818 C CA . GLY A 1 990 ? -20.008 -8.660 45.345 1.00 77.12 990 GLY A CA 1
ATOM 7819 C C . GLY A 1 990 ? -20.013 -7.364 44.537 1.00 77.12 990 GLY A C 1
ATOM 7820 O O . GLY A 1 990 ? -21.070 -6.826 44.212 1.00 77.12 990 GLY A O 1
ATOM 7821 N N . GLU A 1 991 ? -18.828 -6.868 44.200 1.00 78.12 991 GLU A N 1
ATOM 7822 C CA . GLU A 1 991 ? -18.628 -5.664 43.392 1.00 78.12 991 GLU A CA 1
ATOM 7823 C C . GLU A 1 991 ? -17.371 -5.829 42.533 1.00 78.12 991 GLU A C 1
ATOM 7825 O O . GLU A 1 991 ? -16.381 -6.415 42.972 1.00 78.12 991 GLU A O 1
ATOM 7830 N N . GLY A 1 992 ? -17.418 -5.352 41.291 1.00 65.19 992 GLY A N 1
ATOM 7831 C CA . GLY A 1 992 ? -16.307 -5.424 40.348 1.00 65.19 992 GLY A CA 1
ATOM 7832 C C . GLY A 1 992 ? -16.363 -4.292 39.329 1.00 65.19 992 GLY A C 1
ATOM 7833 O O . GLY A 1 992 ? -17.343 -3.559 39.246 1.00 65.19 992 GLY A O 1
ATOM 7834 N N . SER A 1 993 ? -15.324 -4.161 38.505 1.00 59.28 993 SER A N 1
ATOM 7835 C CA . SER A 1 993 ? -15.106 -3.010 37.608 1.00 59.28 993 SER A CA 1
ATOM 7836 C C . SER A 1 993 ? -16.150 -2.793 36.496 1.00 59.28 993 SER A C 1
ATOM 7838 O O . SER A 1 993 ? -16.017 -1.848 35.719 1.00 59.28 993 SER A O 1
ATOM 7840 N N . ILE A 1 994 ? -17.170 -3.652 36.394 1.00 64.69 994 ILE A N 1
ATOM 7841 C CA . ILE A 1 994 ? -18.260 -3.568 35.407 1.00 64.69 994 ILE A CA 1
ATOM 7842 C C . ILE A 1 994 ? -19.653 -3.570 36.084 1.00 64.69 994 ILE A C 1
ATOM 7844 O O . ILE A 1 994 ? -20.660 -3.357 35.407 1.00 64.69 994 ILE A O 1
ATOM 7848 N N . GLY A 1 995 ? -19.747 -3.759 37.407 1.00 80.69 995 GLY A N 1
ATOM 7849 C CA . GLY A 1 995 ? -21.023 -3.722 38.127 1.00 80.69 995 GLY A CA 1
ATOM 7850 C C . GLY A 1 995 ? -21.023 -4.398 39.500 1.00 80.69 995 GLY A C 1
ATOM 7851 O O . GLY A 1 995 ? -20.033 -4.994 39.933 1.00 80.69 995 GLY A O 1
ATOM 7852 N N . SER A 1 996 ? -22.182 -4.347 40.154 1.00 87.19 996 SER A N 1
ATOM 7853 C CA . SER A 1 996 ? -22.408 -4.829 41.524 1.00 87.19 996 SER A CA 1
ATOM 7854 C C . SER A 1 996 ? -23.424 -5.979 41.530 1.00 87.19 996 SER A C 1
ATOM 7856 O O . SER A 1 996 ? -24.352 -6.019 40.718 1.00 87.19 996 SER A O 1
ATOM 7858 N N . VAL A 1 997 ? -23.254 -6.943 42.435 1.00 89.31 997 VAL A N 1
ATOM 7859 C CA . VAL A 1 997 ? -24.109 -8.132 42.553 1.00 89.31 997 VAL A CA 1
ATOM 7860 C C . VAL A 1 997 ? -24.853 -8.097 43.879 1.00 89.31 997 VAL A C 1
ATOM 7862 O O . VAL A 1 997 ? -24.239 -7.978 44.938 1.00 89.31 997 VAL A O 1
ATOM 7865 N N . PHE A 1 998 ? -26.173 -8.258 43.825 1.00 92.12 998 PHE A N 1
ATOM 7866 C CA . PHE A 1 998 ? -27.062 -8.250 44.984 1.00 92.12 998 PHE A CA 1
ATOM 7867 C C . PHE A 1 998 ? -27.741 -9.608 45.158 1.00 92.12 998 PHE A C 1
ATOM 7869 O O . PHE A 1 998 ? -28.112 -10.262 44.186 1.00 92.12 998 PHE A O 1
ATOM 7876 N N . ARG A 1 999 ? -27.952 -10.035 46.400 1.00 92.81 999 ARG A N 1
ATOM 7877 C CA . ARG A 1 999 ? -28.868 -11.126 46.728 1.00 92.81 999 ARG A CA 1
ATOM 7878 C C . ARG A 1 999 ? -30.299 -10.619 46.578 1.00 92.81 999 ARG A C 1
ATOM 7880 O O . ARG A 1 999 ? -30.633 -9.549 47.082 1.00 92.81 999 ARG A O 1
ATOM 7887 N N . GLY A 1 1000 ? -31.143 -11.395 45.912 1.00 92.62 1000 GLY A N 1
ATOM 7888 C CA . GLY A 1 1000 ? -32.574 -11.135 45.828 1.00 92.62 1000 GLY A CA 1
ATOM 7889 C C . GLY A 1 1000 ? -33.406 -12.356 46.204 1.00 92.62 1000 GLY A C 1
ATOM 7890 O O . GLY A 1 1000 ? -32.918 -13.489 46.161 1.00 92.62 1000 GLY A O 1
ATOM 7891 N N . ARG A 1 1001 ? -34.675 -12.124 46.545 1.00 93.44 1001 ARG A N 1
ATOM 7892 C CA . ARG A 1 1001 ? -35.703 -13.167 46.629 1.00 93.44 1001 ARG A CA 1
ATOM 7893 C C . ARG A 1 1001 ? -36.863 -12.818 45.699 1.00 93.44 1001 ARG A C 1
ATOM 7895 O O . ARG A 1 1001 ? -37.466 -11.759 45.840 1.00 93.44 1001 ARG A O 1
ATOM 7902 N N . LEU A 1 1002 ? -37.151 -13.697 44.745 1.00 89.81 1002 LEU A N 1
ATOM 7903 C CA . LEU A 1 1002 ? -38.261 -13.543 43.803 1.00 89.81 1002 LEU A CA 1
ATOM 7904 C C . LEU A 1 1002 ? -39.620 -13.802 44.483 1.00 89.81 1002 LEU A C 1
ATOM 7906 O O . LEU A 1 1002 ? -39.681 -14.323 45.597 1.00 89.81 1002 LEU A O 1
ATOM 7910 N N . LYS A 1 1003 ? -40.722 -13.442 43.807 1.00 84.25 1003 LYS A N 1
ATOM 7911 C CA . LYS A 1 1003 ? -42.102 -13.598 44.324 1.00 84.25 1003 LYS A CA 1
ATOM 7912 C C . LYS A 1 1003 ? -42.484 -15.054 44.615 1.00 84.25 1003 LYS A C 1
ATOM 7914 O O . LYS A 1 1003 ? -43.224 -15.317 45.552 1.00 84.25 1003 LYS A O 1
ATOM 7919 N N . ASP A 1 1004 ? -41.941 -15.973 43.824 1.00 82.25 1004 ASP A N 1
ATOM 7920 C CA . ASP A 1 1004 ? -42.018 -17.435 43.976 1.00 82.25 1004 ASP A CA 1
ATOM 7921 C C . ASP A 1 1004 ? -41.157 -17.978 45.145 1.00 82.25 1004 ASP A C 1
ATOM 7923 O O . ASP A 1 1004 ? -41.131 -19.176 45.412 1.00 82.25 1004 ASP A O 1
ATOM 7927 N N . GLY A 1 1005 ? -40.454 -17.100 45.868 1.00 85.75 1005 GLY A N 1
ATOM 7928 C CA . GLY A 1 1005 ? -39.599 -17.439 47.000 1.00 85.75 1005 GLY A CA 1
ATOM 7929 C C . GLY A 1 1005 ? -38.164 -17.816 46.622 1.00 85.75 1005 GLY A C 1
ATOM 7930 O O . GLY A 1 1005 ? -37.332 -17.925 47.531 1.00 85.75 1005 GLY A O 1
ATOM 7931 N N . MET A 1 1006 ? -37.836 -17.965 45.332 1.00 89.00 1006 MET A N 1
ATOM 7932 C CA . MET A 1 1006 ? -36.507 -18.370 44.862 1.00 89.00 1006 MET A CA 1
ATOM 7933 C C . MET A 1 1006 ? -35.426 -17.349 45.247 1.00 89.00 1006 MET A C 1
ATOM 7935 O O . MET A 1 1006 ? -35.586 -16.142 45.057 1.00 89.00 1006 MET A O 1
ATOM 7939 N N . ALA A 1 1007 ? -34.295 -17.837 45.764 1.00 90.56 1007 ALA A N 1
ATOM 7940 C CA . ALA A 1 1007 ? -33.117 -17.017 46.032 1.00 90.56 1007 ALA A CA 1
ATOM 7941 C C . ALA A 1 1007 ? -32.264 -16.858 44.762 1.00 90.56 1007 ALA A C 1
ATOM 7943 O O . ALA A 1 1007 ? -31.854 -17.845 44.146 1.00 90.56 1007 ALA A O 1
ATOM 7944 N N . VAL A 1 1008 ? -31.958 -15.613 44.399 1.00 93.50 1008 VAL A N 1
ATOM 7945 C CA . VAL A 1 1008 ? -31.230 -15.260 43.171 1.00 93.50 1008 VAL A CA 1
ATOM 7946 C C . VAL A 1 1008 ? -30.053 -14.323 43.438 1.00 93.50 1008 VAL A C 1
ATOM 7948 O O . VAL A 1 1008 ? -30.030 -13.589 44.428 1.00 93.50 1008 VAL A O 1
ATOM 7951 N N . ALA A 1 1009 ? -29.071 -14.340 42.537 1.00 92.69 1009 ALA A N 1
ATOM 7952 C CA . ALA A 1 1009 ? -27.994 -13.359 42.470 1.00 92.69 1009 ALA A CA 1
ATOM 7953 C C . ALA A 1 1009 ? -28.238 -12.415 41.280 1.00 92.69 1009 ALA A C 1
ATOM 7955 O O . ALA A 1 1009 ? -28.288 -12.839 40.127 1.00 92.69 1009 ALA A O 1
ATOM 7956 N N . VAL A 1 1010 ? -28.420 -11.131 41.576 1.00 92.12 1010 VAL A N 1
ATOM 7957 C CA . VAL A 1 1010 ? -28.857 -10.075 40.657 1.00 92.12 1010 VAL A CA 1
ATOM 7958 C C . VAL A 1 1010 ? -27.658 -9.179 40.339 1.00 92.12 1010 VAL A C 1
ATOM 7960 O O . VAL A 1 1010 ? -27.260 -8.346 41.152 1.00 92.12 1010 VAL A O 1
ATOM 7963 N N . LYS A 1 1011 ? -27.045 -9.382 39.170 1.00 91.25 1011 LYS A N 1
ATOM 7964 C CA . LYS A 1 1011 ? -25.844 -8.680 38.688 1.00 91.25 1011 LYS A CA 1
ATOM 7965 C C . LYS A 1 1011 ? -26.255 -7.436 37.897 1.00 91.25 1011 LYS A C 1
ATOM 7967 O O . LYS A 1 1011 ? -26.624 -7.549 36.729 1.00 91.25 1011 LYS A O 1
ATOM 7972 N N . LEU A 1 1012 ? -26.199 -6.269 38.536 1.00 89.25 1012 LEU A N 1
ATOM 7973 C CA . LEU A 1 1012 ? -26.473 -4.956 37.946 1.00 89.25 1012 LEU A CA 1
ATOM 7974 C C . LEU A 1 1012 ? -25.191 -4.405 37.305 1.00 89.25 1012 LEU A C 1
ATOM 7976 O O . LEU A 1 1012 ? -24.220 -4.113 38.001 1.00 89.25 1012 LEU A O 1
ATOM 7980 N N . LEU A 1 1013 ? -25.184 -4.264 35.979 1.00 84.62 1013 LEU A N 1
ATOM 7981 C CA . LEU A 1 1013 ? -24.035 -3.757 35.224 1.00 84.62 1013 LEU A CA 1
ATOM 7982 C C . LEU A 1 1013 ? -24.094 -2.230 35.079 1.00 84.62 1013 LEU A C 1
ATOM 7984 O O . LEU A 1 1013 ? -25.172 -1.655 34.922 1.00 84.62 1013 LEU A O 1
ATOM 7988 N N . HIS A 1 1014 ? -22.934 -1.570 35.077 1.00 80.12 1014 HIS A N 1
ATOM 7989 C CA . HIS A 1 1014 ? -22.843 -0.131 34.814 1.00 80.12 1014 HIS A CA 1
ATOM 7990 C C . HIS A 1 1014 ? -23.253 0.193 33.370 1.00 80.12 1014 HIS A C 1
ATOM 7992 O O . HIS A 1 1014 ? -22.738 -0.429 32.429 1.00 80.12 1014 HIS A O 1
ATOM 7998 N N . ASP A 1 1015 ? -24.096 1.216 33.173 1.00 75.00 1015 ASP A N 1
ATOM 7999 C CA . ASP A 1 1015 ? -24.459 1.674 31.829 1.00 75.00 1015 ASP A CA 1
ATOM 8000 C C . ASP A 1 1015 ? -23.263 2.342 31.132 1.00 75.00 1015 ASP A C 1
ATOM 8002 O O . ASP A 1 1015 ? -22.969 3.526 31.279 1.00 75.00 1015 ASP A O 1
ATOM 8006 N N . SER A 1 1016 ? -22.528 1.528 30.384 1.00 72.94 1016 SER A N 1
ATOM 8007 C CA . SER A 1 1016 ? -21.319 1.914 29.675 1.00 72.94 1016 SER A CA 1
ATOM 8008 C C . SER A 1 1016 ? -21.175 1.095 28.395 1.00 72.94 1016 SER A C 1
ATOM 8010 O O . SER A 1 1016 ? -21.664 -0.035 28.287 1.00 72.94 1016 SER A O 1
ATOM 8012 N N . LYS A 1 1017 ? -20.412 1.619 27.427 1.00 67.88 1017 LYS A N 1
ATOM 8013 C CA . LYS A 1 1017 ? -20.074 0.897 26.183 1.00 67.88 1017 LYS A CA 1
ATOM 8014 C C . LYS A 1 1017 ? -19.326 -0.431 26.433 1.00 67.88 1017 LYS A C 1
ATOM 8016 O O . LYS A 1 1017 ? -19.231 -1.235 25.510 1.00 67.88 1017 LYS A O 1
ATOM 8021 N N . GLN A 1 1018 ? -18.808 -0.671 27.645 1.00 67.12 1018 GLN A N 1
ATOM 8022 C CA . GLN A 1 1018 ? -18.243 -1.959 28.066 1.00 67.12 1018 GLN A CA 1
ATOM 8023 C C . GLN A 1 1018 ? -19.311 -2.854 28.719 1.00 67.12 1018 GLN A C 1
ATOM 8025 O O . GLN A 1 1018 ? -19.526 -3.962 28.238 1.00 67.12 1018 GLN A O 1
ATOM 8030 N N . GLY A 1 1019 ? -20.042 -2.362 29.727 1.00 71.81 1019 GLY A N 1
ATOM 8031 C CA . GLY A 1 1019 ? -21.077 -3.128 30.436 1.00 71.81 1019 GLY A CA 1
ATOM 8032 C C . GLY A 1 1019 ? -22.164 -3.690 29.517 1.00 71.81 1019 GLY A C 1
ATOM 8033 O O . GLY A 1 1019 ? -22.513 -4.862 29.630 1.00 71.81 1019 GLY A O 1
ATOM 8034 N N . ARG A 1 1020 ? -22.610 -2.921 28.511 1.00 74.44 1020 ARG A N 1
ATOM 8035 C CA . ARG A 1 1020 ? -23.546 -3.415 27.480 1.00 74.44 1020 ARG A CA 1
ATOM 8036 C C . ARG A 1 1020 ? -22.963 -4.569 26.651 1.00 74.44 1020 ARG A C 1
ATOM 8038 O O . ARG A 1 1020 ? -23.680 -5.502 26.315 1.00 74.44 1020 ARG A O 1
ATOM 8045 N N . ARG A 1 1021 ? -21.664 -4.541 26.328 1.00 73.75 1021 ARG A N 1
ATOM 8046 C CA . ARG A 1 1021 ? -21.000 -5.613 25.559 1.00 73.75 1021 ARG A CA 1
ATOM 8047 C C . ARG A 1 1021 ? -20.825 -6.881 26.383 1.00 73.75 1021 ARG A C 1
ATOM 8049 O O . ARG A 1 1021 ? -20.977 -7.971 25.841 1.00 73.75 1021 ARG A O 1
ATOM 8056 N N . GLU A 1 1022 ? -20.515 -6.737 27.668 1.00 78.12 1022 GLU A N 1
ATOM 8057 C CA . GLU A 1 1022 ? -20.383 -7.875 28.579 1.00 78.12 1022 GLU A CA 1
ATOM 8058 C C . GLU A 1 1022 ? -21.740 -8.502 28.898 1.00 78.12 1022 GLU A C 1
ATOM 8060 O O . GLU A 1 1022 ? -21.844 -9.724 28.871 1.00 78.12 1022 GLU A O 1
ATOM 8065 N N . PHE A 1 1023 ? -22.793 -7.690 29.068 1.00 82.56 1023 PHE A N 1
ATOM 8066 C CA . PHE A 1 1023 ? -24.175 -8.168 29.156 1.00 82.56 1023 PHE A CA 1
ATOM 8067 C C . PHE A 1 1023 ? -24.519 -9.103 27.991 1.00 82.56 1023 PHE A C 1
ATOM 8069 O O . PHE A 1 1023 ? -24.957 -10.227 28.207 1.00 82.56 1023 PHE A O 1
ATOM 8076 N N . LEU A 1 1024 ? -24.272 -8.661 26.754 1.00 79.06 1024 LEU A N 1
ATOM 8077 C CA . LEU A 1 1024 ? -24.628 -9.413 25.549 1.00 79.06 1024 LEU A CA 1
ATOM 8078 C C . LEU A 1 1024 ? -23.744 -10.638 25.323 1.00 79.06 1024 LEU A C 1
ATOM 8080 O O . LEU A 1 1024 ? -24.244 -11.670 24.879 1.00 79.06 1024 LEU A O 1
ATOM 8084 N N . ALA A 1 1025 ? -22.448 -10.550 25.630 1.00 77.62 1025 ALA A N 1
ATOM 8085 C CA . ALA A 1 1025 ? -21.539 -11.687 25.538 1.00 77.62 1025 ALA A CA 1
ATOM 8086 C C . ALA A 1 1025 ? -21.890 -12.777 26.560 1.00 77.62 1025 ALA A C 1
ATOM 8088 O O . ALA A 1 1025 ? -21.911 -13.950 26.201 1.00 77.62 1025 ALA A O 1
ATOM 8089 N N . GLU A 1 1026 ? -22.220 -12.397 27.797 1.00 86.38 1026 GLU A N 1
ATOM 8090 C CA . GLU A 1 1026 ? -22.649 -13.316 28.854 1.00 86.38 1026 GLU A CA 1
ATOM 8091 C C . GLU A 1 1026 ? -24.027 -13.922 28.530 1.00 86.38 1026 GLU A C 1
ATOM 8093 O O . GLU A 1 1026 ? -24.162 -15.144 28.489 1.00 86.38 1026 GLU A O 1
ATOM 8098 N N . LEU A 1 1027 ? -25.012 -13.096 28.155 1.00 81.94 1027 LEU A N 1
ATOM 8099 C CA . LEU A 1 1027 ? -26.342 -13.542 27.719 1.00 81.94 1027 LEU A CA 1
ATOM 8100 C C . LEU A 1 1027 ? -26.270 -14.519 26.530 1.00 81.94 1027 LEU A C 1
ATOM 8102 O O . LEU A 1 1027 ? -26.922 -15.558 26.543 1.00 81.94 1027 LEU A O 1
ATOM 8106 N N . THR A 1 1028 ? -25.455 -14.222 25.513 1.00 79.38 1028 THR A N 1
ATOM 8107 C CA . THR A 1 1028 ? -25.309 -15.078 24.318 1.00 79.38 1028 THR A CA 1
ATOM 8108 C C . THR A 1 1028 ? -24.508 -16.353 24.606 1.00 79.38 1028 THR A C 1
ATOM 8110 O O . THR A 1 1028 ? -24.697 -17.356 23.921 1.00 79.38 1028 THR A O 1
ATOM 8113 N N . ALA A 1 1029 ? -23.615 -16.338 25.601 1.00 79.44 1029 ALA A N 1
ATOM 8114 C CA . ALA A 1 1029 ? -22.770 -17.481 25.933 1.00 79.44 1029 ALA A CA 1
ATOM 8115 C C . ALA A 1 1029 ? -23.500 -18.574 26.720 1.00 79.44 1029 ALA A C 1
ATOM 8117 O O . ALA A 1 1029 ? -23.294 -19.743 26.414 1.00 79.44 1029 ALA A O 1
ATOM 8118 N N . ILE A 1 1030 ? -24.304 -18.213 27.729 1.00 83.50 1030 ILE A N 1
ATOM 8119 C CA . ILE A 1 1030 ? -24.887 -19.178 28.687 1.00 83.50 1030 ILE A CA 1
ATOM 8120 C C . ILE A 1 1030 ? -26.419 -19.248 28.695 1.00 83.50 1030 ILE A C 1
ATOM 8122 O O . ILE A 1 1030 ? -26.983 -20.082 29.402 1.00 83.50 1030 ILE A O 1
ATOM 8126 N N . SER A 1 1031 ? -27.117 -18.446 27.887 1.00 77.25 1031 SER A N 1
ATOM 8127 C CA . SER A 1 1031 ? -28.565 -18.614 27.712 1.00 77.25 1031 SER A CA 1
ATOM 8128 C C . SER A 1 1031 ? -28.902 -19.988 27.116 1.00 77.25 1031 SER A C 1
ATOM 8130 O O . SER A 1 1031 ? -28.372 -20.378 26.075 1.00 77.25 1031 SER A O 1
ATOM 8132 N N . GLY A 1 1032 ? -29.788 -20.729 27.786 1.00 73.12 1032 GLY A N 1
ATOM 8133 C CA . GLY A 1 1032 ? -30.167 -22.091 27.401 1.00 73.12 1032 GLY A CA 1
ATOM 8134 C C . GLY A 1 1032 ? -29.102 -23.163 27.678 1.00 73.12 1032 GLY A C 1
ATOM 8135 O O . GLY A 1 1032 ? -29.272 -24.298 27.231 1.00 73.12 1032 GLY A O 1
ATOM 8136 N N . ILE A 1 1033 ? -28.022 -22.838 28.401 1.00 82.00 1033 ILE A N 1
ATOM 8137 C CA . ILE A 1 1033 ? -27.045 -23.822 28.880 1.00 82.00 1033 ILE A CA 1
ATOM 8138 C C . ILE A 1 1033 ? -27.395 -24.253 30.305 1.00 82.00 1033 ILE A C 1
ATOM 8140 O O . ILE A 1 1033 ? -27.436 -23.439 31.223 1.00 82.00 1033 ILE A O 1
ATOM 8144 N N . VAL A 1 1034 ? -27.544 -25.565 30.494 1.00 82.75 1034 VAL A N 1
ATOM 8145 C CA . VAL A 1 1034 ? -27.606 -26.212 31.808 1.00 82.75 1034 VAL A CA 1
ATOM 8146 C C . VAL A 1 1034 ? -26.515 -27.279 31.853 1.00 82.75 1034 VAL A C 1
ATOM 8148 O O . VAL A 1 1034 ? -26.485 -28.176 31.014 1.00 82.75 1034 VAL A O 1
ATOM 8151 N N . HIS A 1 1035 ? -25.592 -27.165 32.807 1.00 91.88 1035 HIS A N 1
ATOM 8152 C CA . HIS A 1 1035 ? -24.494 -28.111 33.019 1.00 91.88 1035 HIS A CA 1
ATOM 8153 C C . HIS A 1 1035 ? -24.102 -28.114 34.502 1.00 91.88 1035 HIS A C 1
ATOM 8155 O O . HIS A 1 1035 ? -24.111 -27.060 35.138 1.00 91.88 1035 HIS A O 1
ATOM 8161 N N . GLU A 1 1036 ? -23.719 -29.272 35.053 1.00 92.94 1036 GLU A N 1
ATOM 8162 C CA . GLU A 1 1036 ? -23.433 -29.440 36.489 1.00 92.94 1036 GLU A CA 1
ATOM 8163 C C . GLU A 1 1036 ? -22.430 -28.399 37.015 1.00 92.94 1036 GLU A C 1
ATOM 8165 O O . GLU A 1 1036 ? -22.616 -27.861 38.105 1.00 92.94 1036 GLU A O 1
ATOM 8170 N N . ASN A 1 1037 ? -21.404 -28.071 36.222 1.00 96.38 1037 ASN A N 1
ATOM 8171 C CA . ASN A 1 1037 ? -20.297 -27.211 36.648 1.00 96.38 1037 ASN A CA 1
ATOM 8172 C C . ASN A 1 1037 ? -20.267 -25.793 36.038 1.00 96.38 1037 ASN A C 1
ATOM 8174 O O . ASN A 1 1037 ? -19.227 -25.135 36.072 1.00 96.38 1037 ASN A O 1
ATOM 8178 N N . LEU A 1 1038 ? -21.380 -25.304 35.478 1.00 94.00 1038 LEU A N 1
ATOM 8179 C CA . LEU A 1 1038 ? -21.518 -23.921 34.983 1.00 94.00 1038 LEU A CA 1
ATOM 8180 C C . LEU A 1 1038 ? -22.594 -23.167 35.786 1.00 94.00 1038 LEU A C 1
ATOM 8182 O O . LEU A 1 1038 ? -23.504 -23.792 36.326 1.00 94.00 1038 LEU A O 1
ATOM 8186 N N . ILE A 1 1039 ? -22.492 -21.837 35.885 1.00 92.06 1039 ILE A N 1
ATOM 8187 C CA . ILE A 1 1039 ? -23.538 -21.000 36.496 1.00 92.06 1039 ILE A CA 1
ATOM 8188 C C . ILE A 1 1039 ? -24.818 -21.010 35.645 1.00 92.06 1039 ILE A C 1
ATOM 8190 O O . ILE A 1 1039 ? -24.743 -20.920 34.419 1.00 92.06 1039 ILE A O 1
ATOM 8194 N N . THR A 1 1040 ? -25.991 -21.078 36.281 1.00 87.88 1040 THR A N 1
ATOM 8195 C CA . THR A 1 1040 ? -27.277 -21.097 35.572 1.00 87.88 1040 THR A CA 1
ATOM 8196 C C . THR A 1 1040 ? -27.874 -19.693 35.516 1.00 87.88 1040 THR A C 1
ATOM 8198 O O . THR A 1 1040 ? -28.206 -19.096 36.545 1.00 87.88 1040 THR A O 1
ATOM 8201 N N . LEU A 1 1041 ? -28.031 -19.161 34.302 1.00 89.38 1041 LEU A N 1
ATOM 8202 C CA . LEU A 1 1041 ? -28.765 -17.921 34.058 1.00 89.38 1041 LEU A CA 1
ATOM 8203 C C . LEU A 1 1041 ? -30.274 -18.194 34.171 1.00 89.38 1041 LEU A C 1
ATOM 8205 O O . LEU A 1 1041 ? -30.842 -18.900 33.344 1.00 89.38 1041 LEU A O 1
ATOM 8209 N N . VAL A 1 1042 ? -30.915 -17.620 35.189 1.00 87.94 1042 VAL A N 1
ATOM 8210 C CA . VAL A 1 1042 ? -32.363 -17.731 35.445 1.00 87.94 1042 VAL A CA 1
ATOM 8211 C C . VAL A 1 1042 ? -33.144 -16.740 34.579 1.00 87.94 1042 VAL A C 1
ATOM 8213 O O . VAL A 1 1042 ? -34.232 -17.047 34.098 1.00 87.94 1042 VAL A O 1
ATOM 8216 N N . GLY A 1 1043 ? -32.596 -15.542 34.368 1.00 86.94 1043 GLY A N 1
ATOM 8217 C CA . GLY A 1 1043 ? -33.275 -14.482 33.631 1.00 86.94 1043 GLY A CA 1
ATOM 8218 C C . GLY A 1 1043 ? -32.450 -13.213 33.469 1.00 86.94 1043 GLY A C 1
ATOM 8219 O O . GLY A 1 1043 ? -31.279 -13.155 33.851 1.00 86.94 1043 GLY A O 1
ATOM 8220 N N . CYS A 1 1044 ? -33.064 -12.168 32.924 1.00 90.00 1044 CYS A N 1
ATOM 8221 C CA . CYS A 1 1044 ? -32.444 -10.850 32.797 1.00 90.00 1044 CYS A CA 1
ATOM 8222 C C . CYS A 1 1044 ? -33.477 -9.715 32.702 1.00 90.00 1044 CYS A C 1
ATOM 8224 O O . CYS A 1 1044 ? -34.668 -9.944 32.503 1.00 90.00 1044 CYS A O 1
ATOM 8226 N N . CYS A 1 1045 ? -33.005 -8.477 32.857 1.00 84.38 1045 CYS A N 1
ATOM 8227 C CA . CYS A 1 1045 ? -33.779 -7.251 32.683 1.00 84.38 1045 CYS A CA 1
ATOM 8228 C C . CYS A 1 1045 ? -33.005 -6.275 31.781 1.00 84.38 1045 CYS A C 1
ATOM 8230 O O . CYS A 1 1045 ? -31.809 -6.041 31.995 1.00 84.38 1045 CYS A O 1
ATOM 8232 N N . CYS A 1 1046 ? -33.704 -5.703 30.794 1.00 80.56 1046 CYS A N 1
ATOM 8233 C CA . CYS A 1 1046 ? -33.181 -4.729 29.825 1.00 80.56 1046 CYS A CA 1
ATOM 8234 C C . CYS A 1 1046 ? -33.950 -3.395 29.824 1.00 80.56 1046 CYS A C 1
ATOM 8236 O O . CYS A 1 1046 ? -33.811 -2.612 28.884 1.00 80.56 1046 CYS A O 1
ATOM 8238 N N . GLU A 1 1047 ? -34.784 -3.134 30.834 1.00 73.25 1047 GLU A N 1
ATOM 8239 C CA . GLU A 1 1047 ? -35.619 -1.931 30.876 1.00 73.25 1047 GLU A CA 1
ATOM 8240 C C . GLU A 1 1047 ? -34.763 -0.654 30.894 1.00 73.25 1047 GLU A C 1
ATOM 8242 O O . GLU A 1 1047 ? -33.911 -0.454 31.764 1.00 73.25 1047 GLU A O 1
ATOM 8247 N N . ARG A 1 1048 ? -35.014 0.241 29.928 1.00 73.94 1048 ARG A N 1
ATOM 8248 C CA . ARG A 1 1048 ? -34.343 1.547 29.794 1.00 73.94 1048 ARG A CA 1
ATOM 8249 C C . ARG A 1 1048 ? -32.812 1.386 29.738 1.00 73.94 1048 ARG A C 1
ATOM 8251 O O . ARG A 1 1048 ? -32.309 0.636 28.899 1.00 73.94 1048 ARG A O 1
ATOM 8258 N N . SER A 1 1049 ? -32.060 2.074 30.595 1.00 70.06 1049 SER A N 1
ATOM 8259 C CA . SER A 1 1049 ? -30.597 1.951 30.712 1.00 70.06 1049 SER A CA 1
ATOM 8260 C C . SER A 1 1049 ? -30.140 0.775 31.587 1.00 70.06 1049 SER A C 1
ATOM 8262 O O . SER A 1 1049 ? -28.954 0.443 31.593 1.00 70.06 1049 SER A O 1
ATOM 8264 N N . HIS A 1 1050 ? -31.044 0.106 32.309 1.00 77.25 1050 HIS A N 1
ATOM 8265 C CA . HIS A 1 1050 ? -30.677 -0.984 33.209 1.00 77.25 1050 HIS A CA 1
ATOM 8266 C C . HIS A 1 1050 ? -30.315 -2.246 32.416 1.00 77.25 1050 HIS A C 1
ATOM 8268 O O . HIS A 1 1050 ? -31.033 -2.666 31.507 1.00 77.25 1050 HIS A O 1
ATOM 8274 N N . ARG A 1 1051 ? -29.178 -2.863 32.749 1.00 88.06 1051 ARG A N 1
ATOM 8275 C CA . ARG A 1 1051 ? -28.745 -4.157 32.206 1.00 88.06 1051 ARG A CA 1
ATOM 8276 C C . ARG A 1 1051 ? -28.413 -5.070 33.371 1.00 88.06 1051 ARG A C 1
ATOM 8278 O O . ARG A 1 1051 ? -27.407 -4.874 34.052 1.00 88.06 1051 ARG A O 1
ATOM 8285 N N . ILE A 1 1052 ? -29.309 -6.016 33.635 1.00 90.06 1052 ILE A N 1
ATOM 8286 C CA . ILE A 1 1052 ? -29.267 -6.851 34.835 1.00 90.06 1052 ILE A CA 1
ATOM 8287 C C . ILE A 1 1052 ? -29.365 -8.318 34.438 1.00 90.06 1052 ILE A C 1
ATOM 8289 O O . ILE A 1 1052 ? -30.272 -8.701 33.703 1.00 90.06 1052 ILE A O 1
ATOM 8293 N N . LEU A 1 1053 ? -28.445 -9.139 34.939 1.00 90.69 1053 LEU A N 1
ATOM 8294 C CA . LEU A 1 1053 ? -28.454 -10.592 34.761 1.00 90.69 1053 LEU A CA 1
ATOM 8295 C C . LEU A 1 1053 ? -28.835 -11.254 36.086 1.00 90.69 1053 LEU A C 1
ATOM 8297 O O . LEU A 1 1053 ? -28.360 -10.843 37.146 1.00 90.69 1053 LEU A O 1
ATOM 8301 N N . VAL A 1 1054 ? -29.711 -12.254 36.031 1.00 91.38 1054 VAL A N 1
ATOM 8302 C CA . VAL A 1 1054 ? -30.272 -12.931 37.203 1.00 91.38 1054 VAL A CA 1
ATOM 8303 C C . VAL A 1 1054 ? -29.844 -14.390 37.173 1.00 91.38 1054 VAL A C 1
ATOM 8305 O O . VAL A 1 1054 ? -30.188 -15.134 36.257 1.00 91.38 1054 VAL A O 1
ATOM 8308 N N . TYR A 1 1055 ? -29.091 -14.794 38.187 1.00 91.38 1055 TYR A N 1
ATOM 8309 C CA . TYR A 1 1055 ? -28.547 -16.137 38.356 1.00 91.38 1055 TYR A CA 1
ATOM 8310 C C . TYR A 1 1055 ? -29.200 -16.847 39.534 1.00 91.38 1055 TYR A C 1
ATOM 8312 O O . TYR A 1 1055 ? -29.746 -16.203 40.435 1.00 91.38 1055 TYR A O 1
ATOM 8320 N N . ASN A 1 1056 ? -29.073 -18.171 39.582 1.00 88.31 1056 ASN A N 1
ATOM 8321 C CA . ASN A 1 1056 ? -29.315 -18.897 40.822 1.00 88.31 1056 ASN A CA 1
ATOM 8322 C C . ASN A 1 1056 ? -28.358 -18.372 41.914 1.00 88.31 1056 ASN A C 1
ATOM 8324 O O . ASN A 1 1056 ? -27.179 -18.128 41.649 1.00 88.31 1056 ASN A O 1
ATOM 8328 N N . TYR A 1 1057 ? -28.851 -18.177 43.139 1.00 88.69 1057 TYR A N 1
ATOM 8329 C CA . TYR A 1 1057 ? -27.964 -17.871 44.263 1.00 88.69 1057 TYR A CA 1
ATOM 8330 C C . TYR A 1 1057 ? -27.071 -19.085 44.585 1.00 88.69 1057 TYR A C 1
ATOM 8332 O O . TYR A 1 1057 ? -27.433 -20.224 44.284 1.00 88.69 1057 TYR A O 1
ATOM 8340 N N . LEU A 1 1058 ? -25.897 -18.828 45.168 1.00 88.44 1058 LEU A N 1
ATOM 8341 C CA . LEU A 1 1058 ? -24.913 -19.835 45.569 1.00 88.44 1058 LEU A CA 1
ATOM 8342 C C . LEU A 1 1058 ? -24.349 -19.467 46.944 1.00 88.44 1058 LEU A C 1
ATOM 8344 O O . LEU A 1 1058 ? -23.880 -18.347 47.155 1.00 88.44 1058 LEU A O 1
ATOM 8348 N N . GLU A 1 1059 ? -24.432 -20.397 47.891 1.00 82.62 1059 GLU A N 1
ATOM 8349 C CA . GLU A 1 1059 ? -24.246 -20.121 49.317 1.00 82.62 1059 GLU A CA 1
ATOM 8350 C C . GLU A 1 1059 ? -22.778 -19.943 49.722 1.00 82.62 1059 GLU A C 1
ATOM 8352 O O . GLU A 1 1059 ? -22.480 -19.159 50.624 1.00 82.62 1059 GLU A O 1
ATOM 8357 N N . ASN A 1 1060 ? -21.849 -20.641 49.061 1.00 85.12 1060 ASN A N 1
ATOM 8358 C CA . ASN A 1 1060 ? -20.441 -20.685 49.461 1.00 85.12 1060 ASN A CA 1
ATOM 8359 C C . ASN A 1 1060 ? -19.554 -19.616 48.791 1.00 85.12 1060 ASN A C 1
ATOM 8361 O O . ASN A 1 1060 ? -18.338 -19.653 48.976 1.00 85.12 1060 ASN A O 1
ATOM 8365 N N . LYS A 1 1061 ? -20.146 -18.626 48.104 1.00 86.25 1061 LYS A N 1
ATOM 8366 C CA . LYS A 1 1061 ? -19.453 -17.539 47.376 1.00 86.25 1061 LYS A CA 1
ATOM 8367 C C . LYS A 1 1061 ? -18.456 -18.068 46.325 1.00 86.25 1061 LYS A C 1
ATOM 8369 O O . LYS A 1 1061 ? -18.741 -19.077 45.683 1.00 86.25 1061 LYS A O 1
ATOM 8374 N N . SER A 1 1062 ? -17.343 -17.366 46.078 1.00 89.50 1062 SER A N 1
ATOM 8375 C CA . SER A 1 1062 ? -16.301 -17.799 45.146 1.00 89.50 1062 SER A CA 1
ATOM 8376 C C . SER A 1 1062 ? -15.233 -18.668 45.811 1.00 89.50 1062 SER A C 1
ATOM 8378 O O . SER A 1 1062 ? -15.001 -18.614 47.020 1.00 89.50 1062 SER A O 1
ATOM 8380 N N . LEU A 1 1063 ? -14.521 -19.435 44.988 1.00 90.06 1063 LEU A N 1
ATOM 8381 C CA . LEU A 1 1063 ? -13.321 -20.158 45.383 1.00 90.06 1063 LEU A CA 1
ATOM 8382 C C . LEU A 1 1063 ? -12.261 -19.202 45.947 1.00 90.06 1063 LEU A C 1
ATOM 8384 O O . LEU A 1 1063 ? -11.616 -19.552 46.926 1.00 90.06 1063 LEU A O 1
ATOM 8388 N N . ALA A 1 1064 ? -12.124 -17.985 45.409 1.00 87.50 1064 ALA A N 1
ATOM 8389 C CA . ALA A 1 1064 ? -11.222 -16.985 45.983 1.00 87.50 1064 ALA A CA 1
ATOM 8390 C C . ALA A 1 1064 ? -11.622 -16.585 47.417 1.00 87.50 1064 ALA A C 1
ATOM 8392 O O . ALA A 1 1064 ? -10.751 -16.501 48.276 1.00 87.50 1064 ALA A O 1
ATOM 8393 N N . ASP A 1 1065 ? -12.916 -16.414 47.715 1.00 82.19 1065 ASP A N 1
ATOM 8394 C CA . ASP A 1 1065 ? -13.376 -16.103 49.080 1.00 82.19 1065 ASP A CA 1
ATOM 8395 C C . ASP A 1 1065 ? -13.055 -17.236 50.070 1.00 82.19 1065 ASP A C 1
ATOM 8397 O O . ASP A 1 1065 ? -12.681 -16.974 51.212 1.00 82.19 1065 ASP A O 1
ATOM 8401 N N . LYS A 1 1066 ? -13.214 -18.496 49.640 1.00 83.25 1066 LYS A N 1
ATOM 8402 C CA . LYS A 1 1066 ? -13.037 -19.692 50.486 1.00 83.25 1066 LYS A CA 1
ATOM 8403 C C . LYS A 1 1066 ? -11.599 -20.196 50.593 1.00 83.25 1066 LYS A C 1
ATOM 8405 O O . LYS A 1 1066 ? -11.296 -20.928 51.528 1.00 83.25 1066 LYS A O 1
ATOM 8410 N N . LEU A 1 1067 ? -10.742 -19.841 49.640 1.00 79.12 1067 LEU A N 1
ATOM 8411 C CA . LEU A 1 1067 ? -9.358 -20.309 49.560 1.00 79.12 1067 LEU A CA 1
ATOM 8412 C C . LEU A 1 1067 ? -8.339 -19.217 49.925 1.00 79.12 1067 LEU A C 1
ATOM 8414 O O . LEU A 1 1067 ? -7.256 -19.546 50.387 1.00 79.12 1067 LEU A O 1
ATOM 8418 N N . LEU A 1 1068 ? -8.672 -17.936 49.715 1.00 71.44 1068 LEU A N 1
ATOM 8419 C CA . LEU A 1 1068 ? -7.731 -16.806 49.779 1.00 71.44 1068 LEU A CA 1
ATOM 8420 C C . LEU A 1 1068 ? -8.218 -15.646 50.682 1.00 71.44 1068 LEU A C 1
ATOM 8422 O O . LEU A 1 1068 ? -7.560 -14.608 50.754 1.00 71.44 1068 LEU A O 1
ATOM 8426 N N . GLY A 1 1069 ? -9.394 -15.767 51.310 1.00 58.91 1069 GLY A N 1
ATOM 8427 C CA . GLY A 1 1069 ? -10.106 -14.657 51.957 1.00 58.91 1069 GLY A CA 1
ATOM 8428 C C . GLY A 1 1069 ? -9.609 -14.278 53.360 1.00 58.91 1069 GLY A C 1
ATOM 8429 O O . GLY A 1 1069 ? -9.614 -15.092 54.278 1.00 58.91 1069 GLY A O 1
ATOM 8430 N N . SER A 1 1070 ? -9.272 -13.001 53.560 1.00 50.81 1070 SER A N 1
ATOM 8431 C CA . SER A 1 1070 ? -8.618 -12.488 54.780 1.00 50.81 1070 SER A CA 1
ATOM 8432 C C . SER A 1 1070 ? -9.520 -12.222 56.003 1.00 50.81 1070 SER A C 1
ATOM 8434 O O . SER A 1 1070 ? -9.030 -11.637 56.968 1.00 50.81 1070 SER A O 1
ATOM 8436 N N . SER A 1 1071 ? -10.812 -12.589 55.990 1.00 42.97 1071 SER A N 1
ATOM 8437 C CA . SER A 1 1071 ? -11.759 -12.212 57.060 1.00 42.97 1071 SER A CA 1
ATOM 8438 C C . SER A 1 1071 ? -12.858 -13.249 57.347 1.00 42.97 1071 SER A C 1
ATOM 8440 O O . SER A 1 1071 ? -13.669 -13.575 56.484 1.00 42.97 1071 SER A O 1
ATOM 8442 N N . SER A 1 1072 ? -12.925 -13.677 58.613 1.00 42.31 1072 SER A N 1
ATOM 8443 C CA . SER A 1 1072 ? -14.135 -14.090 59.357 1.00 42.31 1072 SER A CA 1
ATOM 8444 C C . SER A 1 1072 ? -15.078 -15.190 58.817 1.00 42.31 1072 SER A C 1
ATOM 8446 O O . SER A 1 1072 ? -16.190 -15.313 59.331 1.00 42.31 1072 SER A O 1
ATOM 8448 N N . SER A 1 1073 ? -14.664 -16.077 57.900 1.00 44.47 1073 SER A N 1
ATOM 8449 C CA . SER A 1 1073 ? -15.352 -17.378 57.727 1.00 44.47 1073 SER A CA 1
ATOM 8450 C C . SER A 1 1073 ? -14.387 -18.568 57.654 1.00 44.47 1073 SER A C 1
ATOM 8452 O O . SER A 1 1073 ? -13.901 -18.928 56.583 1.00 44.47 1073 SER A O 1
ATOM 8454 N N . THR A 1 1074 ? -14.135 -19.199 58.802 1.00 45.03 1074 THR A N 1
ATOM 8455 C CA . THR A 1 1074 ? -13.244 -20.357 58.980 1.00 45.03 1074 THR A CA 1
ATOM 8456 C C . THR A 1 1074 ? -13.873 -21.662 58.479 1.00 45.03 1074 THR A C 1
ATOM 8458 O O . THR A 1 1074 ? -14.305 -22.504 59.261 1.00 45.03 1074 THR A O 1
ATOM 8461 N N . ILE A 1 1075 ? -13.913 -21.838 57.156 1.00 59.41 1075 ILE A N 1
ATOM 8462 C CA . ILE A 1 1075 ? -14.139 -23.142 56.515 1.00 59.41 1075 ILE A CA 1
ATOM 8463 C C . ILE A 1 1075 ? -12.974 -23.396 55.559 1.00 59.41 1075 ILE A C 1
ATOM 8465 O O . ILE A 1 1075 ? -13.014 -22.968 54.406 1.00 59.41 1075 ILE A O 1
ATOM 8469 N N . GLN A 1 1076 ? -11.939 -24.082 56.046 1.00 69.25 1076 GLN A N 1
ATOM 8470 C CA . GLN A 1 1076 ? -10.866 -24.588 55.192 1.00 69.25 1076 GLN A CA 1
ATOM 8471 C C . GLN A 1 1076 ? -11.437 -25.633 54.227 1.00 69.25 1076 GLN A C 1
ATOM 8473 O O . GLN A 1 1076 ? -12.148 -26.555 54.632 1.00 69.25 1076 GLN A O 1
ATOM 8478 N N . LEU A 1 1077 ? -11.122 -25.499 52.939 1.00 85.75 1077 LEU A N 1
ATOM 8479 C CA . LEU A 1 1077 ? -11.440 -26.526 51.951 1.00 85.75 1077 LEU A CA 1
ATOM 8480 C C . LEU A 1 1077 ? -10.484 -27.708 52.153 1.00 85.75 1077 LEU A C 1
ATOM 8482 O O . LEU A 1 1077 ? -9.282 -27.564 51.917 1.00 85.75 1077 LEU A O 1
ATOM 8486 N N . SER A 1 1078 ? -11.021 -28.859 52.566 1.00 89.38 1078 SER A N 1
ATOM 8487 C CA . SER A 1 1078 ? -10.268 -30.118 52.671 1.00 89.38 1078 SER A CA 1
ATOM 8488 C C . SER A 1 1078 ? -9.720 -30.546 51.302 1.00 89.38 1078 SER A C 1
ATOM 8490 O O . SER A 1 1078 ? -10.218 -30.099 50.259 1.00 89.38 1078 SER A O 1
ATOM 8492 N N . TRP A 1 1079 ? -8.718 -31.424 51.272 1.00 92.88 1079 TRP A N 1
ATOM 8493 C CA . TRP A 1 1079 ? -8.131 -31.902 50.021 1.00 92.88 1079 TRP A CA 1
ATOM 8494 C C . TRP A 1 1079 ? -9.187 -32.537 49.105 1.00 92.88 1079 TRP A C 1
ATOM 8496 O O . TRP A 1 1079 ? -9.320 -32.151 47.942 1.00 92.88 1079 TRP A O 1
ATOM 8506 N N . ARG A 1 1080 ? -10.056 -33.397 49.647 1.00 91.44 1080 ARG A N 1
ATOM 8507 C CA . ARG A 1 1080 ? -11.170 -34.011 48.905 1.00 91.44 1080 ARG A CA 1
ATOM 8508 C C . ARG A 1 1080 ? -12.131 -32.977 48.296 1.00 91.44 1080 ARG A C 1
ATOM 8510 O O . ARG A 1 1080 ? -12.650 -33.188 47.197 1.00 91.44 1080 ARG A O 1
ATOM 8517 N N . ALA A 1 1081 ? -12.360 -31.846 48.970 1.00 91.50 1081 ALA A N 1
ATOM 8518 C CA . ALA A 1 1081 ? -13.160 -30.746 48.423 1.00 91.50 1081 ALA A CA 1
ATOM 8519 C C . ALA A 1 1081 ? -12.424 -30.014 47.284 1.00 91.50 1081 ALA A C 1
ATOM 8521 O O . ALA A 1 1081 ? -13.017 -29.745 46.238 1.00 91.50 1081 ALA A O 1
ATOM 8522 N N . ARG A 1 1082 ? -11.118 -29.755 47.439 1.00 93.94 1082 ARG A N 1
ATOM 8523 C CA . ARG A 1 1082 ? -10.256 -29.159 46.398 1.00 93.94 1082 ARG A CA 1
ATOM 8524 C C . ARG A 1 1082 ? -10.198 -30.022 45.135 1.00 93.94 1082 ARG A C 1
ATOM 8526 O O . ARG A 1 1082 ? -10.319 -29.490 44.031 1.00 93.94 1082 ARG A O 1
ATOM 8533 N N . VAL A 1 1083 ? -10.121 -31.345 45.290 1.00 95.06 1083 VAL A N 1
ATOM 8534 C CA . VAL A 1 1083 ? -10.181 -32.331 44.198 1.00 95.06 1083 VAL A CA 1
ATOM 8535 C C . VAL A 1 1083 ? -11.516 -32.264 43.449 1.00 95.06 1083 VAL A C 1
ATOM 8537 O O . VAL A 1 1083 ? -11.519 -32.118 42.222 1.00 95.06 1083 VAL A O 1
ATOM 8540 N N . LYS A 1 1084 ? -12.655 -32.267 44.166 1.00 95.31 1084 LYS A N 1
ATOM 8541 C CA . LYS A 1 1084 ? -13.995 -32.081 43.567 1.00 95.31 1084 LYS A CA 1
ATOM 8542 C C . LYS A 1 1084 ? -14.070 -30.780 42.754 1.00 95.31 1084 LYS A C 1
ATOM 8544 O O . LYS A 1 1084 ? -14.576 -30.783 41.630 1.00 95.31 1084 LYS A O 1
ATOM 8549 N N . ILE A 1 1085 ? -13.541 -29.684 43.299 1.00 96.12 1085 ILE A N 1
ATOM 8550 C CA . ILE A 1 1085 ? -13.542 -28.359 42.665 1.00 96.12 1085 ILE A CA 1
ATOM 8551 C C . ILE A 1 1085 ? -12.690 -28.348 41.384 1.00 96.12 1085 ILE A C 1
ATOM 8553 O O . ILE A 1 1085 ? -13.182 -27.951 40.328 1.00 96.12 1085 ILE A O 1
ATOM 8557 N N . ALA A 1 1086 ? -11.448 -28.832 41.430 1.00 97.12 1086 ALA A N 1
ATOM 8558 C CA . ALA A 1 1086 ? -10.566 -28.866 40.260 1.00 97.12 1086 ALA A CA 1
ATOM 8559 C C . ALA A 1 1086 ? -11.144 -29.712 39.108 1.00 97.12 1086 ALA A C 1
ATOM 8561 O O . ALA A 1 1086 ? -11.161 -29.269 37.956 1.00 97.12 1086 ALA A O 1
ATOM 8562 N N . ILE A 1 1087 ? -11.663 -30.906 39.418 1.00 97.31 1087 ILE A N 1
ATOM 8563 C CA . ILE A 1 1087 ? -12.250 -31.815 38.423 1.00 97.31 1087 ILE A CA 1
ATOM 8564 C C . ILE A 1 1087 ? -13.542 -31.227 37.836 1.00 97.31 1087 ILE A C 1
ATOM 8566 O O . ILE A 1 1087 ? -13.734 -31.283 36.621 1.00 97.31 1087 ILE A O 1
ATOM 8570 N N . GLY A 1 1088 ? -14.411 -30.623 38.653 1.00 97.00 1088 GLY A N 1
ATOM 8571 C CA . GLY A 1 1088 ? -15.645 -30.001 38.168 1.00 97.00 1088 GLY A CA 1
ATOM 8572 C C . GLY A 1 1088 ? -15.391 -28.793 37.256 1.00 97.00 1088 GLY A C 1
ATOM 8573 O O . GLY A 1 1088 ? -15.993 -28.692 36.188 1.00 97.00 1088 GLY A O 1
ATOM 8574 N N . VAL A 1 1089 ? -14.435 -27.916 37.590 1.00 97.62 1089 VAL A N 1
ATOM 8575 C CA . VAL A 1 1089 ? -14.033 -26.814 36.690 1.00 97.62 1089 VAL A CA 1
ATOM 8576 C C . VAL A 1 1089 ? -13.472 -27.365 35.371 1.00 97.62 1089 VAL A C 1
ATOM 8578 O O . VAL A 1 1089 ? -13.818 -26.864 34.299 1.00 97.62 1089 VAL A O 1
ATOM 8581 N N . ALA A 1 1090 ? -12.670 -28.435 35.423 1.00 97.69 1090 ALA A N 1
ATOM 8582 C CA . ALA A 1 1090 ? -12.141 -29.079 34.223 1.00 97.69 1090 ALA A CA 1
ATOM 8583 C C . ALA A 1 1090 ? -13.245 -29.687 33.333 1.00 97.69 1090 ALA A C 1
ATOM 8585 O O . ALA A 1 1090 ? -13.171 -29.570 32.108 1.00 97.69 1090 ALA A O 1
ATOM 8586 N N . ARG A 1 1091 ? -14.293 -30.279 33.928 1.00 97.56 1091 ARG A N 1
ATOM 8587 C CA . ARG A 1 1091 ? -15.489 -30.774 33.217 1.00 97.56 1091 ARG A CA 1
ATOM 8588 C C . ARG A 1 1091 ? -16.283 -29.639 32.568 1.00 97.56 1091 ARG A C 1
ATOM 8590 O O . ARG A 1 1091 ? -16.580 -29.720 31.380 1.00 97.56 1091 ARG A O 1
ATOM 8597 N N . GLY A 1 1092 ? -16.560 -28.557 33.301 1.00 96.12 1092 GLY A N 1
ATOM 8598 C CA . GLY A 1 1092 ? -17.258 -27.380 32.765 1.00 96.12 1092 GLY A CA 1
ATOM 8599 C C . GLY A 1 1092 ? -16.547 -26.766 31.554 1.00 96.12 1092 GLY A C 1
ATOM 8600 O O . GLY A 1 1092 ? -17.182 -26.465 30.544 1.00 96.12 1092 GLY A O 1
ATOM 8601 N N . LEU A 1 1093 ? -15.217 -26.657 31.607 1.00 97.00 1093 LEU A N 1
ATOM 8602 C CA . LEU A 1 1093 ? -14.411 -26.208 30.470 1.00 97.00 1093 LEU A CA 1
ATOM 8603 C C . LEU A 1 1093 ? -14.364 -27.227 29.318 1.00 97.00 1093 LEU A C 1
ATOM 8605 O O . LEU A 1 1093 ? -14.397 -26.816 28.159 1.00 97.00 1093 LEU A O 1
ATOM 8609 N N . ALA A 1 1094 ? -14.337 -28.535 29.598 1.00 96.38 1094 ALA A N 1
ATOM 8610 C CA . ALA A 1 1094 ? -14.417 -29.569 28.561 1.00 96.38 1094 ALA A CA 1
ATOM 8611 C C . ALA A 1 1094 ? -15.729 -29.491 27.770 1.00 96.38 1094 ALA A C 1
ATOM 8613 O O . ALA A 1 1094 ? -15.693 -29.501 26.541 1.00 96.38 1094 ALA A O 1
ATOM 8614 N N . PHE A 1 1095 ? -16.859 -29.314 28.456 1.00 95.25 1095 PHE A N 1
ATOM 8615 C CA . PHE A 1 1095 ? -18.168 -29.130 27.833 1.00 95.25 1095 PHE A CA 1
ATOM 8616 C C . PHE A 1 1095 ? -18.183 -27.910 26.888 1.00 95.25 1095 PHE A C 1
ATOM 8618 O O . PHE A 1 1095 ? -18.446 -28.051 25.689 1.00 95.25 1095 PHE A O 1
ATOM 8625 N N . LEU A 1 1096 ? -17.782 -26.729 27.385 1.00 93.56 1096 LEU A N 1
ATOM 8626 C CA . LEU A 1 1096 ? -17.689 -25.482 26.602 1.00 93.56 1096 LEU A CA 1
ATOM 8627 C C . LEU A 1 1096 ? -16.779 -25.609 25.362 1.00 93.56 1096 LEU A C 1
ATOM 8629 O O . LEU A 1 1096 ? -17.078 -25.055 24.299 1.00 93.56 1096 LEU A O 1
ATOM 8633 N N . HIS A 1 1097 ? -15.656 -26.324 25.494 1.00 93.44 1097 HIS A N 1
ATOM 8634 C CA . HIS A 1 1097 ? -14.632 -26.444 24.453 1.00 93.44 1097 HIS A CA 1
ATOM 8635 C C . HIS A 1 1097 ? -14.883 -27.557 23.441 1.00 93.44 1097 HIS A C 1
ATOM 8637 O O . HIS A 1 1097 ? -14.497 -27.398 22.282 1.00 93.44 1097 HIS A O 1
ATOM 8643 N N . GLU A 1 1098 ? -15.418 -28.700 23.856 1.00 90.56 1098 GLU A N 1
ATOM 8644 C CA . GLU A 1 1098 ? -15.378 -29.945 23.074 1.00 90.56 1098 GLU A CA 1
ATOM 8645 C C . GLU A 1 1098 ? -16.775 -30.467 22.705 1.00 90.56 1098 GLU A C 1
ATOM 8647 O O . GLU A 1 1098 ? -16.904 -31.151 21.688 1.00 90.56 1098 GLU A O 1
ATOM 8652 N N . GLU A 1 1099 ? -17.816 -30.092 23.455 1.00 86.62 1099 GLU A N 1
ATOM 8653 C CA . GLU A 1 1099 ? -19.184 -30.600 23.271 1.00 86.62 1099 GLU A CA 1
ATOM 8654 C C . GLU A 1 1099 ? -20.123 -29.550 22.650 1.00 86.62 1099 GLU A C 1
ATOM 8656 O O . GLU A 1 1099 ? -20.913 -29.880 21.761 1.00 86.62 1099 GLU A O 1
ATOM 8661 N N . ILE A 1 1100 ? -19.987 -28.266 23.009 1.00 83.81 1100 ILE A N 1
ATOM 8662 C CA . ILE A 1 1100 ? -20.778 -27.182 22.399 1.00 83.81 1100 ILE A CA 1
ATOM 8663 C C . ILE A 1 1100 ? -20.258 -26.799 21.000 1.00 83.81 1100 ILE A C 1
ATOM 8665 O O . ILE A 1 1100 ? -19.049 -26.695 20.744 1.00 83.81 1100 ILE A O 1
ATOM 8669 N N . ARG A 1 1101 ? -21.201 -26.521 20.087 1.00 78.88 1101 ARG A N 1
ATOM 8670 C CA . ARG A 1 1101 ? -20.966 -25.931 18.759 1.00 78.88 1101 ARG A CA 1
ATOM 8671 C C . ARG A 1 1101 ? -21.916 -24.738 18.526 1.00 78.88 1101 ARG A C 1
ATOM 8673 O O . ARG A 1 1101 ? -23.122 -24.941 18.658 1.00 78.88 1101 ARG A O 1
ATOM 8680 N N . PRO A 1 1102 ? -21.420 -23.546 18.131 1.00 79.88 1102 PRO A N 1
ATOM 8681 C CA . PRO A 1 1102 ? -20.005 -23.155 18.057 1.00 79.88 1102 PRO A CA 1
ATOM 8682 C C . PRO A 1 1102 ? -19.339 -23.219 19.440 1.00 79.88 1102 PRO A C 1
ATOM 8684 O O . PRO A 1 1102 ? -19.982 -22.962 20.451 1.00 79.88 1102 PRO A O 1
ATOM 8687 N N . SER A 1 1103 ? -18.062 -23.603 19.497 1.00 86.81 1103 SER A N 1
ATOM 8688 C CA . SER A 1 1103 ? -17.396 -23.822 20.789 1.00 86.81 1103 SER A CA 1
ATOM 8689 C C . SER A 1 1103 ? -17.142 -22.507 21.519 1.00 86.81 1103 SER A C 1
ATOM 8691 O O . SER A 1 1103 ? -16.810 -21.499 20.895 1.00 86.81 1103 SER A O 1
ATOM 8693 N N . ILE A 1 1104 ? -17.251 -22.534 22.841 1.00 90.81 1104 ILE A N 1
ATOM 8694 C CA . ILE A 1 1104 ? -17.249 -21.342 23.687 1.00 90.81 1104 ILE A CA 1
ATOM 8695 C C . ILE A 1 1104 ? -15.874 -21.184 24.348 1.00 90.81 1104 ILE A C 1
ATOM 8697 O O . ILE A 1 1104 ? -15.355 -22.134 24.929 1.00 90.81 1104 ILE A O 1
ATOM 8701 N N . ILE A 1 1105 ? -15.271 -19.994 24.243 1.00 92.12 1105 ILE A N 1
ATOM 8702 C CA . ILE A 1 1105 ? -13.968 -19.657 24.839 1.00 92.12 1105 ILE A CA 1
ATOM 8703 C C . ILE A 1 1105 ? -14.164 -18.497 25.820 1.00 92.12 1105 ILE A C 1
ATOM 8705 O O . ILE A 1 1105 ? -14.578 -17.404 25.424 1.00 92.12 1105 ILE A O 1
ATOM 8709 N N . HIS A 1 1106 ? -13.876 -18.744 27.096 1.00 93.50 1106 HIS A N 1
ATOM 8710 C CA . HIS A 1 1106 ? -14.295 -17.918 28.233 1.00 93.50 1106 HIS A CA 1
ATOM 8711 C C . HIS A 1 1106 ? -13.388 -16.699 28.474 1.00 93.50 1106 HIS A C 1
ATOM 8713 O O . HIS A 1 1106 ? -13.864 -15.647 28.902 1.00 93.50 1106 HIS A O 1
ATOM 8719 N N . ARG A 1 1107 ? -12.085 -16.819 28.182 1.00 91.06 1107 ARG A N 1
ATOM 8720 C CA . ARG A 1 1107 ? -11.055 -15.758 28.206 1.00 91.06 1107 ARG A CA 1
ATOM 8721 C C . ARG A 1 1107 ? -10.737 -15.114 29.566 1.00 91.06 1107 ARG A C 1
ATOM 8723 O O . ARG A 1 1107 ? -9.847 -14.268 29.613 1.00 91.06 1107 ARG A O 1
ATOM 8730 N N . ASP A 1 1108 ? -11.405 -15.507 30.652 1.00 91.81 1108 ASP A N 1
ATOM 8731 C CA . ASP A 1 1108 ? -11.183 -14.946 31.997 1.00 91.81 1108 ASP A CA 1
ATOM 8732 C C . ASP A 1 1108 ? -11.473 -15.950 33.131 1.00 91.81 1108 ASP A C 1
ATOM 8734 O O . ASP A 1 1108 ? -12.255 -15.690 34.046 1.00 91.81 1108 ASP A O 1
ATOM 8738 N N . ILE A 1 1109 ? -10.855 -17.132 33.044 1.00 95.31 1109 ILE A N 1
ATOM 8739 C CA . ILE A 1 1109 ? -10.894 -18.166 34.090 1.00 95.31 1109 ILE A CA 1
ATOM 8740 C C . ILE A 1 1109 ? -9.920 -17.799 35.218 1.00 95.31 1109 ILE A C 1
ATOM 8742 O O . ILE A 1 1109 ? -8.729 -17.616 34.972 1.00 95.31 1109 ILE A O 1
ATOM 8746 N N . LYS A 1 1110 ? -10.433 -17.701 36.449 1.00 93.19 1110 LYS A N 1
ATOM 8747 C CA . LYS A 1 1110 ? -9.704 -17.331 37.678 1.00 93.19 1110 LYS A CA 1
ATOM 8748 C C . LYS A 1 1110 ? -10.490 -17.763 38.921 1.00 93.19 1110 LYS A C 1
ATOM 8750 O O . LYS A 1 1110 ? -11.700 -17.975 38.822 1.00 93.19 1110 LYS A O 1
ATOM 8755 N N . ALA A 1 1111 ? -9.852 -17.837 40.091 1.00 91.06 1111 ALA A N 1
ATOM 8756 C CA . ALA A 1 1111 ? -10.499 -18.300 41.326 1.00 91.06 1111 ALA A CA 1
ATOM 8757 C C . ALA A 1 1111 ? -11.765 -17.499 41.716 1.00 91.06 1111 ALA A C 1
ATOM 8759 O O . ALA A 1 1111 ? -12.754 -18.085 42.147 1.00 91.06 1111 ALA A O 1
ATOM 8760 N N . SER A 1 1112 ? -11.798 -16.179 41.498 1.00 89.19 1112 SER A N 1
ATOM 8761 C CA . SER A 1 1112 ? -12.979 -15.345 41.799 1.00 89.19 1112 SER A CA 1
ATOM 8762 C C . SER A 1 1112 ? -14.142 -15.489 40.805 1.00 89.19 1112 SER A C 1
ATOM 8764 O O . SER A 1 1112 ? -15.220 -14.955 41.043 1.00 89.19 1112 SER A O 1
ATOM 8766 N N . HIS A 1 1113 ? -13.954 -16.230 39.709 1.00 92.38 1113 HIS A N 1
ATOM 8767 C CA . HIS A 1 1113 ? -14.997 -16.577 38.735 1.00 92.38 1113 HIS A CA 1
ATOM 8768 C C . HIS A 1 1113 ? -15.509 -18.021 38.884 1.00 92.38 1113 HIS A C 1
ATOM 8770 O O . HIS A 1 1113 ? -16.400 -18.443 38.145 1.00 92.38 1113 HIS A O 1
ATOM 8776 N N . ILE A 1 1114 ? -14.992 -18.783 39.850 1.00 94.69 1114 ILE A N 1
ATOM 8777 C CA . ILE A 1 1114 ? -15.485 -20.120 40.192 1.00 94.69 1114 ILE A CA 1
ATOM 8778 C C . ILE A 1 1114 ? -16.325 -19.976 41.454 1.00 94.69 1114 ILE A C 1
ATOM 8780 O O . ILE A 1 1114 ? -15.785 -19.730 42.528 1.00 94.69 1114 ILE A O 1
ATOM 8784 N N . LEU A 1 1115 ? -17.642 -20.089 41.321 1.00 92.62 1115 LEU A N 1
ATOM 8785 C CA . LEU A 1 1115 ? -18.577 -20.026 42.442 1.00 92.62 1115 LEU A CA 1
ATOM 8786 C C . LEU A 1 1115 ? -18.831 -21.429 43.006 1.00 92.62 1115 LEU A C 1
ATOM 8788 O O . LEU A 1 1115 ? -18.626 -22.425 42.313 1.00 92.62 1115 LEU A O 1
ATOM 8792 N N . LEU A 1 1116 ? -19.255 -21.512 44.264 1.00 92.31 1116 LEU A N 1
ATOM 8793 C CA . LEU A 1 1116 ? -19.439 -22.764 44.995 1.00 92.31 1116 LEU A CA 1
ATOM 8794 C C . LEU A 1 1116 ? -20.871 -22.851 45.537 1.00 92.31 1116 LEU A C 1
ATOM 8796 O O . LEU A 1 1116 ? -21.329 -21.945 46.239 1.00 92.31 1116 LEU A O 1
ATOM 8800 N N . ASP A 1 1117 ? -21.576 -23.942 45.231 1.00 90.00 1117 ASP A N 1
ATOM 8801 C CA . ASP A 1 1117 ? -22.864 -24.244 45.871 1.00 90.00 1117 ASP A CA 1
ATOM 8802 C C . ASP A 1 1117 ? -22.691 -24.767 47.309 1.00 90.00 1117 ASP A C 1
ATOM 8804 O O . ASP A 1 1117 ? -21.572 -24.990 47.790 1.00 90.00 1117 ASP A O 1
ATOM 8808 N N . LYS A 1 1118 ? -23.813 -24.952 48.015 1.00 87.94 1118 LYS A N 1
ATOM 8809 C CA . LYS A 1 1118 ? -23.889 -25.590 49.341 1.00 87.94 1118 LYS A CA 1
ATOM 8810 C C . LYS A 1 1118 ? -23.054 -26.878 49.495 1.00 87.94 1118 LYS A C 1
ATOM 8812 O O . LYS A 1 1118 ? -22.541 -27.116 50.583 1.00 87.94 1118 LYS A O 1
ATOM 8817 N N . ASP A 1 1119 ? -22.869 -27.661 48.427 1.00 88.50 1119 ASP A N 1
ATOM 8818 C CA . ASP A 1 1119 ? -22.185 -28.961 48.430 1.00 88.50 1119 ASP A CA 1
ATOM 8819 C C . ASP A 1 1119 ? -20.724 -28.851 47.935 1.00 88.50 1119 ASP A C 1
ATOM 8821 O O . ASP A 1 1119 ? -20.082 -29.860 47.622 1.00 88.50 1119 ASP A O 1
ATOM 8825 N N . PHE A 1 1120 ? -20.194 -27.627 47.816 1.00 89.31 1120 PHE A N 1
ATOM 8826 C CA . PHE A 1 1120 ? -18.885 -27.298 47.232 1.00 89.31 1120 PHE A CA 1
ATOM 8827 C C . PHE A 1 1120 ? -18.705 -27.794 45.786 1.00 89.31 1120 PHE A C 1
ATOM 8829 O O . PHE A 1 1120 ? -17.594 -28.092 45.343 1.00 89.31 1120 PHE A O 1
ATOM 8836 N N . THR A 1 1121 ? -19.792 -27.895 45.019 1.00 93.12 1121 THR A N 1
ATOM 8837 C CA . THR A 1 1121 ? -19.719 -28.146 43.575 1.00 93.12 1121 THR A CA 1
ATOM 8838 C C . THR A 1 1121 ? -19.350 -26.843 42.860 1.00 93.12 1121 THR A C 1
ATOM 8840 O O . THR A 1 1121 ? -19.997 -25.816 43.094 1.00 93.12 1121 THR A O 1
ATOM 8843 N N . PRO A 1 1122 ? -18.321 -26.840 41.995 1.00 96.12 1122 PRO A N 1
ATOM 8844 C CA . PRO A 1 1122 ? -17.882 -25.631 41.310 1.00 96.12 1122 PRO A CA 1
ATOM 8845 C C . PRO A 1 1122 ? -18.845 -25.240 40.189 1.00 96.12 1122 PRO A C 1
ATOM 8847 O O . PRO A 1 1122 ? -19.316 -26.093 39.440 1.00 96.12 1122 PRO A O 1
ATOM 8850 N N . LYS A 1 1123 ? -19.073 -23.937 40.037 1.00 95.06 1123 LYS A N 1
ATOM 8851 C CA . LYS A 1 1123 ? -19.878 -23.304 38.990 1.00 95.06 1123 LYS A CA 1
ATOM 8852 C C . LYS A 1 1123 ? -19.026 -22.223 38.323 1.00 95.06 1123 LYS A C 1
ATOM 8854 O O . LYS A 1 1123 ? -18.775 -21.173 38.914 1.00 95.06 1123 LYS A O 1
ATOM 8859 N N . VAL A 1 1124 ? -18.544 -22.476 37.108 1.00 95.38 1124 VAL A N 1
ATOM 8860 C CA . VAL A 1 1124 ? -17.799 -21.474 36.322 1.00 95.38 1124 VAL A CA 1
ATOM 8861 C C . VAL A 1 1124 ? -18.741 -20.326 35.933 1.00 95.38 1124 VAL A C 1
ATOM 8863 O O . VAL A 1 1124 ? -19.883 -20.577 35.545 1.00 95.38 1124 VAL A O 1
ATOM 8866 N N . SER A 1 1125 ? -18.282 -19.080 36.064 1.00 91.38 1125 SER A N 1
ATOM 8867 C CA . SER A 1 1125 ? -19.069 -17.849 35.894 1.00 91.38 1125 SER A CA 1
ATOM 8868 C C . SER A 1 1125 ? -18.219 -16.689 35.343 1.00 91.38 1125 SER A C 1
ATOM 8870 O O . SER A 1 1125 ? -17.002 -16.802 35.256 1.00 91.38 1125 SER A O 1
ATOM 8872 N N . GLY A 1 1126 ? -18.833 -15.552 34.987 1.00 86.94 1126 GLY A N 1
ATOM 8873 C CA . GLY A 1 1126 ? -18.100 -14.383 34.472 1.00 86.94 1126 GLY A CA 1
ATOM 8874 C C . GLY A 1 1126 ? -17.858 -14.426 32.959 1.00 86.94 1126 GLY A C 1
ATOM 8875 O O . GLY A 1 1126 ? -16.784 -14.074 32.473 1.00 86.94 1126 GLY A O 1
ATOM 8876 N N . PHE A 1 1127 ? -18.873 -14.832 32.197 1.00 89.25 1127 PHE A N 1
ATOM 8877 C CA . PHE A 1 1127 ? -18.825 -15.005 30.745 1.00 89.25 1127 PHE A CA 1
ATOM 8878 C C . PHE A 1 1127 ? -18.851 -13.681 29.954 1.00 89.25 1127 PHE A C 1
ATOM 8880 O O . PHE A 1 1127 ? -18.852 -13.717 28.724 1.00 89.25 1127 PHE A O 1
ATOM 8887 N N . GLY A 1 1128 ? -18.810 -12.513 30.604 1.00 82.19 1128 GLY A N 1
ATOM 8888 C CA . GLY A 1 1128 ? -18.820 -11.195 29.946 1.00 82.19 1128 GLY A CA 1
ATOM 8889 C C . GLY A 1 1128 ? -17.723 -10.971 28.892 1.00 82.19 1128 GLY A C 1
ATOM 8890 O O . GLY A 1 1128 ? -17.914 -10.208 27.947 1.00 82.19 1128 GLY A O 1
ATOM 8891 N N . LEU A 1 1129 ? -16.592 -11.677 28.979 1.00 83.25 1129 LEU A N 1
ATOM 8892 C CA . LEU A 1 1129 ? -15.508 -11.591 27.989 1.00 83.25 1129 LEU A CA 1
ATOM 8893 C C . LEU A 1 1129 ? -15.546 -12.690 26.910 1.00 83.25 1129 LEU A C 1
ATOM 8895 O O . LEU A 1 1129 ? -14.674 -12.716 26.042 1.00 83.25 1129 LEU A O 1
ATOM 8899 N N . THR A 1 1130 ? -16.557 -13.557 26.903 1.00 86.12 1130 THR A N 1
ATOM 8900 C CA . THR A 1 1130 ? -16.619 -14.775 26.076 1.00 86.12 1130 THR A CA 1
ATOM 8901 C C . THR A 1 1130 ? -16.603 -14.525 24.562 1.00 86.12 1130 THR A C 1
ATOM 8903 O O . THR A 1 1130 ? -17.021 -13.475 24.053 1.00 86.12 1130 THR A O 1
ATOM 8906 N N . ARG A 1 1131 ? -16.114 -15.517 23.807 1.00 82.56 1131 ARG A N 1
ATOM 8907 C CA . ARG A 1 1131 ? -16.213 -15.591 22.342 1.00 82.56 1131 ARG A CA 1
ATOM 8908 C C . ARG A 1 1131 ? -16.651 -16.976 21.866 1.00 82.56 1131 ARG A C 1
ATOM 8910 O O . ARG A 1 1131 ? -16.209 -17.988 22.402 1.00 82.56 1131 ARG A O 1
ATOM 8917 N N . LEU A 1 1132 ? -17.487 -16.993 20.829 1.00 81.31 1132 LEU A N 1
ATOM 8918 C CA . LEU A 1 1132 ? -17.868 -18.194 20.084 1.00 81.31 1132 LEU A CA 1
ATOM 8919 C C . LEU A 1 1132 ? -16.859 -18.419 18.950 1.00 81.31 1132 LEU A C 1
ATOM 8921 O O . LEU A 1 1132 ? -16.563 -17.483 18.210 1.00 81.31 1132 LEU A O 1
ATOM 8925 N N . LEU A 1 1133 ? -16.346 -19.641 18.811 1.00 72.38 1133 LEU A N 1
ATOM 8926 C CA . LEU A 1 1133 ? -15.387 -20.030 17.776 1.00 72.38 1133 LEU A CA 1
ATOM 8927 C C . LEU A 1 1133 ? -16.114 -20.719 16.599 1.00 72.38 1133 LEU A C 1
ATOM 8929 O O . LEU A 1 1133 ? -16.713 -21.781 16.811 1.00 72.38 1133 LEU A O 1
ATOM 8933 N N . PRO A 1 1134 ? -16.064 -20.169 15.368 1.00 67.75 1134 PRO A N 1
ATOM 8934 C CA . PRO A 1 1134 ? -16.642 -20.803 14.184 1.00 67.75 1134 PRO A CA 1
ATOM 8935 C C . PRO A 1 1134 ? -16.075 -22.212 13.913 1.00 67.75 1134 PRO A C 1
ATOM 8937 O O . PRO A 1 1134 ? -14.887 -22.441 14.153 1.00 67.75 1134 PRO A O 1
ATOM 8940 N N . PRO A 1 1135 ? -16.866 -23.156 13.356 1.00 50.53 1135 PRO A N 1
ATOM 8941 C CA . PRO A 1 1135 ? -16.467 -24.568 13.242 1.00 50.53 1135 PRO A CA 1
ATOM 8942 C C . PRO A 1 1135 ? -15.198 -24.853 12.424 1.00 50.53 1135 PRO A C 1
ATOM 8944 O O . PRO A 1 1135 ? -14.589 -25.903 12.603 1.00 50.53 1135 PRO A O 1
ATOM 8947 N N . ILE A 1 1136 ? -14.818 -23.944 11.521 1.00 48.62 1136 ILE A N 1
ATOM 8948 C CA . ILE A 1 1136 ? -13.704 -24.105 10.569 1.00 48.62 1136 ILE A CA 1
ATOM 8949 C C . ILE A 1 1136 ? -12.409 -23.448 11.098 1.00 48.62 1136 ILE A C 1
ATOM 8951 O O . ILE A 1 1136 ? -11.311 -23.756 10.643 1.00 48.62 1136 ILE A O 1
ATOM 8955 N N . THR A 1 1137 ? -12.504 -22.551 12.086 1.00 53.22 1137 THR A N 1
ATOM 8956 C CA . THR A 1 1137 ? -11.375 -21.733 12.561 1.00 53.22 1137 THR A CA 1
ATOM 8957 C C . THR A 1 1137 ? -10.756 -22.277 13.845 1.00 53.22 1137 THR A C 1
ATOM 8959 O O . THR A 1 1137 ? -11.444 -22.449 14.847 1.00 53.22 1137 THR A O 1
ATOM 8962 N N . THR A 1 1138 ? -9.434 -22.461 13.866 1.00 61.00 1138 THR A N 1
ATOM 8963 C CA . THR A 1 1138 ? -8.674 -22.868 15.067 1.00 61.00 1138 THR A CA 1
ATOM 8964 C C . THR A 1 1138 ? -8.289 -21.699 15.983 1.00 61.00 1138 THR A C 1
ATOM 8966 O O . THR A 1 1138 ? -7.926 -21.916 17.140 1.00 61.00 1138 THR A O 1
ATOM 8969 N N . SER A 1 1139 ? -8.369 -20.461 15.485 1.00 64.44 1139 SER A N 1
ATOM 8970 C CA . SER A 1 1139 ? -8.082 -19.225 16.222 1.00 64.44 1139 SER A CA 1
ATOM 8971 C C . SER A 1 1139 ? -8.868 -18.043 15.648 1.00 64.44 1139 SER A C 1
ATOM 8973 O O . SER A 1 1139 ? -9.232 -18.062 14.473 1.00 64.44 1139 SER A O 1
ATOM 8975 N N . MET A 1 1140 ? -9.102 -17.007 16.457 1.00 53.84 1140 MET A N 1
ATOM 8976 C CA . MET A 1 1140 ? -9.669 -15.726 16.011 1.00 53.84 1140 MET A CA 1
ATOM 8977 C C . MET A 1 1140 ? -8.829 -14.555 16.521 1.00 53.84 1140 MET A C 1
ATOM 8979 O O . MET A 1 1140 ? -8.422 -14.545 17.682 1.00 53.84 1140 MET A O 1
ATOM 8983 N N . ALA A 1 1141 ? -8.617 -13.541 15.682 1.00 56.09 1141 ALA A N 1
ATOM 8984 C CA . ALA A 1 1141 ? -8.027 -12.275 16.108 1.00 56.09 1141 ALA A CA 1
ATOM 8985 C C . ALA A 1 1141 ? -9.079 -11.404 16.816 1.00 56.09 1141 ALA A C 1
ATOM 8987 O O . ALA A 1 1141 ? -10.187 -11.218 16.314 1.00 56.09 1141 ALA A O 1
ATOM 8988 N N . THR A 1 1142 ? -8.752 -10.859 17.989 1.00 61.19 1142 THR A N 1
ATOM 8989 C CA . THR A 1 1142 ? -9.619 -9.924 18.718 1.00 61.19 1142 THR A CA 1
ATOM 8990 C C . THR A 1 1142 ? -8.819 -9.080 19.718 1.00 61.19 1142 THR A C 1
ATOM 8992 O O . THR A 1 1142 ? -7.689 -9.412 20.072 1.00 61.19 1142 THR A O 1
ATOM 8995 N N . ARG A 1 1143 ? -9.407 -7.977 20.199 1.00 68.44 1143 ARG A N 1
ATOM 8996 C CA . ARG A 1 1143 ? -8.826 -7.144 21.263 1.00 68.44 1143 ARG A CA 1
ATOM 8997 C C . ARG A 1 1143 ? -8.566 -7.999 22.510 1.00 68.44 1143 ARG A C 1
ATOM 8999 O O . ARG A 1 1143 ? -9.487 -8.655 23.002 1.00 68.44 1143 ARG A O 1
ATOM 9006 N N . VAL A 1 1144 ? -7.342 -7.937 23.037 1.00 77.12 1144 VAL A N 1
ATOM 9007 C CA . VAL A 1 1144 ? -6.947 -8.592 24.295 1.00 77.12 1144 VAL A CA 1
ATOM 9008 C C . VAL A 1 1144 ? -7.807 -8.073 25.455 1.00 77.12 1144 VAL A C 1
ATOM 9010 O O . VAL A 1 1144 ? -8.025 -6.869 25.590 1.00 77.12 1144 VAL A O 1
ATOM 9013 N N . ALA A 1 1145 ? -8.315 -9.001 26.263 1.00 77.12 1145 ALA A N 1
ATOM 9014 C CA . ALA A 1 1145 ? -9.086 -8.769 27.483 1.00 77.12 1145 ALA A CA 1
ATOM 9015 C C . ALA A 1 1145 ? -9.032 -10.024 28.374 1.00 77.12 1145 ALA A C 1
ATOM 9017 O O . ALA A 1 1145 ? -9.051 -11.139 27.849 1.00 77.12 1145 ALA A O 1
ATOM 9018 N N . GLY A 1 1146 ? -8.976 -9.841 29.689 1.00 81.75 1146 GLY A N 1
ATOM 9019 C CA . GLY A 1 1146 ? -8.816 -10.910 30.680 1.00 81.75 1146 GLY A CA 1
ATOM 9020 C C . GLY A 1 1146 ? -7.910 -10.457 31.826 1.00 81.75 1146 GLY A C 1
ATOM 9021 O O . GLY A 1 1146 ? -7.265 -9.409 31.743 1.00 81.75 1146 GLY A O 1
ATOM 9022 N N . THR A 1 1147 ? -7.870 -11.227 32.908 1.00 82.69 1147 THR A N 1
ATOM 9023 C CA . THR A 1 1147 ? -7.152 -10.858 34.135 1.00 82.69 1147 THR A CA 1
ATOM 9024 C C . THR A 1 1147 ? -5.642 -11.103 34.000 1.00 82.69 1147 THR A C 1
ATOM 9026 O O . THR A 1 1147 ? -5.192 -12.163 33.554 1.00 82.69 1147 THR A O 1
ATOM 9029 N N . ILE A 1 1148 ? -4.837 -10.108 34.391 1.00 79.25 1148 ILE A N 1
ATOM 9030 C CA . ILE A 1 1148 ? -3.365 -10.197 34.412 1.00 79.25 1148 ILE A CA 1
ATOM 9031 C C . ILE A 1 1148 ? -2.935 -11.353 35.331 1.00 79.25 1148 ILE A C 1
ATOM 9033 O O . ILE A 1 1148 ? -3.625 -11.688 36.288 1.00 79.25 1148 ILE A O 1
ATOM 9037 N N . GLY A 1 1149 ? -1.838 -12.031 34.989 1.00 80.62 1149 GLY A N 1
ATOM 9038 C CA . GLY A 1 1149 ? -1.413 -13.268 35.653 1.00 80.62 1149 GLY A CA 1
ATOM 9039 C C . GLY A 1 1149 ? -2.143 -14.537 35.186 1.00 80.62 1149 GLY A C 1
ATOM 9040 O O . GLY A 1 1149 ? -1.542 -15.604 35.245 1.00 80.62 1149 GLY A O 1
ATOM 9041 N N . TYR A 1 1150 ? -3.378 -14.447 34.672 1.00 88.81 1150 TYR A N 1
ATOM 9042 C CA . TYR A 1 1150 ? -4.139 -15.602 34.157 1.00 88.81 1150 TYR A CA 1
ATOM 9043 C C . TYR A 1 1150 ? -4.135 -15.712 32.625 1.00 88.81 1150 TYR A C 1
ATOM 9045 O O . TYR A 1 1150 ? -4.363 -16.794 32.084 1.00 88.81 1150 TYR A O 1
ATOM 9053 N N . MET A 1 1151 ? -3.891 -14.613 31.902 1.00 88.19 1151 MET A N 1
ATOM 9054 C CA . MET A 1 1151 ? -3.846 -14.608 30.433 1.00 88.19 1151 MET A CA 1
ATOM 9055 C C . MET A 1 1151 ? -2.663 -15.408 29.866 1.00 88.19 1151 MET A C 1
ATOM 9057 O O . MET A 1 1151 ? -1.510 -15.172 30.229 1.00 88.19 1151 MET A O 1
ATOM 9061 N N . ALA A 1 1152 ? -2.948 -16.280 28.894 1.00 87.50 1152 ALA A N 1
ATOM 9062 C CA . ALA A 1 1152 ? -1.935 -17.048 28.173 1.00 87.50 1152 ALA A CA 1
ATOM 9063 C C . ALA A 1 1152 ? -0.965 -16.152 27.366 1.00 87.50 1152 ALA A C 1
ATOM 9065 O O . ALA A 1 1152 ? -1.422 -15.191 26.729 1.00 87.50 1152 ALA A O 1
ATOM 9066 N N . PRO A 1 1153 ? 0.347 -16.469 27.310 1.00 83.19 1153 PRO A N 1
ATOM 9067 C CA . PRO A 1 1153 ? 1.345 -15.601 26.685 1.00 83.19 1153 PRO A CA 1
ATOM 9068 C C . PRO A 1 1153 ? 1.066 -15.273 25.217 1.00 83.19 1153 PRO A C 1
ATOM 9070 O O . PRO A 1 1153 ? 1.132 -14.114 24.816 1.00 83.19 1153 PRO A O 1
ATOM 9073 N N . GLU A 1 1154 ? 0.702 -16.262 24.403 1.00 81.81 1154 GLU A N 1
ATOM 9074 C CA . GLU A 1 1154 ? 0.412 -16.055 22.983 1.00 81.81 1154 GLU A CA 1
ATOM 9075 C C . GLU A 1 1154 ? -0.789 -15.133 22.745 1.00 81.81 1154 GLU A C 1
ATOM 9077 O O . GLU A 1 1154 ? -0.803 -14.373 21.778 1.00 81.81 1154 GLU A O 1
ATOM 9082 N N . TYR A 1 1155 ? -1.777 -15.175 23.640 1.00 81.94 1155 TYR A N 1
ATOM 9083 C CA . TYR A 1 1155 ? -2.997 -14.389 23.542 1.00 81.94 1155 TYR A CA 1
ATOM 9084 C C . TYR A 1 1155 ? -2.721 -12.935 23.936 1.00 81.94 1155 TYR A C 1
ATOM 9086 O O . TYR A 1 1155 ? -3.089 -12.026 23.191 1.00 81.94 1155 TYR A O 1
ATOM 9094 N N . ALA A 1 1156 ? -1.979 -12.723 25.028 1.00 76.06 1156 ALA A N 1
ATOM 9095 C CA . ALA A 1 1156 ? -1.515 -11.403 25.448 1.00 76.06 1156 ALA A CA 1
ATOM 9096 C C . ALA A 1 1156 ? -0.583 -10.737 24.413 1.00 76.06 1156 ALA A C 1
ATOM 9098 O O . ALA A 1 1156 ? -0.655 -9.526 24.224 1.00 76.06 1156 ALA A O 1
ATOM 9099 N N . ILE A 1 1157 ? 0.261 -11.513 23.716 1.00 70.69 1157 ILE A N 1
ATOM 9100 C CA . ILE A 1 1157 ? 1.187 -10.999 22.689 1.00 70.69 1157 ILE A CA 1
ATOM 9101 C C . ILE A 1 1157 ? 0.491 -10.752 21.338 1.00 70.69 1157 ILE A C 1
ATOM 9103 O O . ILE A 1 1157 ? 0.804 -9.770 20.671 1.00 70.69 1157 ILE A O 1
ATOM 9107 N N . ARG A 1 1158 ? -0.391 -11.657 20.884 1.00 66.00 1158 ARG A N 1
ATOM 9108 C CA . ARG A 1 1158 ? -0.877 -11.687 19.484 1.00 66.00 1158 ARG A CA 1
ATOM 9109 C C . ARG A 1 1158 ? -2.354 -11.336 19.295 1.00 66.00 1158 ARG A C 1
ATOM 9111 O O . ARG A 1 1158 ? -2.803 -11.276 18.155 1.00 66.00 1158 ARG A O 1
ATOM 9118 N N . GLY A 1 1159 ? -3.141 -11.199 20.365 1.00 71.25 1159 GLY A N 1
ATOM 9119 C CA . GLY A 1 1159 ? -4.601 -11.039 20.264 1.00 71.25 1159 GLY A CA 1
ATOM 9120 C C . GLY A 1 1159 ? -5.332 -12.260 19.683 1.00 71.25 1159 GLY A C 1
ATOM 9121 O O . GLY A 1 1159 ? -6.501 -12.163 19.313 1.00 71.25 1159 GLY A O 1
ATOM 9122 N N . GLN A 1 1160 ? -4.660 -13.412 19.585 1.00 73.38 1160 GLN A N 1
ATOM 9123 C CA . GLN A 1 1160 ? -5.221 -14.651 19.045 1.00 73.38 1160 GLN A CA 1
ATOM 9124 C C . GLN A 1 1160 ? -5.941 -15.426 20.154 1.00 73.38 1160 GLN A C 1
ATOM 9126 O O . GLN A 1 1160 ? -5.308 -16.016 21.027 1.00 73.38 1160 GLN A O 1
ATOM 9131 N N . VAL A 1 1161 ? -7.274 -15.428 20.120 1.00 81.25 1161 VAL A N 1
ATOM 9132 C CA . VAL A 1 1161 ? -8.112 -16.240 21.010 1.00 81.25 1161 VAL A CA 1
ATOM 9133 C C . VAL A 1 1161 ? -8.173 -17.669 20.486 1.00 81.25 1161 VAL A C 1
ATOM 9135 O O . VAL A 1 1161 ? -8.483 -17.908 19.317 1.00 81.25 1161 VAL A O 1
ATOM 9138 N N . THR A 1 1162 ? -7.889 -18.621 21.372 1.00 89.25 1162 THR A N 1
ATOM 9139 C CA . THR A 1 1162 ? -7.951 -20.065 21.119 1.00 89.25 1162 THR A CA 1
ATOM 9140 C C . THR A 1 1162 ? -8.427 -20.787 22.380 1.00 89.25 1162 THR A C 1
ATOM 9142 O O . THR A 1 1162 ? -8.293 -20.266 23.487 1.00 89.25 1162 THR A O 1
ATOM 9145 N N . LYS A 1 1163 ? -8.886 -22.035 22.238 1.00 93.06 1163 LYS A N 1
ATOM 9146 C CA . LYS A 1 1163 ? -9.185 -22.927 23.377 1.00 93.06 1163 LYS A CA 1
ATOM 9147 C C . LYS A 1 1163 ? -7.971 -23.108 24.311 1.00 93.06 1163 LYS A C 1
ATOM 9149 O O . LYS A 1 1163 ? -8.126 -23.292 25.513 1.00 93.06 1163 LYS A O 1
ATOM 9154 N N . LYS A 1 1164 ? -6.742 -22.992 23.783 1.00 93.94 1164 LYS A N 1
ATOM 9155 C CA . LYS A 1 1164 ? -5.490 -23.100 24.555 1.00 93.94 1164 LYS A CA 1
ATOM 9156 C C . LYS A 1 1164 ? -5.255 -21.929 25.516 1.00 93.94 1164 LYS A C 1
ATOM 9158 O O . LYS A 1 1164 ? -4.444 -22.094 26.428 1.00 93.94 1164 LYS A O 1
ATOM 9163 N N . ALA A 1 1165 ? -5.964 -20.808 25.351 1.00 92.31 1165 ALA A N 1
ATOM 9164 C CA . ALA A 1 1165 ? -5.904 -19.683 26.279 1.00 92.31 1165 ALA A CA 1
ATOM 9165 C C . ALA A 1 1165 ? -6.569 -20.030 27.623 1.00 92.31 1165 ALA A C 1
ATOM 9167 O O . ALA A 1 1165 ? -5.899 -19.982 28.650 1.00 92.31 1165 ALA A O 1
ATOM 9168 N N . ASP A 1 1166 ? -7.829 -20.486 27.612 1.00 95.38 1166 ASP A N 1
ATOM 9169 C CA . ASP A 1 1166 ? -8.534 -20.897 28.840 1.00 95.38 1166 ASP A CA 1
ATOM 9170 C C . ASP A 1 1166 ? -7.824 -22.066 29.546 1.00 95.38 1166 ASP A C 1
ATOM 9172 O O . ASP A 1 1166 ? -7.814 -22.125 30.770 1.00 95.38 1166 ASP A O 1
ATOM 9176 N N . ILE A 1 1167 ? -7.191 -22.975 28.790 1.00 96.75 1167 ILE A N 1
ATOM 9177 C CA . ILE A 1 1167 ? -6.388 -24.083 29.342 1.00 96.75 1167 ILE A CA 1
ATOM 9178 C C . ILE A 1 1167 ? -5.196 -23.565 30.162 1.00 96.75 1167 ILE A C 1
ATOM 9180 O O . ILE A 1 1167 ? -4.921 -24.101 31.232 1.00 96.75 1167 ILE A O 1
ATOM 9184 N N . PHE A 1 1168 ? -4.513 -22.508 29.710 1.00 95.06 1168 PHE A N 1
ATOM 9185 C CA . PHE A 1 1168 ? -3.447 -21.872 30.494 1.00 95.06 1168 PHE A CA 1
ATOM 9186 C C . PHE A 1 1168 ? -4.013 -21.264 31.783 1.00 95.06 1168 PHE A C 1
ATOM 9188 O O . PHE A 1 1168 ? -3.480 -21.507 32.863 1.00 95.06 1168 PHE A O 1
ATOM 9195 N N . SER A 1 1169 ? -5.125 -20.528 31.683 1.00 95.38 1169 SER A N 1
ATOM 9196 C CA . SER A 1 1169 ? -5.794 -19.897 32.828 1.00 95.38 1169 SER A CA 1
ATOM 9197 C C . SER A 1 1169 ? -6.314 -20.921 33.850 1.00 95.38 1169 SER A C 1
ATOM 9199 O O . SER A 1 1169 ? -6.168 -20.720 35.053 1.00 95.38 1169 SER A O 1
ATOM 9201 N N . PHE A 1 1170 ? -6.838 -22.063 33.390 1.00 97.56 1170 PHE A N 1
ATOM 9202 C CA . PHE A 1 1170 ? -7.162 -23.213 34.238 1.00 97.56 1170 PHE A CA 1
ATOM 9203 C C . PHE A 1 1170 ? -5.914 -23.788 34.921 1.00 97.56 1170 PHE A C 1
ATOM 9205 O O . PHE A 1 1170 ? -5.955 -24.096 36.108 1.00 97.56 1170 PHE A O 1
ATOM 9212 N N . GLY A 1 1171 ? -4.794 -23.888 34.197 1.00 96.38 1171 GLY A N 1
ATOM 9213 C CA . GLY A 1 1171 ? -3.515 -24.317 34.758 1.00 96.38 1171 GLY A CA 1
ATOM 9214 C C . GLY A 1 1171 ? -3.068 -23.458 35.942 1.00 96.38 1171 GLY A C 1
ATOM 9215 O O . GLY A 1 1171 ? -2.639 -24.012 36.946 1.00 96.38 1171 GLY A O 1
ATOM 9216 N N . ILE A 1 1172 ? -3.244 -22.134 35.861 1.00 95.19 1172 ILE A N 1
ATOM 9217 C CA . ILE A 1 1172 ? -2.999 -21.203 36.976 1.00 95.19 1172 ILE A CA 1
ATOM 9218 C C . ILE A 1 1172 ? -3.928 -21.495 38.163 1.00 95.19 1172 ILE A C 1
ATOM 9220 O O . ILE A 1 1172 ? -3.446 -21.693 39.275 1.00 95.19 1172 ILE A O 1
ATOM 9224 N N . VAL A 1 1173 ? -5.244 -21.570 37.928 1.00 95.81 1173 VAL A N 1
ATOM 9225 C CA . VAL A 1 1173 ? -6.244 -21.870 38.973 1.00 95.81 1173 VAL A CA 1
ATOM 9226 C C . VAL A 1 1173 ? -5.944 -23.193 39.683 1.00 95.81 1173 VAL A C 1
ATOM 9228 O O . VAL A 1 1173 ? -6.111 -23.296 40.896 1.00 95.81 1173 VAL A O 1
ATOM 9231 N N . LEU A 1 1174 ? -5.471 -24.202 38.951 1.00 96.25 1174 LEU A N 1
ATOM 9232 C CA . LEU A 1 1174 ? -5.096 -25.492 39.522 1.00 96.25 1174 LEU A CA 1
ATOM 9233 C C . LEU A 1 1174 ? -3.908 -25.373 40.494 1.00 96.25 1174 LEU A C 1
ATOM 9235 O O . LEU A 1 1174 ? -3.900 -26.060 41.512 1.00 96.25 1174 LEU A O 1
ATOM 9239 N N . LEU A 1 1175 ? -2.953 -24.468 40.241 1.00 94.94 1175 LEU A N 1
ATOM 9240 C CA . LEU A 1 1175 ? -1.883 -24.169 41.200 1.00 94.94 1175 LEU A CA 1
ATOM 9241 C C . LEU A 1 1175 ? -2.421 -23.447 42.443 1.00 94.94 1175 LEU A C 1
ATOM 9243 O O . LEU A 1 1175 ? -2.001 -23.772 43.553 1.00 94.94 1175 LEU A O 1
ATOM 9247 N N . GLU A 1 1176 ? -3.357 -22.504 42.285 1.00 93.38 1176 GLU A N 1
ATOM 9248 C CA . GLU A 1 1176 ? -3.990 -21.818 43.427 1.00 93.38 1176 GLU A CA 1
ATOM 9249 C C . GLU A 1 1176 ? -4.689 -22.836 44.342 1.00 93.38 1176 GLU A C 1
ATOM 9251 O O . GLU A 1 1176 ? -4.416 -22.871 45.541 1.00 93.38 1176 GLU A O 1
ATOM 9256 N N . ILE A 1 1177 ? -5.501 -23.736 43.764 1.00 93.38 1177 ILE A N 1
ATOM 9257 C CA . ILE A 1 1177 ? -6.230 -24.798 44.482 1.00 93.38 1177 ILE A CA 1
ATOM 9258 C C . ILE A 1 1177 ? -5.292 -25.651 45.349 1.00 93.38 1177 ILE A C 1
ATOM 9260 O O . ILE A 1 1177 ? -5.555 -25.821 46.541 1.00 93.38 1177 ILE A O 1
ATOM 9264 N N . VAL A 1 1178 ? -4.203 -26.180 44.779 1.00 93.94 1178 VAL A N 1
ATOM 9265 C CA . VAL A 1 1178 ? -3.289 -27.070 45.524 1.00 93.94 1178 VAL A CA 1
ATOM 9266 C C . VAL A 1 1178 ? -2.465 -26.313 46.564 1.00 93.94 1178 VAL A C 1
ATOM 9268 O O . VAL A 1 1178 ? -2.169 -26.854 47.626 1.00 93.94 1178 VAL A O 1
ATOM 9271 N N . SER A 1 1179 ? -2.093 -25.066 46.276 1.00 91.25 1179 SER A N 1
ATOM 9272 C CA . SER A 1 1179 ? -1.177 -24.306 47.128 1.00 91.25 1179 SER A CA 1
ATOM 9273 C C . SER A 1 1179 ? -1.848 -23.510 48.246 1.00 91.25 1179 SER A C 1
ATOM 9275 O O . SER A 1 1179 ? -1.149 -23.130 49.183 1.00 91.25 1179 SER A O 1
ATOM 9277 N N . GLY A 1 1180 ? -3.150 -23.216 48.155 1.00 87.94 1180 GLY A N 1
ATOM 9278 C CA . GLY A 1 1180 ? -3.835 -22.293 49.073 1.00 87.94 1180 GLY A CA 1
ATOM 9279 C C . GLY A 1 1180 ? -3.417 -20.827 48.907 1.00 87.94 1180 GLY A C 1
ATOM 9280 O O . GLY A 1 1180 ? -3.701 -19.994 49.761 1.00 87.94 1180 GLY A O 1
ATOM 9281 N N . LYS A 1 1181 ? -2.688 -20.502 47.833 1.00 86.56 1181 LYS A N 1
ATOM 9282 C CA . LYS A 1 1181 ? -2.029 -19.206 47.631 1.00 86.56 1181 LYS A CA 1
ATOM 9283 C C . LYS A 1 1181 ? -2.585 -18.532 46.379 1.00 86.56 1181 LYS A C 1
ATOM 9285 O O . LYS A 1 1181 ? -2.917 -19.194 45.397 1.00 86.56 1181 LYS A O 1
ATOM 9290 N N . CYS A 1 1182 ? -2.680 -17.207 46.413 1.00 83.44 1182 CYS A N 1
ATOM 9291 C CA . CYS A 1 1182 ? -3.122 -16.416 45.271 1.00 83.44 1182 CYS A CA 1
ATOM 9292 C C . CYS A 1 1182 ? -2.060 -16.421 44.159 1.00 83.44 1182 CYS A C 1
ATOM 9294 O O . CYS A 1 1182 ? -0.858 -16.473 44.422 1.00 83.44 1182 CYS A O 1
ATOM 9296 N N . ASN A 1 1183 ? -2.498 -16.321 42.902 1.00 84.69 1183 ASN A N 1
ATOM 9297 C CA . ASN A 1 1183 ? -1.605 -16.297 41.740 1.00 84.69 1183 ASN A CA 1
ATOM 9298 C C . ASN A 1 1183 ? -0.563 -15.158 41.795 1.00 84.69 1183 ASN A C 1
ATOM 9300 O O . ASN A 1 1183 ? 0.549 -15.325 41.294 1.00 84.69 1183 ASN A O 1
ATOM 9304 N N . HIS A 1 1184 ? -0.911 -14.020 42.407 1.00 81.81 1184 HIS A N 1
ATOM 9305 C CA . HIS A 1 1184 ? -0.007 -12.892 42.651 1.00 81.81 1184 HIS A CA 1
ATOM 9306 C C . HIS A 1 1184 ? -0.068 -12.474 44.126 1.00 81.81 1184 HIS A C 1
ATOM 9308 O O . HIS A 1 1184 ? -1.116 -12.026 44.591 1.00 81.81 1184 HIS A O 1
ATOM 9314 N N . ASP A 1 1185 ? 1.054 -12.577 44.842 1.00 79.44 1185 ASP A N 1
ATOM 9315 C CA . ASP A 1 1185 ? 1.240 -11.965 46.163 1.00 79.44 1185 ASP A CA 1
ATOM 9316 C C . ASP A 1 1185 ? 2.269 -10.829 46.075 1.00 79.44 1185 ASP A C 1
ATOM 9318 O O . ASP A 1 1185 ? 3.468 -11.057 45.917 1.00 79.44 1185 ASP A O 1
ATOM 9322 N N . SER A 1 1186 ? 1.801 -9.584 46.181 1.00 74.56 1186 SER A N 1
ATOM 9323 C CA . SER A 1 1186 ? 2.642 -8.384 46.108 1.00 74.56 1186 SER A CA 1
ATOM 9324 C C . SER A 1 1186 ? 3.509 -8.144 47.352 1.00 74.56 1186 SER A C 1
ATOM 9326 O O . SER A 1 1186 ? 4.345 -7.242 47.332 1.00 74.56 1186 SER A O 1
ATOM 9328 N N . ARG A 1 1187 ? 3.337 -8.937 48.420 1.00 75.12 1187 ARG A N 1
ATOM 9329 C CA . ARG A 1 1187 ? 4.150 -8.880 49.649 1.00 75.12 1187 ARG A CA 1
ATOM 9330 C C . ARG A 1 1187 ? 5.461 -9.662 49.520 1.00 75.12 1187 ARG A C 1
ATOM 9332 O O . ARG A 1 1187 ? 6.353 -9.489 50.346 1.00 75.12 1187 ARG A O 1
ATOM 9339 N N . LEU A 1 1188 ? 5.573 -10.533 48.514 1.00 77.56 1188 LEU A N 1
ATOM 9340 C CA . LEU A 1 1188 ? 6.769 -11.333 48.256 1.00 77.56 1188 LEU A CA 1
ATOM 9341 C C . LEU A 1 1188 ? 7.813 -10.559 47.423 1.00 77.56 1188 LEU A C 1
ATOM 9343 O O . LEU A 1 1188 ? 7.453 -9.644 46.668 1.00 77.56 1188 LEU A O 1
ATOM 9347 N N . PRO A 1 1189 ? 9.107 -10.939 47.510 1.00 72.12 1189 PRO A N 1
ATOM 9348 C CA . PRO A 1 1189 ? 10.147 -10.439 46.614 1.00 72.12 1189 PRO A CA 1
ATOM 9349 C C . PRO A 1 1189 ? 9.747 -10.599 45.148 1.00 72.12 1189 PRO A C 1
ATOM 9351 O O . PRO A 1 1189 ? 9.085 -11.569 44.784 1.00 72.12 1189 PRO A O 1
ATOM 9354 N N . GLN A 1 1190 ? 10.175 -9.665 44.296 1.00 66.88 1190 GLN A N 1
ATOM 9355 C CA . GLN A 1 1190 ? 9.731 -9.549 42.900 1.00 66.88 1190 GLN A CA 1
ATOM 9356 C C . GLN A 1 1190 ? 9.871 -10.852 42.085 1.00 66.88 1190 GLN A C 1
ATOM 9358 O O . GLN A 1 1190 ? 9.055 -11.130 41.206 1.00 66.88 1190 GLN A O 1
ATOM 9363 N N . GLU A 1 1191 ? 10.867 -11.680 42.408 1.00 65.75 1191 GLU A N 1
ATOM 9364 C CA . GLU A 1 1191 ? 11.080 -12.980 41.773 1.00 65.75 1191 GLU A CA 1
ATOM 9365 C C . GLU A 1 1191 ? 10.053 -14.059 42.146 1.00 65.75 1191 GLU A C 1
ATOM 9367 O O . GLU A 1 1191 ? 9.827 -14.965 41.347 1.00 65.75 1191 GLU A O 1
ATOM 9372 N N . ASP A 1 1192 ? 9.416 -13.953 43.310 1.00 68.69 1192 ASP A N 1
ATOM 9373 C CA . ASP A 1 1192 ? 8.494 -14.952 43.865 1.00 68.69 1192 ASP A CA 1
ATOM 9374 C C . ASP A 1 1192 ? 7.030 -14.488 43.868 1.00 68.69 1192 ASP A C 1
ATOM 9376 O O . ASP A 1 1192 ? 6.144 -15.250 44.252 1.00 68.69 1192 ASP A O 1
ATOM 9380 N N . GLN A 1 1193 ? 6.757 -13.263 43.401 1.00 80.19 1193 GLN A N 1
ATOM 9381 C CA . GLN A 1 1193 ? 5.413 -12.676 43.383 1.00 80.19 1193 GLN A CA 1
ATOM 9382 C C . GLN A 1 1193 ? 4.374 -13.507 42.625 1.00 80.19 1193 GLN A C 1
ATOM 9384 O O . GLN A 1 1193 ? 3.202 -13.454 42.986 1.00 80.19 1193 GLN A O 1
ATOM 9389 N N . PHE A 1 1194 ? 4.772 -14.260 41.592 1.00 84.75 1194 PHE A N 1
ATOM 9390 C CA . PHE A 1 1194 ? 3.863 -15.106 40.815 1.00 84.75 1194 PHE A CA 1
ATOM 9391 C C . PHE A 1 1194 ? 3.980 -16.583 41.193 1.00 84.75 1194 PHE A C 1
ATOM 9393 O O . PHE A 1 1194 ? 5.040 -17.197 41.038 1.00 84.75 1194 PHE A O 1
ATOM 9400 N N . LEU A 1 1195 ? 2.850 -17.186 41.571 1.00 87.94 1195 LEU A N 1
ATOM 9401 C CA . LEU A 1 1195 ? 2.750 -18.588 41.990 1.00 87.94 1195 LEU A CA 1
ATOM 9402 C C . LEU A 1 1195 ? 3.312 -19.568 40.945 1.00 87.94 1195 LEU A C 1
ATOM 9404 O O . LEU A 1 1195 ? 3.976 -20.544 41.300 1.00 87.94 1195 LEU A O 1
ATOM 9408 N N . LEU A 1 1196 ? 3.113 -19.286 39.652 1.00 90.06 1196 LEU A N 1
ATOM 9409 C CA . LEU A 1 1196 ? 3.671 -20.086 38.558 1.00 90.06 1196 LEU A CA 1
ATOM 9410 C C . LEU A 1 1196 ? 5.212 -20.058 38.516 1.00 90.06 1196 LEU A C 1
ATOM 9412 O O . LEU A 1 1196 ? 5.819 -21.085 38.222 1.00 90.06 1196 LEU A O 1
ATOM 9416 N N . LYS A 1 1197 ? 5.856 -18.920 38.826 1.00 85.75 1197 LYS A N 1
ATOM 9417 C CA . LYS A 1 1197 ? 7.328 -18.803 38.846 1.00 85.75 1197 LYS A CA 1
ATOM 9418 C C . LYS A 1 1197 ? 7.912 -19.622 40.001 1.00 85.75 1197 LYS A C 1
ATOM 9420 O O . LYS A 1 1197 ? 8.829 -20.411 39.777 1.00 85.75 1197 LYS A O 1
ATOM 9425 N N . ARG A 1 1198 ? 7.297 -19.538 41.188 1.00 86.69 1198 ARG A N 1
ATOM 9426 C CA . ARG A 1 1198 ? 7.653 -20.360 42.358 1.00 86.69 1198 ARG A CA 1
ATOM 9427 C C . ARG A 1 1198 ? 7.451 -21.861 42.106 1.00 86.69 1198 ARG A C 1
ATOM 9429 O O . ARG A 1 1198 ? 8.359 -22.644 42.365 1.00 86.69 1198 ARG A O 1
ATOM 9436 N N . THR A 1 1199 ? 6.296 -22.255 41.564 1.00 89.81 1199 THR A N 1
ATOM 9437 C CA . THR A 1 1199 ? 5.972 -23.670 41.281 1.00 89.81 1199 THR A CA 1
ATOM 9438 C C . THR A 1 1199 ? 6.896 -24.267 40.223 1.00 89.81 1199 THR A C 1
ATOM 9440 O O . THR A 1 1199 ? 7.310 -25.414 40.346 1.00 89.81 1199 THR A O 1
ATOM 9443 N N . TRP A 1 1200 ? 7.258 -23.494 39.194 1.00 89.44 1200 TRP A N 1
ATOM 9444 C CA . TRP A 1 1200 ? 8.217 -23.947 38.190 1.00 89.44 1200 TRP A CA 1
ATOM 9445 C C . TRP A 1 1200 ? 9.609 -24.186 38.793 1.00 89.44 1200 TRP A C 1
ATOM 9447 O O . TRP A 1 1200 ? 10.174 -25.250 38.560 1.00 89.44 1200 TRP A O 1
ATOM 9457 N N . ARG A 1 1201 ? 10.126 -23.257 39.616 1.00 85.94 1201 ARG A N 1
ATOM 9458 C CA . ARG A 1 1201 ? 11.437 -23.407 40.278 1.00 85.94 1201 ARG A CA 1
ATOM 9459 C C . ARG A 1 1201 ? 11.480 -24.667 41.155 1.00 85.94 1201 ARG A C 1
ATOM 9461 O O . ARG A 1 1201 ? 12.335 -25.521 40.956 1.00 85.94 1201 ARG A O 1
ATOM 9468 N N . SER A 1 1202 ? 10.480 -24.842 42.020 1.00 86.06 1202 SER A N 1
ATOM 9469 C CA . SER A 1 1202 ? 10.364 -26.027 42.884 1.00 86.06 1202 SER A CA 1
ATOM 9470 C C . SER A 1 1202 ? 10.167 -27.332 42.087 1.00 86.06 1202 SER A C 1
ATOM 9472 O O . SER A 1 1202 ? 10.590 -28.396 42.537 1.00 86.06 1202 SER A O 1
ATOM 9474 N N . SER A 1 1203 ? 9.615 -27.271 40.867 1.00 87.25 1203 SER A N 1
ATOM 9475 C CA . SER A 1 1203 ? 9.577 -28.413 39.942 1.00 87.25 1203 SER A CA 1
ATOM 9476 C C . SER A 1 1203 ? 10.924 -28.721 39.280 1.00 87.25 1203 SER A C 1
ATOM 9478 O O . SER A 1 1203 ? 11.193 -29.891 39.020 1.00 87.25 1203 SER A O 1
ATOM 9480 N N . GLU A 1 1204 ? 11.754 -27.713 38.983 1.00 85.25 1204 GLU A N 1
ATOM 9481 C CA . GLU A 1 1204 ? 13.135 -27.900 38.499 1.00 85.25 1204 GLU A CA 1
ATOM 9482 C C . GLU A 1 1204 ? 14.038 -28.465 39.613 1.00 85.25 1204 GLU A C 1
ATOM 9484 O O . GLU A 1 1204 ? 14.920 -29.276 39.343 1.00 85.25 1204 GLU A O 1
ATOM 9489 N N . GLU A 1 1205 ? 13.763 -28.100 40.868 1.00 84.88 1205 GLU A N 1
ATOM 9490 C CA . GLU A 1 1205 ? 14.429 -28.590 42.086 1.00 84.88 1205 GLU A CA 1
ATOM 9491 C C . GLU A 1 1205 ? 13.896 -29.959 42.570 1.00 84.88 1205 GLU A C 1
ATOM 9493 O O . GLU A 1 1205 ? 14.420 -30.526 43.527 1.00 84.88 1205 GLU A O 1
ATOM 9498 N N . GLY A 1 1206 ? 12.856 -30.509 41.927 1.00 83.38 1206 GLY A N 1
ATOM 9499 C CA . GLY A 1 1206 ? 12.242 -31.799 42.281 1.00 83.38 1206 GLY A CA 1
ATOM 9500 C C . GLY A 1 1206 ? 11.399 -31.798 43.567 1.00 83.38 1206 GLY A C 1
ATOM 9501 O O . GLY A 1 1206 ? 10.935 -32.851 43.999 1.00 83.38 1206 GLY A O 1
ATOM 9502 N N . ASN A 1 1207 ? 11.167 -30.631 44.167 1.00 88.62 1207 ASN A N 1
ATOM 9503 C CA . ASN A 1 1207 ? 10.582 -30.437 45.492 1.00 88.62 1207 ASN A CA 1
ATOM 9504 C C . ASN A 1 1207 ? 9.193 -29.768 45.409 1.00 88.62 1207 ASN A C 1
ATOM 9506 O O . ASN A 1 1207 ? 8.947 -28.697 45.968 1.00 88.62 1207 ASN A O 1
ATOM 9510 N N . LEU A 1 1208 ? 8.262 -30.380 44.666 1.00 88.50 1208 LEU A N 1
ATOM 9511 C CA . LEU A 1 1208 ? 6.891 -29.863 44.488 1.00 88.50 1208 LEU A CA 1
ATOM 9512 C C . LEU A 1 1208 ? 6.063 -29.835 45.785 1.00 88.50 1208 LEU A C 1
ATOM 9514 O O . LEU A 1 1208 ? 5.079 -29.099 45.863 1.00 88.50 1208 LEU A O 1
ATOM 9518 N N . VAL A 1 1209 ? 6.463 -30.602 46.804 1.00 90.62 1209 VAL A N 1
ATOM 9519 C CA . VAL A 1 1209 ? 5.757 -30.705 48.091 1.00 90.62 1209 VAL A CA 1
ATOM 9520 C C . VAL A 1 1209 ? 5.703 -29.351 48.815 1.00 90.62 1209 VAL A C 1
ATOM 9522 O O . VAL A 1 1209 ? 4.686 -29.023 49.417 1.00 90.62 1209 VAL A O 1
ATOM 9525 N N . GLU A 1 1210 ? 6.725 -28.499 48.678 1.00 89.50 1210 GLU A N 1
ATOM 9526 C CA . GLU A 1 1210 ? 6.740 -27.152 49.277 1.00 89.50 1210 GLU A CA 1
ATOM 9527 C C . GLU A 1 1210 ? 5.705 -26.165 48.711 1.00 89.50 1210 GLU A C 1
ATOM 9529 O O . GLU A 1 1210 ? 5.454 -25.113 49.310 1.00 89.50 1210 GLU A O 1
ATOM 9534 N N . ILE A 1 1211 ? 5.116 -26.465 47.550 1.00 92.56 1211 ILE A N 1
ATOM 9535 C CA . ILE A 1 1211 ? 4.073 -25.625 46.949 1.00 92.56 1211 ILE A CA 1
ATOM 9536 C C . ILE A 1 1211 ? 2.717 -25.891 47.596 1.00 92.56 1211 ILE A C 1
ATOM 9538 O O . ILE A 1 1211 ? 1.932 -24.944 47.729 1.00 92.56 1211 ILE A O 1
ATOM 9542 N N . ILE A 1 1212 ? 2.477 -27.139 48.013 1.00 92.31 1212 ILE A N 1
ATOM 9543 C CA . ILE A 1 1212 ? 1.228 -27.611 48.616 1.00 92.31 1212 ILE A CA 1
ATOM 9544 C C . ILE A 1 1212 ? 0.862 -26.727 49.818 1.00 92.31 1212 ILE A C 1
ATOM 9546 O O . ILE A 1 1212 ? 1.711 -26.134 50.495 1.00 92.31 1212 ILE A O 1
ATOM 9550 N N . ASP A 1 1213 ? -0.437 -26.554 50.024 1.00 88.75 1213 ASP A N 1
ATOM 9551 C CA . ASP A 1 1213 ? -0.967 -25.877 51.195 1.00 88.75 1213 ASP A CA 1
ATOM 9552 C C . ASP A 1 1213 ? -0.580 -26.622 52.484 1.00 88.75 1213 ASP A C 1
ATOM 9554 O O . ASP A 1 1213 ? -0.798 -27.827 52.602 1.00 88.75 1213 ASP A O 1
ATOM 9558 N N . LYS A 1 1214 ? 0.011 -25.899 53.441 1.00 84.69 1214 LYS A N 1
ATOM 9559 C CA . LYS A 1 1214 ? 0.462 -26.460 54.725 1.00 84.69 1214 LYS A CA 1
ATOM 9560 C C . LYS A 1 1214 ? -0.668 -26.582 55.742 1.00 84.69 1214 LYS A C 1
ATOM 9562 O O . LYS A 1 1214 ? -0.512 -27.306 56.717 1.00 84.69 1214 LYS A O 1
ATOM 9567 N N . ASP A 1 1215 ? -1.786 -25.906 55.489 1.00 80.44 1215 ASP A N 1
ATOM 9568 C CA . ASP A 1 1215 ? -2.942 -25.871 56.380 1.00 80.44 1215 ASP A CA 1
ATOM 9569 C C . ASP A 1 1215 ? -4.008 -26.916 55.969 1.00 80.44 1215 ASP A C 1
ATOM 9571 O O . ASP A 1 1215 ? -5.158 -26.865 56.409 1.00 80.44 1215 ASP A O 1
ATOM 9575 N N . LEU A 1 1216 ? -3.630 -27.869 55.106 1.00 83.00 1216 LEU A N 1
ATOM 9576 C CA . LEU A 1 1216 ? -4.390 -29.084 54.813 1.00 83.00 1216 LEU A CA 1
ATOM 9577 C C . LEU A 1 1216 ? -4.142 -30.141 55.898 1.00 83.00 1216 LEU A C 1
ATOM 9579 O O . LEU A 1 1216 ? -2.998 -30.451 56.221 1.00 83.00 1216 LEU A O 1
ATOM 9583 N N . GLY A 1 1217 ? -5.227 -30.694 56.442 1.00 72.62 1217 GLY A N 1
ATOM 9584 C CA . GLY A 1 1217 ? -5.181 -31.767 57.438 1.00 72.62 1217 GLY A CA 1
ATOM 9585 C C . GLY A 1 1217 ? -5.072 -33.169 56.830 1.00 72.62 1217 GLY A C 1
ATOM 9586 O O . GLY A 1 1217 ? -4.747 -33.341 55.655 1.00 72.62 1217 GLY A O 1
ATOM 9587 N N . ASP A 1 1218 ? -5.421 -34.170 57.638 1.00 77.25 1218 ASP A N 1
ATOM 9588 C CA . ASP A 1 1218 ? -5.194 -35.605 57.389 1.00 77.25 1218 ASP A CA 1
ATOM 9589 C C . ASP A 1 1218 ? -5.898 -36.207 56.146 1.00 77.25 1218 ASP A C 1
ATOM 9591 O O . ASP A 1 1218 ? -5.763 -37.403 55.896 1.00 77.25 1218 ASP A O 1
ATOM 9595 N N . ASP A 1 1219 ? -6.654 -35.425 55.359 1.00 86.56 1219 ASP A N 1
ATOM 9596 C CA . ASP A 1 1219 ? -7.270 -35.873 54.095 1.00 86.56 1219 ASP A CA 1
ATOM 9597 C C . ASP A 1 1219 ? -6.410 -35.615 52.839 1.00 86.56 1219 ASP A C 1
ATOM 9599 O O . ASP A 1 1219 ? -6.836 -35.948 51.731 1.00 86.56 1219 ASP A O 1
ATOM 9603 N N . LEU A 1 1220 ? -5.206 -35.048 53.000 1.00 90.88 1220 LEU A N 1
ATOM 9604 C CA . LEU A 1 1220 ? -4.248 -34.774 51.923 1.00 90.88 1220 LEU A CA 1
ATOM 9605 C C . LEU A 1 1220 ? -3.574 -36.042 51.368 1.00 90.88 1220 LEU A C 1
ATOM 9607 O O . LEU A 1 1220 ? -2.750 -36.670 52.030 1.00 90.88 1220 LEU A O 1
ATOM 9611 N N . ASP A 1 1221 ? -3.816 -36.326 50.086 1.00 91.12 1221 ASP A N 1
ATOM 9612 C CA . ASP A 1 1221 ? -2.959 -37.193 49.271 1.00 91.12 1221 ASP A CA 1
ATOM 9613 C C . ASP A 1 1221 ? -1.854 -36.343 48.612 1.00 91.12 1221 ASP A C 1
ATOM 9615 O O . ASP A 1 1221 ? -2.107 -35.518 47.728 1.00 91.12 1221 ASP A O 1
ATOM 9619 N N . VAL A 1 1222 ? -0.611 -36.536 49.061 1.00 90.88 1222 VAL A N 1
ATOM 9620 C CA . VAL A 1 1222 ? 0.564 -35.793 48.574 1.00 90.88 1222 VAL A CA 1
ATOM 9621 C C . VAL A 1 1222 ? 0.928 -36.178 47.133 1.00 90.88 1222 VAL A C 1
ATOM 9623 O O . VAL A 1 1222 ? 1.346 -35.311 46.363 1.00 90.88 1222 VAL A O 1
ATOM 9626 N N . GLU A 1 1223 ? 0.736 -37.437 46.725 1.00 89.75 1223 GLU A N 1
ATOM 9627 C CA . GLU A 1 1223 ? 0.995 -37.861 45.344 1.00 89.75 1223 GLU A CA 1
ATOM 9628 C C . GLU A 1 1223 ? -0.054 -37.281 44.389 1.00 89.75 1223 GLU A C 1
ATOM 9630 O O . GLU A 1 1223 ? 0.290 -36.800 43.305 1.00 89.75 1223 GLU A O 1
ATOM 9635 N N . GLU A 1 1224 ? -1.324 -37.241 44.800 1.00 93.88 1224 GLU A N 1
ATOM 9636 C CA . GLU A 1 1224 ? -2.385 -36.589 44.033 1.00 93.88 1224 GLU A CA 1
ATOM 9637 C C . GLU A 1 1224 ? -2.178 -35.069 43.942 1.00 93.88 1224 GLU A C 1
ATOM 9639 O O . GLU A 1 1224 ? -2.317 -34.489 42.860 1.00 93.88 1224 GLU A O 1
ATOM 9644 N N . ALA A 1 1225 ? -1.769 -34.418 45.031 1.00 93.50 1225 ALA A N 1
ATOM 9645 C CA . ALA A 1 1225 ? -1.418 -33.001 45.020 1.00 93.50 1225 ALA A CA 1
ATOM 9646 C C . ALA A 1 1225 ? -0.247 -32.712 44.063 1.00 93.50 1225 ALA A C 1
ATOM 9648 O O . ALA A 1 1225 ? -0.335 -31.813 43.218 1.00 93.50 1225 ALA A O 1
ATOM 9649 N N . CYS A 1 1226 ? 0.813 -33.527 44.090 1.00 92.50 1226 CYS A N 1
ATOM 9650 C CA . CYS A 1 1226 ? 1.909 -33.437 43.125 1.00 92.50 1226 CYS A CA 1
ATOM 9651 C C . CYS A 1 1226 ? 1.455 -33.738 41.682 1.00 92.50 1226 CYS A C 1
ATOM 9653 O O . CYS A 1 1226 ? 1.898 -33.057 40.751 1.00 92.50 1226 CYS A O 1
ATOM 9655 N N . ARG A 1 1227 ? 0.536 -34.689 41.462 1.00 93.62 1227 ARG A N 1
ATOM 9656 C CA . ARG A 1 1227 ? -0.100 -34.949 40.154 1.00 93.62 1227 ARG A CA 1
ATOM 9657 C C . ARG A 1 1227 ? -0.822 -33.702 39.638 1.00 93.62 1227 ARG A C 1
ATOM 9659 O O . ARG A 1 1227 ? -0.658 -33.346 38.470 1.00 93.62 1227 ARG A O 1
ATOM 9666 N N . PHE A 1 1228 ? -1.566 -33.007 40.495 1.00 96.25 1228 PHE A N 1
ATOM 9667 C CA . PHE A 1 1228 ? -2.320 -31.805 40.130 1.00 96.25 1228 PHE A CA 1
ATOM 9668 C C . PHE A 1 1228 ? -1.390 -30.629 39.790 1.00 96.25 1228 PHE A C 1
ATOM 9670 O O . PHE A 1 1228 ? -1.591 -29.982 38.760 1.00 96.25 1228 PHE A O 1
ATOM 9677 N N . LEU A 1 1229 ? -0.319 -30.405 40.563 1.00 94.50 1229 LEU A N 1
ATOM 9678 C CA . LEU A 1 1229 ? 0.708 -29.401 40.238 1.00 94.50 1229 LEU A CA 1
ATOM 9679 C C . LEU A 1 1229 ? 1.344 -29.668 38.863 1.00 94.50 1229 LEU A C 1
ATOM 9681 O O . LEU A 1 1229 ? 1.423 -28.764 38.029 1.00 94.50 1229 LEU A O 1
ATOM 9685 N N . ASN A 1 1230 ? 1.707 -30.921 38.571 1.00 93.00 1230 ASN A N 1
ATOM 9686 C CA . ASN A 1 1230 ? 2.261 -31.311 37.270 1.00 93.00 1230 ASN A CA 1
ATOM 9687 C C . ASN A 1 1230 ? 1.275 -31.103 36.104 1.00 93.00 1230 ASN A C 1
ATOM 9689 O O . ASN A 1 1230 ? 1.683 -30.686 35.016 1.00 93.00 1230 ASN A O 1
ATOM 9693 N N . VAL A 1 1231 ? -0.028 -31.326 36.312 1.00 95.00 1231 VAL A N 1
ATOM 9694 C CA . VAL A 1 1231 ? -1.066 -30.983 35.321 1.00 95.00 1231 VAL A CA 1
ATOM 9695 C C . VAL A 1 1231 ? -1.173 -29.462 35.133 1.00 95.00 1231 VAL A C 1
ATOM 9697 O O . VAL A 1 1231 ? -1.313 -29.004 33.997 1.00 95.00 1231 VAL A O 1
ATOM 9700 N N . GLY A 1 1232 ? -1.029 -28.664 36.195 1.00 95.19 1232 GLY A N 1
ATOM 9701 C CA . GLY A 1 1232 ? -0.961 -27.198 36.115 1.00 95.19 1232 GLY A CA 1
ATOM 9702 C C . GLY A 1 1232 ? 0.224 -26.702 35.275 1.00 95.19 1232 GLY A C 1
ATOM 9703 O O . GLY A 1 1232 ? 0.061 -25.834 34.410 1.00 95.19 1232 GLY A O 1
ATOM 9704 N N . LEU A 1 1233 ? 1.399 -27.318 35.440 1.00 93.06 1233 LEU A N 1
ATOM 9705 C CA . LEU A 1 1233 ? 2.590 -27.027 34.631 1.00 93.06 1233 LEU A CA 1
ATOM 9706 C C . LEU A 1 1233 ? 2.431 -27.469 33.163 1.00 93.06 1233 LEU A C 1
ATOM 9708 O O . LEU A 1 1233 ? 2.766 -26.713 32.251 1.00 93.06 1233 LEU A O 1
ATOM 9712 N N . LEU A 1 1234 ? 1.829 -28.636 32.897 1.00 93.00 1234 LEU A N 1
ATOM 9713 C CA . LEU A 1 1234 ? 1.483 -29.070 31.533 1.00 93.00 1234 LEU A CA 1
ATOM 9714 C C . LEU A 1 1234 ? 0.505 -28.112 30.832 1.00 93.00 1234 LEU A C 1
ATOM 9716 O O . LEU A 1 1234 ? 0.624 -27.889 29.622 1.00 93.00 1234 LEU A O 1
ATOM 9720 N N . CYS A 1 1235 ? -0.442 -27.539 31.576 1.00 94.69 1235 CYS A N 1
ATOM 9721 C CA . CYS A 1 1235 ? -1.399 -26.550 31.083 1.00 94.69 1235 CYS A CA 1
ATOM 9722 C C . CYS A 1 1235 ? -0.765 -25.175 30.806 1.00 94.69 1235 CYS A C 1
ATOM 9724 O O . CYS A 1 1235 ? -1.215 -24.474 29.903 1.00 94.69 1235 CYS A O 1
ATOM 9726 N N . THR A 1 1236 ? 0.295 -24.796 31.527 1.00 93.00 1236 THR A N 1
ATOM 9727 C CA . THR A 1 1236 ? 0.944 -23.472 31.426 1.00 93.00 1236 THR A CA 1
ATOM 9728 C C . THR A 1 1236 ? 2.174 -23.427 30.505 1.00 93.00 1236 THR A C 1
ATOM 9730 O O . THR A 1 1236 ? 2.801 -22.379 30.351 1.00 93.00 1236 THR A O 1
ATOM 9733 N N . GLN A 1 1237 ? 2.500 -24.527 29.815 1.00 88.75 1237 GLN A N 1
ATOM 9734 C CA . GLN A 1 1237 ? 3.594 -24.588 28.833 1.00 88.75 1237 GLN A CA 1
ATOM 9735 C C . GLN A 1 1237 ? 3.546 -23.459 27.786 1.00 88.75 1237 GLN A C 1
ATOM 9737 O O . GLN A 1 1237 ? 2.480 -23.095 27.279 1.00 88.75 1237 GLN A O 1
ATOM 9742 N N . ASN A 1 1238 ? 4.723 -22.966 27.390 1.00 82.44 1238 ASN A N 1
ATOM 9743 C CA . ASN A 1 1238 ? 4.878 -21.961 26.334 1.00 82.44 1238 ASN A CA 1
ATOM 9744 C C . ASN A 1 1238 ? 4.249 -22.408 24.996 1.00 82.44 1238 ASN A C 1
ATOM 9746 O O . ASN A 1 1238 ? 3.418 -21.707 24.420 1.00 82.44 1238 ASN A O 1
ATOM 9750 N N . GLU A 1 1239 ? 4.598 -23.602 24.510 1.00 83.19 1239 GLU A N 1
ATOM 9751 C CA . GLU A 1 1239 ? 4.075 -24.112 23.241 1.00 83.19 1239 GLU A CA 1
ATOM 9752 C C . GLU A 1 1239 ? 2.597 -24.535 23.358 1.00 83.19 1239 GLU A C 1
ATOM 9754 O O . GLU A 1 1239 ? 2.289 -25.620 23.852 1.00 83.19 1239 GLU A O 1
ATOM 9759 N N . MET A 1 1240 ? 1.681 -23.714 22.820 1.00 86.44 1240 MET A N 1
ATOM 9760 C CA . MET A 1 1240 ? 0.233 -23.996 22.696 1.00 86.44 1240 MET A CA 1
ATOM 9761 C C . MET A 1 1240 ? -0.103 -25.450 22.328 1.00 86.44 1240 MET A C 1
ATOM 9763 O O . MET A 1 1240 ? -1.058 -26.025 22.853 1.00 86.44 1240 MET A O 1
ATOM 9767 N N . ALA A 1 1241 ? 0.652 -26.022 21.384 1.00 85.69 1241 ALA A N 1
ATOM 9768 C CA . ALA A 1 1241 ? 0.418 -27.354 20.839 1.00 85.69 1241 ALA A CA 1
ATOM 9769 C C . ALA A 1 1241 ? 0.726 -28.483 21.840 1.00 85.69 1241 ALA A C 1
ATOM 9771 O O . ALA A 1 1241 ? 0.127 -29.550 21.736 1.00 85.69 1241 ALA A O 1
ATOM 9772 N N . ARG A 1 1242 ? 1.612 -28.249 22.823 1.00 87.12 1242 ARG A N 1
ATOM 9773 C CA . ARG A 1 1242 ? 1.977 -29.231 23.862 1.00 87.12 1242 ARG A CA 1
ATOM 9774 C C . ARG A 1 1242 ? 1.023 -29.248 25.051 1.00 87.12 1242 ARG A C 1
ATOM 9776 O O . ARG A 1 1242 ? 0.965 -30.254 25.757 1.00 87.12 1242 ARG A O 1
ATOM 9783 N N . ARG A 1 1243 ? 0.276 -28.164 25.286 1.00 92.31 1243 ARG A N 1
ATOM 9784 C CA . ARG A 1 1243 ? -0.779 -28.148 26.310 1.00 92.31 1243 ARG A CA 1
ATOM 9785 C C . ARG A 1 1243 ? -1.825 -29.216 25.952 1.00 92.31 1243 ARG A C 1
ATOM 9787 O O . ARG A 1 1243 ? -2.210 -29.282 24.780 1.00 92.31 1243 ARG A O 1
ATOM 9794 N N . PRO A 1 1244 ? -2.338 -30.020 26.899 1.00 93.25 1244 PRO A N 1
ATOM 9795 C CA . PRO A 1 1244 ? -3.439 -30.954 26.633 1.00 93.25 1244 PRO A CA 1
ATOM 9796 C C . PRO A 1 1244 ? -4.740 -30.232 26.202 1.00 93.25 1244 PRO A C 1
ATOM 9798 O O . PRO A 1 1244 ? -4.789 -29.005 26.104 1.00 93.25 1244 PRO A O 1
ATOM 9801 N N . ASN A 1 1245 ? -5.793 -30.972 25.848 1.00 94.00 1245 ASN A N 1
ATOM 9802 C CA . ASN A 1 1245 ? -7.174 -30.456 25.801 1.00 94.00 1245 ASN A CA 1
ATOM 9803 C C . ASN A 1 1245 ? -7.902 -30.799 27.109 1.00 94.00 1245 ASN A C 1
ATOM 9805 O O . ASN A 1 1245 ? -7.451 -31.670 27.857 1.00 94.00 1245 ASN A O 1
ATOM 9809 N N . MET A 1 1246 ? -9.028 -30.140 27.374 1.00 96.25 1246 MET A N 1
ATOM 9810 C CA . MET A 1 1246 ? -9.743 -30.266 28.645 1.00 96.25 1246 MET A CA 1
ATOM 9811 C C . MET A 1 1246 ? -10.189 -31.703 28.935 1.00 96.25 1246 MET A C 1
ATOM 9813 O O . MET A 1 1246 ? -10.036 -32.169 30.061 1.00 96.25 1246 MET A O 1
ATOM 9817 N N . ARG A 1 1247 ? -10.607 -32.470 27.921 1.00 94.81 1247 ARG A N 1
ATOM 9818 C CA . ARG A 1 1247 ? -10.953 -33.890 28.102 1.00 94.81 1247 ARG A CA 1
ATOM 9819 C C . ARG A 1 1247 ? -9.760 -34.776 28.491 1.00 94.81 1247 ARG A C 1
ATOM 9821 O O . ARG A 1 1247 ? -9.940 -35.739 29.232 1.00 94.81 1247 ARG A O 1
ATOM 9828 N N . ASN A 1 1248 ? -8.538 -34.463 28.043 1.00 94.44 1248 ASN A N 1
ATOM 9829 C CA . ASN A 1 1248 ? -7.332 -35.141 28.542 1.00 94.44 1248 ASN A CA 1
ATOM 9830 C C . ASN A 1 1248 ? -6.922 -34.646 29.938 1.00 94.44 1248 ASN A C 1
ATOM 9832 O O . ASN A 1 1248 ? -6.409 -35.446 30.712 1.00 94.44 1248 ASN A O 1
ATOM 9836 N N . ILE A 1 1249 ? -7.163 -33.371 30.268 1.00 96.81 1249 ILE A N 1
ATOM 9837 C CA . ILE A 1 1249 ? -6.916 -32.811 31.608 1.00 96.81 1249 ILE A CA 1
ATOM 9838 C C . ILE A 1 1249 ? -7.792 -33.515 32.647 1.00 96.81 1249 ILE A C 1
ATOM 9840 O O . ILE A 1 1249 ? -7.257 -33.999 33.638 1.00 96.81 1249 ILE A O 1
ATOM 9844 N N . VAL A 1 1250 ? -9.100 -33.669 32.392 1.00 96.81 1250 VAL A N 1
ATOM 9845 C CA . VAL A 1 1250 ? -10.006 -34.423 33.280 1.00 96.81 1250 VAL A CA 1
ATOM 9846 C C . VAL A 1 1250 ? -9.452 -35.826 33.554 1.00 96.81 1250 VAL A C 1
ATOM 9848 O O . VAL A 1 1250 ? -9.306 -36.186 34.715 1.00 96.81 1250 VAL A O 1
ATOM 9851 N N . LYS A 1 1251 ? -9.035 -36.563 32.512 1.00 94.56 1251 LYS A N 1
ATOM 9852 C CA . LYS A 1 1251 ? -8.437 -37.907 32.647 1.00 94.56 1251 LYS A CA 1
ATOM 9853 C C . LYS A 1 1251 ? -7.110 -37.944 33.417 1.00 94.56 1251 LYS A C 1
ATOM 9855 O O . LYS A 1 1251 ? -6.783 -38.961 34.017 1.00 94.56 1251 LYS A O 1
ATOM 9860 N N . MET A 1 1252 ? -6.321 -36.871 33.379 1.00 95.69 1252 MET A N 1
ATOM 9861 C CA . MET A 1 1252 ? -5.084 -36.767 34.164 1.00 95.69 1252 MET A CA 1
ATOM 9862 C C . MET A 1 1252 ? -5.369 -36.472 35.641 1.00 95.69 1252 MET A C 1
ATOM 9864 O O . MET A 1 1252 ? -4.656 -36.972 36.507 1.00 95.69 1252 MET A O 1
ATOM 9868 N N . LEU A 1 1253 ? -6.425 -35.705 35.935 1.00 95.12 1253 LEU A N 1
ATOM 9869 C CA . LEU A 1 1253 ? -6.857 -35.406 37.303 1.00 95.12 1253 LEU A CA 1
ATOM 9870 C C . LEU A 1 1253 ? -7.582 -36.595 37.957 1.00 95.12 1253 LEU A C 1
ATOM 9872 O O . LEU A 1 1253 ? -7.374 -36.836 39.138 1.00 95.12 1253 LEU A O 1
ATOM 9876 N N . THR A 1 1254 ? -8.365 -37.378 37.205 1.00 94.19 1254 THR A N 1
ATOM 9877 C CA . THR A 1 1254 ? -9.023 -38.609 37.700 1.00 94.19 1254 THR A CA 1
ATOM 9878 C C . THR A 1 1254 ? -8.094 -39.826 37.781 1.00 94.19 1254 THR A C 1
ATOM 9880 O O . THR A 1 1254 ? -8.516 -40.885 38.237 1.00 94.19 1254 THR A O 1
ATOM 9883 N N . GLY A 1 1255 ? -6.845 -39.722 37.313 1.00 87.19 1255 GLY A N 1
ATOM 9884 C CA . GLY A 1 1255 ? -5.894 -40.841 37.270 1.00 87.19 1255 GLY A CA 1
ATOM 9885 C C . GLY A 1 1255 ? -6.094 -41.830 36.110 1.00 87.19 1255 GLY A C 1
ATOM 9886 O O . GLY A 1 1255 ? -5.242 -42.688 35.904 1.00 87.19 1255 GLY A O 1
ATOM 9887 N N . GLU A 1 1256 ? -7.139 -41.676 35.286 1.00 87.44 1256 GLU A N 1
ATOM 9888 C CA . GLU A 1 1256 ? -7.368 -42.466 34.059 1.00 87.44 1256 GLU A CA 1
ATOM 9889 C C . GLU A 1 1256 ? -6.222 -42.370 33.032 1.00 87.44 1256 GLU A C 1
ATOM 9891 O O . GLU A 1 1256 ? -6.163 -43.152 32.080 1.00 87.44 1256 GLU A O 1
ATOM 9896 N N . LYS A 1 1257 ? -5.343 -41.369 33.162 1.00 87.50 1257 LYS A N 1
ATOM 9897 C CA . LYS A 1 1257 ? -4.206 -41.142 32.272 1.00 87.50 1257 LYS A CA 1
ATOM 9898 C C . LYS A 1 1257 ? -2.979 -40.647 33.039 1.00 87.50 1257 LYS A C 1
ATOM 9900 O O . LYS A 1 1257 ? -2.997 -39.561 33.611 1.00 87.50 1257 LYS A O 1
ATOM 9905 N N . GLY A 1 1258 ? -1.884 -41.402 32.954 1.00 79.56 1258 GLY A N 1
ATOM 9906 C CA . GLY A 1 1258 ? -0.598 -41.034 33.551 1.00 79.56 1258 GLY A CA 1
ATOM 9907 C C . GLY A 1 1258 ? -0.030 -39.700 33.042 1.00 79.56 1258 GLY A C 1
ATOM 9908 O O . GLY A 1 1258 ? -0.220 -39.309 31.885 1.00 79.56 1258 GLY A O 1
ATOM 9909 N N . VAL A 1 1259 ? 0.699 -39.013 33.923 1.00 81.50 1259 VAL A N 1
ATOM 9910 C CA . VAL A 1 1259 ? 1.289 -37.686 33.696 1.00 81.50 1259 VAL A CA 1
ATOM 9911 C C . VAL A 1 1259 ? 2.791 -37.830 33.432 1.00 81.50 1259 VAL A C 1
ATOM 9913 O O . VAL A 1 1259 ? 3.526 -38.342 34.268 1.00 81.50 1259 VAL A O 1
ATOM 9916 N N . SER A 1 1260 ? 3.266 -37.388 32.262 1.00 70.56 1260 SER A N 1
ATOM 9917 C CA . SER A 1 1260 ? 4.684 -37.489 31.878 1.00 70.56 1260 SER A CA 1
ATOM 9918 C C . SER A 1 1260 ? 5.399 -36.146 32.052 1.00 70.56 1260 SER A C 1
ATOM 9920 O O . SER A 1 1260 ? 5.274 -35.252 31.216 1.00 70.56 1260 SER A O 1
ATOM 9922 N N . VAL A 1 1261 ? 6.150 -36.014 33.149 1.00 58.00 1261 VAL A N 1
ATOM 9923 C CA . VAL A 1 1261 ? 6.823 -34.762 33.555 1.00 58.00 1261 VAL A CA 1
ATOM 9924 C C . VAL A 1 1261 ? 8.101 -34.485 32.743 1.00 58.00 1261 VAL A C 1
ATOM 9926 O O . VAL A 1 1261 ? 8.466 -33.337 32.511 1.00 58.00 1261 VAL A O 1
ATOM 9929 N N . VAL A 1 1262 ? 8.738 -35.528 32.197 1.00 52.19 1262 VAL A N 1
ATOM 9930 C CA . VAL A 1 1262 ? 10.069 -35.504 31.539 1.00 52.19 1262 VAL A CA 1
ATOM 9931 C C . VAL A 1 1262 ? 10.136 -34.644 30.251 1.00 52.19 1262 VAL A C 1
ATOM 9933 O O . VAL A 1 1262 ? 11.175 -34.570 29.600 1.00 52.19 1262 VAL A O 1
ATOM 9936 N N . LYS A 1 1263 ? 9.036 -34.006 29.823 1.00 59.44 1263 LYS A N 1
ATOM 9937 C CA . LYS A 1 1263 ? 8.958 -33.211 28.577 1.00 59.44 1263 LYS A CA 1
ATOM 9938 C C . LYS A 1 1263 ? 8.269 -31.843 28.715 1.00 59.44 1263 LYS A C 1
ATOM 9940 O O . LYS A 1 1263 ? 8.006 -31.212 27.687 1.00 59.44 1263 LYS A O 1
ATOM 9945 N N . VAL A 1 1264 ? 7.973 -31.378 29.933 1.00 72.00 1264 VAL A N 1
ATOM 9946 C CA . VAL A 1 1264 ? 7.322 -30.070 30.148 1.00 72.00 1264 VAL A CA 1
ATOM 9947 C C . VAL A 1 1264 ? 8.281 -28.933 29.777 1.00 72.00 1264 VAL A C 1
ATOM 9949 O O . VAL A 1 1264 ? 9.406 -28.872 30.262 1.00 72.00 1264 VAL A O 1
ATOM 9952 N N . THR A 1 1265 ? 7.851 -28.010 28.912 1.00 76.25 1265 THR A N 1
ATOM 9953 C CA . THR A 1 1265 ? 8.646 -26.816 28.559 1.00 76.25 1265 THR A CA 1
ATOM 9954 C C . THR A 1 1265 ? 8.344 -25.642 29.489 1.00 76.25 1265 THR A C 1
ATOM 9956 O O . THR A 1 1265 ? 7.167 -25.300 29.637 1.00 76.25 1265 THR A O 1
ATOM 9959 N N . ARG A 1 1266 ? 9.385 -24.962 29.996 1.00 78.44 1266 ARG A N 1
ATOM 9960 C CA . ARG A 1 1266 ? 9.272 -23.762 30.846 1.00 78.44 1266 ARG A CA 1
ATOM 9961 C C . ARG A 1 1266 ? 8.228 -22.754 30.315 1.00 78.44 1266 ARG A C 1
ATOM 9963 O O . ARG A 1 1266 ? 8.318 -22.354 29.148 1.00 78.44 1266 ARG A O 1
ATOM 9970 N N . PRO A 1 1267 ? 7.251 -22.327 31.138 1.00 73.06 1267 PRO A N 1
ATOM 9971 C CA . PRO A 1 1267 ? 6.314 -21.257 30.797 1.00 73.06 1267 PRO A CA 1
ATOM 9972 C C . PRO A 1 1267 ? 7.021 -19.932 30.472 1.00 73.06 1267 PRO A C 1
ATOM 9974 O O . PRO A 1 1267 ? 8.033 -19.600 31.089 1.00 73.06 1267 PRO A O 1
ATOM 9977 N N . ILE A 1 1268 ? 6.461 -19.129 29.557 1.00 66.25 1268 ILE A N 1
ATOM 9978 C CA . ILE A 1 1268 ? 6.864 -17.717 29.428 1.00 66.25 1268 ILE A CA 1
ATOM 9979 C C . ILE A 1 1268 ? 6.175 -16.926 30.538 1.00 66.25 1268 ILE A C 1
ATOM 9981 O O . ILE A 1 1268 ? 4.952 -16.780 30.546 1.00 66.25 1268 ILE A O 1
ATOM 9985 N N . MET A 1 1269 ? 6.972 -16.382 31.452 1.00 64.69 1269 MET A N 1
ATOM 9986 C CA . MET A 1 1269 ? 6.507 -15.656 32.631 1.00 64.69 1269 MET A CA 1
ATOM 9987 C C . MET A 1 1269 ? 6.430 -14.156 32.319 1.00 64.69 1269 MET A C 1
ATOM 9989 O O . MET A 1 1269 ? 7.140 -13.342 32.898 1.00 64.69 1269 MET A O 1
ATOM 9993 N N . LEU A 1 1270 ? 5.550 -13.792 31.371 1.00 56.03 1270 LEU A N 1
ATOM 9994 C CA . LEU A 1 1270 ? 5.449 -12.438 30.793 1.00 56.03 1270 LEU A CA 1
ATOM 9995 C C . LEU A 1 1270 ? 5.519 -11.295 31.813 1.00 56.03 1270 LEU A C 1
ATOM 9997 O O . LEU A 1 1270 ? 6.046 -10.236 31.491 1.00 56.03 1270 LEU A O 1
ATOM 10001 N N . TRP A 1 1271 ? 4.957 -11.492 33.005 1.00 54.59 1271 TRP A N 1
ATOM 10002 C CA . TRP A 1 1271 ? 4.790 -10.443 34.004 1.00 54.59 1271 TRP A CA 1
ATOM 10003 C C . TRP A 1 1271 ? 5.954 -10.345 35.003 1.00 54.59 1271 TRP A C 1
ATOM 10005 O O . TRP A 1 1271 ? 6.195 -9.244 35.487 1.00 54.59 1271 TRP A O 1
ATOM 10015 N N . SER A 1 1272 ? 6.738 -11.410 35.240 1.00 42.84 1272 SER A N 1
ATOM 10016 C CA . SER A 1 1272 ? 8.043 -11.276 35.921 1.00 42.84 1272 SER A CA 1
ATOM 10017 C C . SER A 1 1272 ? 9.077 -10.656 34.987 1.00 42.84 1272 SER A C 1
ATOM 10019 O O . SER A 1 1272 ? 9.761 -9.713 35.368 1.00 42.84 1272 SER A O 1
ATOM 10021 N N . ASP A 1 1273 ? 9.091 -11.088 33.724 1.00 44.22 1273 ASP A N 1
ATOM 10022 C CA . ASP A 1 1273 ? 9.984 -10.578 32.676 1.00 44.22 1273 ASP A CA 1
ATOM 10023 C C . ASP A 1 1273 ? 9.672 -9.108 32.288 1.00 44.22 1273 ASP A C 1
ATOM 10025 O O . ASP A 1 1273 ? 10.429 -8.482 31.545 1.00 44.22 1273 ASP A O 1
ATOM 10029 N N . LEU A 1 1274 ? 8.544 -8.555 32.766 1.00 39.00 1274 LEU A N 1
ATOM 10030 C CA . LEU A 1 1274 ? 8.194 -7.125 32.715 1.00 39.00 1274 LEU A CA 1
ATOM 10031 C C . LEU A 1 1274 ? 8.455 -6.373 34.035 1.00 39.00 1274 LEU A C 1
ATOM 10033 O O . LEU A 1 1274 ? 8.448 -5.143 34.031 1.00 39.00 1274 LEU A O 1
ATOM 10037 N N . LEU A 1 1275 ? 8.638 -7.077 35.154 1.00 35.16 1275 LEU A N 1
ATOM 10038 C CA . LEU A 1 1275 ? 8.899 -6.493 36.474 1.00 35.16 1275 LEU A CA 1
ATOM 10039 C C . LEU A 1 1275 ? 10.400 -6.385 36.765 1.00 35.16 1275 LEU A C 1
ATOM 10041 O O . LEU A 1 1275 ? 10.824 -5.354 37.276 1.00 35.16 1275 LEU A O 1
ATOM 10045 N N . GLU A 1 1276 ? 11.207 -7.336 36.288 1.00 35.88 1276 GLU A N 1
ATOM 10046 C CA . GLU A 1 1276 ? 12.683 -7.261 36.226 1.00 35.88 1276 GLU A CA 1
ATOM 10047 C C . GLU A 1 1276 ? 13.196 -6.142 35.271 1.00 35.88 1276 GLU A C 1
ATOM 10049 O O . GLU A 1 1276 ? 14.390 -6.028 35.006 1.00 35.88 1276 GLU A O 1
ATOM 10054 N N . LEU A 1 1277 ? 12.288 -5.310 34.738 1.00 35.03 1277 LEU A N 1
ATOM 10055 C CA . LEU A 1 1277 ? 12.543 -4.071 33.984 1.00 35.03 1277 LEU A CA 1
ATOM 10056 C C . LEU A 1 1277 ? 12.075 -2.803 34.740 1.00 35.03 1277 LEU A C 1
ATOM 10058 O O . LEU A 1 1277 ? 12.056 -1.714 34.172 1.00 35.03 1277 LEU A O 1
ATOM 10062 N N . LYS A 1 1278 ? 11.661 -2.930 36.011 1.00 28.58 1278 LYS A N 1
ATOM 10063 C CA . LYS A 1 1278 ? 11.224 -1.823 36.889 1.00 28.58 1278 LYS A CA 1
ATOM 10064 C C . LYS A 1 1278 ? 12.141 -1.578 38.099 1.00 28.58 1278 LYS A C 1
ATOM 10066 O O . LYS A 1 1278 ? 11.773 -0.804 38.982 1.00 28.58 1278 LYS A O 1
ATOM 10071 N N . THR A 1 1279 ? 13.313 -2.208 38.115 1.00 27.38 1279 THR A N 1
ATOM 10072 C CA . THR A 1 1279 ? 14.406 -2.027 39.087 1.00 27.38 1279 THR A CA 1
ATOM 10073 C C . THR A 1 1279 ? 15.728 -1.932 38.339 1.00 27.38 1279 THR A C 1
ATOM 10075 O O . THR A 1 1279 ? 16.436 -0.925 38.535 1.00 27.38 1279 THR A O 1
#

InterPro domains:
  IPR000719 Protein kinase domain [PS50011] (983-1269)
  IPR001245 Serine-threonine/tyrosine-protein kinase, catalytic domain [PF07714] (986-1252)
  IPR002182 NB-ARC [PF00931] (168-341)
  IPR003591 Leucine-rich repeat, typical subtype [SM00369] (575-598)
  IPR003591 Leucine-rich repeat, typical subtype [SM00369] (621-646)
  IPR003591 Leucine-rich repeat, typical subtype [SM00369] (716-740)
  IPR003591 Leucine-rich repeat, typical subtype [SM00369] (765-788)
  IPR011009 Protein kinase-like domain superfamily [SSF56112] (964-1253)
  IPR027417 P-loop containing nucleoside triphosphate hydrolase [G3DSA:3.40.50.300] (145-320)
  IPR027417 P-loop containing nucleoside triphosphate hydrolase [SSF52540] (158-426)
  IPR032675 Leucine-rich repeat domain superfamily [G3DSA:3.80.10.10] (534-896)
  IPR042197 Apoptotic protease-activating factors, helical domain [G3DSA:1.10.8.430] (326-431)
  IPR051824 LRR Receptor-Like Ser/Thr Protein Kinase [PTHR48006] (553-1257)
  IPR055414 Disease resistance R13L4/SHOC-2-like, LRR domain [PF23598] (555-701)
  IPR058922 Disease resistance protein, winged helix domain [PF23559] (428-506)

Radius of gyration: 39.03 Å; Cα contacts (8 Å, |Δi|>4): 2139; chains: 1; bounding box: 100×99×137 Å

pLDDT: mean 75.07, std 20.83, range [21.14, 97.69]

Foldseek 3Di:
DLLLLLLLVLLLLVCLVVVVPAPDDPLVNVLSVLLNVLSLLVSVLCLVLVPDDDDPVCVVLSLLSNVLSLLVVVLSLVRVVVVVVVVVVVVPDDDDDDDDPPVPVVPPPVDPVVVVVVVSSVSSVVSSVSSVCSSVPPVSVVSVVDDPPPPPPPPPPDDLVLDFQCPVVLVVVVCQLLDDDPAQEAEAEAEAAFQQCLVVSVVNNLPDDPPSNDWLEEFEDECLPDDDLQNQLLRRLVRVVVSDDDDDDDFDFRDFPVRSLVSSQVSLAPIAYEYEAEADDDPDLVVLLVSLVSNDYRHSHYYYYYYLFLVSRVSNGPGHYRYRAAGDLVRLLVSLCCLAPVPDDDPVCSVLLSLVSVLLRRRNRLSNQVSQLCNVPDDVVSVVVVVVDDPLVVCVVCVPRGDNCVRVSSVLSVDDSLLVVLLLVLLQDDAFDKDFQVLSLQLCVLLSSFDDSVRPDDSSVSSVVSVSRCCRSLQKAWDDPPPDPDPPDPPDRTIIGGDRSSSSVSCSVQVQQEAEAEQPVDDPPVDDQGEHQHYEYELHELPRPDDLRHQQSHQEYAYEQYDYQNVQLSNLVRNQNYAYYHQDNYADAEDDLSVLSNQSHAEDAHALYAYADHDPSCLSNLNHQEYHHANYCHQEDDQSLLSNLNHQYDAHHNNQNHQDYHQPNLSNLNHAEYACHNPQNLLSCQVVVLSNQNYAYYANELNCPAQERDPSVLSNLNHAEYHHHNVQNHADYDLCNLVRVLNHAYDANANNQNHQADHLSVLNNQRHAEYHHHNNQNDQEHHLSQLNNQRHAEYAHALNQNHAEEPVSHPQPHHAAYHHHNNLRYEYDPPCVVSRVRHDPVRVVVVVVRNVVNVVVCVVDPPDDDDDDDDDDDDDDDDDDDDDDDDDDDDDDDDDDDDDDDDDDDDDDDDDDDDDDDDDDDDDDDDDDDDDDPAPPPLSPQSRPQRTEDDDDDDDDDDDDDDDDDFADEDEPVQQCVQQVNVDPVQWDDADPFFTWGWGAGPVRFIKIKTKGDLDPLNVLLLSQQSSQATVDDDQAAWHFNHWYRYDSTTITITHDADQAFQCCALPNDDDDPDHQAPVLLLQQLLSVLVVLCCQAPVDPLRKAQLEQDRNQWTAHPVSHTHGHSSSVMDGHHPVDQWDADDRDYDPLQFAPCCVSGSIDHSLGVLLSSLLRLLCSFQSDHQADPVDDLQVRGSLSVCVVCVVVVNNQNSGHPPHDPRDDSVLSVLSNLLSLQSQANDSVSRDGSVVSSCSNVVVDDRDNPDRHRHDPPVSVVVVVVD

Organism: Sorghum bicolor (NCBI:txid4558)

Secondary structure (DSSP, 8-state):
-HHHHHHHHHHHHHHHHHTTTS---HHHHHHHHHHHHHHHHHHHHHHHHTTSPPPGGGHHHHHHHHHHHHHHHHHHHHHHHHHHHHHHHHTS-------TTTTTGGGTTHHHHHHHHHHHHHHHHHHHHHHHHHHH-HHHHHTTT--------------GGG--S-HHHHHHHHHHHHS--SSSEEEEEEE-STTSSHHHHHHHHHS---GGG--SEEEEEE-SS---HHHHHHHHHHHHHHHS-SS---------HHHHHHHHHHHHHHS-EEEEEET---S-HHHHHHHHHHT--SS-EEEEEEES-HHHHHHH-SSPPEEPPPPPHHHHHHHHHHHHHTT---HHHHHHHHHHHHHTTT-HHHHHHHHHHHHHH-GGGGGGGGGT--HHHHHHH-TTT--TTHHHHHHHHHS-HHHHHHHHHHTTSPTT--EEHHHHHHHHHHHT----TT--S-HHHHHHHHHHHHHHTTSEEE----SSS----TTS--EEEE-HHHHHHHHHHHTTTEEEEESSS-------S---SEEEEES--TTS---TTGGGG-SEEEEES-B-HHHHHHHHTT-TT--EEE-TT-B-S---GGGGG-TT--EEE-TTS------GGGGG-TT--EEE-TT---SB--TTGGG-TT--EEE-TT-TT--B--TTGGG-TT--EEE-TT-GGGHHHHTTGGG-TT--EEE-TT-TT--B--TTGGG-TT--EEE-TT-TT--B--TTGGGT-TT--EEE-TT-TT-----GGGGG-TT--EEE-TT-TT-----GGGGG-TT--EEE-TT-TT--EEGGGS-TTT--EEE-TT-TTEE--TTGGGG-TTS-HHHHHHHHHHHHHHHHHHHH---S---------------------------------------------------------------------SSTTTHHHHGGGSS--S---PPP-----S-----PEE--HHHHHHHTTTT-GGGEEEEETTEEEEEEE-TT--EEEEEEE-SSTTHHHHHHHHHHHHTT---TTB--EEEEE-STT-EEEEEE--TT-BHHHHHH--SS------HHHHHHHHHHHHHHHHIIIIISSSEEE-S---GGGEEE-TT--EEE--GGG-EEEPTT-S-EE----S-TTTS-HHHHHH-EE-HHHHHHHHHHHHHHHHHTS-SB-TTS-TTTSBHHHHHHHHHHTT-GGGGS-TT--TT--HHHHHHHHHHHHHHH-SSTTTS--HHHHHHHHSSSS---GGG------TTTTTTTT--

Solvent-accessible surface area (backbone atoms only — not comparable to full-atom values): 71668 Å² total; per-residue (Å²): 97,63,66,56,38,25,54,47,50,40,51,50,56,49,54,63,60,47,68,78,72,56,95,65,56,71,66,61,48,52,52,50,62,51,45,55,52,38,46,54,53,45,37,59,51,38,68,73,49,56,84,55,90,85,63,78,89,51,52,65,61,55,52,52,54,46,50,46,52,50,60,47,53,54,50,53,53,54,54,55,54,55,57,55,54,63,59,59,66,66,75,72,70,92,78,82,93,78,85,82,62,69,82,65,70,70,63,82,73,48,70,66,58,52,54,51,52,53,51,48,53,52,51,52,53,54,45,39,58,58,41,48,48,68,63,65,38,66,68,70,55,47,60,78,70,58,76,78,93,74,82,77,77,76,81,68,79,87,57,77,86,74,66,73,80,46,69,66,59,42,51,54,54,47,52,61,69,70,50,88,63,97,58,47,50,44,24,36,17,38,32,41,50,66,41,51,45,58,67,59,49,52,47,63,56,71,70,51,77,56,78,95,61,71,56,80,37,78,43,85,43,82,36,80,71,86,73,51,73,68,59,54,48,49,56,56,54,53,54,56,70,69,74,57,87,86,79,70,89,77,56,66,42,52,59,45,71,68,55,40,49,49,53,41,42,50,50,36,49,74,35,40,32,39,36,38,41,36,50,51,81,74,95,50,66,67,60,48,53,47,53,53,56,74,70,56,43,80,28,74,29,37,35,42,32,28,26,43,32,52,62,52,31,67,70,53,38,67,39,82,62,46,72,61,70,60,48,53,71,68,49,45,44,51,58,29,45,44,58,47,46,77,74,59,87,57,79,77,56,48,63,55,51,52,57,53,45,64,75,38,68,29,28,52,46,37,40,53,34,49,18,49,42,45,44,78,62,39,77,77,58,60,70,47,61,88,67,74,64,59,71,40,55,53,38,72,74,36,65,90,69,37,59,63,54,54,50,55,49,60,53,56,73,72,47,55,52,55,54,54,48,51,50,39,57,58,35,66,56,66,84,70,42,84,42,50,47,62,65,50,38,50,47,38,46,44,71,45,57,54,77,61,101,76,68,87,62,57,60,66,61,53,36,50,49,52,50,51,55,36,38,33,39,50,47,27,42,78,63,76,78,78,86,60,101,58,94,83,51,100,80,52,81,54,39,26,30,45,33,60,74,49,38,36,48,21,40,48,74,28,62,74,32,52,44,77,46,55,50,79,74,78,66,91,77,74,73,70,99,56,69,18,43,32,36,32,39,32,53,31,38,62,85,51,89,80,60,73,70,47,41,52,54,21,32,35,41,39,37,35,62,24,37,55,66,65,40,50,51,60,48,47,78,34,26,57,58,22,13,32,42,35,41,37,51,16,68,40,59,66,63,66,60,60,56,40,60,29,53,52,27,13,26,43,30,44,22,52,16,60,28,42,59,79,47,78,46,51,67,58,34,60,48,25,30,32,42,36,41,26,41,15,52,30,38,53,55,64,75,57,61,45,66,29,72,48,27,28,36,43,33,35,29,46,14,64,52,22,65,43,67,46,100,55,53,35,65,24,48,49,26,28,36,41,35,27,28,46,14,71,28,48,60,74,45,61,87,54,49,49,45,26,57,48,24,27,36,43,32,46,19,47,26,56,83,33,45,64,58,55,82,55,52,46,52,32,39,50,25,30,37,42,34,40,30,38,15,34,44,25,35,48,62,35,66,60,44,17,77,37,27,48,48,26,26,36,43,32,42,23,36,13,48,46,23,49,54,60,45,61,28,53,19,56,20,70,40,27,31,35,42,33,40,27,36,19,41,43,25,43,52,75,42,82,43,47,39,57,26,71,48,30,27,34,42,33,40,29,40,14,43,48,25,44,44,56,60,84,55,50,40,42,90,44,28,34,41,59,42,55,58,67,29,75,44,48,45,67,63,93,71,55,70,72,60,35,85,53,43,38,69,67,37,50,51,52,49,51,50,51,49,48,52,54,53,51,54,54,66,73,58,84,78,79,82,93,84,88,84,89,87,82,82,90,81,88,84,87,88,83,90,86,87,89,89,86,90,87,89,81,84,83,81,88,87,87,83,88,82,87,80,91,88,82,85,89,88,84,87,87,90,89,85,92,89,87,85,92,86,90,89,90,90,83,91,87,90,86,80,96,84,90,88,70,68,81,66,63,70,76,61,62,69,43,76,68,51,40,57,59,90,85,85,82,84,90,83,83,88,79,96,67,99,81,85,80,76,74,38,79,46,55,64,68,56,53,32,58,26,21,61,70,69,32,74,94,30,51,77,49,76,56,103,50,34,41,28,28,44,28,41,47,96,90,64,50,59,26,32,38,37,41,36,45,83,41,91,58,29,58,51,23,51,50,27,26,51,71,69,40,63,93,50,83,56,92,17,41,55,47,64,54,24,36,28,48,62,72,75,47,45,32,44,28,26,61,52,54,79,54,46,24,46,33,59,50,52,65,52,95,68,100,69,97,56,80,70,47,44,65,50,44,51,50,28,55,48,29,45,32,47,36,50,21,43,33,55,72,69,44,73,62,22,46,37,47,51,43,53,44,46,76,30,27,29,19,35,86,84,51,50,23,19,45,45,68,38,39,67,35,45,75,40,57,94,88,52,83,59,45,81,48,86,74,72,58,51,85,96,34,61,27,62,66,30,75,73,65,23,43,50,37,71,60,34,41,42,18,7,47,13,49,38,41,42,28,63,50,25,50,44,62,63,66,40,89,89,46,60,78,81,54,21,35,43,66,55,45,50,49,51,29,52,77,70,69,47,52,73,80,51,43,38,83,89,56,61,98,65,60,54,66,69,58,47,48,51,43,44,53,51,15,51,38,26,39,26,56,56,64,85,74,26,73,54,42,69,57,46,38,31,46,73,71,62,81,34,87,82,78,72,96,71,67,54,78,53,68,56,67,67,50,74,56,46,80,72,75,122

Nearest PDB structures (foldseek):
  5lpz-assembly1_A  TM=9.428E-01  e=8.725E-23  Arabidopsis thaliana
  3tl8-assembly2_D  TM=9.501E-01  e=5.190E-22  Arabidopsis thaliana
  5lpy-assembly1_A  TM=9.410E-01  e=1.998E-21  Arabidopsis thaliana
  3ulz-assembly1_A  TM=9.166E-01  e=1.481E-19  Arabidopsis thaliana
  7ctv-assembly1_A  TM=8.054E-01  e=7.497E-14  Arabidopsis thaliana

Sequence (1279 aa):
MATVSADIDRLQRRLASDGQRIKLPSSIRTDLSRMTRALYRLQGILTNVEKQPFDGSREPCLSKIKQNIYDVEDILDELENGSFRAQRSSRGWKLAEASDLWSQVAFSFSSNHSVLHCRMMNKMKKIRKSLDHASEDSFIFTLLHHRADADQSDHNVFDENAIIGRNKDKENVRVLLLSNSEQKISIIPIVGLGGLGKTALAQLIFSDQDERYNFDLRVWINLNMSYDFNSIASAIISEVNITEEGTSQVNGGEYNPQILMNCLLEVLNDKRCLIVLDGLWSIDEGQLLHLKRMLQSTQNTKIIVTTCSENVANLMHTVRPYKLDPLSEENCWTIFSQRVFGGGDNSDLTRIGKQIVNKCEGIPGVIHSLGAFMHDNGTSTWNWNDKNEELWKLEKQFPLQINLFSSVKQIYYKMPLALKSCLSYLSMFPKGSNIRMENVITQWAALGILGSTHGSLPVYAQGRKYIQELLSVFFLEAHDKSTDFGINHASASKVFKMHSLVHEFARYVTSHDLFILDGERMRNDNPGNRTSGYALLTRCSDKSKVSRGFLKSVRAICLKDCRGTKLIEKIFSALKHLRVLDLSRCSFLELPSSICQLTHLRYIDISCSAIQSLPDQMSSVQHLEALDLSGTCIQVLPDFVRTFKKLTYLNLQECWELRHLPSKLDDIKSLQHLNLSCCPAAHQLVESISGFQELRFLDISSCTELQTLPESFVRLTNLEDLILSKCTRLKKLPESFGDKLCFLRFLNISYCCELEEVPASLGRLASLEVLILSGCNRIQNLPQSFSDIAFLRMLDLSGCADLHMDLGMLPNNNLENLNVDGCCKVYAMPGWTVNFPKLLPECLQTCDQHVRRLIEHKQACPNHSELEISNELNVLDETGEAMASQSFQHAGDSECTTKKVIEDSSAHTSPKIPLHGTTPTGVQLKSAGSFFGASTIRFSKMSRCFMCTTDLKMNSQGEGEGEHMDMVRVFSYNELQTATHKFSEANKIGEGSIGSVFRGRLKDGMAVAVKLLHDSKQGRREFLAELTAISGIVHENLITLVGCCCERSHRILVYNYLENKSLADKLLGSSSSTIQLSWRARVKIAIGVARGLAFLHEEIRPSIIHRDIKASHILLDKDFTPKVSGFGLTRLLPPITTSMATRVAGTIGYMAPEYAIRGQVTKKADIFSFGIVLLEIVSGKCNHDSRLPQEDQFLLKRTWRSSEEGNLVEIIDKDLGDDLDVEEACRFLNVGLLCTQNEMARRPNMRNIVKMLTGEKGVSVVKVTRPIMLWSDLLELKT

Mean predicted aligned error: 19.78 Å